Protein AF-0000000086838272 (afdb_homodimer)

Solvent-accessible surface area (backbone atoms only — not comparable to full-atom values): 64797 Å² total; per-residue (Å²): 130,79,65,75,74,64,60,72,74,71,62,72,38,73,58,79,38,81,47,71,83,78,80,56,65,66,60,53,49,50,53,49,54,52,59,73,64,61,37,76,55,81,78,74,74,78,78,80,48,73,74,20,45,44,76,57,60,83,61,47,54,57,46,52,50,38,50,70,73,69,53,54,65,68,60,49,45,50,48,45,56,71,71,46,55,34,30,34,30,26,49,69,51,94,82,40,94,59,60,40,42,38,22,29,36,54,44,73,32,90,51,75,67,18,30,45,32,39,42,32,46,30,51,91,53,32,36,74,72,48,51,86,50,52,55,68,44,24,53,51,55,89,87,54,90,58,75,28,18,28,39,34,25,46,22,55,58,12,28,45,79,13,41,56,69,67,68,74,47,65,61,58,67,50,50,32,48,49,50,51,50,50,41,47,71,58,60,40,68,40,32,35,33,26,30,54,45,45,38,63,45,38,90,42,55,56,21,50,52,28,39,51,47,35,28,65,75,34,52,88,30,29,62,27,30,26,37,34,28,50,90,50,60,80,63,39,62,89,82,34,50,67,58,23,49,41,49,50,52,26,60,74,65,70,44,60,42,86,72,39,47,61,66,49,56,53,23,53,60,56,32,69,70,66,57,66,84,60,68,76,47,52,71,45,4,47,58,22,27,21,73,42,49,68,42,44,34,47,61,55,15,39,22,36,39,46,9,70,66,26,38,47,43,50,52,51,50,50,49,40,26,22,38,46,85,60,85,75,56,65,67,58,55,51,48,52,40,44,47,35,52,73,70,39,36,36,28,47,33,44,42,52,26,49,60,62,49,52,77,69,73,74,81,72,68,86,83,67,54,39,40,26,15,40,32,29,39,52,28,69,81,74,73,68,60,83,58,74,75,70,74,63,41,34,70,54,48,48,67,71,69,58,29,54,65,62,50,43,49,79,65,25,40,66,71,34,77,42,83,39,82,26,65,67,38,47,32,70,77,75,46,45,63,60,56,52,53,35,45,42,46,32,50,54,47,42,51,74,75,40,66,75,45,56,67,49,66,79,55,80,68,75,70,75,73,78,77,72,74,70,73,72,72,72,72,71,70,74,68,69,73,70,76,73,72,78,73,81,73,81,83,72,81,85,78,85,84,82,90,81,91,83,87,88,76,86,76,86,72,86,75,84,81,81,74,77,73,78,81,75,78,77,79,83,80,84,87,77,84,75,86,81,84,72,88,78,82,76,87,72,89,74,74,84,80,77,82,75,76,79,74,78,73,77,80,136,131,78,66,76,74,64,60,73,74,71,61,70,36,74,57,79,37,82,47,71,82,77,81,56,65,66,60,54,49,49,50,49,54,51,59,72,64,61,38,76,54,81,77,74,71,76,78,76,50,72,74,18,45,44,75,57,60,82,60,48,55,58,46,52,50,38,52,72,73,69,53,56,64,69,60,48,44,52,48,44,56,72,71,47,55,34,29,34,30,26,47,69,51,95,82,39,95,60,59,41,42,38,23,30,36,57,42,73,33,90,51,75,67,18,29,46,31,39,42,32,45,31,50,92,53,33,37,72,73,48,52,87,49,51,53,66,44,23,54,59,55,90,89,52,90,59,74,28,18,28,38,34,25,45,21,55,57,13,28,43,79,12,40,55,71,66,70,74,46,65,60,58,67,50,51,33,50,50,50,52,50,49,40,45,71,58,60,39,67,41,33,34,32,28,28,54,45,45,38,63,46,38,90,43,54,56,20,51,51,29,38,52,48,34,25,66,74,34,52,87,29,30,60,28,29,28,37,34,27,50,89,50,58,81,64,39,61,89,80,34,52,68,57,22,49,42,48,50,51,25,60,74,64,69,41,60,43,87,72,40,46,62,67,48,56,54,22,53,61,57,32,69,71,66,58,68,84,61,69,75,45,53,72,46,4,49,59,22,27,20,72,43,47,67,44,46,33,49,62,57,16,39,21,38,39,46,11,71,67,26,40,45,42,50,51,51,48,51,49,41,24,23,38,48,86,61,86,77,57,66,68,58,55,50,48,52,41,46,47,34,53,75,70,37,35,36,29,46,33,45,43,52,27,49,58,61,51,54,76,71,75,72,80,72,67,85,85,68,54,40,38,26,14,41,31,29,40,53,27,70,82,75,72,71,62,82,58,74,76,70,72,63,43,34,69,54,49,49,66,70,68,57,29,52,65,62,50,41,48,80,62,25,39,67,69,35,76,43,84,40,83,27,64,67,37,48,31,70,77,76,46,45,62,60,58,52,53,36,44,43,44,32,50,54,46,41,50,74,75,39,65,74,46,56,69,49,66,80,56,81,69,75,72,74,74,79,77,70,75,71,76,72,76,71,73,73,70,74,68,71,75,71,75,69,75,77,76,80,81,77,78,72,81,84,79,82,76,86,83,83,89,81,84,86,84,86,84,89,80,86,82,91,87,73,92,80,88,77,88,80,90,94,81,90,92,75,94,78,91,85,88,90,88,85,91,83,91,82,90,81,91,77,80,84,87,90,84,75,86,87,75,89,67,94,80,135

pLDDT: mean 73.04, std 29.63, range [14.31, 98.75]

Radius of gyration: 37.73 Å; Cα contacts (8 Å, |Δi|>4): 1779; chains: 2; bounding box: 119×94×127 Å

Nearest PDB structures (foldseek):
  1qo7-assembly1_A  TM=7.867E-01  e=1.245E-21  Aspergillus niger
  5f4z-assembly3_E  TM=7.664E-01  e=3.454E-22  Streptomyces carzinostaticus subsp. neocarzinostaticus
  4qla-assembly1_A  TM=7.615E-01  e=9.573E-21  Bombyx mori
  4qla-assembly1_B  TM=7.797E-01  e=3.071E-20  Bombyx mori
  5hdf-assembly1_B  TM=5.319E-01  e=6.310E-05  Streptomyces albus

Foldseek 3Di:
DPPPPPPPVQQADQAKAWDADDFDVVLVVVVLVQLVVDDDDDDDDDDDPPLQADDCCVPLVVLSVCLNPPDDVVVVSVCCRPQFRKIWGWDDDPQDPGTWIKIKTWDAAPDQQAFEEEEEEAPPFFPSLLRVCRCVQRPVDPPDPFHHYGYMYIGQDLFFPIHFDDLPGQRQVVRLVRVVSVCVSQVQQAHEYEYFDACLQALFGSRQSNNVCNLQPPCRHHQEYEYENDPFDQDDCVVPVVSNVLVVVCQVVCDCPDPRDNLRNLLQVVQVPPPPPPDPPRSCVPPQNDLPAQGDQVVVQVVCLSHLSSLLVVLVQSLQQSPAPDDDDSNSSSVRSCSCRRVGVSSSSSVSRSSRNDPVVPPRPQPDAHEYFYEWESAADPPVVPDDPPSNHPPHYGGHDTDGVSSVVSRHNYQYYHYHYHRCRNPSPPPVVSRSVRVSSSVVRSCVVPVPRSNRGRRPSPNPDDPPPPPPDPPPPPPPPPDPPDDPDDDDDDDDDDDDDDDDDDDDDPDDDPPDPDDPDDPDDDDDDDDDDDDDDDDDDPDDDDPDPDPPPPDD/DPPPPPPPVQQADQAKAWDADDFDVVLVVVVLVQLVVDDDDDDDDDDDDPLQADDCCVPLVVLSVCLNPPDDVVVVSVVCRPQFRKIWGWDDDPQDPGTWIKIKTWDAAPDQQAFEEEEEEAPPFFPSLLRVCRCVQRPVDPPDPFHHYGYMYIGQDLFFPIHFDDLPGQRQVVRLVRVVSVCVSQVQQAHEYEYFDACLQALFGSRQSNNLCNLQPVCRHHQEYEYENDPFDQDDCVVPVVSNVLVVVCQVVCDCPDPRDNLRNLLQVVQVLPPPPPDPPRSCVPPQNDLPQQGDQVVVQVVCLSHLSSLLVVLVQSQQQSPAPDDDDSNSSSVRSCSCRRVGVSSSSSVSRSSRNDPVVPPRPQPDAHEYFYEWESAADPPVPPPDPDSNHPPHYGGHDTNGVSSVVSRHDYQYYHYHYHRCRNPSPPPVVSRSVRVSSSVVRSCVVPVPRRNRGRRPSPNPDDPPPPPPDDPPPVPPPPDDPDDDDDDDDDDDDDDDDDDDYDDDDDDDDDDDDDPDDDDDDDDDDDYDYDDDDDDDDDDYDDDDPDDDDDDD

Structure (mmCIF, N/CA/C/O backbone):
data_AF-0000000086838272-model_v1
#
loop_
_entity.id
_entity.type
_entity.pdbx_description
1 polymer 'Epoxide hydrolase N-terminal domain-containing protein'
#
loop_
_atom_site.group_PDB
_atom_site.id
_atom_site.type_symbol
_atom_site.label_atom_id
_atom_site.label_alt_id
_atom_site.label_comp_id
_atom_site.label_asym_id
_atom_site.label_entity_id
_atom_site.label_seq_id
_atom_site.pdbx_PDB_ins_code
_atom_site.Cartn_x
_atom_site.Cartn_y
_atom_site.Cartn_z
_atom_site.occupancy
_atom_site.B_iso_or_equiv
_atom_site.auth_seq_id
_atom_site.auth_comp_id
_atom_site.auth_asym_id
_atom_site.auth_atom_id
_atom_site.pdbx_PDB_model_num
ATOM 1 N N . MET A 1 1 ? -18.125 0.984 18.875 1 22.39 1 MET A N 1
ATOM 2 C CA . MET A 1 1 ? -18.172 2.057 19.859 1 22.39 1 MET A CA 1
ATOM 3 C C . MET A 1 1 ? -19.125 3.158 19.438 1 22.39 1 MET A C 1
ATOM 5 O O . MET A 1 1 ? -18.906 3.816 18.406 1 22.39 1 MET A O 1
ATOM 9 N N . ALA A 1 2 ? -20.359 3.109 19.844 1 27.95 2 ALA A N 1
ATOM 10 C CA . ALA A 1 2 ? -21.406 4.082 19.562 1 27.95 2 ALA A CA 1
ATOM 11 C C . ALA A 1 2 ? -20.969 5.492 19.953 1 27.95 2 ALA A C 1
ATOM 13 O O . ALA A 1 2 ? -20.609 5.742 21.109 1 27.95 2 ALA A O 1
ATOM 14 N N . HIS A 1 3 ? -20.344 6.105 19.156 1 30.3 3 HIS A N 1
ATOM 15 C CA . HIS A 1 3 ? -20.266 7.527 19.469 1 30.3 3 HIS A CA 1
ATOM 16 C C . HIS A 1 3 ? -21.484 7.992 20.25 1 30.3 3 HIS A C 1
ATOM 18 O O . HIS A 1 3 ? -22.609 7.598 19.938 1 30.3 3 HIS A O 1
ATOM 24 N N . ALA A 1 4 ? -21.422 8.258 21.422 1 32.69 4 ALA A N 1
ATOM 25 C CA . ALA A 1 4 ? -22.562 8.945 22.047 1 32.69 4 ALA A CA 1
ATOM 26 C C . ALA A 1 4 ? -23.188 9.938 21.078 1 32.69 4 ALA A C 1
ATOM 28 O O . ALA A 1 4 ? -22.531 10.859 20.609 1 32.69 4 ALA A O 1
ATOM 29 N N . GLN A 1 5 ? -24.172 9.367 20.328 1 36.91 5 GLN A N 1
ATOM 30 C CA . GLN A 1 5 ? -24.953 10.258 19.469 1 36.91 5 GLN A CA 1
ATOM 31 C C . GLN A 1 5 ? -25.203 11.594 20.172 1 36.91 5 GLN A C 1
ATOM 33 O O . GLN A 1 5 ? -25.922 11.648 21.188 1 36.91 5 GLN A O 1
ATOM 38 N N . GLU A 1 6 ? -24.234 12.391 20.25 1 42.88 6 GLU A N 1
ATOM 39 C CA . GLU A 1 6 ? -24.609 13.734 20.703 1 42.88 6 GLU A CA 1
ATOM 40 C C . GLU A 1 6 ? -26.016 14.094 20.234 1 42.88 6 GLU A C 1
ATOM 42 O O . GLU A 1 6 ? -26.469 13.664 19.172 1 42.88 6 GLU A O 1
ATOM 47 N N . PRO A 1 7 ? -26.922 14.461 21.188 1 39.72 7 PRO A N 1
ATOM 48 C CA . PRO A 1 7 ? -28.266 14.836 20.734 1 39.72 7 PRO A CA 1
ATOM 49 C C . PRO A 1 7 ? -28.266 15.625 19.438 1 39.72 7 PRO A C 1
ATOM 51 O O . PRO A 1 7 ? -27.328 16.391 19.172 1 39.72 7 PRO A O 1
ATOM 54 N N . ALA A 1 8 ? -29.078 15.281 18.547 1 43.72 8 ALA A N 1
ATOM 55 C CA . ALA A 1 8 ? -29.297 15.797 17.203 1 43.72 8 ALA A CA 1
ATOM 56 C C . ALA A 1 8 ? -29.219 17.328 17.172 1 43.72 8 ALA A C 1
ATOM 58 O O . ALA A 1 8 ? -28.703 17.906 16.219 1 43.72 8 ALA A O 1
ATOM 59 N N . ALA A 1 9 ? -29.766 17.844 18.141 1 42 9 ALA A N 1
ATOM 60 C CA . ALA A 1 9 ? -29.953 19.297 18.172 1 42 9 ALA A CA 1
ATOM 61 C C . ALA A 1 9 ? -28.625 20.016 18.328 1 42 9 ALA A C 1
ATOM 63 O O . ALA A 1 9 ? -28.422 21.094 17.781 1 42 9 ALA A O 1
ATOM 64 N N . ASP A 1 10 ? -27.766 19.609 19.078 1 46.12 10 ASP A N 1
ATOM 65 C CA . ASP A 1 10 ? -26.469 20.219 19.391 1 46.12 10 ASP A CA 1
ATOM 66 C C . ASP A 1 10 ? -25.484 20.047 18.234 1 46.12 10 ASP A C 1
ATOM 68 O O . ASP A 1 10 ? -24.453 20.719 18.188 1 46.12 10 ASP A O 1
ATOM 72 N N . MET A 1 11 ? -25.672 19.078 17.359 1 50.91 11 MET A N 1
ATOM 73 C CA . MET A 1 11 ? -24.828 18.641 16.266 1 50.91 11 MET A CA 1
ATOM 74 C C . MET A 1 11 ? -24.781 19.703 15.164 1 50.91 11 MET A C 1
ATOM 76 O O . MET A 1 11 ? -23.812 19.75 14.391 1 50.91 11 MET A O 1
ATOM 80 N N . LEU A 1 12 ? -25.891 20.562 15.156 1 58.97 12 LEU A N 1
ATOM 81 C CA . LEU A 1 12 ? -26 21.422 13.984 1 58.97 12 LEU A CA 1
ATOM 82 C C . LEU A 1 12 ? -25.766 22.875 14.352 1 58.97 12 LEU A C 1
ATOM 84 O O . LEU A 1 12 ? -25.922 23.766 13.516 1 58.97 12 LEU A O 1
ATOM 88 N N . SER A 1 13 ? -25.25 23.062 15.641 1 67.56 13 SER A N 1
ATOM 89 C CA . SER A 1 13 ? -25.156 24.469 16 1 67.56 13 SER A CA 1
ATOM 90 C C . SER A 1 13 ? -23.812 25.062 15.562 1 67.56 13 SER A C 1
ATOM 92 O O . SER A 1 13 ? -22.797 24.375 15.562 1 67.56 13 SER A O 1
ATOM 94 N N . ASP A 1 14 ? -23.766 26.312 15.062 1 82 14 ASP A N 1
ATOM 95 C CA . ASP A 1 14 ? -22.609 27.109 14.648 1 82 14 ASP A CA 1
ATOM 96 C C . ASP A 1 14 ? -21.859 27.641 15.867 1 82 14 ASP A C 1
ATOM 98 O O . ASP A 1 14 ? -20.797 28.266 15.727 1 82 14 ASP A O 1
ATOM 102 N N . GLU A 1 15 ? -22.219 27.188 17.016 1 89.5 15 GLU A N 1
ATOM 103 C CA . GLU A 1 15 ? -21.578 27.703 18.234 1 89.5 15 GLU A CA 1
ATOM 104 C C . GLU A 1 15 ? -20.25 27 18.5 1 89.5 15 GLU A C 1
ATOM 106 O O . GLU A 1 15 ? -20.125 25.797 18.297 1 89.5 15 GLU A O 1
ATOM 111 N N . VAL A 1 16 ? -19.219 27.797 18.906 1 94.75 16 VAL A N 1
ATOM 112 C CA . VAL A 1 16 ? -17.922 27.266 19.328 1 94.75 16 VAL A CA 1
ATOM 113 C C . VAL A 1 16 ? -18.016 26.781 20.781 1 94.75 16 VAL A C 1
ATOM 115 O O . VAL A 1 16 ? -18.266 27.578 21.688 1 94.75 16 VAL A O 1
ATOM 118 N N . LYS A 1 17 ? -17.812 25.5 21.047 1 94.94 17 LYS A N 1
ATOM 119 C CA . LYS A 1 17 ? -17.938 24.922 22.375 1 94.94 17 LYS A CA 1
ATOM 120 C C . LYS A 1 17 ? -16.641 24.297 22.844 1 94.94 17 LYS A C 1
ATOM 122 O O . LYS A 1 17 ? -15.922 23.672 22.047 1 94.94 17 LYS A O 1
ATOM 127 N N . PRO A 1 18 ? -16.328 24.578 24.109 1 96.5 18 PRO A N 1
ATOM 128 C CA . PRO A 1 18 ? -15.18 23.828 24.641 1 96.5 18 PRO A CA 1
ATOM 129 C C . PRO A 1 18 ? -15.352 22.312 24.5 1 96.5 18 PRO A C 1
ATOM 131 O O . PRO A 1 18 ? -16.469 21.797 24.578 1 96.5 18 PRO A O 1
ATOM 134 N N . TYR A 1 19 ? -14.242 21.672 24.234 1 96.81 19 TYR A N 1
ATOM 135 C CA . TYR A 1 19 ? -14.281 20.234 24 1 96.81 19 TYR A CA 1
ATOM 136 C C . TYR A 1 19 ? -13.344 19.5 24.953 1 96.81 19 TYR A C 1
ATOM 138 O O . TYR A 1 19 ? -12.211 19.938 25.172 1 96.81 19 TYR A O 1
ATOM 146 N N . LYS A 1 20 ? -13.859 18.484 25.578 1 97 20 LYS A N 1
ATOM 147 C CA . LYS A 1 20 ? -13.055 17.562 26.375 1 97 20 LYS A CA 1
ATOM 148 C C . LYS A 1 20 ? -13.078 16.156 25.766 1 97 20 LYS A C 1
ATOM 150 O O . LYS A 1 20 ? -14.148 15.641 25.438 1 97 20 LYS A O 1
ATOM 155 N N . ILE A 1 21 ? -11.875 15.625 25.625 1 96.88 21 ILE A N 1
ATOM 156 C CA . ILE A 1 21 ? -11.758 14.273 25.094 1 96.88 21 ILE A CA 1
ATOM 157 C C . ILE A 1 21 ? -12.297 13.266 26.125 1 96.88 21 ILE A C 1
ATOM 159 O O . ILE A 1 21 ? -11.992 13.367 27.312 1 96.88 21 ILE A O 1
ATOM 163 N N . ARG A 1 22 ? -13.125 12.445 25.703 1 95.62 22 ARG A N 1
ATOM 164 C CA . ARG A 1 22 ? -13.625 11.344 26.516 1 95.62 22 ARG A CA 1
ATOM 165 C C . ARG A 1 22 ? -13.68 10.047 25.703 1 95.62 22 ARG A C 1
ATOM 167 O O . ARG A 1 22 ? -14.68 9.781 25.031 1 95.62 22 ARG A O 1
ATOM 174 N N . VAL A 1 23 ? -12.703 9.203 25.891 1 95.19 23 VAL A N 1
ATOM 175 C CA . VAL A 1 23 ? -12.664 7.922 25.188 1 95.19 23 VAL A CA 1
ATOM 176 C C . VAL A 1 23 ? -13.289 6.832 26.062 1 95.19 23 VAL A C 1
ATOM 178 O O . VAL A 1 23 ? -12.977 6.719 27.25 1 95.19 23 VAL A O 1
ATOM 181 N N . SER A 1 24 ? -14.109 6.082 25.469 1 94.69 24 SER A N 1
ATOM 182 C CA . SER A 1 24 ? -14.789 5.008 26.188 1 94.69 24 SER A CA 1
ATOM 183 C C . SER A 1 24 ? -13.805 3.93 26.641 1 94.69 24 SER A C 1
ATOM 185 O O . SER A 1 24 ? -12.82 3.652 25.938 1 94.69 24 SER A O 1
ATOM 187 N N . SER A 1 25 ? -14.094 3.344 27.766 1 95.19 25 SER A N 1
ATOM 188 C CA . SER A 1 25 ? -13.273 2.252 28.281 1 95.19 25 SER A CA 1
ATOM 189 C C . SER A 1 25 ? -13.336 1.038 27.359 1 95.19 25 SER A C 1
ATOM 191 O O . SER A 1 25 ? -12.383 0.257 27.297 1 95.19 25 SER A O 1
ATOM 193 N N . LYS A 1 26 ? -14.391 0.938 26.688 1 94.38 26 LYS A N 1
ATOM 194 C CA . LYS A 1 26 ? -14.547 -0.164 25.75 1 94.38 26 LYS A CA 1
ATOM 195 C C . LYS A 1 26 ? -13.445 -0.149 24.703 1 94.38 26 LYS A C 1
ATOM 197 O O . LYS A 1 26 ? -12.852 -1.188 24.391 1 94.38 26 LYS A O 1
ATOM 202 N N . TYR A 1 27 ? -13.148 1.005 24.203 1 93.31 27 TYR A N 1
ATOM 203 C CA . TYR A 1 27 ? -12.148 1.124 23.141 1 93.31 27 TYR A CA 1
ATOM 204 C C . TYR A 1 27 ? -10.742 0.986 23.719 1 93.31 27 TYR A C 1
ATOM 206 O O . TYR A 1 27 ? -9.836 0.486 23.047 1 93.31 27 TYR A O 1
ATOM 214 N N . LEU A 1 28 ? -10.594 1.423 24.922 1 96.81 28 LEU A N 1
ATOM 215 C CA . LEU A 1 28 ? -9.297 1.24 25.562 1 96.81 28 LEU A CA 1
ATOM 216 C C . LEU A 1 28 ? -9.039 -0.234 25.859 1 96.81 28 LEU A C 1
ATOM 218 O O . LEU A 1 28 ? -7.918 -0.721 25.672 1 96.81 28 LEU A O 1
ATOM 222 N N . GLU A 1 29 ? -10.07 -0.908 26.281 1 97.12 29 GLU A N 1
ATOM 223 C CA .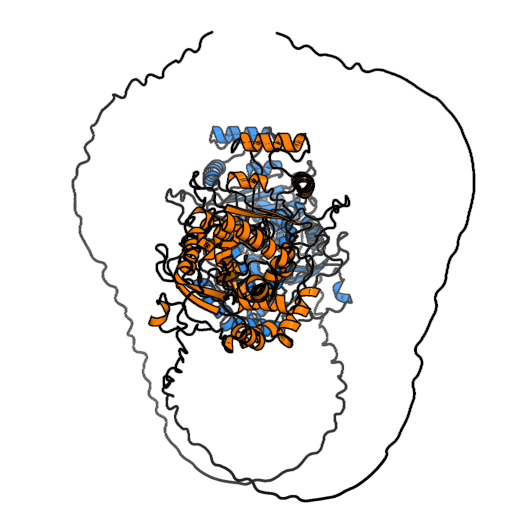 GLU A 1 29 ? -9.953 -2.344 26.516 1 97.12 29 GLU A CA 1
ATOM 224 C C . GLU A 1 29 ? -9.719 -3.104 25.203 1 97.12 29 GLU A C 1
ATOM 226 O O . GLU A 1 29 ? -8.93 -4.047 25.172 1 97.12 29 GLU A O 1
ATOM 231 N N . LEU A 1 30 ? -10.438 -2.738 24.234 1 97 30 LEU A N 1
ATOM 232 C CA . LEU A 1 30 ? -10.219 -3.338 22.922 1 97 30 LEU A CA 1
ATOM 233 C C . LEU A 1 30 ? -8.766 -3.176 22.484 1 97 30 LEU A C 1
ATOM 235 O O . LEU A 1 30 ? -8.164 -4.117 21.969 1 97 30 LEU A O 1
ATOM 239 N N . THR A 1 31 ? -8.234 -1.943 22.641 1 97.38 31 THR A N 1
ATOM 240 C CA . THR A 1 31 ? -6.844 -1.669 22.281 1 97.38 31 THR A CA 1
ATOM 241 C C . THR A 1 31 ? -5.895 -2.59 23.047 1 97.38 31 THR A C 1
ATOM 243 O O . THR A 1 31 ? -4.988 -3.182 22.453 1 97.38 31 THR A O 1
ATOM 246 N N . ARG A 1 32 ? -6.152 -2.715 24.281 1 97.69 32 ARG A N 1
ATOM 247 C CA . ARG A 1 32 ? -5.312 -3.562 25.125 1 97.69 32 ARG A CA 1
ATOM 248 C C . ARG A 1 32 ? -5.379 -5.02 24.672 1 97.69 32 ARG A C 1
ATOM 250 O O . ARG A 1 32 ? -4.344 -5.676 24.531 1 97.69 32 ARG A O 1
ATOM 257 N N . ARG A 1 33 ? -6.535 -5.543 24.469 1 97.81 33 ARG A N 1
ATOM 258 C CA . ARG A 1 33 ? -6.723 -6.93 24.062 1 97.81 33 ARG A CA 1
ATOM 259 C C . ARG A 1 33 ? -6.059 -7.199 22.719 1 97.81 33 ARG A C 1
ATOM 261 O O . ARG A 1 33 ? -5.434 -8.242 22.531 1 97.81 33 ARG A O 1
ATOM 268 N N . LYS A 1 34 ? -6.188 -6.297 21.859 1 97.69 34 LYS A N 1
ATOM 269 C CA . LYS A 1 34 ? -5.574 -6.461 20.547 1 97.69 34 LYS A CA 1
ATOM 270 C C . LYS A 1 34 ? -4.051 -6.449 20.641 1 97.69 34 LYS A C 1
ATOM 272 O O . LYS A 1 34 ? -3.371 -7.223 19.969 1 97.69 34 LYS A O 1
ATOM 277 N N . LEU A 1 35 ? -3.562 -5.586 21.453 1 97.75 35 LEU A N 1
ATOM 278 C CA . LEU A 1 35 ? -2.115 -5.535 21.625 1 97.75 35 LEU A CA 1
ATOM 279 C C . LEU A 1 35 ? -1.605 -6.812 22.297 1 97.75 35 LEU A C 1
ATOM 281 O O . LEU A 1 35 ? -0.521 -7.297 21.953 1 97.75 35 LEU A O 1
ATOM 285 N N . GLU A 1 36 ? -2.361 -7.352 23.156 1 97.44 36 GLU A N 1
ATOM 286 C CA . GLU A 1 36 ? -1.983 -8.594 23.828 1 97.44 36 GLU A CA 1
ATOM 287 C C . GLU A 1 36 ? -1.918 -9.758 22.828 1 97.44 36 GLU A C 1
ATOM 289 O O . GLU A 1 36 ? -1.13 -10.688 23.016 1 97.44 36 GLU A O 1
ATOM 294 N N . LEU A 1 37 ? -2.711 -9.664 21.828 1 97.06 37 LEU A N 1
ATOM 295 C CA . LEU A 1 37 ? -2.809 -10.742 20.859 1 97.06 37 LEU A CA 1
ATOM 296 C C . LEU A 1 37 ? -1.903 -10.477 19.656 1 97.06 37 LEU A C 1
ATOM 298 O O . LEU A 1 37 ? -2.043 -11.117 18.609 1 97.06 37 LEU A O 1
ATOM 302 N N . THR A 1 38 ? -1.016 -9.539 19.828 1 96.38 38 THR A N 1
ATOM 303 C CA . THR A 1 38 ? -0.159 -9.156 18.703 1 96.38 38 THR A CA 1
ATOM 304 C C . THR A 1 38 ? 0.613 -10.359 18.172 1 96.38 38 THR A C 1
ATOM 306 O O . THR A 1 38 ? 1.188 -11.125 18.953 1 96.38 38 THR A O 1
ATOM 309 N N . ARG A 1 39 ? 0.547 -10.539 16.844 1 94.62 39 ARG A N 1
ATOM 310 C CA . ARG A 1 39 ? 1.33 -11.562 16.172 1 94.62 39 ARG A CA 1
ATOM 311 C C . ARG A 1 39 ? 2.361 -10.938 15.234 1 94.62 39 ARG A C 1
ATOM 313 O O . ARG A 1 39 ? 2.002 -10.258 14.273 1 94.62 39 ARG A O 1
ATOM 320 N N . LEU A 1 40 ? 3.615 -11.172 15.523 1 93.56 40 LEU A N 1
ATOM 321 C CA . LEU A 1 40 ? 4.707 -10.633 14.719 1 93.56 40 LEU A CA 1
ATOM 322 C C . LEU A 1 40 ? 5.172 -11.648 13.68 1 93.56 40 LEU A C 1
ATOM 324 O O . LEU A 1 40 ? 5.039 -12.859 13.883 1 93.56 40 LEU A O 1
ATOM 328 N N . PRO A 1 41 ? 5.625 -11.117 12.5 1 91.38 41 PRO A N 1
ATOM 329 C CA . PRO A 1 41 ? 6.203 -12.023 11.516 1 91.38 41 PRO A CA 1
ATOM 330 C C . PRO A 1 41 ? 7.414 -12.789 12.047 1 91.38 41 PRO A C 1
ATOM 332 O O . PRO A 1 41 ? 8.086 -12.32 12.969 1 91.38 41 PRO A O 1
ATOM 335 N N . HIS A 1 42 ? 7.594 -13.969 11.328 1 83.19 42 HIS A N 1
ATOM 336 C CA . HIS A 1 42 ? 8.812 -14.711 11.625 1 83.19 42 HIS A CA 1
ATOM 337 C C . HIS A 1 42 ? 10.047 -13.969 11.117 1 83.19 42 HIS A C 1
ATOM 339 O O . HIS A 1 42 ? 10.008 -13.352 10.055 1 83.19 42 HIS A O 1
ATOM 345 N N . GLN A 1 43 ? 11.008 -13.977 11.953 1 71 43 GLN A N 1
ATOM 346 C CA . GLN A 1 43 ? 12.242 -13.297 11.562 1 71 43 GLN A CA 1
ATOM 347 C C . GLN A 1 43 ? 12.93 -14.023 10.414 1 71 43 GLN A C 1
ATOM 349 O O . GLN A 1 43 ? 12.875 -15.258 10.328 1 71 43 GLN A O 1
ATOM 354 N N . THR A 1 44 ? 13.328 -13.195 9.453 1 61.88 44 THR A N 1
ATOM 355 C CA . THR A 1 44 ? 14.133 -13.797 8.398 1 61.88 44 THR A CA 1
ATOM 356 C C . THR A 1 44 ? 15.523 -14.156 8.922 1 61.88 44 THR A C 1
ATOM 358 O O . THR A 1 44 ? 16.094 -13.422 9.734 1 61.88 44 THR A O 1
ATOM 361 N N . PRO A 1 45 ? 15.93 -15.383 8.609 1 56.25 45 PRO A N 1
ATOM 362 C CA . PRO A 1 45 ? 17.297 -15.688 9.039 1 56.25 45 PRO A CA 1
ATOM 363 C C . PRO A 1 45 ? 18.312 -14.648 8.562 1 56.25 45 PRO A C 1
ATOM 365 O O . PRO A 1 45 ? 18.141 -14.062 7.492 1 56.25 45 PRO A O 1
ATOM 368 N N . GLU A 1 46 ? 19.203 -14.094 9.367 1 54.16 46 GLU A N 1
ATOM 369 C CA . GLU A 1 46 ? 20.375 -13.344 8.93 1 54.16 46 GLU A CA 1
ATOM 370 C C . GLU A 1 46 ? 21.062 -14.031 7.754 1 54.16 46 GLU A C 1
ATOM 372 O O . GLU A 1 46 ? 20.844 -15.219 7.508 1 54.16 46 GLU A O 1
ATOM 377 N N . PRO A 1 47 ? 21.984 -13.281 6.992 1 51.56 47 PRO A N 1
ATOM 378 C CA . PRO A 1 47 ? 22.297 -11.852 7.086 1 51.56 47 PRO A CA 1
ATOM 379 C C . PRO A 1 47 ? 21.156 -10.961 6.605 1 51.56 47 PRO A C 1
ATOM 381 O O . PRO A 1 47 ? 20.234 -11.438 5.93 1 51.56 47 PRO A O 1
ATOM 384 N N . ARG A 1 48 ? 21.391 -9.555 6.926 1 54.75 48 ARG A N 1
ATOM 385 C CA . ARG A 1 48 ? 20.578 -8.391 6.586 1 54.75 48 ARG A CA 1
ATOM 386 C C . ARG A 1 48 ? 20.266 -8.359 5.094 1 54.75 48 ARG A C 1
ATOM 388 O O . ARG A 1 48 ? 21.031 -8.883 4.281 1 54.75 48 ARG A O 1
ATOM 395 N N . SER A 1 49 ? 19.016 -7.922 4.734 1 58.44 49 SER A N 1
ATOM 396 C CA . SER A 1 49 ? 18.422 -7.867 3.4 1 58.44 49 SER A CA 1
ATOM 397 C C . SER A 1 49 ? 19.375 -7.227 2.4 1 58.44 49 SER A C 1
ATOM 399 O O . SER A 1 49 ? 19.906 -6.137 2.645 1 58.44 49 SER A O 1
ATOM 401 N N . ILE A 1 50 ? 19.953 -7.977 1.526 1 61.81 50 ILE A N 1
ATOM 402 C CA . ILE A 1 50 ? 20.688 -7.41 0.403 1 61.81 50 ILE A CA 1
ATOM 403 C C . ILE A 1 50 ? 19.828 -6.371 -0.311 1 61.81 50 ILE A C 1
ATOM 405 O O . ILE A 1 50 ? 20.344 -5.418 -0.896 1 61.81 50 ILE A O 1
ATOM 409 N N . ASN A 1 51 ? 18.547 -6.57 -0.071 1 64.12 51 ASN A N 1
ATOM 410 C CA . ASN A 1 51 ? 17.641 -5.676 -0.773 1 64.12 51 ASN A CA 1
ATOM 411 C C . ASN A 1 51 ? 17.391 -4.391 0.012 1 64.12 51 ASN A C 1
ATOM 413 O O . ASN A 1 51 ? 16.656 -3.514 -0.437 1 64.12 51 ASN A O 1
ATOM 417 N N . GLY A 1 52 ? 18.078 -4.375 1.185 1 73.94 52 GLY A N 1
ATOM 418 C CA . GLY A 1 52 ? 17.969 -3.158 1.975 1 73.94 52 GLY A CA 1
ATOM 419 C C . GLY A 1 52 ? 16.594 -2.959 2.584 1 73.94 52 GLY A C 1
ATOM 420 O O . GLY A 1 52 ? 16.172 -1.825 2.814 1 73.94 52 GLY A O 1
ATOM 421 N N . TRP A 1 53 ? 15.883 -4.094 2.762 1 78.31 53 TRP A N 1
ATOM 422 C CA . TRP A 1 53 ? 14.562 -3.982 3.375 1 78.31 53 TRP A CA 1
ATOM 423 C C . TRP A 1 53 ? 14.68 -3.57 4.84 1 78.31 53 TRP A C 1
ATOM 425 O O . TRP A 1 53 ? 15.617 -3.969 5.531 1 78.31 53 TRP A O 1
ATOM 435 N N . TRP A 1 54 ? 13.703 -2.799 5.297 1 80.62 54 TRP A N 1
ATOM 436 C CA . TRP A 1 54 ? 13.625 -2.391 6.695 1 80.62 54 TRP A CA 1
ATOM 437 C C . TRP A 1 54 ? 13.32 -3.582 7.594 1 80.62 54 TRP A C 1
ATOM 439 O O . TRP A 1 54 ? 12.477 -4.414 7.266 1 80.62 54 TRP A O 1
ATOM 449 N N . GLU A 1 55 ? 14.125 -3.688 8.68 1 80.56 55 GLU A N 1
ATOM 450 C CA . GLU A 1 55 ? 13.852 -4.68 9.711 1 80.56 55 GLU A CA 1
ATOM 451 C C . GLU A 1 55 ? 13.211 -4.039 10.938 1 80.56 55 GLU A C 1
ATOM 453 O O . GLU A 1 55 ? 13.906 -3.529 11.82 1 80.56 55 GLU A O 1
ATOM 458 N N . PRO A 1 56 ? 11.883 -4.258 11.008 1 85.19 56 PRO A N 1
ATOM 459 C CA . PRO A 1 56 ? 11.156 -3.482 12.016 1 85.19 56 PRO A CA 1
ATOM 460 C C . PRO A 1 56 ? 11.219 -4.109 13.406 1 85.19 56 PRO A C 1
ATOM 462 O O . PRO A 1 56 ? 10.953 -3.436 14.406 1 85.19 56 PRO A O 1
ATOM 465 N N . GLN A 1 57 ? 11.602 -5.297 13.57 1 87.69 57 GLN A N 1
ATOM 466 C CA . GLN A 1 57 ? 11.375 -6.051 14.797 1 87.69 57 GLN A CA 1
ATOM 467 C C . GLN A 1 57 ? 12.055 -5.379 15.984 1 87.69 57 GLN A C 1
ATOM 469 O O . GLN A 1 57 ? 11.438 -5.176 17.031 1 87.69 57 GLN A O 1
ATOM 474 N N . PRO A 1 58 ? 13.312 -5.004 15.82 1 87.44 58 PRO A N 1
ATOM 475 C CA . PRO A 1 58 ? 13.984 -4.398 16.984 1 87.44 58 PRO A CA 1
ATOM 476 C C . PRO A 1 58 ? 13.32 -3.105 17.438 1 87.44 58 PRO A C 1
ATOM 478 O O . PRO A 1 58 ? 13.445 -2.717 18.594 1 87.44 58 PRO A O 1
ATOM 481 N N . THR A 1 59 ? 12.641 -2.424 16.562 1 90.38 59 THR A N 1
ATOM 482 C CA . THR A 1 59 ? 11.977 -1.168 16.875 1 90.38 59 THR A CA 1
ATOM 483 C C . THR A 1 59 ? 10.539 -1.418 17.328 1 90.38 59 THR A C 1
ATOM 485 O O . THR A 1 59 ? 10.07 -0.813 18.297 1 90.38 59 THR A O 1
ATOM 488 N N . VAL A 1 60 ? 9.875 -2.338 16.75 1 94.56 60 VAL A N 1
ATOM 489 C CA . VAL A 1 60 ? 8.43 -2.525 16.906 1 94.56 60 VAL A CA 1
ATOM 490 C C . VAL A 1 60 ? 8.141 -3.27 18.203 1 94.56 60 VAL A C 1
ATOM 492 O O . VAL A 1 60 ? 7.215 -2.912 18.938 1 94.56 60 VAL A O 1
ATOM 495 N N . GLU A 1 61 ? 8.93 -4.262 18.531 1 94.62 61 GLU A N 1
ATOM 496 C CA . GLU A 1 61 ? 8.656 -5.094 19.703 1 94.62 61 GLU A CA 1
ATOM 497 C C . GLU A 1 61 ? 8.703 -4.27 20.984 1 94.62 61 GLU A C 1
ATOM 499 O O . GLU A 1 61 ? 7.762 -4.293 21.781 1 94.62 61 GLU A O 1
ATOM 504 N N . PRO A 1 62 ? 9.773 -3.449 21.125 1 96.12 62 PRO A N 1
ATOM 505 C CA . PRO A 1 62 ? 9.789 -2.621 22.344 1 96.12 62 PRO A CA 1
ATOM 506 C C . PRO A 1 62 ? 8.664 -1.59 22.359 1 96.12 62 PRO A C 1
ATOM 508 O O . PRO A 1 62 ? 8.156 -1.246 23.438 1 96.12 62 PRO A O 1
ATOM 511 N N . LEU A 1 63 ? 8.289 -1.096 21.266 1 97.44 63 LEU A N 1
ATOM 512 C CA . LEU A 1 63 ? 7.223 -0.103 21.219 1 97.44 63 LEU A CA 1
ATOM 513 C C . LEU A 1 63 ? 5.887 -0.724 21.594 1 97.44 63 LEU A C 1
ATOM 515 O O . LEU A 1 63 ? 5.078 -0.09 22.281 1 97.44 63 LEU A O 1
ATOM 519 N N . VAL A 1 64 ? 5.641 -1.957 21.156 1 97.5 64 VAL A N 1
ATOM 520 C CA . VAL A 1 64 ? 4.406 -2.656 21.5 1 97.5 64 VAL A CA 1
ATOM 521 C C . VAL A 1 64 ? 4.379 -2.926 23 1 97.5 64 VAL A C 1
ATOM 523 O O . VAL A 1 64 ? 3.352 -2.73 23.656 1 97.5 64 VAL A O 1
ATOM 526 N N . ASP A 1 65 ? 5.516 -3.307 23.562 1 97.69 65 ASP A N 1
ATOM 527 C CA . ASP A 1 65 ? 5.617 -3.527 25 1 97.69 65 ASP A CA 1
ATOM 528 C C . ASP A 1 65 ? 5.363 -2.234 25.781 1 97.69 65 ASP A C 1
ATOM 530 O O . ASP A 1 65 ? 4.629 -2.232 26.766 1 97.69 65 ASP A O 1
ATOM 534 N N . PHE A 1 66 ? 5.992 -1.223 25.328 1 98.31 66 PHE A N 1
ATOM 535 C CA . PHE A 1 66 ? 5.797 0.077 25.953 1 98.31 66 PHE A CA 1
ATOM 536 C C . PHE A 1 66 ? 4.332 0.489 25.906 1 98.31 66 PHE A C 1
ATOM 538 O O . PHE A 1 66 ? 3.781 0.967 26.906 1 98.31 66 PHE A O 1
ATOM 545 N N . TRP A 1 67 ? 3.705 0.323 24.781 1 98.12 67 TRP A N 1
ATOM 546 C CA . TRP A 1 67 ? 2.303 0.674 24.578 1 98.12 67 TRP A CA 1
ATOM 547 C C . TRP A 1 67 ? 1.403 -0.115 25.516 1 98.12 67 TRP A C 1
ATOM 549 O O . TRP A 1 67 ? 0.467 0.438 26.109 1 98.12 67 TRP A O 1
ATOM 559 N N . LEU A 1 68 ? 1.7 -1.347 25.719 1 96.81 68 LEU A N 1
ATOM 560 C CA . LEU A 1 68 ? 0.874 -2.254 26.5 1 96.81 68 LEU A CA 1
ATOM 561 C C . LEU A 1 68 ? 1.108 -2.047 27.984 1 96.81 68 LEU A C 1
ATOM 563 O O . LEU A 1 68 ? 0.161 -2.061 28.781 1 96.81 68 LEU A O 1
ATOM 567 N N . GLU A 1 69 ? 2.354 -1.767 28.328 1 97 69 GLU A N 1
ATOM 568 C CA . GLU A 1 69 ? 2.703 -1.908 29.75 1 97 69 GLU A CA 1
ATOM 569 C C . GLU A 1 69 ? 2.945 -0.548 30.391 1 97 69 GLU A C 1
ATOM 571 O O . GLU A 1 69 ? 2.791 -0.397 31.609 1 97 69 GLU A O 1
ATOM 576 N N . ARG A 1 70 ? 3.361 0.393 29.625 1 97.38 70 ARG A N 1
ATOM 577 C CA . ARG A 1 70 ? 3.852 1.615 30.266 1 97.38 70 ARG A CA 1
ATOM 578 C C . ARG A 1 70 ? 3.014 2.818 29.844 1 97.38 70 ARG A C 1
ATOM 580 O O . ARG A 1 70 ? 2.896 3.789 30.594 1 97.38 70 ARG A O 1
ATOM 587 N N . PHE A 1 71 ? 2.438 2.791 28.719 1 97.75 71 PHE A N 1
ATOM 588 C CA . PHE A 1 71 ? 1.688 3.934 28.219 1 97.75 71 PHE A CA 1
ATOM 589 C C . PHE A 1 71 ? 0.253 3.914 28.719 1 97.75 71 PHE A C 1
ATOM 591 O O . PHE A 1 71 ? -0.425 2.887 28.641 1 97.75 71 PHE A O 1
ATOM 598 N N . SER A 1 72 ? -0.218 5.078 29.219 1 97.12 72 SER A N 1
ATOM 599 C CA . SER A 1 72 ? -1.596 5.234 29.672 1 97.12 72 SER A CA 1
ATOM 600 C C . SER A 1 72 ? -2.316 6.332 28.891 1 97.12 72 SER A C 1
ATOM 602 O O . SER A 1 72 ? -2.053 7.516 29.109 1 97.12 72 SER A O 1
ATOM 604 N N . TRP A 1 73 ? -3.311 5.934 28.156 1 97.5 73 TRP A N 1
ATOM 605 C CA . TRP A 1 73 ? -4.102 6.934 27.453 1 97.5 73 TRP A CA 1
ATOM 606 C C . TRP A 1 73 ? -4.867 7.82 28.422 1 97.5 73 TRP A C 1
ATOM 608 O O . TRP A 1 73 ? -5.016 9.023 28.188 1 97.5 73 TRP A O 1
ATOM 618 N N . ARG A 1 74 ? -5.352 7.23 29.469 1 97.44 74 ARG A N 1
ATOM 619 C CA . ARG A 1 74 ? -6.117 7.996 30.438 1 97.44 74 ARG A CA 1
ATOM 620 C C . ARG A 1 74 ? -5.297 9.156 31 1 97.44 74 ARG A C 1
ATOM 622 O O . ARG A 1 74 ? -5.812 10.258 31.172 1 97.44 74 ARG A O 1
ATOM 629 N N . GLU A 1 75 ? -4.07 8.875 31.25 1 97.5 75 GLU A N 1
ATOM 630 C CA . GLU A 1 75 ? -3.186 9.945 31.703 1 97.5 75 GLU A CA 1
ATOM 631 C C . GLU A 1 75 ? -3.008 11.008 30.625 1 97.5 75 GLU A C 1
ATOM 633 O O . GLU A 1 75 ? -3.025 12.203 30.922 1 97.5 75 GLU A O 1
ATOM 638 N N . GLN A 1 76 ? -2.855 10.57 29.422 1 96.94 76 GLN A N 1
ATOM 639 C CA . GLN A 1 76 ? -2.711 11.5 28.312 1 96.94 76 GLN A CA 1
ATOM 640 C C . GLN A 1 76 ? -3.979 12.336 28.125 1 96.94 76 GLN A C 1
ATOM 642 O O . GLN A 1 76 ? -3.906 13.547 27.891 1 96.94 76 GLN A O 1
ATOM 647 N N . GLU A 1 77 ? -5.043 11.641 28.172 1 97.5 77 GLU A N 1
ATOM 648 C CA . GLU A 1 77 ? -6.348 12.289 28.047 1 97.5 77 GLU A CA 1
ATOM 649 C C . GLU A 1 77 ? -6.52 13.383 29.094 1 97.5 77 GLU A C 1
ATOM 651 O O . GLU A 1 77 ? -6.953 14.492 28.781 1 97.5 77 GLU A O 1
ATOM 656 N N . GLN A 1 78 ? -6.188 13.102 30.281 1 97.56 78 GLN A N 1
ATOM 657 C CA . GLN A 1 78 ? -6.273 14.078 31.375 1 97.56 78 GLN A CA 1
ATOM 658 C C . GLN A 1 78 ? -5.344 15.258 31.125 1 97.56 78 GLN A C 1
ATOM 660 O O . GLN A 1 78 ? -5.719 16.406 31.359 1 97.56 78 GLN A O 1
ATOM 665 N N . GLN A 1 79 ? -4.203 14.969 30.672 1 97.25 79 GLN A N 1
ATOM 666 C CA . GLN A 1 79 ? -3.242 16.031 30.391 1 97.25 79 GLN A CA 1
ATOM 667 C C . GLN A 1 79 ? -3.734 16.938 29.266 1 97.25 79 GLN A C 1
ATOM 669 O O . GLN A 1 79 ? -3.635 18.156 29.359 1 97.25 79 GLN A O 1
ATOM 674 N N . PHE A 1 80 ? -4.258 16.344 28.203 1 97.88 80 PHE A N 1
ATOM 675 C CA . PHE A 1 80 ? -4.797 17.141 27.109 1 97.88 80 PHE A CA 1
ATOM 676 C C . PHE A 1 80 ? -5.945 18.016 27.578 1 97.88 80 PHE A C 1
ATOM 678 O O . PHE A 1 80 ? -5.98 19.219 27.281 1 97.88 80 PHE A O 1
ATOM 685 N N . ASN A 1 81 ? -6.816 17.438 28.344 1 98.12 81 ASN A N 1
ATOM 686 C CA . ASN A 1 81 ? -8 18.156 28.797 1 98.12 81 ASN A CA 1
ATOM 687 C C . ASN A 1 81 ? -7.637 19.266 29.781 1 98.12 81 ASN A C 1
ATOM 689 O O . ASN A 1 81 ? -8.32 20.297 29.844 1 98.12 81 ASN A O 1
ATOM 693 N N . ALA A 1 82 ? -6.566 19.109 30.453 1 97.44 82 ALA A N 1
ATOM 694 C CA . ALA A 1 82 ? -6.156 20.094 31.453 1 97.44 82 ALA A CA 1
ATOM 695 C C . ALA A 1 82 ? -5.328 21.203 30.828 1 97.44 82 ALA A C 1
ATOM 697 O O . ALA A 1 82 ? -5.449 22.375 31.203 1 97.44 82 ALA A O 1
ATOM 698 N N . ARG A 1 83 ? -4.566 20.875 29.828 1 96.38 83 ARG A N 1
ATOM 699 C CA . ARG A 1 83 ? -3.52 21.812 29.422 1 96.38 83 ARG A CA 1
ATOM 700 C C . ARG A 1 83 ? -3.836 22.422 28.062 1 96.38 83 ARG A C 1
ATOM 702 O O . ARG A 1 83 ? -3.281 23.469 27.703 1 96.38 83 ARG A O 1
ATOM 709 N N . VAL A 1 84 ? -4.609 21.812 27.281 1 98.31 84 VAL A N 1
ATOM 710 C CA . VAL A 1 84 ? -4.836 22.266 25.906 1 98.31 84 VAL A CA 1
ATOM 711 C C . VAL A 1 84 ? -6.246 22.828 25.781 1 98.31 84 VAL A C 1
ATOM 713 O O . VAL A 1 84 ? -7.227 22.141 26.078 1 98.31 84 VAL A O 1
ATOM 716 N N . PRO A 1 85 ? -6.383 24.125 25.406 1 98.38 85 PRO A N 1
ATOM 717 C CA . PRO A 1 85 ? -7.711 24.703 25.172 1 98.38 85 PRO A CA 1
ATOM 718 C C . PRO A 1 85 ? -8.359 24.188 23.891 1 98.38 85 PRO A C 1
ATOM 720 O O . PRO A 1 85 ? -8.211 24.812 22.828 1 98.38 85 PRO A O 1
ATOM 723 N N . GLN A 1 86 ? -9.148 23.125 24.031 1 98.38 86 GLN A N 1
ATOM 724 C CA . GLN A 1 86 ? -9.773 22.453 22.906 1 98.38 86 GLN A CA 1
ATOM 725 C C . GLN A 1 86 ? -11.203 22.938 22.688 1 98.38 86 GLN A C 1
ATOM 727 O O . GLN A 1 86 ? -11.938 23.188 23.641 1 98.38 86 GLN A O 1
ATOM 732 N N . PHE A 1 87 ? -11.57 23.031 21.422 1 98.19 87 PHE A N 1
ATOM 733 C CA . PHE A 1 87 ? -12.914 23.453 21.047 1 98.19 87 PHE A CA 1
ATOM 734 C C . PHE A 1 87 ? -13.414 22.672 19.844 1 98.19 87 PHE A C 1
ATOM 736 O O . PHE A 1 87 ? -12.641 21.984 19.172 1 98.19 87 PHE A O 1
ATOM 743 N N . ARG A 1 88 ? -14.688 22.641 19.625 1 96.69 88 ARG A N 1
ATOM 744 C CA . ARG A 1 88 ? -15.32 22.047 18.438 1 96.69 88 ARG A CA 1
ATOM 745 C C . ARG A 1 88 ? -16.469 22.922 17.953 1 96.69 88 ARG A C 1
ATOM 747 O O . ARG A 1 88 ? -17.109 23.609 18.734 1 96.69 88 ARG A O 1
ATOM 754 N N . THR A 1 89 ? -16.656 22.984 16.734 1 96.62 89 THR A N 1
ATOM 755 C CA . THR A 1 89 ? -17.75 23.703 16.109 1 96.62 89 THR A CA 1
ATOM 756 C C . THR A 1 89 ? -18.203 23 14.82 1 96.62 89 THR A C 1
ATOM 758 O O . THR A 1 89 ? -17.422 22.266 14.219 1 96.62 89 THR A O 1
ATOM 761 N N . ALA A 1 90 ? -19.469 23.125 14.492 1 95.38 90 ALA A N 1
ATOM 762 C CA . ALA A 1 90 ? -19.984 22.578 13.242 1 95.38 90 ALA A CA 1
ATOM 763 C C . ALA A 1 90 ? -19.984 23.641 12.141 1 95.38 90 ALA A C 1
ATOM 765 O O . ALA A 1 90 ? -20.5 24.734 12.328 1 95.38 90 ALA A O 1
ATOM 766 N N . ILE A 1 91 ? -19.375 23.312 11.094 1 95.38 91 ILE A N 1
ATOM 767 C CA . ILE A 1 91 ? -19.266 24.281 10.008 1 95.38 91 ILE A CA 1
ATOM 768 C C . ILE A 1 91 ? -20 23.75 8.773 1 95.38 91 ILE A C 1
ATOM 770 O O . ILE A 1 91 ? -19.75 22.625 8.336 1 95.38 91 ILE A O 1
ATOM 774 N N . LYS A 1 92 ? -20.859 24.516 8.258 1 90.75 92 LYS A N 1
ATOM 775 C CA . LYS A 1 92 ? -21.578 24.219 7.008 1 90.75 92 LYS A CA 1
ATOM 776 C C . LYS A 1 92 ? -21.094 25.141 5.883 1 90.75 92 LYS A C 1
ATOM 778 O O . LYS A 1 92 ? -20.875 26.328 6.094 1 90.75 92 LYS A O 1
ATOM 783 N N . THR A 1 93 ? -20.734 24.547 4.809 1 87.62 93 THR A N 1
ATOM 784 C CA . THR A 1 93 ? -20.406 25.297 3.6 1 87.62 93 THR A CA 1
ATOM 785 C C . THR A 1 93 ? -21.359 24.938 2.467 1 87.62 93 THR A C 1
ATOM 787 O O . THR A 1 93 ? -22.203 24.047 2.613 1 87.62 93 THR A O 1
ATOM 790 N N . ALA A 1 94 ? -21.281 25.672 1.365 1 86.94 94 ALA A N 1
ATOM 791 C CA . ALA A 1 94 ? -22.141 25.406 0.211 1 86.94 94 ALA A CA 1
ATOM 792 C C . ALA A 1 94 ? -21.891 24.016 -0.364 1 86.94 94 ALA A C 1
ATOM 794 O O . ALA A 1 94 ? -22.812 23.391 -0.881 1 86.94 94 ALA A O 1
ATOM 795 N N . ALA A 1 95 ? -20.719 23.562 -0.161 1 84.12 95 ALA A N 1
ATOM 796 C CA . ALA A 1 95 ? -20.328 22.297 -0.751 1 84.12 95 ALA A CA 1
ATOM 797 C C . ALA A 1 95 ? -20.781 21.125 0.118 1 84.12 95 ALA A C 1
ATOM 799 O O . ALA A 1 95 ? -20.828 19.984 -0.342 1 84.12 95 ALA A O 1
ATOM 800 N N . LEU A 1 96 ? -21.125 21.406 1.311 1 85.69 96 LEU A N 1
ATOM 801 C CA . LEU A 1 96 ? -21.453 20.359 2.271 1 85.69 96 LEU A CA 1
ATOM 802 C C . LEU A 1 96 ? -22.969 20.281 2.48 1 85.69 96 LEU A C 1
ATOM 804 O O . LEU A 1 96 ? -23.609 21.281 2.811 1 85.69 96 LEU A O 1
ATOM 808 N N . GLU A 1 97 ? -23.516 19.094 2.377 1 82.31 97 GLU A N 1
ATOM 809 C CA . GLU A 1 97 ? -24.922 18.891 2.645 1 82.31 97 GLU A CA 1
ATOM 810 C C . GLU A 1 97 ? -25.219 18.969 4.141 1 82.31 97 GLU A C 1
ATOM 812 O O . GLU A 1 97 ? -26.266 19.484 4.543 1 82.31 97 GLU A O 1
ATOM 817 N N . THR A 1 98 ? -24.375 18.422 4.891 1 84.94 98 THR A N 1
ATOM 818 C CA . THR A 1 98 ? -24.469 18.438 6.348 1 84.94 98 THR A CA 1
ATOM 819 C C . THR A 1 98 ? -23.219 19.078 6.961 1 84.94 98 THR A C 1
ATOM 821 O O . THR A 1 98 ? -22.141 19.016 6.395 1 84.94 98 THR A O 1
ATOM 824 N N . PRO A 1 99 ? -23.438 19.75 8.047 1 91.31 99 PRO A N 1
ATOM 825 C CA . PRO A 1 99 ? -22.281 20.359 8.688 1 91.31 99 PRO A CA 1
ATOM 826 C C . PRO A 1 99 ? -21.234 19.344 9.117 1 91.31 99 PRO A C 1
ATOM 828 O O . PRO A 1 99 ? -21.578 18.203 9.469 1 91.31 99 PRO A O 1
ATOM 831 N N . VAL A 1 100 ? -20.062 19.766 9.07 1 92.44 100 VAL A N 1
ATOM 832 C CA . VAL A 1 100 ? -18.922 18.953 9.508 1 92.44 100 VAL A CA 1
ATOM 833 C C . VAL A 1 100 ? -18.328 19.547 10.789 1 92.44 100 VAL A C 1
ATOM 835 O O . VAL A 1 100 ? -18.031 20.734 10.859 1 92.44 100 VAL A O 1
ATOM 838 N N . ARG A 1 101 ? -18.297 18.734 11.891 1 93.94 101 ARG A N 1
ATOM 839 C CA . ARG A 1 101 ? -17.734 19.203 13.148 1 93.94 101 ARG A CA 1
ATOM 840 C C . ARG A 1 101 ? -16.203 19.266 13.07 1 93.94 101 ARG A C 1
ATOM 842 O O . ARG A 1 101 ? -15.555 18.281 12.703 1 93.94 101 ARG A O 1
ATOM 849 N N . MET A 1 102 ? -15.664 20.359 13.359 1 96.88 102 MET A N 1
ATOM 850 C CA . MET A 1 102 ? -14.219 20.578 13.344 1 96.88 102 MET A CA 1
ATOM 851 C C . MET A 1 102 ? -13.688 20.797 14.758 1 96.88 102 MET A C 1
ATOM 853 O O . MET A 1 102 ? -14.172 21.672 15.477 1 96.88 102 MET A O 1
ATOM 857 N N . HIS A 1 103 ? -12.789 19.938 15.164 1 98.06 103 HIS A N 1
ATOM 858 C CA . HIS A 1 103 ? -12.031 20.094 16.406 1 98.06 103 HIS A CA 1
ATOM 859 C C . HIS A 1 103 ? -10.828 21 16.203 1 98.06 103 HIS A C 1
ATOM 861 O O . HIS A 1 103 ? -10.141 20.906 15.18 1 98.06 103 HIS A O 1
ATOM 867 N N . PHE A 1 104 ? -10.602 21.922 17.141 1 98.62 104 PHE A N 1
ATOM 868 C CA . PHE A 1 104 ? -9.445 22.812 17.016 1 98.62 104 PHE A CA 1
ATOM 869 C C . PHE A 1 104 ? -8.961 23.25 18.406 1 98.62 104 PHE A C 1
ATOM 871 O O . PHE A 1 104 ? -9.688 23.109 19.391 1 98.62 104 PHE A O 1
ATOM 878 N N . VAL A 1 105 ? -7.73 23.609 18.406 1 98.69 105 VAL A N 1
ATOM 879 C CA . VAL A 1 105 ? -7.117 24.25 19.578 1 98.69 105 VAL A CA 1
ATOM 880 C C . VAL A 1 105 ? -7.121 25.766 19.391 1 98.69 105 VAL A C 1
ATOM 882 O O . VAL A 1 105 ? -6.773 26.266 18.328 1 98.69 105 VAL A O 1
ATOM 885 N N . HIS A 1 106 ? -7.574 26.469 20.344 1 98.62 106 HIS A N 1
ATOM 886 C CA . HIS A 1 106 ? -7.523 27.922 20.391 1 98.62 106 HIS A CA 1
ATOM 887 C C . HIS A 1 106 ? -6.844 28.422 21.656 1 98.62 106 HIS A C 1
ATOM 889 O O . HIS A 1 106 ? -7.492 28.578 22.688 1 98.62 106 HIS A O 1
ATOM 895 N N . ALA A 1 107 ? -5.59 28.734 21.5 1 98.12 107 ALA A N 1
ATOM 896 C CA . ALA A 1 107 ? -4.805 29.219 22.625 1 98.12 107 ALA A CA 1
ATOM 897 C C . ALA A 1 107 ? -4.574 30.734 22.516 1 98.12 107 ALA A C 1
ATOM 899 O O . ALA A 1 107 ? -3.785 31.188 21.688 1 98.12 107 ALA A O 1
ATOM 900 N N . SER A 1 108 ? -5.168 31.438 23.391 1 95.56 108 SER A N 1
ATOM 901 C CA . SER A 1 108 ? -5.031 32.875 23.391 1 95.56 108 SER A CA 1
ATOM 902 C C . SER A 1 108 ? -3.799 33.312 24.172 1 95.56 108 SER A C 1
ATOM 904 O O . SER A 1 108 ? -3.441 32.688 25.172 1 95.56 108 SER A O 1
ATOM 906 N N . SER A 1 109 ? -3.195 34.344 23.672 1 94.75 109 SER A N 1
ATOM 907 C CA . SER A 1 109 ? -2.055 34.906 24.375 1 94.75 109 SER A CA 1
ATOM 908 C C . SER A 1 109 ? -2.502 35.969 25.391 1 94.75 109 SER A C 1
ATOM 910 O O . SER A 1 109 ? -3.492 36.656 25.172 1 94.75 109 SER A O 1
ATOM 912 N N . ARG A 1 110 ? -1.774 36.156 26.484 1 90.44 110 ARG A N 1
ATOM 913 C CA . ARG A 1 110 ? -2.057 37.156 27.5 1 90.44 110 ARG A CA 1
ATOM 914 C C . ARG A 1 110 ? -1.555 38.531 27.047 1 90.44 110 ARG A C 1
ATOM 916 O O . ARG A 1 110 ? -1.904 39.562 27.656 1 90.44 110 ARG A O 1
ATOM 923 N N . HIS A 1 111 ? -0.757 38.5 26.016 1 90.19 111 HIS A N 1
ATOM 924 C CA . HIS A 1 111 ? -0.169 39.75 25.547 1 90.19 111 HIS A CA 1
ATOM 925 C C . HIS A 1 111 ? -1.152 40.531 24.672 1 90.19 111 HIS A C 1
ATOM 927 O O . HIS A 1 111 ? -1.795 39.969 23.797 1 90.19 111 HIS A O 1
ATOM 933 N N . ALA A 1 112 ? -1.278 41.812 24.828 1 85.94 112 ALA A N 1
ATOM 934 C CA . ALA A 1 112 ? -2.262 42.656 24.172 1 85.94 112 ALA A CA 1
ATOM 935 C C . ALA A 1 112 ? -1.958 42.812 22.688 1 85.94 112 ALA A C 1
ATOM 937 O O . ALA A 1 112 ? -2.865 43 21.875 1 85.94 112 ALA A O 1
ATOM 938 N N . HIS A 1 113 ? -0.743 42.688 22.328 1 88.62 113 HIS A N 1
ATOM 939 C CA . HIS A 1 113 ? -0.39 42.906 20.922 1 88.62 113 HIS A CA 1
ATOM 940 C C . HIS A 1 113 ? -0.295 41.594 20.172 1 88.62 113 HIS A C 1
ATOM 942 O O . HIS A 1 113 ? 0.33 41.531 19.109 1 88.62 113 HIS A O 1
ATOM 948 N N . ALA A 1 114 ? -0.863 40.562 20.75 1 94.69 114 ALA A N 1
ATOM 949 C CA . ALA A 1 114 ? -0.852 39.25 20.094 1 94.69 114 ALA A CA 1
ATOM 950 C C . ALA A 1 114 ? -1.635 39.281 18.781 1 94.69 114 ALA A C 1
ATOM 952 O O . ALA A 1 114 ? -2.686 39.938 18.703 1 94.69 114 ALA A O 1
ATOM 953 N N . MET A 1 115 ? -1.104 38.625 17.766 1 96 115 MET A N 1
ATOM 954 C CA . MET A 1 115 ? -1.742 38.562 16.453 1 96 115 MET A CA 1
ATOM 955 C C . MET A 1 115 ? -2.395 37.188 16.234 1 96 115 MET A C 1
ATOM 957 O O . MET A 1 115 ? -1.865 36.188 16.672 1 96 115 MET A O 1
ATOM 961 N N . PRO A 1 116 ? -3.561 37.156 15.57 1 97.56 116 PRO A N 1
ATOM 962 C CA . PRO A 1 116 ? -4.172 35.875 15.25 1 97.56 116 PRO A CA 1
ATOM 963 C C . PRO A 1 116 ? -3.359 35.062 14.234 1 97.56 116 PRO A C 1
ATOM 965 O O . PRO A 1 116 ? -2.98 35.594 13.188 1 97.56 116 PRO A O 1
ATOM 968 N N . LEU A 1 117 ? -3.059 33.844 14.578 1 98.38 117 LEU A N 1
ATOM 969 C CA . LEU A 1 117 ? -2.289 32.938 13.719 1 98.38 117 LEU A CA 1
ATOM 970 C C . LEU A 1 117 ? -3.002 31.609 13.547 1 98.38 117 LEU A C 1
ATOM 972 O O . LEU A 1 117 ? -3.396 30.984 14.531 1 98.38 117 LEU A O 1
ATOM 976 N N . LEU A 1 118 ? -3.24 31.25 12.32 1 98.75 118 LEU A N 1
ATOM 977 C CA . LEU A 1 118 ? -3.723 29.922 11.977 1 98.75 118 LEU A CA 1
ATOM 978 C C . LEU A 1 118 ? -2.564 29.016 11.586 1 98.75 118 LEU A C 1
ATOM 980 O O . LEU A 1 118 ? -1.913 29.234 10.562 1 98.75 118 LEU A O 1
ATOM 984 N N . LEU A 1 119 ? -2.258 28.047 12.406 1 98.56 119 LEU A N 1
ATOM 985 C CA . LEU A 1 119 ? -1.23 27.062 12.109 1 98.56 119 LEU A CA 1
ATOM 986 C C . LEU A 1 119 ? -1.858 25.734 11.672 1 98.56 119 LEU A C 1
ATOM 988 O O . LEU A 1 119 ? -2.619 25.125 12.43 1 98.56 119 LEU A O 1
ATOM 992 N N . ILE A 1 120 ? -1.552 25.25 10.492 1 98.12 120 ILE A N 1
ATOM 993 C CA . ILE A 1 120 ? -2.137 24.031 9.953 1 98.12 120 ILE A CA 1
ATOM 994 C C . ILE A 1 120 ? -1.153 22.875 10.109 1 98.12 120 ILE A C 1
ATOM 996 O O . ILE A 1 120 ? -0.058 22.891 9.539 1 98.12 120 ILE A O 1
ATOM 1000 N N . PRO A 1 121 ? -1.531 21.859 10.867 1 96.56 121 PRO A N 1
ATOM 1001 C CA . PRO A 1 121 ? -0.646 20.703 11.055 1 96.56 121 PRO A CA 1
ATOM 1002 C C . PRO A 1 121 ? -0.411 19.922 9.758 1 96.56 121 PRO A C 1
ATOM 1004 O O . PRO A 1 121 ? -1.315 19.812 8.93 1 96.56 121 PRO A O 1
ATOM 1007 N N . PRO A 1 122 ? 0.79 19.375 9.594 1 93.88 122 PRO A N 1
ATOM 1008 C CA . PRO A 1 122 ? 1.032 18.531 8.422 1 93.88 122 PRO A CA 1
ATOM 1009 C C . PRO A 1 122 ? 0.393 17.141 8.555 1 93.88 122 PRO A C 1
ATOM 1011 O O . PRO A 1 122 ? 0.214 16.641 9.664 1 93.88 122 PRO A O 1
ATOM 1014 N N . PHE A 1 123 ? 0.013 16.609 7.434 1 92.06 123 PHE A N 1
ATOM 1015 C CA . PHE A 1 123 ? -0.497 15.242 7.398 1 92.06 123 PHE A CA 1
ATOM 1016 C C . PHE A 1 123 ? 0.601 14.25 7.75 1 92.06 123 PHE A C 1
ATOM 1018 O O . PHE A 1 123 ? 1.721 14.344 7.242 1 92.06 123 PHE A O 1
ATOM 1025 N N . PRO A 1 124 ? 0.375 13.219 8.562 1 92.81 124 PRO A N 1
ATOM 1026 C CA . PRO A 1 124 ? -0.916 12.844 9.148 1 92.81 124 PRO A CA 1
ATOM 1027 C C . PRO A 1 124 ? -1.057 13.281 10.602 1 92.81 124 PRO A C 1
ATOM 1029 O O . PRO A 1 124 ? -1.834 12.695 11.359 1 92.81 124 PRO A O 1
ATOM 1032 N N . PHE A 1 125 ? -0.364 14.281 11 1 94.06 125 PHE A N 1
ATOM 1033 C CA . PHE A 1 125 ? -0.336 14.672 12.398 1 94.06 125 PHE A CA 1
ATOM 1034 C C . PHE A 1 125 ? -1.527 15.562 12.734 1 94.06 125 PHE A C 1
ATOM 1036 O O . PHE A 1 125 ? -2.072 16.234 11.859 1 94.06 125 PHE A O 1
ATOM 1043 N N . THR A 1 126 ? -1.929 15.516 14.008 1 94.56 126 THR A N 1
ATOM 1044 C CA . THR A 1 126 ? -3.064 16.281 14.5 1 94.56 126 THR A CA 1
ATOM 1045 C C . THR A 1 126 ? -2.592 17.484 15.328 1 94.56 126 THR A C 1
ATOM 1047 O O . THR A 1 126 ? -1.413 17.578 15.672 1 94.56 126 THR A O 1
ATOM 1050 N N . ASN A 1 127 ? -3.566 18.328 15.617 1 97.62 127 ASN A N 1
ATOM 1051 C CA . ASN A 1 127 ? -3.279 19.484 16.469 1 97.62 127 ASN A CA 1
ATOM 1052 C C . ASN A 1 127 ? -2.816 19.047 17.859 1 97.62 127 ASN A C 1
ATOM 1054 O O . ASN A 1 127 ? -1.914 19.672 18.438 1 97.62 127 ASN A O 1
ATOM 1058 N N . LEU A 1 128 ? -3.332 17.984 18.359 1 97.56 128 LEU A N 1
ATOM 1059 C CA . LEU A 1 128 ? -2.971 17.531 19.703 1 97.56 128 LEU A CA 1
ATOM 1060 C C . LEU A 1 128 ? -1.562 16.953 19.719 1 97.56 128 LEU A C 1
ATOM 1062 O O . LEU A 1 128 ? -0.846 17.062 20.703 1 97.56 128 LEU A O 1
ATOM 1066 N N . SER A 1 129 ? -1.221 16.328 18.625 1 95.69 129 SER A N 1
ATOM 1067 C CA . SER A 1 129 ? 0.15 15.844 18.531 1 95.69 129 SER A CA 1
ATOM 1068 C C . SER A 1 129 ? 1.152 16.984 18.594 1 95.69 129 SER A C 1
ATOM 1070 O O . SER A 1 129 ? 2.322 16.781 18.922 1 95.69 129 SER A O 1
ATOM 1072 N N . MET A 1 130 ? 0.746 18.203 18.297 1 96.25 130 MET A N 1
ATOM 1073 C CA . MET A 1 130 ? 1.626 19.359 18.25 1 96.25 130 MET A CA 1
ATOM 1074 C C . MET A 1 130 ? 1.345 20.312 19.406 1 96.25 130 MET A C 1
ATOM 1076 O O . MET A 1 130 ? 1.703 21.484 19.359 1 96.25 130 MET A O 1
ATOM 1080 N N . ALA A 1 131 ? 0.729 19.844 20.438 1 97 131 ALA A N 1
ATOM 1081 C CA . ALA A 1 131 ? 0.343 20.672 21.578 1 97 131 ALA A CA 1
ATOM 1082 C C . ALA A 1 131 ? 1.568 21.297 22.25 1 97 131 ALA A C 1
ATOM 1084 O O . ALA A 1 131 ? 1.47 22.344 22.891 1 97 131 ALA A O 1
ATOM 1085 N N . HIS A 1 132 ? 2.707 20.688 22.125 1 95 132 HIS A N 1
ATOM 1086 C CA . HIS A 1 132 ? 3.938 21.172 22.734 1 95 132 HIS A CA 1
ATOM 1087 C C . HIS A 1 132 ? 4.371 22.5 22.109 1 95 132 HIS A C 1
ATOM 1089 O O . HIS A 1 132 ? 5.227 23.203 22.672 1 95 132 HIS A O 1
ATOM 1095 N N . LEU A 1 133 ? 3.773 22.953 21 1 96.19 133 LEU A N 1
ATOM 1096 C CA . LEU A 1 133 ? 4.129 24.188 20.312 1 96.19 133 LEU A CA 1
ATOM 1097 C C . LEU A 1 133 ? 3.381 25.375 20.906 1 96.19 133 LEU A C 1
ATOM 1099 O O . LEU A 1 133 ? 3.73 26.531 20.641 1 96.19 133 LEU A O 1
ATOM 1103 N N . ILE A 1 134 ? 2.371 25.172 21.656 1 97.56 134 ILE A N 1
ATOM 1104 C CA . ILE A 1 134 ? 1.41 26.188 22.047 1 97.56 134 ILE A CA 1
ATOM 1105 C C . ILE A 1 134 ? 2.135 27.328 22.75 1 97.56 134 ILE A C 1
ATOM 1107 O O . ILE A 1 134 ? 2.033 28.484 22.344 1 97.56 134 ILE A O 1
ATOM 1111 N N . ASP A 1 135 ? 2.926 27.031 23.734 1 95.88 135 ASP A N 1
ATOM 1112 C CA . ASP A 1 135 ? 3.574 28.078 24.531 1 95.88 135 ASP A CA 1
ATOM 1113 C C . ASP A 1 135 ? 4.602 28.844 23.703 1 95.88 135 ASP A C 1
ATOM 1115 O O . ASP A 1 135 ? 4.82 30.031 23.922 1 95.88 135 ASP A O 1
ATOM 1119 N N . LEU A 1 136 ? 5.188 28.156 22.797 1 95.19 136 LEU A N 1
ATOM 1120 C CA . LEU A 1 136 ? 6.199 28.781 21.953 1 95.19 136 LEU A CA 1
ATOM 1121 C C . LEU A 1 136 ? 5.609 29.922 21.141 1 95.19 136 LEU A C 1
ATOM 1123 O O . LEU A 1 136 ? 6.273 30.938 20.906 1 95.19 136 LEU A O 1
ATOM 1127 N N . PHE A 1 137 ? 4.371 29.844 20.75 1 96.75 137 PHE A N 1
ATOM 1128 C CA . PHE A 1 137 ? 3.721 30.844 19.906 1 96.75 137 PHE A CA 1
ATOM 1129 C C . PHE A 1 137 ? 2.98 31.875 20.75 1 96.75 137 PHE A C 1
ATOM 1131 O O . PHE A 1 137 ? 2.93 33.062 20.406 1 96.75 137 PHE A O 1
ATOM 1138 N N . THR A 1 138 ? 2.451 31.5 21.906 1 96.06 138 THR A N 1
ATOM 1139 C CA . THR A 1 138 ? 1.523 32.344 22.625 1 96.06 138 THR A CA 1
ATOM 1140 C C . THR A 1 138 ? 2.252 33.125 23.719 1 96.06 138 THR A C 1
ATOM 1142 O O . THR A 1 138 ? 1.823 34.219 24.109 1 96.06 138 THR A O 1
ATOM 1145 N N . GLU A 1 139 ? 3.297 32.531 24.188 1 92.5 139 GLU A N 1
ATOM 1146 C CA . GLU A 1 139 ? 3.982 33.125 25.312 1 92.5 139 GLU A CA 1
ATOM 1147 C C . GLU A 1 139 ? 5.484 33.219 25.062 1 92.5 139 GLU A C 1
ATOM 1149 O O . GLU A 1 139 ? 6.277 32.594 25.75 1 92.5 139 GLU A O 1
ATOM 1154 N N . PRO A 1 140 ? 5.863 34.188 24.094 1 86.25 140 PRO A N 1
ATOM 1155 C CA . PRO A 1 140 ? 7.297 34.344 23.844 1 86.25 140 PRO A CA 1
ATOM 1156 C C . PRO A 1 140 ? 8.031 34.969 25.031 1 86.25 140 PRO A C 1
ATOM 1158 O O . PRO A 1 140 ? 7.492 35.844 25.703 1 86.25 140 PRO A O 1
ATOM 1161 N N . GLY A 1 141 ? 8.273 34.5 26.172 1 73.06 141 GLY A N 1
ATOM 1162 C CA . GLY A 1 141 ? 8.953 35 27.359 1 73.06 141 GLY A CA 1
ATOM 1163 C C . GLY A 1 141 ? 8.781 36.469 27.562 1 73.06 141 GLY A C 1
ATOM 1164 O O . GLY A 1 141 ? 8.617 37.25 26.609 1 73.06 141 GLY A O 1
ATOM 1165 N N . ASP A 1 142 ? 8.68 36.875 28.844 1 64.06 142 ASP A N 1
ATOM 1166 C CA . ASP A 1 142 ? 8.484 38.281 29.266 1 64.06 142 ASP A CA 1
ATOM 1167 C C . ASP A 1 142 ? 9.68 39.125 28.875 1 64.06 142 ASP A C 1
ATOM 1169 O O . ASP A 1 142 ? 10.828 38.688 29 1 64.06 142 ASP A O 1
ATOM 1173 N N . GLY A 1 143 ? 9.5 40.219 28.281 1 57.72 143 GLY A N 1
ATOM 1174 C CA . GLY A 1 143 ? 10.586 41.156 27.984 1 57.72 143 GLY A CA 1
ATOM 1175 C C . GLY A 1 143 ? 11.109 41.031 26.562 1 57.72 143 GLY A C 1
ATOM 1176 O O . GLY A 1 143 ? 11.938 41.812 26.125 1 57.72 143 GLY A O 1
ATOM 1177 N N . THR A 1 144 ? 10.695 39.906 25.969 1 64.25 144 THR A N 1
ATOM 1178 C CA . THR A 1 144 ? 11.219 39.75 24.609 1 64.25 144 THR A CA 1
ATOM 1179 C C . THR A 1 144 ? 10.375 40.562 23.625 1 64.25 144 THR A C 1
ATOM 1181 O O . THR A 1 144 ? 9.234 40.906 23.922 1 64.25 144 THR A O 1
ATOM 1184 N N . LEU A 1 145 ? 11.055 41.062 22.719 1 70.81 145 LEU A N 1
ATOM 1185 C CA . LEU A 1 145 ? 10.43 41.812 21.625 1 70.81 145 LEU A CA 1
ATOM 1186 C C . LEU A 1 145 ? 9.82 40.875 20.609 1 70.81 145 LEU A C 1
ATOM 1188 O O . LEU A 1 145 ? 9.367 41.281 19.547 1 70.81 145 LEU A O 1
ATOM 1192 N N . ASP A 1 146 ? 9.594 39.594 21.094 1 88.81 146 ASP A N 1
ATOM 1193 C CA . ASP A 1 146 ? 9.078 38.656 20.109 1 88.81 146 ASP A CA 1
ATOM 1194 C C . ASP A 1 146 ? 7.559 38.75 19.984 1 88.81 146 ASP A C 1
ATOM 1196 O O . ASP A 1 146 ? 6.859 38.938 20.984 1 88.81 146 ASP A O 1
ATOM 1200 N N . GLN A 1 147 ? 7.02 38.719 18.812 1 92.88 147 GLN A N 1
ATOM 1201 C CA . GLN A 1 147 ? 5.602 38.844 18.5 1 92.88 147 GLN A CA 1
ATOM 1202 C C . GLN A 1 147 ? 4.82 37.625 19.047 1 92.88 147 GLN A C 1
ATOM 1204 O O . GLN A 1 147 ? 5.07 36.5 18.656 1 92.88 147 GLN A O 1
ATOM 1209 N N . PRO A 1 148 ? 3.949 37.844 20.047 1 95.31 148 PRO A N 1
ATOM 1210 C CA . PRO A 1 148 ? 3.043 36.781 20.484 1 95.31 148 PRO A CA 1
ATOM 1211 C C . PRO A 1 148 ? 1.866 36.594 19.531 1 95.31 148 PRO A C 1
ATOM 1213 O O . PRO A 1 148 ? 1.512 37.5 18.781 1 95.31 148 PRO A O 1
ATOM 1216 N N . PHE A 1 149 ? 1.254 35.375 19.641 1 97.12 149 PHE A N 1
ATOM 1217 C CA . PHE A 1 149 ? 0.155 35.062 18.734 1 97.12 149 PHE A CA 1
ATOM 1218 C C . PHE A 1 149 ? -1.019 34.469 19.484 1 97.12 149 PHE A C 1
ATOM 1220 O O . PHE A 1 149 ? -0.825 33.75 20.469 1 97.12 149 PHE A O 1
ATOM 1227 N N . HIS A 1 150 ? -2.262 34.812 19.109 1 97.44 150 HIS A N 1
ATOM 1228 C CA . HIS A 1 150 ? -3.414 33.969 19.359 1 97.44 150 HIS A CA 1
ATOM 1229 C C . HIS A 1 150 ? -3.428 32.781 18.406 1 97.44 150 HIS A C 1
ATOM 1231 O O . HIS A 1 150 ? -3.715 32.906 17.219 1 97.44 150 HIS A O 1
ATOM 1237 N N . LEU A 1 151 ? -3.188 31.578 18.938 1 98.19 151 LEU A N 1
ATOM 1238 C CA . LEU A 1 151 ? -2.895 30.438 18.109 1 98.19 151 LEU A CA 1
ATOM 1239 C C . LEU A 1 151 ? -4.145 29.578 17.891 1 98.19 151 LEU A C 1
ATOM 1241 O O . LEU A 1 151 ? -4.793 29.172 18.859 1 98.19 151 LEU A O 1
ATOM 1245 N N . VAL A 1 152 ? -4.527 29.406 16.656 1 98.75 152 VAL A N 1
ATOM 1246 C CA . VAL A 1 152 ? -5.586 28.484 16.281 1 98.75 152 VAL A CA 1
ATOM 1247 C C . VAL A 1 152 ? -5 27.328 15.469 1 98.75 152 VAL A C 1
ATOM 1249 O O . VAL A 1 152 ? -4.336 27.547 14.453 1 98.75 152 VAL A O 1
ATOM 1252 N N . MET A 1 153 ? -5.156 26.078 15.914 1 98.69 153 MET A N 1
ATOM 1253 C CA . MET A 1 153 ? -4.699 24.875 15.219 1 98.69 153 MET A CA 1
ATOM 1254 C C . MET A 1 153 ? -5.859 23.906 14.992 1 98.69 153 MET A C 1
ATOM 1256 O O . MET A 1 153 ? -6.309 23.234 15.922 1 98.69 153 MET A O 1
ATOM 1260 N N . PRO A 1 154 ? -6.273 23.766 13.812 1 98.44 154 PRO A N 1
ATOM 1261 C CA . PRO A 1 154 ? -7.367 22.844 13.523 1 98.44 154 PRO A CA 1
ATOM 1262 C C . PRO A 1 154 ? -6.891 21.391 13.359 1 98.44 154 PRO A C 1
ATOM 1264 O O . PRO A 1 154 ? -5.738 21.156 12.984 1 98.44 154 PRO A O 1
ATOM 1267 N N . SER A 1 155 ? -7.719 20.484 13.734 1 97.56 155 SER A N 1
ATOM 1268 C CA . SER A 1 155 ? -7.594 19.141 13.195 1 97.56 155 SER A CA 1
ATOM 1269 C C . SER A 1 155 ? -8.273 19.016 11.836 1 97.56 155 SER A C 1
ATOM 1271 O O . SER A 1 155 ? -9.477 19.266 11.719 1 97.56 155 SER A O 1
ATOM 1273 N N . LEU A 1 156 ? -7.48 18.672 10.891 1 96.56 156 LEU A N 1
ATOM 1274 C CA . LEU A 1 156 ? -8.062 18.547 9.562 1 96.56 156 LEU A CA 1
ATOM 1275 C C . LEU A 1 156 ? -9.164 17.5 9.539 1 96.56 156 LEU A C 1
ATOM 1277 O O . LEU A 1 156 ? -9.164 16.578 10.367 1 96.56 156 LEU A O 1
ATOM 1281 N N . PRO A 1 157 ? -10.117 17.656 8.633 1 94.38 157 PRO A N 1
ATOM 1282 C CA . PRO A 1 157 ? -11.195 16.656 8.578 1 94.38 157 PRO A CA 1
ATOM 1283 C C . PRO A 1 157 ? -10.672 15.234 8.414 1 94.38 157 PRO A C 1
ATOM 1285 O O . PRO A 1 157 ? -9.805 14.977 7.582 1 94.38 157 PRO A O 1
ATOM 1288 N N . GLY A 1 158 ? -11.219 14.391 9.227 1 92.88 158 GLY A N 1
ATOM 1289 C CA . GLY A 1 158 ? -10.805 13 9.188 1 92.88 158 GLY A CA 1
ATOM 1290 C C . GLY A 1 158 ? -9.672 12.695 10.148 1 92.88 158 GLY A C 1
ATOM 1291 O O . GLY A 1 158 ? -9.383 11.523 10.422 1 92.88 158 GLY A O 1
ATOM 1292 N N . LEU A 1 159 ? -9.055 13.719 10.695 1 95.62 159 LEU A N 1
ATOM 1293 C CA . LEU A 1 159 ? -7.969 13.531 11.648 1 95.62 159 LEU A CA 1
ATOM 1294 C C . LEU A 1 159 ? -8.422 13.867 13.062 1 95.62 159 LEU A C 1
ATOM 1296 O O . LEU A 1 159 ? -9.234 14.773 13.266 1 95.62 159 LEU A O 1
ATOM 1300 N N . GLY A 1 160 ? -7.871 13.125 13.977 1 95.12 160 GLY A N 1
ATOM 1301 C CA . GLY A 1 160 ? -8.188 13.391 15.367 1 95.12 160 GLY A CA 1
ATOM 1302 C C . GLY A 1 160 ? -9.672 13.352 15.664 1 95.12 160 GLY A C 1
ATOM 1303 O O . GLY A 1 160 ? -10.344 12.359 15.359 1 95.12 160 GLY A O 1
ATOM 1304 N N . PHE A 1 161 ? -10.188 14.5 16.172 1 95.81 161 PHE A N 1
ATOM 1305 C CA . PHE A 1 161 ? -11.562 14.5 16.656 1 95.81 161 PHE A CA 1
ATOM 1306 C C . PHE A 1 161 ? -12.445 15.367 15.766 1 95.81 161 PHE A C 1
ATOM 1308 O O . PHE A 1 161 ? -13.492 15.852 16.203 1 95.81 161 PHE A O 1
ATOM 1315 N N . SER A 1 162 ? -11.984 15.609 14.547 1 96.06 162 SER A N 1
ATOM 1316 C CA . SER A 1 162 ? -12.812 16.219 13.508 1 96.06 162 SER A CA 1
ATOM 1317 C C . SER A 1 162 ? -13.539 15.156 12.688 1 96.06 162 SER A C 1
ATOM 1319 O O . SER A 1 162 ? -13.016 14.062 12.477 1 96.06 162 SER A O 1
ATOM 1321 N N . ASP A 1 163 ? -14.711 15.555 12.227 1 92.31 163 ASP A N 1
ATOM 1322 C CA . ASP A 1 163 ? -15.43 14.656 11.32 1 92.31 163 ASP A CA 1
ATOM 1323 C C . ASP A 1 163 ? -14.727 14.57 9.969 1 92.31 163 ASP A C 1
ATOM 1325 O O . ASP A 1 163 ? -13.984 15.477 9.578 1 92.31 163 ASP A O 1
ATOM 1329 N N . ALA A 1 164 ? -14.969 13.438 9.328 1 89.94 164 ALA A N 1
ATOM 1330 C CA . ALA A 1 164 ? -14.438 13.273 7.973 1 89.94 164 ALA A CA 1
ATOM 1331 C C . ALA A 1 164 ? -15.289 14.031 6.957 1 89.94 164 ALA A C 1
ATOM 1333 O O . ALA A 1 164 ? -16.484 14.242 7.172 1 89.94 164 ALA A O 1
ATOM 1334 N N . LEU A 1 165 ? -14.625 14.398 5.871 1 88.12 165 LEU A N 1
ATOM 1335 C CA . LEU A 1 165 ? -15.336 15.023 4.762 1 88.12 165 LEU A CA 1
ATOM 1336 C C . LEU A 1 165 ? -15.984 13.977 3.867 1 88.12 165 LEU A C 1
ATOM 1338 O O . LEU A 1 165 ? -15.438 12.891 3.686 1 88.12 165 LEU A O 1
ATOM 1342 N N . PRO A 1 166 ? -17.094 14.398 3.311 1 81.38 166 PRO A N 1
ATOM 1343 C CA . PRO A 1 166 ? -17.609 13.508 2.268 1 81.38 166 PRO A CA 1
ATOM 1344 C C . PRO A 1 166 ? -16.688 13.406 1.064 1 81.38 166 PRO A C 1
ATOM 1346 O O . PRO A 1 166 ? -16.016 14.383 0.705 1 81.38 166 PRO A O 1
ATOM 1349 N N . ASP A 1 167 ? -16.672 12.297 0.458 1 76.81 167 ASP A N 1
ATOM 1350 C CA . ASP A 1 167 ? -15.75 12.039 -0.646 1 76.81 167 ASP A CA 1
ATOM 1351 C C . ASP A 1 167 ? -16.188 12.781 -1.908 1 76.81 167 ASP A C 1
ATOM 1353 O O . ASP A 1 167 ? -15.43 12.891 -2.869 1 76.81 167 ASP A O 1
ATOM 1357 N N . SER A 1 168 ? -17.281 13.391 -1.91 1 75.94 168 SER A N 1
ATOM 1358 C CA . SER A 1 168 ? -17.844 14.016 -3.1 1 75.94 168 SER A CA 1
ATOM 1359 C C . SER A 1 168 ? -17.453 15.484 -3.199 1 75.94 168 SER A C 1
ATOM 1361 O O . SER A 1 168 ? -17.734 16.141 -4.199 1 75.94 168 SER A O 1
ATOM 1363 N N . VAL A 1 169 ? -16.719 15.992 -2.254 1 82.81 169 VAL A N 1
ATOM 1364 C CA . VAL A 1 169 ? -16.438 17.422 -2.262 1 82.81 169 VAL A CA 1
ATOM 1365 C C . VAL A 1 169 ? -14.945 17.656 -2.502 1 82.81 169 VAL A C 1
ATOM 1367 O O . VAL A 1 169 ? -14.109 16.844 -2.104 1 82.81 169 VAL A O 1
ATOM 1370 N N . PRO A 1 170 ? -14.688 18.812 -3.131 1 86.19 170 PRO A N 1
ATOM 1371 C CA . PRO A 1 170 ? -13.266 19.156 -3.266 1 86.19 170 PRO A CA 1
ATOM 1372 C C . PRO A 1 170 ? -12.602 19.469 -1.926 1 86.19 170 PRO A C 1
ATOM 1374 O O . PRO A 1 170 ? -13.094 20.312 -1.171 1 86.19 170 PRO A O 1
ATOM 1377 N N . LEU A 1 171 ? -11.547 18.875 -1.661 1 89.69 171 LEU A N 1
ATOM 1378 C CA . LEU A 1 171 ? -10.93 18.891 -0.339 1 89.69 171 LEU A CA 1
ATOM 1379 C C . LEU A 1 171 ? -10.375 20.266 -0.009 1 89.69 171 LEU A C 1
ATOM 1381 O O . LEU A 1 171 ? -10.758 20.875 0.997 1 89.69 171 LEU A O 1
ATOM 1385 N N . ILE A 1 172 ? -9.508 20.812 -0.874 1 93.12 172 ILE A N 1
ATOM 1386 C CA . ILE A 1 172 ? -8.742 22.016 -0.546 1 93.12 172 ILE A CA 1
ATOM 1387 C C . ILE A 1 172 ? -9.672 23.219 -0.464 1 93.12 172 ILE A C 1
ATOM 1389 O O . ILE A 1 172 ? -9.656 23.969 0.519 1 93.12 172 ILE A O 1
ATOM 1393 N N . GLN A 1 173 ? -10.516 23.406 -1.423 1 93 173 GLN A N 1
ATOM 1394 C CA . GLN A 1 173 ? -11.438 24.531 -1.442 1 93 173 GLN A CA 1
ATOM 1395 C C . GLN A 1 173 ? -12.391 24.484 -0.253 1 93 173 GLN A C 1
ATOM 1397 O O . GLN A 1 173 ? -12.633 25.5 0.397 1 93 173 GLN A O 1
ATOM 1402 N N . THR A 1 174 ? -12.852 23.297 -0 1 93.81 174 THR A N 1
ATOM 1403 C CA . THR A 1 174 ? -13.836 23.141 1.063 1 93.81 174 THR A CA 1
ATOM 1404 C C . THR A 1 174 ? -13.203 23.391 2.43 1 93.81 174 THR A C 1
ATOM 1406 O O . THR A 1 174 ? -13.734 24.156 3.238 1 93.81 174 THR A O 1
ATOM 1409 N N . VAL A 1 175 ? -12.109 22.797 2.67 1 96.31 175 VAL A N 1
ATOM 1410 C CA . VAL A 1 175 ? -11.477 22.891 3.98 1 96.31 175 VAL A CA 1
ATOM 1411 C C . VAL A 1 175 ? -10.945 24.312 4.191 1 96.31 175 VAL A C 1
ATOM 1413 O O . VAL A 1 175 ? -11.023 24.859 5.293 1 96.31 175 VAL A O 1
ATOM 1416 N N . ALA A 1 176 ? -10.375 24.922 3.152 1 96.75 176 ALA A N 1
ATOM 1417 C CA . ALA A 1 176 ? -9.922 26.297 3.27 1 96.75 176 ALA A CA 1
ATOM 1418 C C . ALA A 1 176 ? -11.07 27.234 3.648 1 96.75 176 ALA A C 1
ATOM 1420 O O . ALA A 1 176 ? -10.906 28.109 4.496 1 96.75 176 ALA A O 1
ATOM 1421 N N . HIS A 1 177 ? -12.148 27.031 2.998 1 97 177 HIS A N 1
ATOM 1422 C CA . HIS A 1 177 ? -13.32 27.844 3.338 1 97 177 HIS A CA 1
ATOM 1423 C C . HIS A 1 177 ? -13.75 27.609 4.781 1 97 177 HIS A C 1
ATOM 1425 O O . HIS A 1 177 ? -14.109 28.547 5.492 1 97 177 HIS A O 1
ATOM 1431 N N . MET A 1 178 ? -13.742 26.375 5.191 1 97.56 178 MET A N 1
ATOM 1432 C CA . MET A 1 178 ? -14.078 26.047 6.574 1 97.56 178 MET A CA 1
ATOM 1433 C C . MET A 1 178 ? -13.156 26.766 7.547 1 97.56 178 MET A C 1
ATOM 1435 O O . MET A 1 178 ? -13.609 27.297 8.562 1 97.56 178 MET A O 1
ATOM 1439 N N . LEU A 1 179 ? -11.914 26.781 7.211 1 98.44 179 LEU A N 1
ATOM 1440 C CA . LEU A 1 179 ? -10.938 27.438 8.078 1 98.44 179 LEU A CA 1
ATOM 1441 C C . LEU A 1 179 ? -11.164 28.953 8.109 1 98.44 179 LEU A C 1
ATOM 1443 O O . LEU A 1 179 ? -10.992 29.578 9.148 1 98.44 179 LEU A O 1
ATOM 1447 N N . HIS A 1 180 ? -11.484 29.516 6.996 1 98 180 HIS A N 1
ATOM 1448 C CA . HIS A 1 180 ? -11.82 30.922 6.941 1 98 180 HIS A CA 1
ATOM 1449 C C . HIS A 1 180 ? -13.023 31.25 7.828 1 98 180 HIS A C 1
ATOM 1451 O O . HIS A 1 180 ? -13 32.219 8.594 1 98 180 HIS A O 1
ATOM 1457 N N . VAL A 1 181 ? -14.023 30.438 7.711 1 97.06 181 VAL A N 1
ATOM 1458 C CA . VAL A 1 181 ? -15.227 30.594 8.523 1 97.06 181 VAL A CA 1
ATOM 1459 C C . VAL A 1 181 ? -14.875 30.469 10 1 97.06 181 VAL A C 1
ATOM 1461 O O . VAL A 1 181 ? -15.375 31.234 10.828 1 97.06 181 VAL A O 1
ATOM 1464 N N . LEU A 1 182 ? -14.031 29.516 10.305 1 97.69 182 LEU A N 1
ATOM 1465 C CA . LEU A 1 182 ? -13.609 29.312 11.688 1 97.69 182 LEU A CA 1
ATOM 1466 C C . LEU A 1 182 ? -12.953 30.562 12.25 1 97.69 182 LEU A C 1
ATOM 1468 O O . LEU A 1 182 ? -13.305 31.016 13.344 1 97.69 182 LEU A O 1
ATOM 1472 N N . MET A 1 183 ? -12.023 31.156 11.531 1 97.88 183 MET A N 1
ATOM 1473 C CA . MET A 1 183 ? -11.312 32.344 12.008 1 97.88 183 MET A CA 1
ATOM 1474 C C . MET A 1 183 ? -12.266 33.5 12.188 1 97.88 183 MET A C 1
ATOM 1476 O O . MET A 1 183 ? -12.18 34.25 13.172 1 97.88 183 MET A O 1
ATOM 1480 N N . LYS A 1 184 ? -13.195 33.625 11.289 1 95.88 184 LYS A N 1
ATOM 1481 C CA . LYS A 1 184 ? -14.203 34.688 11.414 1 95.88 184 LYS A CA 1
ATOM 1482 C C . LYS A 1 184 ? -15.078 34.469 12.641 1 95.88 184 LYS A C 1
ATOM 1484 O O . LYS A 1 184 ? -15.383 35.438 13.367 1 95.88 184 LYS A O 1
ATOM 1489 N N . ARG A 1 185 ? -15.422 33.281 12.773 1 95.38 185 ARG A N 1
ATOM 1490 C CA . ARG A 1 185 ? -16.281 32.938 13.906 1 95.38 185 ARG A CA 1
ATOM 1491 C C . ARG A 1 185 ? -15.578 33.219 15.234 1 95.38 185 ARG A C 1
ATOM 1493 O O . ARG A 1 185 ? -16.234 33.531 16.219 1 95.38 185 ARG A O 1
ATOM 1500 N N . LEU A 1 186 ? -14.32 33.031 15.281 1 96.56 186 LEU A N 1
ATOM 1501 C CA . LEU A 1 186 ? -13.539 33.281 16.484 1 96.56 186 LEU A CA 1
ATOM 1502 C C . LEU A 1 186 ? -13.305 34.781 16.688 1 96.56 186 LEU A C 1
ATOM 1504 O O . LEU A 1 186 ? -12.664 35.188 17.656 1 96.56 186 LEU A O 1
ATOM 1508 N N . GLY A 1 187 ? -13.758 35.594 15.734 1 94.5 187 GLY A N 1
ATOM 1509 C CA . GLY A 1 187 ? -13.672 37.031 15.852 1 94.5 187 GLY A CA 1
ATOM 1510 C C . GLY A 1 187 ? -12.43 37.625 15.203 1 94.5 187 GLY A C 1
ATOM 1511 O O . GLY A 1 187 ? -12.086 38.781 15.43 1 94.5 187 GLY A O 1
ATOM 1512 N N . TYR A 1 188 ? -11.727 36.844 14.469 1 96.25 188 TYR A N 1
ATOM 1513 C CA . TYR A 1 188 ? -10.523 37.344 13.805 1 96.25 188 TYR A CA 1
ATOM 1514 C C . TYR A 1 188 ? -10.82 37.781 12.375 1 96.25 188 TYR A C 1
ATOM 1516 O O . TYR A 1 188 ? -10.82 36.969 11.453 1 96.25 188 TYR A O 1
ATOM 1524 N N . GLU A 1 189 ? -10.992 39.031 12.211 1 95 189 GLU A N 1
ATOM 1525 C CA . GLU A 1 189 ? -11.227 39.594 10.883 1 95 189 GLU A CA 1
ATOM 1526 C C . GLU A 1 189 ? -10 39.438 9.992 1 95 189 GLU A C 1
ATOM 1528 O O . GLU A 1 189 ? -10.117 39.25 8.781 1 95 189 GLU A O 1
ATOM 1533 N N . TYR A 1 190 ? -8.883 39.625 10.648 1 96.12 190 TYR A N 1
ATOM 1534 C CA . TYR A 1 190 ? -7.602 39.469 9.969 1 96.12 190 TYR A CA 1
ATOM 1535 C C . TYR A 1 190 ? -6.723 38.469 10.695 1 96.12 190 TYR A C 1
ATOM 1537 O O . TYR A 1 190 ? -6.715 38.406 11.922 1 96.12 190 TYR A O 1
ATOM 1545 N N . PHE A 1 191 ? -6.008 37.688 9.906 1 97.88 191 PHE A N 1
ATOM 1546 C CA . PHE A 1 191 ? -5.137 36.688 10.523 1 97.88 191 PHE A CA 1
ATOM 1547 C C . PHE A 1 191 ? -3.986 36.344 9.586 1 97.88 191 PHE A C 1
ATOM 1549 O O . PHE A 1 191 ? -3.996 36.688 8.414 1 97.88 191 PHE A O 1
ATOM 1556 N N . LEU A 1 192 ? -2.951 35.688 10.148 1 98.31 192 LEU A N 1
ATOM 1557 C CA . LEU A 1 192 ? -1.854 35.062 9.414 1 98.31 192 LEU A CA 1
ATOM 1558 C C . LEU A 1 192 ? -2.012 33.562 9.383 1 98.31 192 LEU A C 1
ATOM 1560 O O . LEU A 1 192 ? -2.73 32.969 10.211 1 98.31 192 LEU A O 1
ATOM 1564 N N . VAL A 1 193 ? -1.421 32.938 8.391 1 98.69 193 VAL A N 1
ATOM 1565 C CA . VAL A 1 193 ? -1.491 31.484 8.312 1 98.69 193 VAL A CA 1
ATOM 1566 C C . VAL A 1 193 ? -0.093 30.906 8.086 1 98.69 193 VAL A C 1
ATOM 1568 O O . VAL A 1 193 ? 0.762 31.562 7.48 1 98.69 193 VAL A O 1
ATOM 1571 N N . THR A 1 194 ? 0.187 29.734 8.688 1 98.25 194 THR A N 1
ATOM 1572 C CA . THR A 1 194 ? 1.448 29.047 8.445 1 98.25 194 THR A CA 1
ATOM 1573 C C . THR A 1 194 ? 1.219 27.547 8.289 1 98.25 194 THR A C 1
ATOM 1575 O O . THR A 1 194 ? 0.389 26.969 8.992 1 98.25 194 THR A O 1
ATOM 1578 N N . ASN A 1 195 ? 1.847 26.953 7.25 1 95.44 195 ASN A N 1
ATOM 1579 C CA . ASN A 1 195 ? 1.997 25.516 7.297 1 95.44 195 ASN A CA 1
ATOM 1580 C C . ASN A 1 195 ? 3.141 25.094 8.219 1 95.44 195 ASN A C 1
ATOM 1582 O O . ASN A 1 195 ? 3.902 25.938 8.688 1 95.44 195 ASN A O 1
ATOM 1586 N N . SER A 1 196 ? 3.279 23.781 8.523 1 89.12 196 SER A N 1
ATOM 1587 C CA . SER A 1 196 ? 4.23 23.406 9.562 1 89.12 196 SER A CA 1
ATOM 1588 C C . SER A 1 196 ? 5.094 22.219 9.117 1 89.12 196 SER A C 1
ATOM 1590 O O . SER A 1 196 ? 5.949 21.75 9.867 1 89.12 196 SER A O 1
ATOM 1592 N N . GLY A 1 197 ? 4.867 21.734 8.016 1 86.75 197 GLY A N 1
ATOM 1593 C CA . GLY A 1 197 ? 5.703 20.672 7.488 1 86.75 197 GLY A CA 1
ATOM 1594 C C . GLY A 1 197 ? 6.344 21.016 6.156 1 86.75 197 GLY A C 1
ATOM 1595 O O . GLY A 1 197 ? 5.734 21.688 5.328 1 86.75 197 GLY A O 1
ATOM 1596 N N . PRO A 1 198 ? 7.594 20.547 6 1 84.5 198 PRO A N 1
ATOM 1597 C CA . PRO A 1 198 ? 8.219 20.75 4.695 1 84.5 198 PRO A CA 1
ATOM 1598 C C . PRO A 1 198 ? 7.562 19.922 3.59 1 84.5 198 PRO A C 1
ATOM 1600 O O . PRO A 1 198 ? 7.316 18.734 3.768 1 84.5 198 PRO A O 1
ATOM 1603 N N . TRP A 1 199 ? 7.336 20.516 2.498 1 79.12 199 TRP A N 1
ATOM 1604 C CA . TRP A 1 199 ? 6.605 19.906 1.393 1 79.12 199 TRP A CA 1
ATOM 1605 C C . TRP A 1 199 ? 7.266 18.594 0.959 1 79.12 199 TRP A C 1
ATOM 1607 O O . TRP A 1 199 ? 6.59 17.578 0.787 1 79.12 199 TRP A O 1
ATOM 1617 N N . PRO A 1 200 ? 8.586 18.578 0.822 1 69.31 200 PRO A N 1
ATOM 1618 C CA . PRO A 1 200 ? 9.203 17.344 0.308 1 69.31 200 PRO A CA 1
ATOM 1619 C C . PRO A 1 200 ? 9.172 16.203 1.318 1 69.31 200 PRO A C 1
ATOM 1621 O O . PRO A 1 200 ? 9.375 15.047 0.949 1 69.31 200 PRO A O 1
ATOM 1624 N N . SER A 1 201 ? 8.922 16.453 2.486 1 70.94 201 SER A N 1
ATOM 1625 C CA . SER A 1 201 ? 9.117 15.453 3.531 1 70.94 201 SER A CA 1
ATOM 1626 C C . SER A 1 201 ? 7.781 14.969 4.086 1 70.94 201 SER A C 1
ATOM 1628 O O . SER A 1 201 ? 7.723 14.43 5.195 1 70.94 201 SER A O 1
ATOM 1630 N N . VAL A 1 202 ? 6.738 15.203 3.309 1 73.94 202 VAL A N 1
ATOM 1631 C CA . VAL A 1 202 ? 5.449 14.789 3.844 1 73.94 202 VAL A CA 1
ATOM 1632 C C . VAL A 1 202 ? 4.754 13.859 2.85 1 73.94 202 VAL A C 1
ATOM 1634 O O . VAL A 1 202 ? 5.031 13.906 1.648 1 73.94 202 VAL A O 1
ATOM 1637 N N . LEU A 1 203 ? 3.898 13.031 3.402 1 76.94 203 LEU A N 1
ATOM 1638 C CA . LEU A 1 203 ? 3.123 12.102 2.592 1 76.94 203 LEU A CA 1
ATOM 1639 C C . LEU A 1 203 ? 2.141 12.844 1.694 1 76.94 203 LEU A C 1
ATOM 1641 O O . LEU A 1 203 ? 1.921 12.453 0.546 1 76.94 203 LEU A O 1
ATOM 1645 N N . ALA A 1 204 ? 1.532 13.859 2.279 1 82.31 204 ALA A N 1
ATOM 1646 C CA . ALA A 1 204 ? 0.619 14.75 1.558 1 82.31 204 ALA A CA 1
ATOM 1647 C C . ALA A 1 204 ? 0.809 16.203 1.986 1 82.31 204 ALA A C 1
ATOM 1649 O O . ALA A 1 204 ? 0.811 16.5 3.182 1 82.31 204 ALA A O 1
ATOM 1650 N N . PRO A 1 205 ? 0.983 17.047 1.036 1 87.25 205 PRO A N 1
ATOM 1651 C CA . PRO A 1 205 ? 1.252 18.438 1.387 1 87.25 205 PRO A CA 1
ATOM 1652 C C . PRO A 1 205 ? -0.025 19.25 1.573 1 87.25 205 PRO A C 1
ATOM 1654 O O . PRO A 1 205 ? -0.134 20.359 1.047 1 87.25 205 PRO A O 1
ATOM 1657 N N . VAL A 1 206 ? -0.895 18.766 2.357 1 91.94 206 VAL A N 1
ATOM 1658 C CA . VAL A 1 206 ? -2.219 19.359 2.502 1 91.94 206 VAL A CA 1
ATOM 1659 C C . VAL A 1 206 ? -2.115 20.672 3.289 1 91.94 206 VAL A C 1
ATOM 1661 O O . VAL A 1 206 ? -2.857 21.625 3.029 1 91.94 206 VAL A O 1
ATOM 1664 N N . ASP A 1 207 ? -1.223 20.766 4.23 1 94.81 207 ASP A N 1
ATOM 1665 C CA . ASP A 1 207 ? -1.075 21.984 5.031 1 94.81 207 ASP A CA 1
ATOM 1666 C C . ASP A 1 207 ? -0.594 23.141 4.172 1 94.81 207 ASP A C 1
ATOM 1668 O O . ASP A 1 207 ? -1.102 24.266 4.297 1 94.81 207 ASP A O 1
ATOM 1672 N N . TRP A 1 208 ? 0.281 22.859 3.289 1 93.12 208 TRP A N 1
ATOM 1673 C CA . TRP A 1 208 ? 0.74 23.891 2.371 1 93.12 208 TRP A CA 1
ATOM 1674 C C . TRP A 1 208 ? -0.376 24.312 1.422 1 93.12 208 TRP A C 1
ATOM 1676 O O . TRP A 1 208 ? -0.585 25.5 1.191 1 93.12 208 TRP A O 1
ATOM 1686 N N . GLU A 1 209 ? -1.046 23.391 0.876 1 93 209 GLU A N 1
ATOM 1687 C CA . GLU A 1 209 ? -2.104 23.672 -0.088 1 93 209 GLU A CA 1
ATOM 1688 C C . GLU A 1 209 ? -3.203 24.531 0.537 1 93 209 GLU A C 1
ATOM 1690 O O . GLU A 1 209 ? -3.732 25.438 -0.107 1 93 209 GLU A O 1
ATOM 1695 N N . LEU A 1 210 ? -3.475 24.219 1.703 1 96 210 LEU A N 1
ATOM 1696 C CA . LEU A 1 210 ? -4.516 24.969 2.4 1 96 210 LEU A CA 1
ATOM 1697 C C . LEU A 1 210 ? -4.051 26.391 2.697 1 96 210 LEU A C 1
ATOM 1699 O O . LEU A 1 210 ? -4.797 27.359 2.479 1 96 210 LEU A O 1
ATOM 1703 N N . ALA A 1 211 ? -2.869 26.516 3.205 1 96.94 211 ALA A N 1
ATOM 1704 C CA . ALA A 1 211 ? -2.332 27.844 3.479 1 96.94 211 ALA A CA 1
ATOM 1705 C C . ALA A 1 211 ? -2.264 28.672 2.203 1 96.94 211 ALA A C 1
ATOM 1707 O O . ALA A 1 211 ? -2.613 29.859 2.209 1 96.94 211 ALA A O 1
ATOM 1708 N N . ASP A 1 212 ? -1.816 28.047 1.175 1 94.25 212 ASP A N 1
ATOM 1709 C CA . ASP A 1 212 ? -1.73 28.719 -0.12 1 94.25 212 ASP A CA 1
ATOM 1710 C C . ASP A 1 212 ? -3.109 29.156 -0.602 1 94.25 212 ASP A C 1
ATOM 1712 O O . ASP A 1 212 ? -3.277 30.297 -1.061 1 94.25 212 ASP A O 1
ATOM 1716 N N . HIS A 1 213 ? -4.043 28.312 -0.472 1 94.94 213 HIS A N 1
ATOM 1717 C CA . HIS A 1 213 ? -5.398 28.625 -0.908 1 94.94 213 HIS A CA 1
ATOM 1718 C C . HIS A 1 213 ? -5.984 29.781 -0.108 1 94.94 213 HIS A C 1
ATOM 1720 O O . HIS A 1 213 ? -6.645 30.656 -0.669 1 94.94 213 HIS A O 1
ATOM 1726 N N . LEU A 1 214 ? -5.789 29.781 1.147 1 96.69 214 LEU A N 1
ATOM 1727 C CA . LEU A 1 214 ? -6.289 30.859 2.006 1 96.69 214 LEU A CA 1
ATOM 1728 C C . LEU A 1 214 ? -5.668 32.188 1.628 1 96.69 214 LEU A C 1
ATOM 1730 O O . LEU A 1 214 ? -6.371 33.188 1.513 1 96.69 214 LEU A O 1
ATOM 1734 N N . ALA A 1 215 ? -4.406 32.188 1.448 1 95.12 215 ALA A N 1
ATOM 1735 C CA . ALA A 1 215 ? -3.699 33.406 1.096 1 95.12 215 ALA A CA 1
ATOM 1736 C C . ALA A 1 215 ? -4.168 33.938 -0.253 1 95.12 215 ALA A C 1
ATOM 1738 O O . ALA A 1 215 ? -4.289 35.156 -0.438 1 95.12 215 ALA A O 1
ATOM 1739 N N . LEU A 1 216 ? -4.477 33.062 -1.124 1 93.06 216 LEU A N 1
ATOM 1740 C CA . LEU A 1 216 ? -4.809 33.438 -2.494 1 93.06 216 LEU A CA 1
ATOM 1741 C C . LEU A 1 216 ? -6.266 33.875 -2.6 1 93.06 216 LEU A C 1
ATOM 1743 O O . LEU A 1 216 ? -6.582 34.844 -3.33 1 93.06 216 LEU A O 1
ATOM 1747 N N . HIS A 1 217 ? -7.109 33.281 -1.897 1 93.19 217 HIS A N 1
ATOM 1748 C CA . HIS A 1 217 ? -8.531 33.438 -2.172 1 93.19 217 HIS A CA 1
ATOM 1749 C C . HIS A 1 217 ? -9.203 34.281 -1.09 1 93.19 217 HIS A C 1
ATOM 1751 O O . HIS A 1 217 ? -10.32 34.781 -1.277 1 93.19 217 HIS A O 1
ATOM 1757 N N . TYR A 1 218 ? -8.508 34.5 -0.01 1 94.88 218 TYR A N 1
ATOM 1758 C CA . TYR A 1 218 ? -9.062 35.344 1.054 1 94.88 218 TYR A CA 1
ATOM 1759 C C . TYR A 1 218 ? -8.07 36.406 1.465 1 94.88 218 TYR A C 1
ATOM 1761 O O . TYR A 1 218 ? -7.777 36.594 2.652 1 94.88 218 TYR A O 1
ATOM 1769 N N . PRO A 1 219 ? -7.648 37.188 0.556 1 92.38 219 PRO A N 1
ATOM 1770 C CA . PRO A 1 219 ? -6.594 38.156 0.84 1 92.38 219 PRO A CA 1
ATOM 1771 C C . PRO A 1 219 ? -7.051 39.281 1.789 1 92.38 219 PRO A C 1
ATOM 1773 O O . PRO A 1 219 ? -6.219 39.938 2.418 1 92.38 219 PRO A O 1
ATOM 1776 N N . ASN A 1 220 ? -8.305 39.531 1.9 1 93.06 220 ASN A N 1
ATOM 1777 C CA . ASN A 1 220 ? -8.828 40.594 2.768 1 93.06 220 ASN A CA 1
ATOM 1778 C C . ASN A 1 220 ? -8.898 40.125 4.223 1 93.06 220 ASN A C 1
ATOM 1780 O O . ASN A 1 220 ? -9.062 40.938 5.125 1 93.06 220 ASN A O 1
ATOM 1784 N N . SER A 1 221 ? -8.734 38.906 4.449 1 96.31 221 SER A N 1
ATOM 1785 C CA . SER A 1 221 ? -8.734 38.344 5.805 1 96.31 221 SER A CA 1
ATOM 1786 C C . SER A 1 221 ? -7.379 37.75 6.156 1 96.31 221 SER A C 1
ATOM 1788 O O . SER A 1 221 ? -6.832 38 7.227 1 96.31 221 SER A O 1
ATOM 1790 N N . CYS A 1 222 ? -6.918 36.938 5.254 1 97 222 CYS A N 1
ATOM 1791 C CA . CYS A 1 222 ? -5.582 36.375 5.406 1 97 222 CYS A CA 1
ATOM 1792 C C . CYS A 1 222 ? -4.52 37.312 4.891 1 97 222 CYS A C 1
ATOM 1794 O O . CYS A 1 222 ? -4.238 37.375 3.693 1 97 222 CYS A O 1
ATOM 1796 N N . LEU A 1 223 ? -3.826 37.938 5.781 1 96.81 223 LEU A N 1
ATOM 1797 C CA . LEU A 1 223 ? -2.986 39.062 5.402 1 96.81 223 LEU A CA 1
ATOM 1798 C C . LEU A 1 223 ? -1.59 38.594 5.008 1 96.81 223 LEU A C 1
ATOM 1800 O O . LEU A 1 223 ? -0.804 39.375 4.457 1 96.81 223 LEU A O 1
ATOM 1804 N N . GLY A 1 224 ? -1.297 37.375 5.289 1 97 224 GLY A N 1
ATOM 1805 C CA . GLY A 1 224 ? -0.008 36.812 4.93 1 97 224 GLY A CA 1
ATOM 1806 C C . GLY A 1 224 ? 0.111 35.344 5.266 1 97 224 GLY A C 1
ATOM 1807 O O . GLY A 1 224 ? -0.604 34.844 6.137 1 97 224 GLY A O 1
ATOM 1808 N N . ALA A 1 225 ? 1.041 34.688 4.578 1 98 225 ALA A N 1
ATOM 1809 C CA . ALA A 1 225 ? 1.265 33.281 4.805 1 98 225 ALA A CA 1
ATOM 1810 C C . ALA A 1 225 ? 2.752 32.969 4.969 1 98 225 ALA A C 1
ATOM 1812 O O . ALA A 1 225 ? 3.592 33.562 4.293 1 98 225 ALA A O 1
ATOM 1813 N N . HIS A 1 226 ? 3.047 32.125 5.895 1 98.31 226 HIS A N 1
ATOM 1814 C CA . HIS A 1 226 ? 4.383 31.547 6.039 1 98.31 226 HIS A CA 1
ATOM 1815 C C . HIS A 1 226 ? 4.445 30.125 5.488 1 98.31 226 HIS A C 1
ATOM 1817 O O . HIS A 1 226 ? 3.598 29.297 5.812 1 98.31 226 HIS A O 1
ATOM 1823 N N . PHE A 1 227 ? 5.43 29.891 4.641 1 97.06 227 PHE A N 1
ATOM 1824 C CA . PHE A 1 227 ? 5.586 28.578 4.012 1 97.06 227 PHE A CA 1
ATOM 1825 C C . PHE A 1 227 ? 6.922 27.953 4.391 1 97.06 227 PHE A C 1
ATOM 1827 O O . PHE A 1 227 ? 7.965 28.609 4.312 1 97.06 227 PHE A O 1
ATOM 1834 N N . VAL A 1 228 ? 6.789 26.688 4.746 1 95.69 228 VAL A N 1
ATOM 1835 C CA . VAL A 1 228 ? 7.992 25.922 5.031 1 95.69 228 VAL A CA 1
ATOM 1836 C C . VAL A 1 228 ? 8.336 25.031 3.832 1 95.69 228 VAL A C 1
ATOM 1838 O O . VAL A 1 228 ? 7.617 24.078 3.529 1 95.69 228 VAL A O 1
ATOM 1841 N N . SER A 1 229 ? 9.375 25.297 3.164 1 92.38 229 SER A N 1
ATOM 1842 C CA . SER A 1 229 ? 9.875 24.578 1.996 1 92.38 229 SER A CA 1
ATOM 1843 C C . SER A 1 229 ? 8.766 24.328 0.979 1 92.38 229 SER A C 1
ATOM 1845 O O . SER A 1 229 ? 8.469 23.188 0.628 1 92.38 229 SER A O 1
ATOM 1847 N N . PRO A 1 230 ? 8.211 25.375 0.478 1 91.69 230 PRO A N 1
ATOM 1848 C CA . PRO A 1 230 ? 7.137 25.203 -0.505 1 91.69 230 PRO A CA 1
ATOM 1849 C C . PRO A 1 230 ? 7.625 24.594 -1.813 1 91.69 230 PRO A C 1
ATOM 1851 O O . PRO A 1 230 ? 8.82 24.641 -2.119 1 91.69 230 PRO A O 1
ATOM 1854 N N . PRO A 1 231 ? 6.723 23.984 -2.543 1 87.94 231 PRO A N 1
ATOM 1855 C CA . PRO A 1 231 ? 7.105 23.328 -3.793 1 87.94 231 PRO A CA 1
ATOM 1856 C C . PRO A 1 231 ? 7.285 24.297 -4.949 1 87.94 231 PRO A C 1
ATOM 1858 O O . PRO A 1 231 ? 6.59 24.203 -5.961 1 87.94 231 PRO A O 1
ATOM 1861 N N . PHE A 1 232 ? 8.312 25.047 -4.855 1 87.94 232 PHE A N 1
ATOM 1862 C CA . PHE A 1 232 ? 8.625 25.953 -5.953 1 87.94 232 PHE A CA 1
ATOM 1863 C C . PHE A 1 232 ? 9.422 25.234 -7.035 1 87.94 232 PHE A C 1
ATOM 1865 O O . PHE A 1 232 ? 10.289 24.422 -6.73 1 87.94 232 PHE A O 1
ATOM 1872 N N . SER A 1 233 ? 9.055 25.516 -8.195 1 84.19 233 SER A N 1
ATOM 1873 C CA . SER A 1 233 ? 9.789 24.922 -9.305 1 84.19 233 SER A CA 1
ATOM 1874 C C . SER A 1 233 ? 10.688 25.938 -9.984 1 84.19 233 SER A C 1
ATOM 1876 O O . SER A 1 233 ? 10.367 27.141 -10.008 1 84.19 233 SER A O 1
ATOM 1878 N N . ARG A 1 234 ? 11.688 25.406 -10.555 1 87 234 ARG A N 1
ATOM 1879 C CA . ARG A 1 234 ? 12.586 26.234 -11.367 1 87 234 ARG A CA 1
ATOM 1880 C C . ARG A 1 234 ? 11.82 26.906 -12.508 1 87 234 ARG A C 1
ATOM 1882 O O . ARG A 1 234 ? 10.977 26.281 -13.148 1 87 234 ARG A O 1
ATOM 1889 N N . PRO A 1 235 ? 12.211 28.172 -12.695 1 89.56 235 PRO A N 1
ATOM 1890 C CA . PRO A 1 235 ? 11.531 28.844 -13.805 1 89.56 235 PRO A CA 1
ATOM 1891 C C . PRO A 1 235 ? 11.867 28.234 -15.164 1 89.56 235 PRO A C 1
ATOM 1893 O O . PRO A 1 235 ? 13.023 27.906 -15.43 1 89.56 235 PRO A O 1
ATOM 1896 N N . ARG A 1 236 ? 10.859 28.031 -15.836 1 89 236 ARG A N 1
ATOM 1897 C CA . ARG A 1 236 ? 11.008 27.578 -17.219 1 89 236 ARG A CA 1
ATOM 1898 C C . ARG A 1 236 ? 10.797 28.734 -18.203 1 89 236 ARG A C 1
ATOM 1900 O O . ARG A 1 236 ? 10.016 29.641 -17.922 1 89 236 ARG A O 1
ATOM 1907 N N . ILE A 1 237 ? 11.383 28.625 -19.312 1 89.62 237 ILE A N 1
ATOM 1908 C CA . ILE A 1 237 ? 11.32 29.703 -20.297 1 89.62 237 ILE A CA 1
ATOM 1909 C C . ILE A 1 237 ? 9.883 29.891 -20.766 1 89.62 237 ILE A C 1
ATOM 1911 O O . ILE A 1 237 ? 9.445 31.016 -21.016 1 89.62 237 ILE A O 1
ATOM 1915 N N . ARG A 1 238 ? 9.141 28.812 -20.828 1 88.44 238 ARG A N 1
ATOM 1916 C CA . ARG A 1 238 ? 7.773 28.844 -21.328 1 88.44 238 ARG A CA 1
ATOM 1917 C C . ARG A 1 238 ? 6.84 29.531 -20.344 1 88.44 238 ARG A C 1
ATOM 1919 O O . ARG A 1 238 ? 5.855 30.156 -20.75 1 88.44 238 ARG A O 1
ATOM 1926 N N . ASP A 1 239 ? 7.16 29.516 -19.125 1 84.19 239 ASP A N 1
ATOM 1927 C CA . ASP A 1 239 ? 6.266 30.031 -18.094 1 84.19 239 ASP A CA 1
ATOM 1928 C C . ASP A 1 239 ? 6.574 31.5 -17.781 1 84.19 239 ASP A C 1
ATOM 1930 O O . ASP A 1 239 ? 5.664 32.312 -17.594 1 84.19 239 ASP A O 1
ATOM 1934 N N . SER A 1 240 ? 7.883 31.828 -17.672 1 89.56 240 SER A N 1
ATOM 1935 C CA . SER A 1 240 ? 8.344 33.188 -17.359 1 89.56 240 SER A CA 1
ATOM 1936 C C . SER A 1 240 ? 9.742 33.438 -17.922 1 89.56 240 SER A C 1
ATOM 1938 O O . SER A 1 240 ? 10.734 33.219 -17.219 1 89.56 240 SER A O 1
ATOM 1940 N N . PRO A 1 241 ? 9.766 33.969 -19.031 1 91.94 241 PRO A N 1
ATOM 1941 C CA . PRO A 1 241 ? 11.078 34.219 -19.625 1 91.94 241 PRO A CA 1
ATOM 1942 C C . PRO A 1 241 ? 11.953 35.125 -18.766 1 91.94 241 PRO A C 1
ATOM 1944 O O . PRO A 1 241 ? 13.172 34.938 -18.703 1 91.94 241 PRO A O 1
ATOM 1947 N N . ALA A 1 242 ? 11.336 36.125 -18.172 1 92.31 242 ALA A N 1
ATOM 1948 C CA . ALA A 1 242 ? 12.102 37.031 -17.328 1 92.31 242 ALA A CA 1
ATOM 1949 C C . ALA A 1 242 ? 12.727 36.312 -16.156 1 92.31 242 ALA A C 1
ATOM 1951 O O . ALA A 1 242 ? 13.914 36.5 -15.859 1 92.31 242 ALA A O 1
ATOM 1952 N N . ALA A 1 243 ? 11.93 35.531 -15.492 1 92.06 243 ALA A N 1
ATOM 1953 C CA . ALA A 1 243 ? 12.422 34.781 -14.344 1 92.06 243 ALA A CA 1
ATOM 1954 C C . ALA A 1 243 ? 13.484 33.781 -14.766 1 92.06 243 ALA A C 1
ATOM 1956 O O . ALA A 1 243 ? 14.461 33.562 -14.039 1 92.06 243 ALA A O 1
ATOM 1957 N N . TRP A 1 244 ? 13.227 33.156 -15.836 1 93.31 244 TRP A N 1
ATOM 1958 C CA . TRP A 1 244 ? 14.188 32.188 -16.359 1 93.31 244 TRP A CA 1
ATOM 1959 C C . TRP A 1 244 ? 15.531 32.844 -16.641 1 93.31 244 TRP A C 1
ATOM 1961 O O . TRP A 1 244 ? 16.578 32.312 -16.312 1 93.31 244 TRP A O 1
ATOM 1971 N N . THR A 1 245 ? 15.484 33.969 -17.312 1 94.12 245 THR A N 1
ATOM 1972 C CA . THR A 1 245 ? 16.703 34.688 -17.625 1 94.12 245 THR A CA 1
ATOM 1973 C C . THR A 1 245 ? 17.453 35.094 -16.344 1 94.12 245 THR A C 1
ATOM 1975 O O . THR A 1 245 ? 18.672 34.969 -16.281 1 94.12 245 THR A O 1
ATOM 1978 N N . ARG A 1 246 ? 16.734 35.594 -15.391 1 93.62 246 ARG A N 1
ATOM 1979 C CA . ARG A 1 246 ? 17.359 35.969 -14.117 1 93.62 246 ARG A CA 1
ATOM 1980 C C . ARG A 1 246 ? 18.047 34.781 -13.484 1 93.62 246 ARG A C 1
ATOM 1982 O O . ARG A 1 246 ? 19.172 34.875 -12.977 1 93.62 246 ARG A O 1
ATOM 1989 N N . TRP A 1 247 ? 17.375 33.719 -13.516 1 92.25 247 TRP A N 1
ATOM 1990 C CA . TRP A 1 247 ? 17.922 32.469 -12.969 1 92.25 247 TRP A CA 1
ATOM 1991 C C . TRP A 1 247 ? 19.188 32.062 -13.727 1 92.25 247 TRP A C 1
ATOM 1993 O O . TRP A 1 247 ? 20.203 31.75 -13.117 1 92.25 247 TRP A O 1
ATOM 2003 N N . LYS A 1 248 ? 19.125 32.031 -15.008 1 92.75 248 LYS A N 1
ATOM 2004 C CA . LYS A 1 248 ? 20.25 31.609 -15.844 1 92.75 248 LYS A CA 1
ATOM 2005 C C . LYS A 1 248 ? 21.469 32.5 -15.625 1 92.75 248 LYS A C 1
ATOM 2007 O O . LYS A 1 248 ? 22.594 32 -15.492 1 92.75 248 LYS A O 1
ATOM 2012 N N . VAL A 1 249 ? 21.203 33.75 -15.625 1 94.38 249 VAL A N 1
ATOM 2013 C CA . VAL A 1 249 ? 22.297 34.719 -15.445 1 94.38 249 VAL A CA 1
ATOM 2014 C C . VAL A 1 249 ? 22.922 34.531 -14.07 1 94.38 249 VAL A C 1
ATOM 2016 O O . VAL A 1 249 ? 24.156 34.438 -13.953 1 94.38 249 VAL A O 1
ATOM 2019 N N . ALA A 1 250 ? 22.109 34.438 -13.062 1 93.88 250 ALA A N 1
ATOM 2020 C CA . ALA A 1 250 ? 22.609 34.25 -11.711 1 93.88 250 ALA A CA 1
ATOM 2021 C C . ALA A 1 250 ? 23.375 32.938 -11.578 1 93.88 250 ALA A C 1
ATOM 2023 O O . ALA A 1 250 ? 24.391 32.875 -10.891 1 93.88 250 ALA A O 1
ATOM 2024 N N . SER A 1 251 ? 22.844 31.922 -12.188 1 90.94 251 SER A N 1
ATOM 2025 C CA . SER A 1 251 ? 23.438 30.578 -12.102 1 90.94 251 SER A CA 1
ATOM 2026 C C . SER A 1 251 ? 24.781 30.531 -12.836 1 90.94 251 SER A C 1
ATOM 2028 O O . SER A 1 251 ? 25.734 29.922 -12.344 1 90.94 251 SER A O 1
ATOM 2030 N N . ILE A 1 252 ? 24.859 31.125 -14 1 91.25 252 ILE A N 1
ATOM 2031 C CA . ILE A 1 252 ? 26.078 31.109 -14.828 1 91.25 252 ILE A CA 1
ATOM 2032 C C . ILE A 1 252 ? 27.172 31.938 -14.156 1 91.25 252 ILE A C 1
ATOM 2034 O O . ILE A 1 252 ? 28.312 31.5 -14.078 1 91.25 252 ILE A O 1
ATOM 2038 N N . LEU A 1 253 ? 26.75 33.031 -13.648 1 93.12 253 LEU A N 1
ATOM 2039 C CA . LEU A 1 253 ? 27.734 33.938 -13.055 1 93.12 253 LEU A CA 1
ATOM 2040 C C . LEU A 1 253 ? 28.078 33.5 -11.633 1 93.12 253 LEU A C 1
ATOM 2042 O O . LEU A 1 253 ? 29.047 34 -11.047 1 93.12 253 LEU A O 1
ATOM 2046 N N . ARG A 1 254 ? 27.25 32.625 -11.078 1 90.38 254 ARG A N 1
ATOM 2047 C CA . ARG A 1 254 ? 27.422 32.188 -9.703 1 90.38 254 ARG A CA 1
ATOM 2048 C C . ARG A 1 254 ? 27.562 33.375 -8.75 1 90.38 254 ARG A C 1
ATOM 2050 O O . ARG A 1 254 ? 28.484 33.375 -7.926 1 90.38 254 ARG A O 1
ATOM 2057 N N . ALA A 1 255 ? 26.828 34.406 -8.945 1 92.12 255 ALA A N 1
ATOM 2058 C CA . ALA A 1 255 ? 26.875 35.625 -8.164 1 92.12 255 ALA A CA 1
ATOM 2059 C C . ALA A 1 255 ? 25.516 35.938 -7.547 1 92.12 255 ALA A C 1
ATOM 2061 O O . ALA A 1 255 ? 24.484 35.625 -8.125 1 92.12 255 ALA A O 1
ATOM 2062 N N . PRO A 1 256 ? 25.562 36.406 -6.316 1 93 256 PRO A N 1
ATOM 2063 C CA . PRO A 1 256 ? 24.297 36.75 -5.648 1 93 256 PRO A CA 1
ATOM 2064 C C . PRO A 1 256 ? 23.641 38 -6.258 1 93 256 PRO A C 1
ATOM 2066 O O . PRO A 1 256 ? 23.562 39.031 -5.609 1 93 256 PRO A O 1
ATOM 2069 N N . ILE A 1 257 ? 23.125 37.938 -7.438 1 92.5 257 ILE A N 1
ATOM 2070 C CA . ILE A 1 257 ? 22.5 39.031 -8.172 1 92.5 257 ILE A CA 1
ATOM 2071 C C . ILE A 1 257 ? 21.078 38.625 -8.555 1 92.5 257 ILE A C 1
ATOM 2073 O O . ILE A 1 257 ? 20.719 37.438 -8.5 1 92.5 257 ILE A O 1
ATOM 2077 N N . LEU A 1 258 ? 20.219 39.656 -8.797 1 92 258 LEU A N 1
ATOM 2078 C CA . LEU A 1 258 ? 18.906 39.5 -9.398 1 92 258 LEU A CA 1
ATOM 2079 C C . LEU A 1 258 ? 17.984 38.719 -8.484 1 92 258 LEU A C 1
ATOM 2081 O O . LEU A 1 258 ? 17.188 37.906 -8.953 1 92 258 LEU A O 1
ATOM 2085 N N . GLY A 1 259 ? 18.188 38.781 -7.215 1 89.56 259 GLY A N 1
ATOM 2086 C CA . GLY A 1 259 ? 17.266 38.219 -6.258 1 89.56 259 GLY A CA 1
ATOM 2087 C C . GLY A 1 259 ? 17.766 36.906 -5.664 1 89.56 259 GLY A C 1
ATOM 2088 O O . GLY A 1 259 ? 17.109 36.312 -4.793 1 89.56 259 GLY A O 1
ATOM 2089 N N . TYR A 1 260 ? 18.875 36.469 -6.141 1 93.25 260 TYR A N 1
ATOM 2090 C CA . TYR A 1 260 ? 19.453 35.219 -5.629 1 93.25 260 TYR A CA 1
ATOM 2091 C C . TYR A 1 260 ? 20.578 35.5 -4.641 1 93.25 260 TYR A C 1
ATOM 2093 O O . TYR A 1 260 ? 21.375 36.438 -4.844 1 93.25 260 TYR A O 1
ATOM 2101 N N . SER A 1 261 ? 20.609 34.781 -3.566 1 91.44 261 SER A N 1
ATOM 2102 C CA . SER A 1 261 ? 21.703 34.906 -2.604 1 91.44 261 SER A CA 1
ATOM 2103 C C . SER A 1 261 ? 22.766 33.844 -2.877 1 91.44 261 SER A C 1
ATOM 2105 O O . SER A 1 261 ? 22.562 32.906 -3.664 1 91.44 261 SER A O 1
ATOM 2107 N N . LEU A 1 262 ? 23.938 34.031 -2.275 1 90.25 262 LEU A N 1
ATOM 2108 C CA . LEU A 1 262 ? 24.984 33.031 -2.395 1 90.25 262 LEU A CA 1
ATOM 2109 C C . LEU A 1 262 ? 24.547 31.703 -1.814 1 90.25 262 LEU A C 1
ATOM 2111 O O . LEU A 1 262 ? 24.906 30.656 -2.33 1 90.25 262 LEU A O 1
ATOM 2115 N N . GLU A 1 263 ? 23.781 31.828 -0.78 1 89.12 263 GLU A N 1
ATOM 2116 C CA . GLU A 1 263 ? 23.25 30.625 -0.146 1 89.12 263 GLU A CA 1
ATOM 2117 C C . GLU A 1 263 ? 22.312 29.859 -1.086 1 89.12 263 GLU A C 1
ATOM 2119 O O . GLU A 1 263 ? 22.312 28.641 -1.12 1 89.12 263 GLU A O 1
ATOM 2124 N N . ASP A 1 264 ? 21.562 30.594 -1.797 1 91.5 264 ASP A N 1
ATOM 2125 C CA . ASP A 1 264 ? 20.641 29.984 -2.764 1 91.5 264 ASP A CA 1
ATOM 2126 C C . ASP A 1 264 ? 21.406 29.188 -3.818 1 91.5 264 ASP A C 1
ATOM 2128 O O . ASP A 1 264 ? 21.062 28.047 -4.109 1 91.5 264 ASP A O 1
ATOM 2132 N N . LEU A 1 265 ? 22.375 29.812 -4.324 1 90.25 265 LEU A N 1
ATOM 2133 C CA . LEU A 1 265 ? 23.141 29.219 -5.414 1 90.25 265 LEU A CA 1
ATOM 2134 C C . LEU A 1 265 ? 23.891 27.969 -4.938 1 90.25 265 LEU A C 1
ATOM 2136 O O . LEU A 1 265 ? 23.953 26.969 -5.648 1 90.25 265 LEU A O 1
ATOM 2140 N N . GLU A 1 266 ? 24.391 28.016 -3.789 1 87.56 266 GLU A N 1
ATOM 2141 C CA . GLU A 1 266 ? 25.109 26.875 -3.225 1 87.56 266 GLU A CA 1
ATOM 2142 C C . GLU A 1 266 ? 24.156 25.719 -2.922 1 87.56 266 GLU A C 1
ATOM 2144 O O . GLU A 1 266 ? 24.469 24.562 -3.184 1 87.56 266 GLU A O 1
ATOM 2149 N N . ALA A 1 267 ? 23.062 26.047 -2.395 1 87.62 267 ALA A N 1
ATOM 2150 C CA . ALA A 1 267 ? 22.078 25.016 -2.057 1 87.62 267 ALA A CA 1
ATOM 2151 C C . ALA A 1 267 ? 21.547 24.328 -3.314 1 87.62 267 ALA A C 1
ATOM 2153 O O . ALA A 1 267 ? 21.328 23.125 -3.318 1 87.62 267 ALA A O 1
ATOM 2154 N N . LEU A 1 268 ? 21.297 25.094 -4.289 1 87.06 268 LEU A N 1
ATOM 2155 C CA . LEU A 1 268 ? 20.766 24.547 -5.535 1 87.06 268 LEU A CA 1
ATOM 2156 C C . LEU A 1 268 ? 21.781 23.641 -6.215 1 87.06 268 LEU A C 1
ATOM 2158 O O . LEU A 1 268 ? 21.422 22.672 -6.867 1 87.06 268 LEU A O 1
ATOM 2162 N N . ARG A 1 269 ? 22.938 23.906 -6.102 1 79.69 269 ARG A N 1
ATOM 2163 C CA . ARG A 1 269 ? 24 23.094 -6.676 1 79.69 269 ARG A CA 1
ATOM 2164 C C . ARG A 1 269 ? 24.141 21.766 -5.938 1 79.69 269 ARG A C 1
ATOM 2166 O O . ARG A 1 269 ? 24.375 20.734 -6.555 1 79.69 269 ARG A O 1
ATOM 2173 N N . SER A 1 270 ? 23.953 21.812 -4.699 1 74.69 270 SER A N 1
ATOM 2174 C CA . SER A 1 270 ? 24.109 20.625 -3.869 1 74.69 270 SER A CA 1
ATOM 2175 C C . SER A 1 270 ? 22.906 19.703 -4.02 1 74.69 270 SER A C 1
ATOM 2177 O O . SER A 1 270 ? 23.047 18.469 -3.973 1 74.69 270 SER A O 1
ATOM 2179 N N . ALA A 1 271 ? 21.703 20.172 -4.031 1 66.38 271 ALA A N 1
ATOM 2180 C CA . ALA A 1 271 ? 20.469 19.406 -4.137 1 66.38 271 ALA A CA 1
ATOM 2181 C C . ALA A 1 271 ? 20.422 18.625 -5.441 1 66.38 271 ALA A C 1
ATOM 2183 O O . ALA A 1 271 ? 19.891 17.5 -5.48 1 66.38 271 ALA A O 1
ATOM 2184 N N . ASP A 1 272 ? 20.609 19.078 -6.586 1 55.53 272 ASP A N 1
ATOM 2185 C CA . ASP A 1 272 ? 20.594 18.469 -7.906 1 55.53 272 ASP A CA 1
ATOM 2186 C C . ASP A 1 272 ? 21.422 17.172 -7.918 1 55.53 272 ASP A C 1
ATOM 2188 O O . ASP A 1 272 ? 21.062 16.219 -8.617 1 55.53 272 ASP A O 1
ATOM 2192 N N . THR A 1 273 ? 22.297 17.016 -7.098 1 48.56 273 THR A N 1
ATOM 2193 C CA . THR A 1 273 ? 23.188 15.859 -7.117 1 48.56 273 THR A CA 1
ATOM 2194 C C . THR A 1 273 ? 22.578 14.688 -6.359 1 48.56 273 THR A C 1
ATOM 2196 O O . THR A 1 273 ? 23.016 13.539 -6.52 1 48.56 273 THR A O 1
ATOM 2199 N N . SER A 1 274 ? 21.641 14.922 -5.629 1 48.59 274 SER A N 1
ATOM 2200 C CA . SER A 1 274 ? 21.188 13.836 -4.754 1 48.59 274 SER A CA 1
ATOM 2201 C C . SER A 1 274 ? 20.016 13.078 -5.363 1 48.59 274 SER A C 1
ATOM 2203 O O . SER A 1 274 ? 19.578 12.062 -4.824 1 48.59 274 SER A O 1
ATOM 2205 N N . VAL A 1 275 ? 19.406 13.672 -6.367 1 44.88 275 VAL A N 1
ATOM 2206 C CA . VAL A 1 275 ? 18.234 12.945 -6.852 1 44.88 275 VAL A CA 1
ATOM 2207 C C . VAL A 1 275 ? 18.688 11.758 -7.703 1 44.88 275 VAL A C 1
ATOM 2209 O O . VAL A 1 275 ? 19.328 11.938 -8.742 1 44.88 275 VAL A O 1
ATOM 2212 N N . PRO A 1 276 ? 18.797 10.688 -7.148 1 43.22 276 PRO A N 1
ATOM 2213 C CA . PRO A 1 276 ? 19.125 9.562 -8.031 1 43.22 276 PRO A CA 1
ATOM 2214 C C . PRO A 1 276 ? 18.25 9.523 -9.281 1 43.22 276 PRO A C 1
ATOM 2216 O O . PRO A 1 276 ? 17.078 9.906 -9.234 1 43.22 276 PRO A O 1
ATOM 2219 N N . THR A 1 277 ? 18.859 9.688 -10.469 1 38.75 277 THR A N 1
ATOM 2220 C CA . THR A 1 277 ? 18.234 9.617 -11.789 1 38.75 277 THR A CA 1
ATOM 2221 C C . THR A 1 277 ? 17.125 8.586 -11.812 1 38.75 277 THR A C 1
ATOM 2223 O O . THR A 1 277 ? 16.484 8.375 -12.844 1 38.75 277 THR A O 1
ATOM 2226 N N . GLY A 1 278 ? 17.172 7.59 -11.047 1 38.28 278 GLY A N 1
ATOM 2227 C CA . GLY A 1 278 ? 16.125 6.605 -11.266 1 38.28 278 GLY A CA 1
ATOM 2228 C C . GLY A 1 278 ? 14.742 7.133 -10.953 1 38.28 278 GLY A C 1
ATOM 2229 O O . GLY A 1 278 ? 14.594 8.18 -10.312 1 38.28 278 GLY A O 1
ATOM 2230 N N . ALA A 1 279 ? 13.734 6.789 -11.719 1 38.47 279 ALA A N 1
ATOM 2231 C CA . ALA A 1 279 ? 12.328 7.148 -11.602 1 38.47 279 ALA A CA 1
ATOM 2232 C C . ALA A 1 279 ? 11.922 7.316 -10.133 1 38.47 279 ALA A C 1
ATOM 2234 O O . ALA A 1 279 ? 12.141 6.418 -9.32 1 38.47 279 ALA A O 1
ATOM 2235 N N . ARG A 1 280 ? 11.82 8.578 -9.648 1 41.12 280 ARG A N 1
ATOM 2236 C CA . ARG A 1 280 ? 11.312 9 -8.344 1 41.12 280 ARG A CA 1
ATOM 2237 C C . ARG A 1 280 ? 10.133 8.141 -7.914 1 41.12 280 ARG A C 1
ATOM 2239 O O . ARG A 1 280 ? 9.109 8.086 -8.609 1 41.12 280 ARG A O 1
ATOM 2246 N N . ALA A 1 281 ? 10.344 7.164 -7.156 1 41.97 281 ALA A N 1
ATOM 2247 C CA . ALA A 1 281 ? 9.203 6.445 -6.594 1 41.97 281 ALA A CA 1
ATOM 2248 C C . ALA A 1 281 ? 8.281 7.391 -5.824 1 41.97 281 ALA A C 1
ATOM 2250 O O . ALA A 1 281 ? 8.727 8.102 -4.922 1 41.97 281 ALA A O 1
ATOM 2251 N N . SER A 1 282 ? 7.254 7.891 -6.461 1 46.16 282 SER A N 1
ATOM 2252 C CA . SER A 1 282 ? 6.316 8.734 -5.727 1 46.16 282 SER A CA 1
ATOM 2253 C C . SER A 1 282 ? 5.883 8.07 -4.422 1 46.16 282 SER A C 1
ATOM 2255 O O . SER A 1 282 ? 5.656 6.859 -4.383 1 46.16 282 SER A O 1
ATOM 2257 N N . PRO A 1 283 ? 6.117 8.734 -3.281 1 46 283 PRO A N 1
ATOM 2258 C CA . PRO A 1 283 ? 5.648 8.219 -1.992 1 46 283 PRO A CA 1
ATOM 2259 C C . PRO A 1 283 ? 4.285 7.539 -2.09 1 46 283 PRO A C 1
ATOM 2261 O O . PRO A 1 283 ? 3.98 6.637 -1.305 1 46 283 PRO A O 1
ATOM 2264 N N . HIS A 1 284 ? 3.463 8 -3.027 1 46.91 284 HIS A N 1
ATOM 2265 C CA . HIS A 1 284 ? 2.107 7.477 -3.16 1 46.91 284 HIS A CA 1
ATOM 2266 C C . HIS A 1 284 ? 2.123 6.008 -3.57 1 46.91 284 HIS A C 1
ATOM 2268 O O . HIS A 1 284 ? 1.168 5.273 -3.303 1 46.91 284 HIS A O 1
ATOM 2274 N N . ALA A 1 285 ? 3.311 5.73 -4.012 1 49.09 285 ALA A N 1
ATOM 2275 C CA . ALA A 1 285 ? 3.408 4.344 -4.453 1 49.09 285 ALA A CA 1
ATOM 2276 C C . ALA A 1 285 ? 3.537 3.395 -3.266 1 49.09 285 ALA A C 1
ATOM 2278 O O . ALA A 1 285 ? 3.281 2.195 -3.391 1 49.09 285 ALA A O 1
ATOM 2279 N N . ILE A 1 286 ? 3.754 4.164 -2.102 1 46.34 286 ILE A N 1
ATOM 2280 C CA . ILE A 1 286 ? 4.016 3.367 -0.909 1 46.34 286 ILE A CA 1
ATOM 2281 C C . ILE A 1 286 ? 2.699 3.025 -0.218 1 46.34 286 ILE A C 1
ATOM 2283 O O . ILE A 1 286 ? 1.874 3.906 0.033 1 46.34 286 ILE A O 1
ATOM 2287 N N . LEU A 1 287 ? 2.139 1.85 -0.156 1 50.69 287 LEU A N 1
ATOM 2288 C CA . LEU A 1 287 ? 1.074 1.269 0.655 1 50.69 287 LEU A CA 1
ATOM 2289 C C . LEU A 1 287 ? -0.22 1.16 -0.143 1 50.69 287 LEU A C 1
ATOM 2291 O O . LEU A 1 287 ? -1.312 1.285 0.416 1 50.69 287 LEU A O 1
ATOM 2295 N N . GLY A 1 288 ? -0.144 0.917 -1.577 1 47.53 288 GLY A N 1
ATOM 2296 C CA . GLY A 1 288 ? -1.324 0.69 -2.396 1 47.53 288 GLY A CA 1
ATOM 2297 C C . GLY A 1 288 ? -1.767 1.925 -3.16 1 47.53 288 GLY A C 1
ATOM 2298 O O . GLY A 1 288 ? -2.785 1.9 -3.854 1 47.53 288 GLY A O 1
ATOM 2299 N N . PHE A 1 289 ? -1.212 3.125 -2.766 1 47.44 289 PHE A N 1
ATOM 2300 C CA . PHE A 1 289 ? -1.745 4.312 -3.42 1 47.44 289 PHE A CA 1
ATOM 2301 C C . PHE A 1 289 ? -0.989 4.605 -4.711 1 47.44 289 PHE A C 1
ATOM 2303 O O . PHE A 1 289 ? 0.227 4.812 -4.691 1 47.44 289 PHE A O 1
ATOM 2310 N N . GLY A 1 290 ? -1.323 3.791 -5.629 1 48 290 GLY A N 1
ATOM 2311 C CA . GLY A 1 290 ? -0.683 3.797 -6.934 1 48 290 GLY A CA 1
ATOM 2312 C C . GLY A 1 290 ? -0.523 5.188 -7.516 1 48 290 GLY A C 1
ATOM 2313 O O . GLY A 1 290 ? -1.2 6.125 -7.09 1 48 290 GLY A O 1
ATOM 2314 N N . ASN A 1 291 ? 0.59 5.414 -8.109 1 45.94 291 ASN A N 1
ATOM 2315 C CA . ASN A 1 291 ? 0.909 6.668 -8.789 1 45.94 291 ASN A CA 1
ATOM 2316 C C . ASN A 1 291 ? -0.237 7.129 -9.68 1 45.94 291 ASN A C 1
ATOM 2318 O O . ASN A 1 291 ? -0.311 8.305 -10.047 1 45.94 291 ASN A O 1
ATOM 2322 N N . ASP A 1 292 ? -0.775 6.105 -10.406 1 43.47 292 ASP A N 1
ATOM 2323 C CA . ASP A 1 292 ? -1.646 6.605 -11.469 1 43.47 292 ASP A CA 1
ATOM 2324 C C . ASP A 1 292 ? -3.031 6.949 -10.922 1 43.47 292 ASP A C 1
ATOM 2326 O O . ASP A 1 292 ? -3.973 6.172 -11.078 1 43.47 292 ASP A O 1
ATOM 2330 N N . GLY A 1 293 ? -3.166 7.93 -10.094 1 45.78 293 GLY A N 1
ATOM 2331 C CA . GLY A 1 293 ? -4.289 8.805 -9.812 1 45.78 293 GLY A CA 1
ATOM 2332 C C . GLY A 1 293 ? -5.281 8.211 -8.836 1 45.78 293 GLY A C 1
ATOM 2333 O O . GLY A 1 293 ? -5.887 8.93 -8.039 1 45.78 293 GLY A O 1
ATOM 2334 N N . ALA A 1 294 ? -5.871 6.918 -9.227 1 49.75 294 ALA A N 1
ATOM 2335 C CA . ALA A 1 294 ? -7.055 6.617 -8.422 1 49.75 294 ALA A CA 1
ATOM 2336 C C . ALA A 1 294 ? -6.672 5.871 -7.148 1 49.75 294 ALA A C 1
ATOM 2338 O O . ALA A 1 294 ? -5.977 4.852 -7.199 1 49.75 294 ALA A O 1
ATOM 2339 N N . HIS A 1 295 ? -6.656 6.543 -6.027 1 63.56 295 HIS A N 1
ATOM 2340 C CA . HIS A 1 295 ? -6.34 6.047 -4.691 1 63.56 295 HIS A CA 1
ATOM 2341 C C . HIS A 1 295 ? -7.566 5.43 -4.027 1 63.56 295 HIS A C 1
ATOM 2343 O O . HIS A 1 295 ? -8.68 5.941 -4.172 1 63.56 295 HIS A O 1
ATOM 2349 N N . GLU A 1 296 ? -7.461 4.133 -3.758 1 75.38 296 GLU A N 1
ATOM 2350 C CA . GLU A 1 296 ? -8.508 3.438 -3.014 1 75.38 296 GLU A CA 1
ATOM 2351 C C . GLU A 1 296 ? -8.117 3.268 -1.547 1 75.38 296 GLU A C 1
ATOM 2353 O O . GLU A 1 296 ? -7.266 2.445 -1.217 1 75.38 296 GLU A O 1
ATOM 2358 N N . PRO A 1 297 ? -8.844 4.023 -0.697 1 80.81 297 PRO A N 1
ATOM 2359 C CA . PRO A 1 297 ? -8.359 4.066 0.686 1 80.81 297 PRO A CA 1
ATOM 2360 C C . PRO A 1 297 ? -8.914 2.924 1.537 1 80.81 297 PRO A C 1
ATOM 2362 O O . PRO A 1 297 ? -8.367 2.623 2.602 1 80.81 297 PRO A O 1
ATOM 2365 N N . ASN A 1 298 ? -10 2.301 1.164 1 83.88 298 ASN A N 1
ATOM 2366 C CA . ASN A 1 298 ? -10.766 1.477 2.09 1 83.88 298 ASN A CA 1
ATOM 2367 C C . ASN A 1 298 ? -10.055 0.162 2.395 1 83.88 298 ASN A C 1
ATOM 2369 O O . ASN A 1 298 ? -10.172 -0.37 3.5 1 83.88 298 ASN A O 1
ATOM 2373 N N . THR A 1 299 ? -9.336 -0.339 1.464 1 83.81 299 THR A N 1
ATOM 2374 C CA . THR A 1 299 ? -8.586 -1.554 1.765 1 83.81 299 THR A CA 1
ATOM 2375 C C . THR A 1 299 ? -7.641 -1.329 2.945 1 83.81 299 THR A C 1
ATOM 2377 O O . THR A 1 299 ? -7.672 -2.08 3.922 1 83.81 299 THR A O 1
ATOM 2380 N N . LEU A 1 300 ? -6.934 -0.309 2.912 1 84.19 300 LEU A N 1
ATOM 2381 C CA . LEU A 1 300 ? -6 0.014 3.988 1 84.19 300 LEU A CA 1
ATOM 2382 C C . LEU A 1 300 ? -6.75 0.425 5.25 1 84.19 300 LEU A C 1
ATOM 2384 O O . LEU A 1 300 ? -6.336 0.088 6.363 1 84.19 300 LEU A O 1
ATOM 2388 N N . ALA A 1 301 ? -7.805 1.184 5.02 1 89 301 ALA A N 1
ATOM 2389 C CA . ALA A 1 301 ? -8.586 1.64 6.168 1 89 301 ALA A CA 1
ATOM 2390 C C . ALA A 1 301 ? -9.094 0.459 6.988 1 89 301 ALA A C 1
ATOM 2392 O O . ALA A 1 301 ? -8.992 0.461 8.219 1 89 301 ALA A O 1
ATOM 2393 N N . TYR A 1 302 ? -9.609 -0.536 6.352 1 90.25 302 TYR A N 1
ATOM 2394 C CA . TYR A 1 302 ? -10.117 -1.71 7.047 1 90.25 302 TYR A CA 1
ATOM 2395 C C . TYR A 1 302 ? -9 -2.449 7.77 1 90.25 302 TYR A C 1
ATOM 2397 O O . TYR A 1 302 ? -9.164 -2.885 8.906 1 90.25 302 TYR A O 1
ATOM 2405 N N . ALA A 1 303 ? -7.902 -2.543 7.141 1 90.06 303 ALA A N 1
ATOM 2406 C CA . ALA A 1 303 ? -6.77 -3.238 7.746 1 90.06 303 ALA A CA 1
ATOM 2407 C C . ALA A 1 303 ? -6.246 -2.482 8.961 1 90.06 303 ALA A C 1
ATOM 2409 O O . ALA A 1 303 ? -5.996 -3.08 10.016 1 90.06 303 ALA A O 1
ATOM 2410 N N . LEU A 1 304 ? -6.156 -1.196 8.836 1 92.81 304 LEU A N 1
ATOM 2411 C CA . LEU A 1 304 ? -5.535 -0.397 9.883 1 92.81 304 LEU A CA 1
ATOM 2412 C C . LEU A 1 304 ? -6.516 -0.14 11.023 1 92.81 304 LEU A C 1
ATOM 2414 O O . LEU A 1 304 ? -6.105 0.17 12.141 1 92.81 304 LEU A O 1
ATOM 2418 N N . CYS A 1 305 ? -7.781 -0.236 10.734 1 94.44 305 CYS A N 1
ATOM 2419 C CA . CYS A 1 305 ? -8.766 -0.146 11.805 1 94.44 305 CYS A CA 1
ATOM 2420 C C . CYS A 1 305 ? -8.734 -1.39 12.68 1 94.44 305 CYS A C 1
ATOM 2422 O O . CYS A 1 305 ? -9.117 -1.338 13.852 1 94.44 305 CYS A O 1
ATOM 2424 N N . ASP A 1 306 ? -8.25 -2.445 12.094 1 95.56 306 ASP A N 1
ATOM 2425 C CA . ASP A 1 306 ? -8.32 -3.727 12.789 1 95.56 306 ASP A CA 1
ATOM 2426 C C . ASP A 1 306 ? -6.996 -4.051 13.477 1 95.56 306 ASP A C 1
ATOM 2428 O O . ASP A 1 306 ? -6.934 -4.949 14.32 1 95.56 306 ASP A O 1
ATOM 2432 N N . SER A 1 307 ? -5.961 -3.344 13.18 1 96.38 307 SER A N 1
ATOM 2433 C CA . SER A 1 307 ? -4.641 -3.715 13.688 1 96.38 307 SER A CA 1
ATOM 2434 C C . SER A 1 307 ? -3.898 -2.5 14.234 1 96.38 307 SER A C 1
ATOM 2436 O O . SER A 1 307 ? -3.264 -1.762 13.477 1 96.38 307 SER A O 1
ATOM 2438 N N . PRO A 1 308 ? -3.871 -2.387 15.586 1 96.94 308 PRO A N 1
ATOM 2439 C CA . PRO A 1 308 ? -3.053 -1.31 16.141 1 96.94 308 PRO A CA 1
ATOM 2440 C C . PRO A 1 308 ? -1.58 -1.422 15.75 1 96.94 308 PRO A C 1
ATOM 2442 O O . PRO A 1 308 ? -0.913 -0.404 15.547 1 96.94 308 PRO A O 1
ATOM 2445 N N . LEU A 1 309 ? -1.098 -2.672 15.656 1 96.62 309 LEU A N 1
ATOM 2446 C CA . LEU A 1 309 ? 0.271 -2.871 15.195 1 96.62 309 LEU A CA 1
ATOM 2447 C C . LEU A 1 309 ? 0.457 -2.309 13.789 1 96.62 309 LEU A C 1
ATOM 2449 O O . LEU A 1 309 ? 1.455 -1.639 13.516 1 96.62 309 LEU A O 1
ATOM 2453 N N . GLY A 1 310 ? -0.498 -2.637 12.906 1 94.62 310 GLY A N 1
ATOM 2454 C CA . GLY A 1 310 ? -0.434 -2.098 11.555 1 94.62 310 GLY A CA 1
ATOM 2455 C C . GLY A 1 310 ? -0.384 -0.583 11.523 1 94.62 310 GLY A C 1
ATOM 2456 O O . GLY A 1 310 ? 0.38 0.001 10.75 1 94.62 310 GLY A O 1
ATOM 2457 N N . LEU A 1 311 ? -1.17 0.032 12.32 1 95.88 311 LEU A N 1
ATOM 2458 C CA . LEU A 1 311 ? -1.182 1.49 12.367 1 95.88 311 LEU A CA 1
ATOM 2459 C C . LEU A 1 311 ? 0.137 2.027 12.914 1 95.88 311 LEU A C 1
ATOM 2461 O O . LEU A 1 311 ? 0.642 3.047 12.445 1 95.88 311 LEU A O 1
ATOM 2465 N N . LEU A 1 312 ? 0.65 1.358 13.922 1 96.81 312 LEU A N 1
ATOM 2466 C CA . LEU A 1 312 ? 1.96 1.734 14.445 1 96.81 312 LEU A CA 1
ATOM 2467 C C . LEU A 1 312 ? 3.016 1.696 13.344 1 96.81 312 LEU A C 1
ATOM 2469 O O . LEU A 1 312 ? 3.836 2.609 13.234 1 96.81 312 LEU A O 1
ATOM 2473 N N . LEU A 1 313 ? 3.004 0.68 12.523 1 92.75 313 LEU A N 1
ATOM 2474 C CA . LEU A 1 313 ? 3.963 0.559 11.43 1 92.75 313 LEU A CA 1
ATOM 2475 C C . LEU A 1 313 ? 3.75 1.66 10.391 1 92.75 313 LEU A C 1
ATOM 2477 O O . LEU A 1 313 ? 4.711 2.154 9.797 1 92.75 313 LEU A O 1
ATOM 2481 N N . PHE A 1 314 ? 2.547 2.014 10.164 1 91.25 314 PHE A N 1
ATOM 2482 C CA . PHE A 1 314 ? 2.262 3.135 9.273 1 91.25 314 PHE A CA 1
ATOM 2483 C C . PHE A 1 314 ? 2.957 4.402 9.758 1 91.25 314 PHE A C 1
ATOM 2485 O O . PHE A 1 314 ? 3.611 5.094 8.984 1 91.25 314 PHE A O 1
ATOM 2492 N N . PHE A 1 315 ? 2.814 4.684 11.008 1 92.94 315 PHE A N 1
ATOM 2493 C CA . PHE A 1 315 ? 3.434 5.887 11.555 1 92.94 315 PHE A CA 1
ATOM 2494 C C . PHE A 1 315 ? 4.953 5.77 11.547 1 92.94 315 PHE A C 1
ATOM 2496 O O . PHE A 1 315 ? 5.652 6.754 11.297 1 92.94 315 PHE A O 1
ATOM 2503 N N . LEU A 1 316 ? 5.445 4.605 11.844 1 91.56 316 LEU A N 1
ATOM 2504 C CA . LEU A 1 316 ? 6.891 4.418 11.773 1 91.56 316 LEU A CA 1
ATOM 2505 C C . LEU A 1 316 ? 7.398 4.621 10.344 1 91.56 316 LEU A C 1
ATOM 2507 O O . LEU A 1 316 ? 8.492 5.156 10.141 1 91.56 316 LEU A O 1
ATOM 2511 N N . MET A 1 317 ? 6.605 4.152 9.414 1 86.25 317 MET A N 1
ATOM 2512 C CA . MET A 1 317 ? 6.945 4.395 8.008 1 86.25 317 MET A CA 1
ATOM 2513 C C . MET A 1 317 ? 6.984 5.891 7.711 1 86.25 317 MET A C 1
ATOM 2515 O O . MET A 1 317 ? 7.926 6.375 7.086 1 86.25 317 MET A O 1
ATOM 2519 N N . VAL A 1 318 ? 5.988 6.602 8.172 1 87.06 318 VAL A N 1
ATOM 2520 C CA . VAL A 1 318 ? 5.898 8.047 7.957 1 87.06 318 VAL A CA 1
ATOM 2521 C C . VAL A 1 318 ? 7.102 8.734 8.586 1 87.06 318 VAL A C 1
ATOM 2523 O O . VAL A 1 318 ? 7.719 9.609 7.969 1 87.06 318 VAL A O 1
ATOM 2526 N N . LEU A 1 319 ? 7.434 8.359 9.781 1 89.69 319 LEU A N 1
ATOM 2527 C CA . LEU A 1 319 ? 8.555 8.961 10.5 1 89.69 319 LEU A CA 1
ATOM 2528 C C . LEU A 1 319 ? 9.867 8.672 9.789 1 89.69 319 LEU A C 1
ATOM 2530 O O . LEU A 1 319 ? 10.719 9.555 9.664 1 89.69 319 LEU A O 1
ATOM 2534 N N . ARG A 1 320 ? 9.992 7.5 9.281 1 85.38 320 ARG A N 1
ATOM 2535 C CA . ARG A 1 320 ? 11.219 7.152 8.57 1 85.38 320 ARG A CA 1
ATOM 2536 C C . ARG A 1 320 ? 11.344 7.938 7.27 1 85.38 320 ARG A C 1
ATOM 2538 O O . ARG A 1 320 ? 12.43 8.414 6.93 1 85.38 320 ARG A O 1
ATOM 2545 N N . MET A 1 321 ? 10.305 8.055 6.637 1 80.81 321 MET A N 1
ATOM 2546 C CA . MET A 1 321 ? 10.305 8.773 5.367 1 80.81 321 MET A CA 1
ATOM 2547 C C . MET A 1 321 ? 10.578 10.258 5.582 1 80.81 321 MET A C 1
ATOM 2549 O O . MET A 1 321 ? 11.172 10.914 4.73 1 80.81 321 MET A O 1
ATOM 2553 N N . SER A 1 322 ? 10.094 10.742 6.707 1 82.31 322 SER A N 1
ATOM 2554 C CA . SER A 1 322 ? 10.32 12.148 7.023 1 82.31 322 SER A CA 1
ATOM 2555 C C . SER A 1 322 ? 11.781 12.391 7.398 1 82.31 322 SER A C 1
ATOM 2557 O O . SER A 1 322 ? 12.25 13.531 7.367 1 82.31 322 SER A O 1
ATOM 2559 N N . GLY A 1 323 ? 12.508 11.391 7.758 1 77.62 323 GLY A N 1
ATOM 2560 C CA . GLY A 1 323 ? 13.938 11.461 8.023 1 77.62 323 GLY A CA 1
ATOM 2561 C C . GLY A 1 323 ? 14.281 12.281 9.25 1 77.62 323 GLY A C 1
ATOM 2562 O O . GLY A 1 323 ? 15.078 13.219 9.172 1 77.62 323 GLY A O 1
ATOM 2563 N N . PRO A 1 324 ? 13.773 11.891 10.328 1 76.94 324 PRO A N 1
ATOM 2564 C CA . PRO A 1 324 ? 14.125 12.633 11.539 1 76.94 324 PRO A CA 1
ATOM 2565 C C . PRO A 1 324 ? 15.617 12.578 11.859 1 76.94 324 PRO A C 1
ATOM 2567 O O . PRO A 1 324 ? 16.281 11.586 11.539 1 76.94 324 PRO A O 1
ATOM 2570 N N . ASN A 1 325 ? 16.094 13.688 12.281 1 74.75 325 ASN A N 1
ATOM 2571 C CA . ASN A 1 325 ? 17.484 13.758 12.695 1 74.75 325 ASN A CA 1
ATOM 2572 C C . ASN A 1 325 ? 17.75 12.953 13.969 1 74.75 325 ASN A C 1
ATOM 2574 O O . ASN A 1 325 ? 18.812 12.367 14.133 1 74.75 325 ASN A O 1
ATOM 2578 N N . ARG A 1 326 ? 16.766 13.047 14.742 1 81.25 326 ARG A N 1
ATOM 2579 C CA . ARG A 1 326 ? 16.812 12.281 15.984 1 81.25 326 ARG A CA 1
ATOM 2580 C C . ARG A 1 326 ? 15.562 11.438 16.156 1 81.25 326 ARG A C 1
ATOM 2582 O O . ARG A 1 326 ? 14.492 11.789 15.648 1 81.25 326 ARG A O 1
ATOM 2589 N N . GLY A 1 327 ? 15.664 10.367 16.688 1 83.62 327 GLY A N 1
ATOM 2590 C CA . GLY A 1 327 ? 14.5 9.531 16.953 1 83.62 327 GLY A CA 1
ATOM 2591 C C . GLY A 1 327 ? 13.539 10.156 17.953 1 83.62 327 GLY A C 1
ATOM 2592 O O . GLY A 1 327 ? 13.93 11.031 18.734 1 83.62 327 GLY A O 1
ATOM 2593 N N . LEU A 1 328 ? 12.289 9.867 17.922 1 91.81 328 LEU A N 1
ATOM 2594 C CA . LEU A 1 328 ? 11.273 10.305 18.875 1 91.81 328 LEU A CA 1
ATOM 2595 C C . LEU A 1 328 ? 11.164 9.336 20.047 1 91.81 328 LEU A C 1
ATOM 2597 O O . LEU A 1 328 ? 11.344 8.125 19.875 1 91.81 328 LEU A O 1
ATOM 2601 N N . PRO A 1 329 ? 10.906 9.938 21.188 1 94.31 329 PRO A N 1
ATOM 2602 C CA . PRO A 1 329 ? 10.633 9.031 22.312 1 94.31 329 PRO A CA 1
ATOM 2603 C C . PRO A 1 329 ? 9.43 8.125 22.062 1 94.31 329 PRO A C 1
ATOM 2605 O O . PRO A 1 329 ? 8.484 8.523 21.375 1 94.31 329 PRO A O 1
ATOM 2608 N N . PRO A 1 330 ? 9.453 6.898 22.656 1 96.62 330 PRO A N 1
ATOM 2609 C CA . PRO A 1 330 ? 8.352 5.945 22.453 1 96.62 330 PRO A CA 1
ATOM 2610 C C . PRO A 1 330 ? 6.992 6.535 22.812 1 96.62 330 PRO A C 1
ATOM 2612 O O . PRO A 1 330 ? 6 6.258 22.125 1 96.62 330 PRO A O 1
ATOM 2615 N N . ALA A 1 331 ? 6.941 7.371 23.797 1 97 331 ALA A N 1
ATOM 2616 C CA . ALA A 1 331 ? 5.668 7.945 24.234 1 97 331 ALA A CA 1
ATOM 2617 C C . ALA A 1 331 ? 5.059 8.82 23.156 1 97 331 ALA A C 1
ATOM 2619 O O . ALA A 1 331 ? 3.84 8.836 22.969 1 97 331 ALA A O 1
ATOM 2620 N N . GLU A 1 332 ? 5.922 9.523 22.484 1 95.81 332 GLU A N 1
ATOM 2621 C CA . GLU A 1 332 ? 5.445 10.398 21.422 1 95.81 332 GLU A CA 1
ATOM 2622 C C . GLU A 1 332 ? 4.906 9.594 20.234 1 95.81 332 GLU A C 1
ATOM 2624 O O . GLU A 1 332 ? 3.883 9.945 19.656 1 95.81 332 GLU A O 1
ATOM 2629 N N . ILE A 1 333 ? 5.609 8.523 19.922 1 96.81 333 ILE A N 1
ATOM 2630 C CA . ILE A 1 333 ? 5.203 7.676 18.797 1 96.81 333 ILE A CA 1
ATOM 2631 C C . ILE A 1 333 ? 3.859 7.02 19.109 1 96.81 333 ILE A C 1
ATOM 2633 O O . ILE A 1 333 ? 2.947 7.035 18.281 1 96.81 333 ILE A O 1
ATOM 2637 N N . VAL A 1 334 ? 3.727 6.504 20.297 1 98.06 334 VAL A N 1
ATOM 2638 C CA . VAL A 1 334 ? 2.496 5.828 20.703 1 98.06 334 VAL A CA 1
ATOM 2639 C C . VAL A 1 334 ? 1.361 6.844 20.797 1 98.06 334 VAL A C 1
ATOM 2641 O O . VAL A 1 334 ? 0.226 6.559 20.422 1 98.06 334 VAL A O 1
ATOM 2644 N N . ARG A 1 335 ? 1.655 8.031 21.266 1 97.31 335 ARG A N 1
ATOM 2645 C CA . ARG A 1 335 ? 0.648 9.086 21.375 1 97.31 335 ARG A CA 1
ATOM 2646 C C . ARG A 1 335 ? 0.082 9.453 20.016 1 97.31 335 ARG A C 1
ATOM 2648 O O . ARG A 1 335 ? -1.135 9.547 19.844 1 97.31 335 ARG A O 1
ATOM 2655 N N . MET A 1 336 ? 0.95 9.672 19.078 1 96.25 336 MET A N 1
ATOM 2656 C CA . MET A 1 336 ? 0.486 10.008 17.734 1 96.25 336 MET A CA 1
ATOM 2657 C C . MET A 1 336 ? -0.344 8.875 17.141 1 96.25 336 MET A C 1
ATOM 2659 O O . MET A 1 336 ? -1.33 9.125 16.453 1 96.25 336 MET A O 1
ATOM 2663 N N . THR A 1 337 ? 0.104 7.637 17.406 1 97.56 337 THR A N 1
ATOM 2664 C CA . THR A 1 337 ? -0.624 6.477 16.906 1 97.56 337 THR A CA 1
ATOM 2665 C C . THR A 1 337 ? -2.008 6.391 17.547 1 97.56 337 THR A C 1
ATOM 2667 O O . THR A 1 337 ? -3.002 6.156 16.859 1 97.56 337 THR A O 1
ATOM 2670 N N . GLU A 1 338 ? -2.137 6.676 18.812 1 97.69 338 GLU A N 1
ATOM 2671 C CA . GLU A 1 338 ? -3.4 6.605 19.547 1 97.69 338 GLU A CA 1
ATOM 2672 C C . GLU A 1 338 ? -4.359 7.699 19.094 1 97.69 338 GLU A C 1
ATOM 2674 O O . GLU A 1 338 ? -5.574 7.484 19.031 1 97.69 338 GLU A O 1
ATOM 2679 N N . LEU A 1 339 ? -3.797 8.781 18.797 1 97.38 339 LEU A N 1
ATOM 2680 C CA . LEU A 1 339 ? -4.617 9.898 18.359 1 97.38 339 LEU A CA 1
ATOM 2681 C C . LEU A 1 339 ? -5.289 9.602 17.016 1 97.38 339 LEU A C 1
ATOM 2683 O O . LEU A 1 339 ? -6.27 10.25 16.656 1 97.38 339 LEU A O 1
ATOM 2687 N N . THR A 1 340 ? -4.77 8.672 16.328 1 96.62 340 THR A N 1
ATOM 2688 C CA . THR A 1 340 ? -5.363 8.234 15.078 1 96.62 340 THR A CA 1
ATOM 2689 C C . THR A 1 340 ? -6.18 6.961 15.281 1 96.62 340 THR A C 1
ATOM 2691 O O . THR A 1 340 ? -7.223 6.777 14.648 1 96.62 340 THR A O 1
ATOM 2694 N N . TRP A 1 341 ? -5.75 6.133 16.172 1 97.06 341 TRP A N 1
ATOM 2695 C CA . TRP A 1 341 ? -6.359 4.832 16.438 1 97.06 341 TRP A CA 1
ATOM 2696 C C . TRP A 1 341 ? -7.738 4.992 17.062 1 97.06 341 TRP A C 1
ATOM 2698 O O . TRP A 1 341 ? -8.711 4.379 16.609 1 97.06 341 TRP A O 1
ATOM 2708 N N . LEU A 1 342 ? -7.82 5.82 18.062 1 96.06 342 LEU A N 1
ATOM 2709 C CA . LEU A 1 342 ? -9.008 5.863 18.906 1 96.06 342 LEU A CA 1
ATOM 2710 C C . LEU A 1 342 ? -10.195 6.453 18.141 1 96.06 342 LEU A C 1
ATOM 2712 O O . LEU A 1 342 ? -11.281 5.879 18.141 1 96.06 342 LEU A O 1
ATOM 2716 N N . PRO A 1 343 ? -10.016 7.578 17.391 1 93.19 343 PRO A N 1
ATOM 2717 C CA . PRO A 1 343 ? -11.148 8.086 16.609 1 93.19 343 PRO A CA 1
ATOM 2718 C C . PRO A 1 343 ? -11.477 7.207 15.406 1 93.19 343 PRO A C 1
ATOM 2720 O O . PRO A 1 343 ? -12.578 7.281 14.867 1 93.19 343 PRO A O 1
ATOM 2723 N N . GLY A 1 344 ? -10.492 6.398 14.906 1 92 344 GLY A N 1
ATOM 2724 C CA . GLY A 1 344 ? -10.656 5.574 13.719 1 92 344 GLY A CA 1
ATOM 2725 C C . GLY A 1 344 ? -9.742 5.988 12.578 1 92 344 GLY A C 1
ATOM 2726 O O . GLY A 1 344 ? -9.906 7.074 12.016 1 92 344 GLY A O 1
ATOM 2727 N N . PRO A 1 345 ? -8.859 5.07 12.133 1 93.25 345 PRO A N 1
ATOM 2728 C CA . PRO A 1 345 ? -7.855 5.418 11.125 1 93.25 345 PRO A CA 1
ATOM 2729 C C . PRO A 1 345 ? -8.469 5.629 9.734 1 93.25 345 PRO A C 1
ATOM 2731 O O . PRO A 1 345 ? -7.793 6.129 8.828 1 93.25 345 PRO A O 1
ATOM 2734 N N . GLU A 1 346 ? -9.734 5.309 9.523 1 91.62 346 GLU A N 1
ATOM 2735 C CA . GLU A 1 346 ? -10.352 5.414 8.203 1 91.62 346 GLU A CA 1
ATOM 2736 C C . GLU A 1 346 ? -10.375 6.863 7.719 1 91.62 346 GLU A C 1
ATOM 2738 O O . GLU A 1 346 ? -10.211 7.129 6.527 1 91.62 346 GLU A O 1
ATOM 2743 N N . GLY A 1 347 ? -10.648 7.805 8.641 1 90.75 347 GLY A N 1
ATOM 2744 C CA . GLY A 1 347 ? -10.625 9.211 8.258 1 90.75 347 GLY A CA 1
ATOM 2745 C C . GLY A 1 347 ? -9.289 9.656 7.703 1 90.75 347 GLY A C 1
ATOM 2746 O O . GLY A 1 347 ? -9.227 10.383 6.711 1 90.75 347 GLY A O 1
ATOM 2747 N N . THR A 1 348 ? -8.242 9.211 8.344 1 91.62 348 THR A N 1
ATOM 2748 C CA . THR A 1 348 ? -6.891 9.539 7.918 1 91.62 348 THR A CA 1
ATOM 2749 C C . THR A 1 348 ? -6.609 8.977 6.527 1 91.62 348 THR A C 1
ATOM 2751 O O . THR A 1 348 ? -6.047 9.672 5.672 1 91.62 348 THR A O 1
ATOM 2754 N N . MET A 1 349 ? -7.027 7.73 6.281 1 88.56 349 MET A N 1
ATOM 2755 C CA . MET A 1 349 ? -6.785 7.086 4.992 1 88.56 349 MET A CA 1
ATOM 2756 C C . MET A 1 349 ? -7.59 7.77 3.887 1 88.56 349 MET A C 1
ATOM 2758 O O . MET A 1 349 ? -7.086 7.965 2.779 1 88.56 349 MET A O 1
ATOM 2762 N N . ARG A 1 350 ? -8.742 8.117 4.172 1 85.56 350 ARG A N 1
ATOM 2763 C CA . ARG A 1 350 ? -9.586 8.773 3.176 1 85.56 350 ARG A CA 1
ATOM 2764 C C . ARG A 1 350 ? -9.062 10.172 2.857 1 85.56 350 ARG A C 1
ATOM 2766 O O . ARG A 1 350 ? -9.102 10.602 1.702 1 85.56 350 ARG A O 1
ATOM 2773 N N . LEU A 1 351 ? -8.656 10.859 3.904 1 88.94 351 LEU A N 1
ATOM 2774 C CA . LEU A 1 351 ? -8.039 12.164 3.67 1 88.94 351 LEU A CA 1
ATOM 2775 C C . LEU A 1 351 ? -6.816 12.031 2.773 1 88.94 351 LEU A C 1
ATOM 2777 O O . LEU A 1 351 ? -6.633 12.82 1.843 1 88.94 351 LEU A O 1
ATOM 2781 N N . TRP A 1 352 ? -6.027 11.07 3.047 1 85.56 352 TRP A N 1
ATOM 2782 C CA . TRP A 1 352 ? -4.832 10.82 2.248 1 85.56 352 TRP A CA 1
ATOM 2783 C C . TRP A 1 352 ? -5.195 10.578 0.787 1 85.56 352 TRP A C 1
ATOM 2785 O O . TRP A 1 352 ? -4.566 11.133 -0.117 1 85.56 352 TRP A O 1
ATOM 2795 N N . ALA A 1 353 ? -6.195 9.758 0.578 1 81.62 353 ALA A N 1
ATOM 2796 C CA . ALA A 1 353 ? -6.648 9.438 -0.772 1 81.62 353 ALA A CA 1
ATOM 2797 C C . ALA A 1 353 ? -7.176 10.672 -1.488 1 81.62 353 ALA A C 1
ATOM 2799 O O . ALA A 1 353 ? -6.938 10.859 -2.684 1 81.62 353 ALA A O 1
ATOM 2800 N N . GLN A 1 354 ? -7.84 11.516 -0.791 1 83.44 354 GLN A N 1
ATOM 2801 C CA . GLN A 1 354 ? -8.367 12.742 -1.376 1 83.44 354 GLN A CA 1
ATOM 2802 C C . GLN A 1 354 ? -7.238 13.695 -1.772 1 83.44 354 GLN A C 1
ATOM 2804 O O . GLN A 1 354 ? -7.316 14.359 -2.807 1 83.44 354 GLN A O 1
ATOM 2809 N N . CYS A 1 355 ? -6.25 13.734 -0.919 1 81.12 355 CYS A N 1
ATOM 2810 C CA . CYS A 1 355 ? -5.098 14.562 -1.229 1 81.12 355 CYS A CA 1
ATOM 2811 C C . CYS A 1 355 ? -4.41 14.094 -2.506 1 81.12 355 CYS A C 1
ATOM 2813 O O . CYS A 1 355 ? -3.938 14.914 -3.299 1 81.12 355 CYS A O 1
ATOM 2815 N N . ALA A 1 356 ? -4.414 12.836 -2.699 1 72.44 356 ALA A N 1
ATOM 2816 C CA . ALA A 1 356 ? -3.729 12.258 -3.85 1 72.44 356 ALA A CA 1
ATOM 2817 C C . ALA A 1 356 ? -4.547 12.438 -5.125 1 72.44 356 ALA A C 1
ATOM 2819 O O . ALA A 1 356 ? -3.988 12.547 -6.219 1 72.44 356 ALA A O 1
ATOM 2820 N N . ALA A 1 357 ? -5.871 12.305 -5.055 1 65.88 357 ALA A N 1
ATOM 2821 C CA . ALA A 1 357 ? -6.762 12.383 -6.207 1 65.88 357 ALA A CA 1
ATOM 2822 C C . ALA A 1 357 ? -6.805 13.797 -6.773 1 65.88 357 ALA A C 1
ATOM 2824 O O . ALA A 1 357 ? -7.027 13.992 -7.969 1 65.88 357 ALA A O 1
ATOM 2825 N N . GLY A 1 358 ? -6.84 14.852 -5.922 1 57.62 358 GLY A N 1
ATOM 2826 C CA . GLY A 1 358 ? -7.289 16.188 -6.281 1 57.62 358 GLY A CA 1
ATOM 2827 C C . GLY A 1 358 ? -6.176 17.062 -6.82 1 57.62 358 GLY A C 1
ATOM 2828 O O . GLY A 1 358 ? -5.266 17.453 -6.078 1 57.62 358 GLY A O 1
ATOM 2829 N N . GLU A 1 359 ? -5.633 16.828 -8.102 1 56.38 359 GLU A N 1
ATOM 2830 C CA . GLU A 1 359 ? -4.934 18.031 -8.531 1 56.38 359 GLU A CA 1
ATOM 2831 C C . GLU A 1 359 ? -5.902 19.203 -8.703 1 56.38 359 GLU A C 1
ATOM 2833 O O . GLU A 1 359 ? -6.57 19.328 -9.734 1 56.38 359 GLU A O 1
ATOM 2838 N N . GLU A 1 360 ? -6.57 19.625 -7.605 1 54.28 360 GLU A N 1
ATOM 2839 C CA . GLU A 1 360 ? -7.352 20.844 -7.781 1 54.28 360 GLU A CA 1
ATOM 2840 C C . GLU A 1 360 ? -6.516 21.953 -8.406 1 54.28 360 GLU A C 1
ATOM 2842 O O . GLU A 1 360 ? -5.527 22.406 -7.82 1 54.28 360 GLU A O 1
ATOM 2847 N N . LYS A 1 361 ? -6.426 21.891 -9.734 1 54.59 361 LYS A N 1
ATOM 2848 C CA . LYS A 1 361 ? -5.758 23 -10.406 1 54.59 361 LYS A CA 1
ATOM 2849 C C . LYS A 1 361 ? -6.305 24.344 -9.922 1 54.59 361 LYS A C 1
ATOM 2851 O O . LYS A 1 361 ? -7.488 24.625 -10.094 1 54.59 361 LYS A O 1
ATOM 2856 N N . GLN A 1 362 ? -5.727 24.938 -8.906 1 54.59 362 GLN A N 1
ATOM 2857 C CA . GLN A 1 362 ? -6.125 26.266 -8.445 1 54.59 362 GLN A CA 1
ATOM 2858 C C . GLN A 1 362 ? -5.93 27.312 -9.539 1 54.59 362 GLN A C 1
ATOM 2860 O O . GLN A 1 362 ? -4.836 27.453 -10.094 1 54.59 362 GLN A O 1
ATOM 2865 N N . LYS A 1 363 ? -7.004 27.625 -10.297 1 52.88 363 LYS A N 1
ATOM 2866 C CA . LYS A 1 363 ? -6.891 28.766 -11.203 1 52.88 363 LYS A CA 1
ATOM 2867 C C . LYS A 1 363 ? -6.438 30.016 -10.461 1 52.88 363 LYS A C 1
ATOM 2869 O O . LYS A 1 363 ? -7.129 30.5 -9.555 1 52.88 363 LYS A O 1
ATOM 2874 N N . ARG A 1 364 ? -5.133 30.312 -10.5 1 56.94 364 ARG A N 1
ATOM 2875 C CA . ARG A 1 364 ? -4.59 31.5 -9.828 1 56.94 364 ARG A CA 1
ATOM 2876 C C . ARG A 1 364 ? -5.066 32.781 -10.508 1 56.94 364 ARG A C 1
ATOM 2878 O O . ARG A 1 364 ? -5.062 32.875 -11.734 1 56.94 364 ARG A O 1
ATOM 2885 N N . ARG A 1 365 ? -5.969 33.469 -9.938 1 50.94 365 ARG A N 1
ATOM 2886 C CA . ARG A 1 365 ? -6.25 34.812 -10.438 1 50.94 365 ARG A CA 1
ATOM 2887 C C . ARG A 1 365 ? -4.992 35.656 -10.438 1 50.94 365 ARG A C 1
ATOM 2889 O O . ARG A 1 365 ? -4.312 35.781 -9.422 1 50.94 365 ARG A O 1
ATOM 2896 N N . ARG A 1 366 ? -4.309 35.844 -11.609 1 53.16 366 ARG A N 1
ATOM 2897 C CA . ARG A 1 366 ? -3.055 36.531 -11.93 1 53.16 366 ARG A CA 1
ATOM 2898 C C . ARG A 1 366 ? -2.871 37.781 -11.07 1 53.16 366 ARG A C 1
ATOM 2900 O O . ARG A 1 366 ? -1.742 38.156 -10.742 1 53.16 366 ARG A O 1
ATOM 2907 N N . ALA A 1 367 ? -3.91 38.5 -10.594 1 57.56 367 ALA A N 1
ATOM 2908 C CA . ALA A 1 367 ? -3.674 39.938 -10.297 1 57.56 367 ALA A CA 1
ATOM 2909 C C . ALA A 1 367 ? -3.186 40.094 -8.859 1 57.56 367 ALA A C 1
ATOM 2911 O O . ALA A 1 367 ? -2.498 41.094 -8.555 1 57.56 367 ALA A O 1
ATOM 2912 N N . GLN A 1 368 ? -3.408 39.25 -7.824 1 75.12 368 GLN A N 1
ATOM 2913 C CA . GLN A 1 368 ? -3.016 39.594 -6.465 1 75.12 368 GLN A CA 1
ATOM 2914 C C . GLN A 1 368 ? -2.008 38.594 -5.902 1 75.12 368 GLN A C 1
ATOM 2916 O O . GLN A 1 368 ? -2.219 37.375 -5.98 1 75.12 368 GLN A O 1
ATOM 2921 N N . ARG A 1 369 ? -0.738 39.156 -5.59 1 89.62 369 ARG A N 1
ATOM 2922 C CA . ARG A 1 369 ? 0.312 38.375 -4.945 1 89.62 369 ARG A CA 1
ATOM 2923 C C . ARG A 1 369 ? 0.259 38.531 -3.43 1 89.62 369 ARG A C 1
ATOM 2925 O O . ARG A 1 369 ? 0.603 39.562 -2.895 1 89.62 369 ARG A O 1
ATOM 2932 N N . PRO A 1 370 ? -0.166 37.469 -2.787 1 93.5 370 PRO A N 1
ATOM 2933 C CA . PRO A 1 370 ? -0.225 37.531 -1.327 1 93.5 370 PRO A CA 1
ATOM 2934 C C . PRO A 1 370 ? 1.156 37.656 -0.688 1 93.5 370 PRO A C 1
ATOM 2936 O O . PRO A 1 370 ? 2.148 37.219 -1.262 1 93.5 370 PRO A O 1
ATOM 2939 N N . LYS A 1 371 ? 1.247 38.375 0.448 1 96.06 371 LYS A N 1
ATOM 2940 C CA . LYS A 1 371 ? 2.488 38.438 1.212 1 96.06 371 LYS A CA 1
ATOM 2941 C C . LYS A 1 371 ? 2.877 37.094 1.768 1 96.06 371 LYS A C 1
ATOM 2943 O O . LYS A 1 371 ? 2.031 36.344 2.291 1 96.06 371 LYS A O 1
ATOM 2948 N N . ALA A 1 372 ? 4.121 36.75 1.568 1 97.12 372 ALA A N 1
ATOM 2949 C CA . ALA A 1 372 ? 4.562 35.438 2.025 1 97.12 372 ALA A CA 1
ATOM 2950 C C . ALA A 1 372 ? 5.961 35.5 2.633 1 97.12 372 ALA A C 1
ATOM 2952 O O . ALA A 1 372 ? 6.824 36.219 2.141 1 97.12 372 ALA A O 1
ATOM 2953 N N . ALA A 1 373 ? 6.156 34.844 3.727 1 97.81 373 ALA A N 1
ATOM 2954 C CA . ALA A 1 373 ? 7.48 34.531 4.258 1 97.81 373 ALA A CA 1
ATOM 2955 C C . ALA A 1 373 ? 7.852 33.094 3.961 1 97.81 373 ALA A C 1
ATOM 2957 O O . ALA A 1 373 ? 7.004 32.188 4.031 1 97.81 373 ALA A O 1
ATOM 2958 N N . ILE A 1 374 ? 9.109 32.875 3.625 1 96.81 374 ILE A N 1
ATOM 2959 C CA . ILE A 1 374 ? 9.523 31.531 3.191 1 96.81 374 ILE A CA 1
ATOM 2960 C C . ILE A 1 374 ? 10.695 31.062 4.039 1 96.81 374 ILE A C 1
ATOM 2962 O O . ILE A 1 374 ? 11.672 31.797 4.234 1 96.81 374 ILE A O 1
ATOM 2966 N N . THR A 1 375 ? 10.562 29.906 4.578 1 96.56 375 THR A N 1
ATOM 2967 C CA . THR A 1 375 ? 11.656 29.203 5.25 1 96.56 375 THR A CA 1
ATOM 2968 C C . THR A 1 375 ? 12.148 28.031 4.414 1 96.56 375 THR A C 1
ATOM 2970 O O . THR A 1 375 ? 11.352 27.188 3.99 1 96.56 375 THR A O 1
ATOM 2973 N N . VAL A 1 376 ? 13.461 27.984 4.16 1 94.5 376 VAL A N 1
ATOM 2974 C CA . VAL A 1 376 ? 14.016 26.938 3.303 1 94.5 376 VAL A CA 1
ATOM 2975 C C . VAL A 1 376 ? 15.211 26.281 3.992 1 94.5 376 VAL A C 1
ATOM 2977 O O . VAL A 1 376 ? 15.781 26.844 4.93 1 94.5 376 VAL A O 1
ATOM 2980 N N . PHE A 1 377 ? 15.508 25.078 3.496 1 91.62 377 PHE A N 1
ATOM 2981 C CA . PHE A 1 377 ? 16.562 24.266 4.09 1 91.62 377 PHE A CA 1
ATOM 2982 C C . PHE A 1 377 ? 17.625 23.922 3.051 1 91.62 377 PHE A C 1
ATOM 2984 O O . PHE A 1 377 ? 17.312 23.359 2.006 1 91.62 377 PHE A O 1
ATOM 2991 N N . SER A 1 378 ? 18.891 24.188 3.332 1 88.38 378 SER A N 1
ATOM 2992 C CA . SER A 1 378 ? 19.984 24.047 2.365 1 88.38 378 SER A CA 1
ATOM 2993 C C . SER A 1 378 ? 20.453 22.594 2.285 1 88.38 378 SER A C 1
ATOM 2995 O O . SER A 1 378 ? 21.188 22.234 1.356 1 88.38 378 SER A O 1
ATOM 2997 N N . GLY A 1 379 ? 19.906 21.734 3.182 1 83.5 379 GLY A N 1
ATOM 2998 C CA . GLY A 1 379 ? 20.375 20.359 3.188 1 83.5 379 GLY A CA 1
ATOM 2999 C C . GLY A 1 379 ? 21.703 20.188 3.895 1 83.5 379 GLY A C 1
ATOM 3000 O O . GLY A 1 379 ? 22.219 21.141 4.488 1 83.5 379 GLY A O 1
ATOM 3001 N N . ASP A 1 380 ? 22.156 18.844 4.086 1 71.19 380 ASP A N 1
ATOM 3002 C CA . ASP A 1 380 ? 23.422 18.531 4.762 1 71.19 380 ASP A CA 1
ATOM 3003 C C . ASP A 1 380 ? 24.609 18.891 3.881 1 71.19 380 ASP A C 1
ATOM 3005 O O . ASP A 1 380 ? 24.609 18.609 2.682 1 71.19 380 ASP A O 1
ATOM 3009 N N . GLN A 1 381 ? 25.219 19.938 4.402 1 53.97 381 GLN A N 1
ATOM 3010 C CA . GLN A 1 381 ? 26.484 20.328 3.766 1 53.97 381 GLN A CA 1
ATOM 3011 C C . GLN A 1 381 ? 27.484 19.188 3.795 1 53.97 381 GLN A C 1
ATOM 3013 O O . GLN A 1 381 ? 27.547 18.422 4.762 1 53.97 381 GLN A O 1
ATOM 3018 N N . GLY A 1 382 ? 28.125 18.516 2.656 1 47.75 382 GLY A N 1
ATOM 3019 C CA . GLY A 1 382 ? 29.266 17.625 2.623 1 47.75 382 GLY A CA 1
ATOM 3020 C C . GLY A 1 382 ? 28.891 16.172 2.383 1 47.75 382 GLY A C 1
ATOM 3021 O O . GLY A 1 382 ? 29.75 15.305 2.312 1 47.75 382 GLY A O 1
ATOM 3022 N N . ARG A 1 383 ? 27.797 15.812 2.912 1 40.34 383 ARG A N 1
ATOM 3023 C CA . ARG A 1 383 ? 27.75 14.367 2.748 1 40.34 383 ARG A CA 1
ATOM 3024 C C . ARG A 1 383 ? 27.594 13.984 1.28 1 40.34 383 ARG A C 1
ATOM 3026 O O . ARG A 1 383 ? 26.484 13.648 0.839 1 40.34 383 ARG A O 1
ATOM 3033 N N . VAL A 1 384 ? 27.938 14.766 0.42 1 39.03 384 VAL A N 1
ATOM 3034 C CA . VAL A 1 384 ? 28.188 14.18 -0.889 1 39.03 384 VAL A CA 1
ATOM 3035 C C . VAL A 1 384 ? 29 12.898 -0.729 1 39.03 384 VAL A C 1
ATOM 3037 O O . VAL A 1 384 ? 30.234 12.922 -0.795 1 39.03 384 VAL A O 1
ATOM 3040 N N . GLY A 1 385 ? 29.188 12.43 0.449 1 36.59 385 GLY A N 1
ATOM 3041 C CA . GLY A 1 385 ? 30.188 11.375 0.445 1 36.59 385 GLY A CA 1
ATOM 3042 C C . GLY A 1 385 ? 30.016 10.398 -0.703 1 36.59 385 GLY A C 1
ATOM 3043 O O . GLY A 1 385 ? 28.891 10.102 -1.108 1 36.59 385 GLY A O 1
ATOM 3044 N N . VAL A 1 386 ? 30.953 10.398 -1.601 1 37.62 386 VAL A N 1
ATOM 3045 C CA . VAL A 1 386 ? 31.391 9.594 -2.74 1 37.62 386 VAL A CA 1
ATOM 3046 C C . VAL A 1 386 ? 31.047 8.125 -2.504 1 37.62 386 VAL A C 1
ATOM 3048 O O . VAL A 1 386 ? 31.359 7.27 -3.336 1 37.62 386 VAL A O 1
ATOM 3051 N N . GLY A 1 387 ? 31.047 7.672 -1.256 1 38.59 387 GLY A N 1
ATOM 3052 C CA . GLY A 1 387 ? 30.969 6.223 -1.232 1 38.59 387 GLY A CA 1
ATOM 3053 C C . GLY A 1 387 ? 29.609 5.688 -1.651 1 38.59 387 GLY A C 1
ATOM 3054 O O . GLY A 1 387 ? 28.656 6.457 -1.822 1 38.59 387 GLY A O 1
ATOM 3055 N N . PRO A 1 388 ? 29.578 4.566 -2.146 1 41.28 388 PRO A N 1
ATOM 3056 C CA . PRO A 1 388 ? 28.312 3.963 -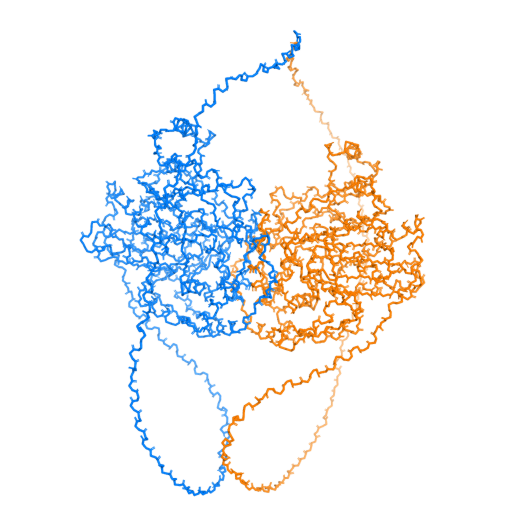2.57 1 41.28 388 PRO A CA 1
ATOM 3057 C C . PRO A 1 388 ? 27.203 4.156 -1.546 1 41.28 388 PRO A C 1
ATOM 3059 O O . PRO A 1 388 ? 27.453 4.09 -0.339 1 41.28 388 PRO A O 1
ATOM 3062 N N . PRO A 1 389 ? 26.344 5.086 -1.828 1 45.44 389 PRO A N 1
ATOM 3063 C CA . PRO A 1 389 ? 25.234 5.238 -0.885 1 45.44 389 PRO A CA 1
ATOM 3064 C C . PRO A 1 389 ? 24.906 3.947 -0.14 1 45.44 389 PRO A C 1
ATOM 3066 O O . PRO A 1 389 ? 24.828 2.881 -0.754 1 45.44 389 PRO A O 1
ATOM 3069 N N . LEU A 1 390 ? 25.453 3.77 1.129 1 50 390 LEU A N 1
ATOM 3070 C CA . LEU A 1 390 ? 24.969 2.641 1.916 1 50 390 LEU A CA 1
ATOM 3071 C C . LEU A 1 390 ? 23.469 2.426 1.691 1 50 390 LEU A C 1
ATOM 3073 O O . LEU A 1 390 ? 22.719 3.389 1.534 1 50 390 LEU A O 1
ATOM 3077 N N . PRO A 1 391 ? 23.156 1.227 1.284 1 56.84 391 PRO A N 1
ATOM 3078 C CA . PRO A 1 391 ? 21.734 0.967 1.059 1 56.84 391 PRO A CA 1
ATOM 3079 C C . PRO A 1 391 ? 20.859 1.371 2.248 1 56.84 391 PRO A C 1
ATOM 3081 O O . PRO A 1 391 ? 21.047 0.861 3.355 1 56.84 391 PRO A O 1
ATOM 3084 N N . VAL A 1 392 ? 20.391 2.541 2.307 1 64.12 392 VAL A N 1
ATOM 3085 C CA . VAL A 1 392 ? 19.406 2.957 3.301 1 64.12 392 VAL A CA 1
ATOM 3086 C C . VAL A 1 392 ? 18.172 2.057 3.217 1 64.12 392 VAL A C 1
ATOM 3088 O O . VAL A 1 392 ? 17.672 1.786 2.125 1 64.12 392 VAL A O 1
ATOM 3091 N N . PRO A 1 393 ? 17.953 1.5 4.422 1 72.5 393 PRO A N 1
ATOM 3092 C CA . PRO A 1 393 ? 16.797 0.603 4.41 1 72.5 393 PRO A CA 1
ATOM 3093 C C . PRO A 1 393 ? 15.523 1.288 3.916 1 72.5 393 PRO A C 1
ATOM 3095 O O . PRO A 1 393 ? 15.305 2.469 4.199 1 72.5 393 PRO A O 1
ATOM 3098 N N . LEU A 1 394 ? 14.82 0.529 3.248 1 71.69 394 LEU A N 1
ATOM 3099 C CA . LEU A 1 394 ? 13.531 0.99 2.748 1 71.69 394 LEU A CA 1
ATOM 3100 C C . LEU A 1 394 ? 12.484 0.987 3.857 1 71.69 394 LEU A C 1
ATOM 3102 O O . LEU A 1 394 ? 12.5 0.112 4.727 1 71.69 394 LEU A O 1
ATOM 3106 N N . PRO A 1 395 ? 11.57 1.914 3.818 1 71.75 395 PRO A N 1
ATOM 3107 C CA . PRO A 1 395 ? 11.508 3.088 2.943 1 71.75 395 PRO A CA 1
ATOM 3108 C C . PRO A 1 395 ? 12.57 4.133 3.287 1 71.75 395 PRO A C 1
ATOM 3110 O O . PRO A 1 395 ? 12.883 4.34 4.461 1 71.75 395 PRO A O 1
ATOM 3113 N N . ARG A 1 396 ? 12.977 4.828 2.299 1 75.12 396 ARG A N 1
ATOM 3114 C CA . ARG A 1 396 ? 14.031 5.828 2.439 1 75.12 396 ARG A CA 1
ATOM 3115 C C . ARG A 1 396 ? 13.453 7.211 2.699 1 75.12 396 ARG A C 1
ATOM 3117 O O . ARG A 1 396 ? 12.312 7.496 2.311 1 75.12 396 ARG A O 1
ATOM 3124 N N . PRO A 1 397 ? 14.242 7.977 3.389 1 74.88 397 PRO A N 1
ATOM 3125 C CA . PRO A 1 397 ? 13.797 9.359 3.561 1 74.88 397 PRO A CA 1
ATOM 3126 C C . PRO A 1 397 ? 13.602 10.086 2.232 1 74.88 397 PRO A C 1
ATOM 3128 O O . PRO A 1 397 ? 14.305 9.797 1.26 1 74.88 397 PRO A O 1
ATOM 3131 N N . PHE A 1 398 ? 12.711 10.992 2.266 1 73.06 398 PHE A N 1
ATOM 3132 C CA . PHE A 1 398 ? 12.492 11.844 1.098 1 73.06 398 PHE A CA 1
ATOM 3133 C C . PHE A 1 398 ? 13.75 12.641 0.765 1 73.06 398 PHE A C 1
ATOM 3135 O O . PHE A 1 398 ? 14.453 13.102 1.665 1 73.06 398 PHE A O 1
ATOM 3142 N N . PRO A 1 399 ? 14.016 12.781 -0.523 1 70.06 399 PRO A N 1
ATOM 3143 C CA . PRO A 1 399 ? 15.18 13.586 -0.889 1 70.06 399 PRO A CA 1
ATOM 3144 C C . PRO A 1 399 ? 15.023 15.055 -0.517 1 70.06 399 PRO A C 1
ATOM 3146 O O . PRO A 1 399 ? 13.906 15.57 -0.466 1 70.06 399 PRO A O 1
ATOM 3149 N N . ASN A 1 400 ? 16.125 15.633 -0.261 1 70.88 400 ASN A N 1
ATOM 3150 C CA . ASN A 1 400 ? 16.094 17.062 0.017 1 70.88 400 ASN A CA 1
ATOM 3151 C C . ASN A 1 400 ? 15.906 17.875 -1.26 1 70.88 400 ASN A C 1
ATOM 3153 O O . ASN A 1 400 ? 16.547 17.594 -2.279 1 70.88 400 ASN A O 1
ATOM 3157 N N . SER A 1 401 ? 14.945 18.703 -1.31 1 77.94 401 SER A N 1
ATOM 3158 C CA . SER A 1 401 ? 14.727 19.656 -2.391 1 77.94 401 SER A CA 1
ATOM 3159 C C . SER A 1 401 ? 14.734 21.094 -1.872 1 77.94 401 SER A C 1
ATOM 3161 O O . SER A 1 401 ? 14.016 21.422 -0.928 1 77.94 401 SER A O 1
ATOM 3163 N N . TYR A 1 402 ? 15.656 21.812 -2.469 1 87.62 402 TYR A N 1
ATOM 3164 C CA . TYR A 1 402 ? 15.75 23.203 -2.035 1 87.62 402 TYR A CA 1
ATOM 3165 C C . TYR A 1 402 ? 14.742 24.078 -2.779 1 87.62 402 TYR A C 1
ATOM 3167 O O . TYR A 1 402 ? 14.789 24.172 -4.008 1 87.62 402 TYR A O 1
ATOM 3175 N N . ALA A 1 403 ? 13.891 24.719 -2.039 1 88.31 403 ALA A N 1
ATOM 3176 C CA . ALA A 1 403 ? 12.891 25.641 -2.576 1 88.31 403 ALA A CA 1
ATOM 3177 C C . ALA A 1 403 ? 13.422 27.062 -2.611 1 88.31 403 ALA A C 1
ATOM 3179 O O . ALA A 1 403 ? 13.172 27.859 -1.695 1 88.31 403 ALA A O 1
ATOM 3180 N N . CYS A 1 404 ? 14.016 27.422 -3.695 1 91.5 404 CYS A N 1
ATOM 3181 C CA . CYS A 1 404 ? 14.617 28.75 -3.793 1 91.5 404 CYS A CA 1
ATOM 3182 C C . CYS A 1 404 ? 13.562 29.844 -3.654 1 91.5 404 CYS A C 1
ATOM 3184 O O . CYS A 1 404 ? 12.609 29.891 -4.43 1 91.5 404 CYS A O 1
ATOM 3186 N N . PRO A 1 405 ? 13.766 30.734 -2.732 1 93.5 405 PRO A N 1
ATOM 3187 C CA . PRO A 1 405 ? 12.766 31.781 -2.506 1 93.5 405 PRO A CA 1
ATOM 3188 C C . PRO A 1 405 ? 12.555 32.688 -3.732 1 93.5 405 PRO A C 1
ATOM 3190 O O . PRO A 1 405 ? 11.453 33.188 -3.941 1 93.5 405 PRO A O 1
ATOM 3193 N N . ALA A 1 406 ? 13.57 32.875 -4.539 1 92.56 406 ALA A N 1
ATOM 3194 C CA . ALA A 1 406 ? 13.461 33.688 -5.738 1 92.56 406 ALA A CA 1
ATOM 3195 C C . ALA A 1 406 ? 12.391 33.156 -6.684 1 92.56 406 ALA A C 1
ATOM 3197 O O . ALA A 1 406 ? 11.727 33.938 -7.387 1 92.56 406 ALA A O 1
ATOM 3198 N N . TRP A 1 407 ? 12.25 31.953 -6.633 1 92.88 407 TRP A N 1
ATOM 3199 C CA . TRP A 1 407 ? 11.266 31.328 -7.504 1 92.88 407 TRP A CA 1
ATOM 3200 C C . TRP A 1 407 ? 9.852 31.594 -7.008 1 92.88 407 TRP A C 1
ATOM 3202 O O . TRP A 1 407 ? 8.898 31.578 -7.789 1 92.88 407 TRP A O 1
ATOM 3212 N N . GLY A 1 408 ? 9.703 31.766 -5.723 1 92.31 408 GLY A N 1
ATOM 3213 C CA . GLY A 1 408 ? 8.406 32.062 -5.133 1 92.31 408 GLY A CA 1
ATOM 3214 C C . GLY A 1 408 ? 7.91 33.469 -5.449 1 92.31 408 GLY A C 1
ATOM 3215 O O . GLY A 1 408 ? 6.711 33.719 -5.348 1 92.31 408 GLY A O 1
ATOM 3216 N N . ARG A 1 409 ? 8.742 34.312 -5.875 1 91.25 409 ARG A N 1
ATOM 3217 C CA . ARG A 1 409 ? 8.398 35.719 -6.145 1 91.25 409 ARG A CA 1
ATOM 3218 C C . ARG A 1 409 ? 7.473 35.812 -7.352 1 91.25 409 ARG A C 1
ATOM 3220 O O . ARG A 1 409 ? 6.828 36.844 -7.551 1 91.25 409 ARG A O 1
ATOM 3227 N N . ARG A 1 410 ? 7.449 34.75 -8.102 1 86.94 410 ARG A N 1
ATOM 3228 C CA . ARG A 1 410 ? 6.535 34.719 -9.242 1 86.94 410 ARG A CA 1
ATOM 3229 C C . ARG A 1 410 ? 5.086 34.625 -8.773 1 86.94 410 ARG A C 1
ATOM 3231 O O . ARG A 1 410 ? 4.184 35.125 -9.445 1 86.94 410 ARG A O 1
ATOM 3238 N N . GLN A 1 411 ? 4.918 34.156 -7.629 1 88.94 411 GLN A N 1
ATOM 3239 C CA . GLN A 1 411 ? 3.562 33.875 -7.176 1 88.94 411 GLN A CA 1
ATOM 3240 C C . GLN A 1 411 ? 3.215 34.688 -5.93 1 88.94 411 GLN A C 1
ATOM 3242 O O . GLN A 1 411 ? 2.041 34.906 -5.648 1 88.94 411 GLN A O 1
ATOM 3247 N N . TYR A 1 412 ? 4.254 35.156 -5.27 1 93.81 412 TYR A N 1
ATOM 3248 C CA . TYR A 1 412 ? 4.031 35.781 -3.986 1 93.81 412 TYR A CA 1
ATOM 3249 C C . TYR A 1 412 ? 4.848 37.062 -3.875 1 93.81 412 TYR A C 1
ATOM 3251 O O . TYR A 1 412 ? 5.82 37.281 -4.613 1 93.81 412 TYR A O 1
ATOM 3259 N N . HIS A 1 413 ? 4.32 37.969 -3.047 1 94.81 413 HIS A N 1
ATOM 3260 C CA . HIS A 1 413 ? 5.16 39.031 -2.535 1 94.81 413 HIS A CA 1
ATOM 3261 C C . HIS A 1 413 ? 5.984 38.562 -1.337 1 94.81 413 HIS A C 1
ATOM 3263 O O . HIS A 1 413 ? 5.527 38.656 -0.195 1 94.81 413 HIS A O 1
ATOM 3269 N N . VAL A 1 414 ? 7.184 38.125 -1.629 1 95.62 414 VAL A N 1
ATOM 3270 C CA . VAL A 1 414 ? 8.016 37.562 -0.582 1 95.62 414 VAL A CA 1
ATOM 3271 C C . VAL A 1 414 ? 8.562 38.656 0.319 1 95.62 414 VAL A C 1
ATOM 3273 O O . VAL A 1 414 ? 9.422 39.438 -0.1 1 95.62 414 VAL A O 1
ATOM 3276 N N . VAL A 1 415 ? 8.156 38.688 1.524 1 96.31 415 VAL A N 1
ATOM 3277 C CA . VAL A 1 415 ? 8.461 39.812 2.416 1 96.31 415 VAL A CA 1
ATOM 3278 C C . VAL A 1 415 ? 9.57 39.406 3.383 1 96.31 415 VAL A C 1
ATOM 3280 O O . VAL A 1 415 ? 10.195 40.25 4.02 1 96.31 415 VAL A O 1
ATOM 3283 N N . ALA A 1 416 ? 9.812 38.156 3.551 1 95.88 416 ALA A N 1
ATOM 3284 C CA . ALA A 1 416 ? 10.875 37.656 4.414 1 95.88 416 ALA A CA 1
ATOM 3285 C C . ALA A 1 416 ? 11.344 36.281 3.959 1 95.88 416 ALA A C 1
ATOM 3287 O O . ALA A 1 416 ? 10.562 35.5 3.42 1 95.88 416 ALA A O 1
ATOM 3288 N N . CYS A 1 417 ? 12.602 35.969 4.133 1 95.5 417 CYS A N 1
ATOM 3289 C CA . CYS A 1 417 ? 13.188 34.656 3.801 1 95.5 417 CYS A CA 1
ATOM 3290 C C . CYS A 1 417 ? 14.109 34.188 4.914 1 95.5 417 CYS A C 1
ATOM 3292 O O . CYS A 1 417 ? 14.992 34.906 5.359 1 95.5 417 CYS A O 1
ATOM 3294 N N . ASN A 1 418 ? 13.836 33.031 5.414 1 95 418 ASN A N 1
ATOM 3295 C CA . ASN A 1 418 ? 14.68 32.375 6.406 1 95 418 ASN A CA 1
ATOM 3296 C C . ASN A 1 418 ? 15.383 31.156 5.82 1 95 418 ASN A C 1
ATOM 3298 O O . ASN A 1 418 ? 14.734 30.188 5.418 1 95 418 ASN A O 1
ATOM 3302 N N . ARG A 1 419 ? 16.672 31.219 5.727 1 94.56 419 ARG A N 1
ATOM 3303 C CA . ARG A 1 419 ? 17.484 30.109 5.207 1 94.56 419 ARG A CA 1
ATOM 3304 C C . ARG A 1 419 ? 18.156 29.344 6.344 1 94.56 419 ARG A C 1
ATOM 3306 O O . ARG A 1 419 ? 18.969 29.922 7.086 1 94.56 419 ARG A O 1
ATOM 3313 N N . VAL A 1 420 ? 17.781 28.078 6.453 1 93.31 420 VAL A N 1
ATOM 3314 C CA . VAL A 1 420 ? 18.25 27.25 7.559 1 93.31 420 VAL A CA 1
ATOM 3315 C C . VAL A 1 420 ? 19.172 26.141 7.027 1 93.31 420 VAL A C 1
ATOM 3317 O O . VAL A 1 420 ? 18.891 25.562 5.98 1 93.31 420 VAL A O 1
ATOM 3320 N N . THR A 1 421 ? 20.234 25.781 7.762 1 89.44 421 THR A N 1
ATOM 3321 C CA . THR A 1 421 ? 21.156 24.719 7.367 1 89.44 421 THR A CA 1
ATOM 3322 C C . THR A 1 421 ? 20.625 23.359 7.777 1 89.44 421 THR A C 1
ATOM 3324 O O . THR A 1 421 ? 19.922 23.234 8.781 1 89.44 421 THR A O 1
ATOM 3327 N N . GLY A 1 422 ? 20.938 22.375 6.898 1 86.25 422 GLY A N 1
ATOM 3328 C CA . GLY A 1 422 ? 20.531 21.016 7.207 1 86.25 422 GLY A CA 1
ATOM 3329 C C . GLY A 1 422 ? 19.203 20.625 6.598 1 86.25 422 GLY A C 1
ATOM 3330 O O . GLY A 1 422 ? 18.562 21.438 5.93 1 86.25 422 GLY A O 1
ATOM 3331 N N . ARG A 1 423 ? 18.812 19.328 6.848 1 86.62 423 ARG A N 1
ATOM 3332 C CA . ARG A 1 423 ? 17.531 18.828 6.387 1 86.62 423 ARG A CA 1
ATOM 3333 C C . ARG A 1 423 ? 16.422 19.219 7.355 1 86.62 423 ARG A C 1
ATOM 3335 O O . ARG A 1 423 ? 16.656 19.406 8.547 1 86.62 423 ARG A O 1
ATOM 3342 N N . PRO A 1 424 ? 15.297 19.359 6.84 1 87.94 424 PRO A N 1
ATOM 3343 C CA . PRO A 1 424 ? 14.203 19.766 7.723 1 87.94 424 PRO A CA 1
ATOM 3344 C C . PRO A 1 424 ? 13.891 18.719 8.789 1 87.94 424 PRO A C 1
ATOM 3346 O O . PRO A 1 424 ? 13.602 19.078 9.938 1 87.94 424 PRO A O 1
ATOM 3349 N N . GLY A 1 425 ? 13.945 17.344 8.336 1 85.56 425 GLY A N 1
ATOM 3350 C CA . GLY A 1 425 ? 13.516 16.328 9.273 1 85.56 425 GLY A CA 1
ATOM 3351 C C . GLY A 1 425 ? 12.078 16.484 9.727 1 85.56 425 GLY A C 1
ATOM 3352 O O . GLY A 1 425 ? 11.227 16.938 8.953 1 85.56 425 GLY A O 1
ATOM 3353 N N . LEU A 1 426 ? 11.82 16.062 11 1 90.06 426 LEU A N 1
ATOM 3354 C CA . LEU A 1 426 ? 10.523 16.281 11.617 1 90.06 426 LEU A CA 1
ATOM 3355 C C . LEU A 1 426 ? 10.484 17.641 12.328 1 90.06 426 LEU A C 1
ATOM 3357 O O . LEU A 1 426 ? 10.539 17.703 13.555 1 90.06 426 LEU A O 1
ATOM 3361 N N . LEU A 1 427 ? 10.242 18.625 11.641 1 91.44 427 LEU A N 1
ATOM 3362 C CA . LEU A 1 427 ? 10.523 20.016 12.008 1 91.44 427 LEU A CA 1
ATOM 3363 C C . LEU A 1 427 ? 9.766 20.406 13.266 1 91.44 427 LEU A C 1
ATOM 3365 O O . LEU A 1 427 ? 10.359 20.922 14.211 1 91.44 427 LEU A O 1
ATOM 3369 N N . ALA A 1 428 ? 8.477 20.141 13.359 1 93 428 ALA A N 1
ATOM 3370 C CA . ALA A 1 428 ? 7.633 20.594 14.469 1 93 428 ALA A CA 1
ATOM 3371 C C . ALA A 1 428 ? 8.078 19.953 15.781 1 93 428 ALA A C 1
ATOM 3373 O O . ALA A 1 428 ? 7.801 20.484 16.859 1 93 428 ALA A O 1
ATOM 3374 N N . TRP A 1 429 ? 8.805 18.828 15.688 1 93.5 429 TRP A N 1
ATOM 3375 C CA . TRP A 1 429 ? 9.211 18.109 16.891 1 93.5 429 TRP A CA 1
ATOM 3376 C C . TRP A 1 429 ? 10.688 18.359 17.203 1 93.5 429 TRP A C 1
ATOM 3378 O O . TRP A 1 429 ? 11.07 18.438 18.375 1 93.5 429 TRP A O 1
ATOM 3388 N N . GLU A 1 430 ? 11.469 18.5 16.172 1 92.75 430 GLU A N 1
ATOM 3389 C CA . GLU A 1 430 ? 12.914 18.562 16.375 1 92.75 430 GLU A CA 1
ATOM 3390 C C . GLU A 1 430 ? 13.398 20.016 16.484 1 92.75 430 GLU A C 1
ATOM 3392 O O . GLU A 1 430 ? 14.266 20.328 17.312 1 92.75 430 GLU A O 1
ATOM 3397 N N . ARG A 1 431 ? 12.891 20.891 15.648 1 93.38 431 ARG A N 1
ATOM 3398 C CA . ARG A 1 431 ? 13.32 22.281 15.594 1 93.38 431 ARG A CA 1
ATOM 3399 C C . ARG A 1 431 ? 12.125 23.219 15.422 1 93.38 431 ARG A C 1
ATOM 3401 O O . ARG A 1 431 ? 12.102 24.031 14.492 1 93.38 431 ARG A O 1
ATOM 3408 N N . PRO A 1 432 ? 11.219 23.219 16.406 1 94.19 432 PRO A N 1
ATOM 3409 C CA . PRO A 1 432 ? 10.031 24.078 16.281 1 94.19 432 PRO A CA 1
ATOM 3410 C C . PRO A 1 432 ? 10.375 25.562 16.219 1 94.19 432 PRO A C 1
ATOM 3412 O O . PRO A 1 432 ? 9.602 26.359 15.688 1 94.19 432 PRO A O 1
ATOM 3415 N N . GLN A 1 433 ? 11.5 25.938 16.703 1 94.5 433 GLN A N 1
ATOM 3416 C CA . GLN A 1 433 ? 11.906 27.344 16.719 1 94.5 433 GLN A CA 1
ATOM 3417 C C . GLN A 1 433 ? 12.062 27.875 15.289 1 94.5 433 GLN A C 1
ATOM 3419 O O . GLN A 1 433 ? 11.867 29.078 15.047 1 94.5 433 GLN A O 1
ATOM 3424 N N . VAL A 1 434 ? 12.375 27.016 14.422 1 95.75 434 VAL A N 1
ATOM 3425 C CA . VAL A 1 434 ? 12.547 27.422 13.031 1 95.75 434 VAL A CA 1
ATOM 3426 C C . VAL A 1 434 ? 11.211 27.906 12.461 1 95.75 434 VAL A C 1
ATOM 3428 O O . VAL A 1 434 ? 11.164 28.875 11.711 1 95.75 434 VAL A O 1
ATOM 3431 N N . ILE A 1 435 ? 10.148 27.266 12.844 1 96.69 435 ILE A N 1
ATOM 3432 C CA . ILE A 1 435 ? 8.82 27.656 12.375 1 96.69 435 ILE A CA 1
ATOM 3433 C C . ILE A 1 435 ? 8.438 29 12.969 1 96.69 435 ILE A C 1
ATOM 3435 O O . ILE A 1 435 ? 7.949 29.891 12.258 1 96.69 435 ILE A O 1
ATOM 3439 N N . VAL A 1 436 ? 8.703 29.188 14.219 1 95.62 436 VAL A N 1
ATOM 3440 C CA . VAL A 1 436 ? 8.305 30.391 14.93 1 95.62 436 VAL A CA 1
ATOM 3441 C C . VAL A 1 436 ? 9.07 31.594 14.367 1 95.62 436 VAL A C 1
ATOM 3443 O O . VAL A 1 436 ? 8.5 32.688 14.203 1 95.62 436 VAL A O 1
ATOM 3446 N N . VAL A 1 437 ? 10.344 31.391 14.102 1 95.5 437 VAL A N 1
ATOM 3447 C CA . VAL A 1 437 ? 11.156 32.469 13.539 1 95.5 437 VAL A CA 1
ATOM 3448 C C . VAL A 1 437 ? 10.586 32.906 12.195 1 95.5 437 VAL A C 1
ATOM 3450 O O . VAL A 1 437 ? 10.508 34.094 11.898 1 95.5 437 VAL A O 1
ATOM 3453 N N . GLY A 1 438 ? 10.172 31.953 11.43 1 96.94 438 GLY A N 1
ATOM 3454 C CA . GLY A 1 438 ? 9.57 32.281 10.141 1 96.94 438 GLY A CA 1
ATOM 3455 C C . GLY A 1 438 ? 8.273 33.031 10.266 1 96.94 438 GLY A C 1
ATOM 3456 O O . GLY A 1 438 ? 8.07 34.031 9.57 1 96.94 438 GLY A O 1
ATOM 3457 N N . VAL A 1 439 ? 7.469 32.656 11.164 1 97.62 439 VAL A N 1
ATOM 3458 C CA . VAL A 1 439 ? 6.172 33.312 11.359 1 97.62 439 VAL A CA 1
ATOM 3459 C C . VAL A 1 439 ? 6.375 34.719 11.914 1 97.62 439 VAL A C 1
ATOM 3461 O O . VAL A 1 439 ? 5.676 35.656 11.516 1 97.62 439 VAL A O 1
ATOM 3464 N N . ARG A 1 440 ? 7.258 34.875 12.805 1 96.62 440 ARG A N 1
ATOM 3465 C CA . ARG A 1 440 ? 7.52 36.188 13.398 1 96.62 440 ARG A CA 1
ATOM 3466 C C . ARG A 1 440 ? 8.102 37.156 12.359 1 96.62 440 ARG A C 1
ATOM 3468 O O . ARG A 1 440 ? 7.812 38.344 12.391 1 96.62 440 ARG A O 1
ATOM 3475 N N . SER A 1 441 ? 8.914 36.594 11.461 1 96.88 441 SER A N 1
ATOM 3476 C CA . SER A 1 441 ? 9.414 37.438 10.375 1 96.88 441 SER A CA 1
ATOM 3477 C C . SER A 1 441 ? 8.273 37.906 9.484 1 96.88 441 SER A C 1
ATOM 3479 O O . SER A 1 441 ? 8.266 39.062 9.031 1 96.88 441 SER A O 1
ATOM 3481 N N . LEU A 1 442 ? 7.352 37.031 9.242 1 97.62 442 LEU A N 1
ATOM 3482 C CA . LEU A 1 442 ? 6.16 37.438 8.492 1 97.62 442 LEU A CA 1
ATOM 3483 C C . LEU A 1 442 ? 5.371 38.5 9.227 1 97.62 442 LEU A C 1
ATOM 3485 O O . LEU A 1 442 ? 4.977 39.5 8.625 1 97.62 442 LEU A O 1
ATOM 3489 N N . ALA A 1 443 ? 5.121 38.25 10.484 1 96.69 443 ALA A N 1
ATOM 3490 C CA . ALA A 1 443 ? 4.332 39.188 11.305 1 96.69 443 ALA A CA 1
ATOM 3491 C C . ALA A 1 443 ? 4.945 40.562 11.305 1 96.69 443 ALA A C 1
ATOM 3493 O O . ALA A 1 443 ? 4.23 41.562 11.164 1 96.69 443 ALA A O 1
ATOM 3494 N N . LYS A 1 444 ? 6.199 40.625 11.477 1 94.81 444 LYS A N 1
ATOM 3495 C CA . LYS A 1 444 ? 6.902 41.906 11.484 1 94.81 444 LYS A CA 1
ATOM 3496 C C . LYS A 1 444 ? 6.711 42.625 10.156 1 94.81 444 LYS A C 1
ATOM 3498 O O . LYS A 1 444 ? 6.426 43.844 10.141 1 94.81 444 LYS A O 1
ATOM 3503 N N . ALA A 1 445 ? 6.859 41.906 9.094 1 95.88 445 ALA A N 1
ATOM 3504 C CA . ALA A 1 445 ? 6.738 42.5 7.77 1 95.88 445 ALA A CA 1
ATOM 3505 C C . ALA A 1 445 ? 5.305 42.938 7.508 1 95.88 445 ALA A C 1
ATOM 3507 O O . ALA A 1 445 ? 5.086 44.031 6.934 1 95.88 445 ALA A O 1
ATOM 3508 N N . VAL A 1 446 ? 4.367 42.156 7.871 1 95.38 446 VAL A N 1
ATOM 3509 C CA . VAL A 1 446 ? 2.965 42.469 7.609 1 95.38 446 VAL A CA 1
ATOM 3510 C C . VAL A 1 446 ? 2.523 43.625 8.484 1 95.38 446 VAL A C 1
ATOM 3512 O O . VAL A 1 446 ? 1.77 44.5 8.039 1 95.38 4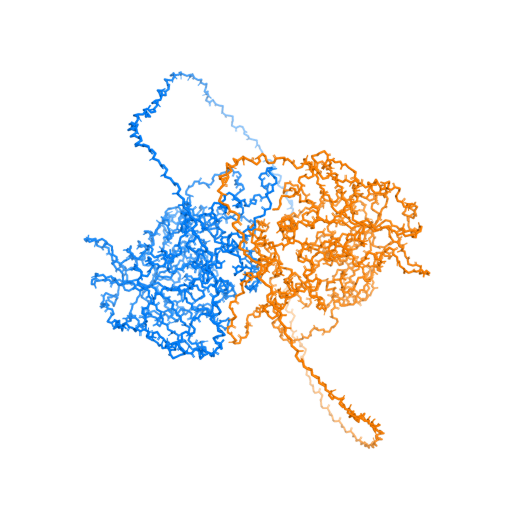46 VAL A O 1
ATOM 3515 N N . LEU A 1 447 ? 2.965 43.688 9.734 1 92.56 447 LEU A N 1
ATOM 3516 C CA . LEU A 1 447 ? 2.627 44.781 10.641 1 92.56 447 LEU A CA 1
ATOM 3517 C C . LEU A 1 447 ? 3.146 46.094 10.109 1 92.56 447 LEU A C 1
ATOM 3519 O O . LEU A 1 447 ? 2.484 47.125 10.25 1 92.56 447 LEU A O 1
ATOM 3523 N N . ALA A 1 448 ? 4.246 46.094 9.5 1 92.12 448 ALA A N 1
ATOM 3524 C CA . ALA A 1 448 ? 4.84 47.281 8.93 1 92.12 448 ALA A CA 1
ATOM 3525 C C . ALA A 1 448 ? 4.047 47.781 7.719 1 92.12 448 ALA A C 1
ATOM 3527 O O . ALA A 1 448 ? 3.947 48.969 7.477 1 92.12 448 ALA A O 1
ATOM 3528 N N . ALA A 1 449 ? 3.467 46.875 7.051 1 89.75 449 ALA A N 1
ATOM 3529 C CA . ALA A 1 449 ? 2.793 47.219 5.797 1 89.75 449 ALA A CA 1
ATOM 3530 C C . ALA A 1 449 ? 1.304 47.469 6.02 1 89.75 449 ALA A C 1
ATOM 3532 O O . ALA A 1 449 ? 0.667 48.188 5.262 1 89.75 449 ALA A O 1
ATOM 3533 N N . ASP A 1 450 ? 0.767 46.75 6.965 1 86.62 450 ASP A N 1
ATOM 3534 C CA . ASP A 1 450 ? -0.678 46.75 7.176 1 86.62 450 ASP A CA 1
ATOM 3535 C C . ASP A 1 450 ? -1.013 46.75 8.664 1 86.62 450 ASP A C 1
ATOM 3537 O O . ASP A 1 450 ? -0.939 45.719 9.328 1 86.62 450 ASP A O 1
ATOM 3541 N N . GLY A 1 451 ? -1.505 47.812 9.172 1 81.12 451 GLY A N 1
ATOM 3542 C CA . GLY A 1 451 ? -1.773 47.969 10.594 1 81.12 451 GLY A CA 1
ATOM 3543 C C . GLY A 1 451 ? -3.055 47.281 11.031 1 81.12 451 GLY A C 1
ATOM 3544 O O . GLY A 1 451 ? -3.361 47.219 12.227 1 81.12 451 GLY A O 1
ATOM 3545 N N . ARG A 1 452 ? -3.781 46.625 10.125 1 80.94 452 ARG A N 1
ATOM 3546 C CA . ARG A 1 452 ? -5.07 46.031 10.43 1 80.94 452 ARG A CA 1
ATOM 3547 C C . ARG A 1 452 ? -4.906 44.844 11.375 1 80.94 452 ARG A C 1
ATOM 3549 O O . ARG A 1 452 ? -5.82 44.5 12.133 1 80.94 452 ARG A O 1
ATOM 3556 N N . ILE A 1 453 ? -3.785 44.25 11.367 1 82.81 453 ILE A N 1
ATOM 3557 C CA . ILE A 1 453 ? -3.602 43 12.094 1 82.81 453 ILE A CA 1
ATOM 3558 C C . ILE A 1 453 ? -3.301 43.312 13.562 1 82.81 453 ILE A C 1
ATOM 3560 O O . ILE A 1 453 ? -3.543 42.469 14.438 1 82.81 453 ILE A O 1
ATOM 3564 N N . GLY A 1 454 ? -2.754 44.375 13.969 1 69.06 454 GLY A N 1
ATOM 3565 C CA . GLY A 1 454 ? -2.381 44.719 15.328 1 69.06 454 GLY A CA 1
ATOM 3566 C C . GLY A 1 454 ? -3.574 44.969 16.219 1 69.06 454 GLY A C 1
ATOM 3567 O O . GLY A 1 454 ? -3.467 44.906 17.453 1 69.06 454 GLY A O 1
ATOM 3568 N N . ALA A 1 455 ? -4.703 45.344 15.758 1 55.78 455 ALA A N 1
ATOM 3569 C CA . ALA A 1 455 ? -5.832 45.844 16.531 1 55.78 455 ALA A CA 1
ATOM 3570 C C . ALA A 1 455 ? -6.695 44.719 17.062 1 55.78 455 ALA A C 1
ATOM 3572 O O . ALA A 1 455 ? -7.766 44.938 17.625 1 55.78 455 ALA A O 1
ATOM 3573 N N . SER A 1 456 ? -6.332 43.438 16.891 1 55.38 456 SER A N 1
ATOM 3574 C CA . SER A 1 456 ? -7.383 42.469 17.141 1 55.38 456 SER A CA 1
ATOM 3575 C C . SER A 1 456 ? -7.457 42.125 18.625 1 55.38 456 SER A C 1
ATOM 3577 O O . SER A 1 456 ? -6.469 41.656 19.219 1 55.38 456 SER A O 1
ATOM 3579 N N . GLY A 1 457 ? -8.219 42.875 19.5 1 50.25 457 GLY A N 1
ATOM 3580 C CA . GLY A 1 457 ? -8.555 42.531 20.875 1 50.25 457 GLY A CA 1
ATOM 3581 C C . GLY A 1 457 ? -9 41.094 21.031 1 50.25 457 GLY A C 1
ATOM 3582 O O . GLY A 1 457 ? -9.375 40.438 20.062 1 50.25 457 GLY A O 1
ATOM 3583 N N . ALA A 1 458 ? -8.594 40.375 22.062 1 50.88 458 ALA A N 1
ATOM 3584 C CA . ALA A 1 458 ? -9.016 39 22.422 1 50.88 458 ALA A CA 1
ATOM 3585 C C . ALA A 1 458 ? -10.492 38.781 22.109 1 50.88 458 ALA A C 1
ATOM 3587 O O . ALA A 1 458 ? -11.336 39.625 22.453 1 50.88 458 ALA A O 1
ATOM 3588 N N . PRO A 1 459 ? -10.812 37.906 21.219 1 50 459 PRO A N 1
ATOM 3589 C CA . PRO A 1 459 ? -12.227 37.656 20.953 1 50 459 PRO A CA 1
ATOM 3590 C C . PRO A 1 459 ? -13.031 37.406 22.234 1 50 459 PRO A C 1
ATOM 3592 O O . PRO A 1 459 ? -12.492 36.875 23.203 1 50 459 PRO A O 1
ATOM 3595 N N . LYS A 1 460 ? -14.031 38.219 22.484 1 42.69 460 LYS A N 1
ATOM 3596 C CA . LYS A 1 460 ? -15.055 38 23.516 1 42.69 460 LYS A CA 1
ATOM 3597 C C . LYS A 1 460 ? -15.781 36.688 23.312 1 42.69 460 LYS A C 1
ATOM 3599 O O . LYS A 1 460 ? -16.828 36.625 22.688 1 42.69 460 LYS A O 1
ATOM 3604 N N . THR A 1 461 ? -15.18 35.625 22.969 1 41.34 461 THR A N 1
ATOM 3605 C CA . THR A 1 461 ? -15.992 34.406 22.922 1 41.34 461 THR A CA 1
ATOM 3606 C C . THR A 1 461 ? -16.641 34.125 24.281 1 41.34 461 THR A C 1
ATOM 3608 O O . THR A 1 461 ? -15.953 34.031 25.297 1 41.34 461 THR A O 1
ATOM 3611 N N . THR A 1 462 ? -17.906 34.562 24.469 1 33.78 462 THR A N 1
ATOM 3612 C CA . THR A 1 462 ? -18.688 34.125 25.609 1 33.78 462 THR A CA 1
ATOM 3613 C C . THR A 1 462 ? -18.531 32.594 25.797 1 33.78 462 THR A C 1
ATOM 3615 O O . THR A 1 462 ? -18.953 31.812 24.938 1 33.78 462 THR A O 1
ATOM 3618 N N . ILE A 1 463 ? -17.578 32.281 26.438 1 35.28 463 ILE A N 1
ATOM 3619 C CA . ILE A 1 463 ? -17.453 30.891 26.859 1 35.28 463 ILE A CA 1
ATOM 3620 C C . ILE A 1 463 ? -18.75 30.422 27.516 1 35.28 463 ILE A C 1
ATOM 3622 O O . ILE A 1 463 ? -19.141 30.938 28.562 1 35.28 463 ILE A O 1
ATOM 3626 N N . LEU A 1 464 ? -19.75 30.156 26.797 1 30.42 464 LEU A N 1
ATOM 3627 C CA . LEU A 1 464 ? -20.906 29.578 27.469 1 30.42 464 LEU A CA 1
ATOM 3628 C C . LEU A 1 464 ? -20.469 28.5 28.453 1 30.42 464 LEU A C 1
ATOM 3630 O O . LEU A 1 464 ? -19.641 27.656 28.125 1 30.42 464 LEU A O 1
ATOM 3634 N N . LYS A 1 465 ? -20.703 28.891 29.75 1 29.91 465 LYS A N 1
ATOM 3635 C CA . LYS A 1 465 ? -20.516 28.031 30.922 1 29.91 465 LYS A CA 1
ATOM 3636 C C . LYS A 1 465 ? -20.891 26.594 30.594 1 29.91 465 LYS A C 1
ATOM 3638 O O . LYS A 1 465 ? -21.594 26.328 29.625 1 29.91 465 LYS A O 1
ATOM 3643 N N . ARG A 1 466 ? -20.953 25.797 31.656 1 29.05 466 ARG A N 1
ATOM 3644 C CA . ARG A 1 466 ? -20.969 24.391 32 1 29.05 466 ARG A CA 1
ATOM 3645 C C . ARG A 1 466 ? -22.234 23.703 31.5 1 29.05 466 ARG A C 1
ATOM 3647 O O . ARG A 1 466 ? -23.328 24.016 31.953 1 29.05 466 ARG A O 1
ATOM 3654 N N . VAL A 1 467 ? -22.312 23.516 30.25 1 27.88 467 VAL A N 1
ATOM 3655 C CA . VAL A 1 467 ? -23.484 22.656 30.078 1 27.88 467 VAL A CA 1
ATOM 3656 C C . VAL A 1 467 ? -23.297 21.375 30.875 1 27.88 467 VAL A C 1
ATOM 3658 O O . VAL A 1 467 ? -22.391 20.578 30.578 1 27.88 467 VAL A O 1
ATOM 3661 N N . VAL A 1 468 ? -23.672 21.484 32.125 1 25.33 468 VAL A N 1
ATOM 3662 C CA . VAL A 1 468 ? -23.859 20.266 32.906 1 25.33 468 VAL A CA 1
ATOM 3663 C C . VAL A 1 468 ? -24.797 19.312 32.188 1 25.33 468 VAL A C 1
ATOM 3665 O O . VAL A 1 468 ? -25.969 19.625 31.953 1 25.33 468 VAL A O 1
ATOM 3668 N N . VAL A 1 469 ? -24.219 18.703 31.297 1 25.52 469 VAL A N 1
ATOM 3669 C CA . VAL A 1 469 ? -25.047 17.656 30.719 1 25.52 469 VAL A CA 1
ATOM 3670 C C . VAL A 1 469 ? -25.594 16.75 31.828 1 25.52 469 VAL A C 1
ATOM 3672 O O . VAL A 1 469 ? -24.828 16.125 32.562 1 25.52 469 VAL A O 1
ATOM 3675 N N . ASP A 1 470 ? -26.812 17.109 32.281 1 23.08 470 ASP A N 1
ATOM 3676 C CA . ASP A 1 470 ? -27.609 16.281 33.188 1 23.08 470 ASP A CA 1
ATOM 3677 C C . ASP A 1 470 ? -27.688 14.852 32.688 1 23.08 470 ASP A C 1
ATOM 3679 O O . ASP A 1 470 ? -27.812 14.609 31.484 1 23.08 470 ASP A O 1
ATOM 3683 N N . GLY A 1 471 ? -27.047 14.039 33.438 1 23.17 471 GLY A N 1
ATOM 3684 C CA . GLY A 1 471 ? -27.047 12.586 33.344 1 23.17 471 GLY A CA 1
ATOM 3685 C C . GLY A 1 471 ? -28.406 12.008 33.031 1 23.17 471 GLY A C 1
ATOM 3686 O O . GLY A 1 471 ? -29.406 12.367 33.625 1 23.17 471 GLY A O 1
ATOM 3687 N N . GLY A 1 472 ? -28.672 12.031 31.656 1 21.2 472 GLY A N 1
ATOM 3688 C CA . GLY A 1 472 ? -29.922 11.422 31.234 1 21.2 472 GLY A CA 1
ATOM 3689 C C . GLY A 1 472 ? -30.406 10.328 32.188 1 21.2 472 GLY A C 1
ATOM 3690 O O . GLY A 1 472 ? -29.594 9.688 32.844 1 21.2 472 GLY A O 1
ATOM 3691 N N . GLN A 1 473 ? -31.531 10.609 32.625 1 19.45 473 GLN A N 1
ATOM 3692 C CA . GLN A 1 473 ? -32.344 9.703 33.438 1 19.45 473 GLN A CA 1
ATOM 3693 C C . GLN A 1 473 ? -32.312 8.281 32.875 1 19.45 473 GLN A C 1
ATOM 3695 O O . GLN A 1 473 ? -32.438 8.086 31.656 1 19.45 473 GLN A O 1
ATOM 3700 N N . LYS A 1 474 ? -31.641 7.516 33.562 1 22.03 474 LYS A N 1
ATOM 3701 C CA . LYS A 1 474 ? -31.656 6.059 33.469 1 22.03 474 LYS A CA 1
ATOM 3702 C C . LYS A 1 474 ? -33.031 5.555 33.031 1 22.03 474 LYS A C 1
ATOM 3704 O O . LYS A 1 474 ? -34.031 5.824 33.719 1 22.03 474 LYS A O 1
ATOM 3709 N N . ALA A 1 475 ? -33.375 5.688 31.766 1 19.61 475 ALA A N 1
ATOM 3710 C CA . ALA A 1 475 ? -34.594 4.926 31.562 1 19.61 475 ALA A CA 1
ATOM 3711 C C . ALA A 1 475 ? -34.625 3.703 32.469 1 19.61 475 ALA A C 1
ATOM 3713 O O . ALA A 1 475 ? -33.688 2.939 32.562 1 19.61 475 ALA A O 1
ATOM 3714 N N . ALA A 1 476 ? -35.438 3.746 33.406 1 18.95 476 ALA A N 1
ATOM 3715 C CA . ALA A 1 476 ? -35.812 2.684 34.344 1 18.95 476 ALA A CA 1
ATOM 3716 C C . ALA A 1 476 ? -36.094 1.378 33.594 1 18.95 476 ALA A C 1
ATOM 3718 O O . ALA A 1 476 ? -37 1.307 32.75 1 18.95 476 ALA A O 1
ATOM 3719 N N . ALA A 1 477 ? -35.062 0.758 32.875 1 19.56 477 ALA A N 1
ATOM 3720 C CA . ALA A 1 477 ? -35.375 -0.637 32.594 1 19.56 477 ALA A CA 1
ATOM 3721 C C . ALA A 1 477 ? -36.312 -1.238 33.656 1 19.56 477 ALA A C 1
ATOM 3723 O O . ALA A 1 477 ? -36 -1.148 34.844 1 19.56 477 ALA A O 1
ATOM 3724 N N . THR A 1 478 ? -37.5 -1.093 33.406 1 18.75 478 THR A N 1
ATOM 3725 C CA . THR A 1 478 ? -38.5 -1.8 34.188 1 18.75 478 THR A CA 1
ATOM 3726 C C . THR A 1 478 ? -38.031 -3.203 34.531 1 18.75 478 THR A C 1
ATOM 3728 O O . THR A 1 478 ? -37.656 -3.986 33.656 1 18.75 478 THR A O 1
ATOM 3731 N N . THR A 1 479 ? -37.312 -3.256 35.625 1 20.48 479 THR A N 1
ATOM 3732 C CA . THR A 1 479 ? -36.875 -4.426 36.375 1 20.48 479 THR A CA 1
ATOM 3733 C C . THR A 1 479 ? -37.969 -5.496 36.375 1 20.48 479 THR A C 1
ATOM 3735 O O . THR A 1 479 ? -39.031 -5.293 36.938 1 20.48 479 THR A O 1
ATOM 3738 N N . SER A 1 480 ? -38.281 -5.91 35.062 1 18.8 480 SER A N 1
ATOM 3739 C CA . SER A 1 480 ? -39.281 -6.965 35.281 1 18.8 480 SER A CA 1
ATOM 3740 C C . SER A 1 480 ? -38.906 -7.809 36.5 1 18.8 480 SER A C 1
ATOM 3742 O O . SER A 1 480 ? -37.75 -8.07 36.75 1 18.8 480 SER A O 1
ATOM 3744 N N . GLU A 1 481 ? -39.875 -7.766 37.375 1 18.53 481 GLU A N 1
ATOM 3745 C CA . GLU A 1 481 ? -39.969 -8.336 38.719 1 18.53 481 GLU A CA 1
ATOM 3746 C C . GLU A 1 481 ? -39.562 -9.805 38.75 1 18.53 481 GLU A C 1
ATOM 3748 O O . GLU A 1 481 ? -40.281 -10.664 38.25 1 18.53 481 GLU A O 1
ATOM 3753 N N . THR A 1 482 ? -38.469 -10.094 37.906 1 18.69 482 THR A N 1
ATOM 3754 C CA . THR A 1 482 ? -38.406 -11.547 38.031 1 18.69 482 THR A CA 1
ATOM 3755 C C . THR A 1 482 ? -38.531 -11.953 39.5 1 18.69 482 THR A C 1
ATOM 3757 O O . THR A 1 482 ? -37.938 -11.336 40.375 1 18.69 482 THR A O 1
ATOM 3760 N N . ILE A 1 483 ? -39.5 -12.781 39.656 1 17.95 483 ILE A N 1
ATOM 3761 C CA . ILE A 1 483 ? -40.062 -13.453 40.844 1 17.95 483 ILE A CA 1
ATOM 3762 C C . ILE A 1 483 ? -38.938 -14.047 41.688 1 17.95 483 ILE A C 1
ATOM 3764 O O . ILE A 1 483 ? -38.031 -14.688 41.156 1 17.95 483 ILE A O 1
ATOM 3768 N N . GLN A 1 484 ? -38.781 -13.469 42.844 1 17.34 484 GLN A N 1
ATOM 3769 C CA . GLN A 1 484 ? -37.938 -13.625 44.062 1 17.34 484 GLN A CA 1
ATOM 3770 C C . GLN A 1 484 ? -37.875 -15.086 44.469 1 17.34 484 GLN A C 1
ATOM 3772 O O . GLN A 1 484 ? -38.781 -15.609 45.094 1 17.34 484 GLN A O 1
ATOM 3777 N N . ALA A 1 485 ? -37.656 -15.969 43.469 1 17.55 485 ALA A N 1
ATOM 3778 C CA . ALA A 1 485 ? -37.969 -17.203 44.188 1 17.55 485 ALA A CA 1
ATOM 3779 C C . ALA A 1 485 ? -37.25 -17.25 45.531 1 17.55 485 ALA A C 1
ATOM 3781 O O . ALA A 1 485 ? -36.188 -16.672 45.688 1 17.55 485 ALA A O 1
ATOM 3782 N N . PRO A 1 486 ? -37.906 -17.859 46.406 1 15.99 486 PRO A N 1
ATOM 3783 C CA . PRO A 1 486 ? -37.844 -17.922 47.875 1 15.99 486 PRO A CA 1
ATOM 3784 C C . PRO A 1 486 ? -36.469 -18.344 48.375 1 15.99 486 PRO A C 1
ATOM 3786 O O . PRO A 1 486 ? -35.656 -18.891 47.625 1 15.99 486 PRO A O 1
ATOM 3789 N N . GLU A 1 487 ? -36.25 -18.109 49.656 1 16.64 487 GLU A N 1
ATOM 3790 C CA . GLU A 1 487 ? -35.344 -17.953 50.781 1 16.64 487 GLU A CA 1
ATOM 3791 C C . GLU A 1 487 ? -34.656 -19.266 51.094 1 16.64 487 GLU A C 1
ATOM 3793 O O . GLU A 1 487 ? -33.781 -19.312 52 1 16.64 487 GLU A O 1
ATOM 3798 N N . ALA A 1 488 ? -34.5 -20.219 50.188 1 16.44 488 ALA A N 1
ATOM 3799 C CA . ALA A 1 488 ? -34.406 -21.391 51.031 1 16.44 488 ALA A CA 1
ATOM 3800 C C . ALA A 1 488 ? -33.219 -21.266 52 1 16.44 488 ALA A C 1
ATOM 3802 O O . ALA A 1 488 ? -32.188 -20.734 51.656 1 16.44 488 ALA A O 1
ATOM 3803 N N . THR A 1 489 ? -33.406 -21.656 53.219 1 15.75 489 THR A N 1
ATOM 3804 C CA . THR A 1 489 ? -32.969 -21.578 54.594 1 15.75 489 THR A CA 1
ATOM 3805 C C . THR A 1 489 ? -31.641 -22.281 54.781 1 15.75 489 THR A C 1
ATOM 3807 O O . THR A 1 489 ? -30.891 -21.984 55.719 1 15.75 489 THR A O 1
ATOM 3810 N N . PRO A 1 490 ? -31 -22.984 53.844 1 16.12 490 PRO A N 1
ATOM 3811 C CA . PRO A 1 490 ? -30.609 -24.109 54.688 1 16.12 490 PRO A CA 1
ATOM 3812 C C . PRO A 1 490 ? -29.562 -23.719 55.75 1 16.12 490 PRO A C 1
ATOM 3814 O O . PRO A 1 490 ? -28.953 -22.656 55.656 1 16.12 490 PRO A O 1
ATOM 3817 N N . GLY A 1 491 ? -28.906 -24.812 56.219 1 15.45 491 GLY A N 1
ATOM 3818 C CA . GLY A 1 491 ? -28.516 -25.422 57.469 1 15.45 491 GLY A CA 1
ATOM 3819 C C . GLY A 1 491 ? -27.156 -24.953 57.969 1 15.45 491 GLY A C 1
ATOM 3820 O O . GLY A 1 491 ? -26.375 -24.406 57.188 1 15.45 491 GLY A O 1
ATOM 3821 N N . ASN A 1 492 ? -26.922 -25.219 59.156 1 15.3 492 ASN A N 1
ATOM 3822 C CA . ASN A 1 492 ? -26.234 -24.891 60.406 1 15.3 492 ASN A CA 1
ATOM 3823 C C . ASN A 1 492 ? -24.781 -25.328 60.375 1 15.3 492 ASN A C 1
ATOM 3825 O O . ASN A 1 492 ? -24.078 -25.25 61.406 1 15.3 492 ASN A O 1
ATOM 3829 N N . ARG A 1 493 ? -24.156 -25.734 59.375 1 15.9 493 ARG A N 1
ATOM 3830 C CA . ARG A 1 493 ? -23.234 -26.656 60.031 1 15.9 493 ARG A CA 1
ATOM 3831 C C . ARG A 1 493 ? -22.25 -25.891 60.938 1 15.9 493 ARG A C 1
ATOM 3833 O O . ARG A 1 493 ? -21.797 -24.797 60.562 1 15.9 493 ARG A O 1
ATOM 3840 N N . PRO A 1 494 ? -21.703 -26.594 61.938 1 14.97 494 PRO A N 1
ATOM 3841 C CA . PRO A 1 494 ? -21.141 -26.266 63.25 1 14.97 494 PRO A CA 1
ATOM 3842 C C . PRO A 1 494 ? -19.766 -25.609 63.156 1 14.97 494 PRO A C 1
ATOM 3844 O O . PRO A 1 494 ? -19.156 -25.594 62.094 1 14.97 494 PRO A O 1
ATOM 3847 N N . GLN A 1 495 ? -18.938 -25.891 64.125 1 14.53 495 GLN A N 1
ATOM 3848 C CA . GLN A 1 495 ? -18.266 -25.219 65.25 1 14.53 495 GLN A CA 1
ATOM 3849 C C . GLN A 1 495 ? -16.781 -25.016 64.938 1 14.53 495 GLN A C 1
ATOM 3851 O O . GLN A 1 495 ? -16.219 -23.969 65.25 1 14.53 495 GLN A O 1
ATOM 3856 N N . GLU A 1 496 ? -15.945 -25.969 64.5 1 15.25 496 GLU A N 1
ATOM 3857 C CA . GLU A 1 496 ? -14.945 -26.188 65.5 1 15.25 496 GLU A CA 1
ATOM 3858 C C . GLU A 1 496 ? -13.883 -25.094 65.5 1 15.25 496 GLU A C 1
ATOM 3860 O O . GLU A 1 496 ? -13.695 -24.422 64.5 1 15.25 496 GLU A O 1
ATOM 3865 N N . THR A 1 497 ? -12.742 -25.422 66.312 1 14.84 497 THR A N 1
ATOM 3866 C CA . THR A 1 497 ? -11.984 -24.859 67.375 1 14.84 497 THR A CA 1
ATOM 3867 C C . THR A 1 497 ? -10.781 -24.078 66.875 1 14.84 497 THR A C 1
ATOM 3869 O O . THR A 1 497 ? -10.578 -22.906 67.25 1 14.84 497 THR A O 1
ATOM 3872 N N . VAL A 1 498 ? -9.484 -24.594 67.062 1 14.52 498 VAL A N 1
ATOM 3873 C CA . VAL A 1 498 ? -8.633 -24.094 68.125 1 14.52 498 VAL A CA 1
ATOM 3874 C C . VAL A 1 498 ? -7.594 -23.141 67.562 1 14.52 498 VAL A C 1
ATOM 3876 O O . VAL A 1 498 ? -7.434 -22.016 68.062 1 14.52 498 VAL A O 1
ATOM 3879 N N . ALA A 1 499 ? -6.395 -23.609 66.938 1 15.25 499 ALA A N 1
ATOM 3880 C CA . ALA A 1 499 ? -5.176 -23.484 67.75 1 15.25 499 ALA A CA 1
ATOM 3881 C C . ALA A 1 499 ? -4.438 -22.188 67.375 1 15.25 499 ALA A C 1
ATOM 3883 O O . ALA A 1 499 ? -4.586 -21.656 66.312 1 15.25 499 ALA A O 1
ATOM 3884 N N . SER A 1 500 ? -3.268 -21.859 68.188 1 14.7 500 SER A N 1
ATOM 3885 C CA . SER A 1 500 ? -2.629 -20.766 68.875 1 14.7 500 SER A CA 1
ATOM 3886 C C . SER A 1 500 ? -1.55 -20.094 68.062 1 14.7 500 SER A C 1
ATOM 3888 O O . SER A 1 500 ? -1.504 -18.859 68 1 14.7 500 SER A O 1
ATOM 3890 N N . GLY A 1 501 ? -0.342 -20.656 67.688 1 15.45 501 GLY A N 1
ATOM 3891 C CA . GLY A 1 501 ? 0.82 -20.141 68.375 1 15.45 501 GLY A CA 1
ATOM 3892 C C . GLY A 1 501 ? 1.414 -18.906 67.688 1 15.45 501 GLY A C 1
ATOM 3893 O O . GLY A 1 501 ? 1.058 -18.547 66.562 1 15.45 501 GLY A O 1
ATOM 3894 N N . SER A 1 502 ? 2.807 -18.516 68.125 1 15.02 502 SER A N 1
ATOM 3895 C CA . SER A 1 502 ? 3.514 -17.391 68.688 1 15.02 502 SER A CA 1
ATOM 3896 C C . SER A 1 502 ? 4.309 -16.625 67.688 1 15.02 502 SER A C 1
ATOM 3898 O O . SER A 1 502 ? 4.18 -15.398 67.562 1 15.02 502 SER A O 1
ATOM 3900 N N . GLU A 1 503 ? 5.578 -17.031 67.188 1 15.62 503 GLU A N 1
ATOM 3901 C CA . GLU A 1 503 ? 6.734 -16.328 67.688 1 15.62 503 GLU A CA 1
ATOM 3902 C C . GLU A 1 503 ? 7.07 -15.094 66.875 1 15.62 503 GLU A C 1
ATOM 3904 O O . GLU A 1 503 ? 6.645 -14.984 65.75 1 15.62 503 GLU A O 1
ATOM 3909 N N . PRO A 1 504 ? 8.539 -14.68 66.812 1 16.56 504 PRO A N 1
ATOM 3910 C CA . PRO A 1 504 ? 9.297 -13.492 67.25 1 16.56 504 PRO A CA 1
ATOM 3911 C C . PRO A 1 504 ? 9.633 -12.57 66.062 1 16.56 504 PRO A C 1
ATOM 3913 O O . PRO A 1 504 ? 9.531 -12.984 64.875 1 16.56 504 PRO A O 1
ATOM 3916 N N . ASP A 1 505 ? 10.352 -11.406 66.375 1 15.75 505 ASP A N 1
ATOM 3917 C CA . ASP A 1 505 ? 10.555 -10 66 1 15.75 505 ASP A CA 1
ATOM 3918 C C . ASP A 1 505 ? 11.727 -9.836 65.062 1 15.75 505 ASP A C 1
ATOM 3920 O O . ASP A 1 505 ? 12.039 -8.719 64.625 1 15.75 505 ASP A O 1
ATOM 3924 N N . ARG A 1 506 ? 12.391 -10.781 64.438 1 16.2 506 ARG A N 1
ATOM 3925 C CA . ARG A 1 506 ? 13.797 -10.414 64.375 1 16.2 506 ARG A CA 1
ATOM 3926 C C . ARG A 1 506 ? 14.008 -9.219 63.438 1 16.2 506 ARG A C 1
ATOM 3928 O O . ARG A 1 506 ? 13.391 -9.141 62.375 1 16.2 506 ARG A O 1
ATOM 3935 N N . GLN A 1 507 ? 14.906 -8.141 63.844 1 15.98 507 GLN A N 1
ATOM 3936 C CA . GLN A 1 507 ? 15.227 -6.73 63.625 1 15.98 507 GLN A CA 1
ATOM 3937 C C . GLN A 1 507 ? 16.125 -6.543 62.406 1 15.98 507 GLN A C 1
ATOM 3939 O O . GLN A 1 507 ? 16.219 -5.441 61.875 1 15.98 507 GLN A O 1
ATOM 3944 N N . GLN A 1 508 ? 16.828 -7.484 61.812 1 16.62 508 GLN A N 1
ATOM 3945 C CA . GLN A 1 508 ? 18.203 -7.062 61.562 1 16.62 508 GLN A CA 1
ATOM 3946 C C . GLN A 1 508 ? 18.281 -6.02 60.469 1 16.62 508 GLN A C 1
ATOM 3948 O O . GLN A 1 508 ? 17.578 -6.109 59.469 1 16.62 508 GLN A O 1
ATOM 3953 N N . VAL A 1 509 ? 19.109 -4.867 60.688 1 16.95 509 VAL A N 1
ATOM 3954 C CA . VAL A 1 509 ? 19.422 -3.498 60.281 1 16.95 509 VAL A CA 1
ATOM 3955 C C . VAL A 1 509 ? 20.328 -3.512 59.062 1 16.95 509 VAL A C 1
ATOM 3957 O O . VAL A 1 509 ? 20.75 -2.457 58.594 1 16.95 509 VAL A O 1
ATOM 3960 N N . ALA A 1 510 ? 20.359 -4.434 58.188 1 17.09 510 ALA A N 1
ATOM 3961 C CA . ALA A 1 510 ? 21.641 -4.492 57.469 1 17.09 510 ALA A CA 1
ATOM 3962 C C . ALA A 1 510 ? 21.828 -3.275 56.562 1 17.09 510 ALA A C 1
ATOM 3964 O O . ALA A 1 510 ? 20.922 -2.906 55.812 1 17.09 510 ALA A O 1
ATOM 3965 N N . GLY A 1 511 ? 22.797 -2.334 56.969 1 17.03 511 GLY A N 1
ATOM 3966 C CA . GLY A 1 511 ? 23.312 -1.054 56.531 1 17.03 511 GLY A CA 1
ATOM 3967 C C . GLY A 1 511 ? 23.891 -1.108 55.125 1 17.03 511 GLY A C 1
ATOM 3968 O O . GLY A 1 511 ? 24.172 -2.191 54.594 1 17.03 511 GLY A O 1
ATOM 3969 N N . PRO A 1 512 ? 23.719 -0.062 54.312 1 18.47 512 PRO A N 1
ATOM 3970 C CA . PRO A 1 512 ? 23.844 0.204 52.875 1 18.47 512 PRO A CA 1
ATOM 3971 C C . PRO A 1 512 ? 25.297 0.304 52.406 1 18.47 512 PRO A C 1
ATOM 3973 O O . PRO A 1 512 ? 26.031 1.188 52.875 1 18.47 512 PRO A O 1
ATOM 3976 N N . SER A 1 513 ? 26.094 -0.797 52.469 1 16.69 513 SER A N 1
ATOM 3977 C CA . SER A 1 513 ? 27.5 -0.614 52.156 1 16.69 513 SER A CA 1
ATOM 3978 C C . SER A 1 513 ? 27.688 0.129 50.844 1 16.69 513 SER A C 1
ATOM 3980 O O . SER A 1 513 ? 26.859 0.008 49.938 1 16.69 513 SER A O 1
ATOM 3982 N N . GLU A 1 514 ? 28.766 1.109 50.719 1 17.58 514 GLU A N 1
ATOM 3983 C CA . GLU A 1 514 ? 29.422 2.242 50.062 1 17.58 514 GLU A CA 1
ATOM 3984 C C . GLU A 1 514 ? 30.078 1.822 48.75 1 17.58 514 GLU A C 1
ATOM 3986 O O . GLU A 1 514 ? 30.656 2.65 48.031 1 17.58 514 GLU A O 1
ATOM 3991 N N . ARG A 1 515 ? 29.875 0.609 48.062 1 16.33 515 ARG A N 1
ATOM 3992 C CA . ARG A 1 515 ? 31.078 0.108 47.406 1 16.33 515 ARG A CA 1
ATOM 3993 C C . ARG A 1 515 ? 31.453 0.99 46.25 1 16.33 515 ARG A C 1
ATOM 3995 O O . ARG A 1 515 ? 32.625 0.99 45.812 1 16.33 515 ARG A O 1
ATOM 4002 N N . GLU A 1 516 ? 30.609 1.617 45.438 1 16.48 516 GLU A N 1
ATOM 4003 C CA . GLU A 1 516 ? 30.906 1.365 44.031 1 16.48 516 GLU A CA 1
ATOM 4004 C C . GLU A 1 516 ? 32.062 2.262 43.531 1 16.48 516 GLU A C 1
ATOM 4006 O O . GLU A 1 516 ? 31.828 3.42 43.188 1 16.48 516 GLU A O 1
ATOM 4011 N N . ALA A 1 517 ? 33.062 2.605 44.25 1 17.98 517 ALA A N 1
ATOM 4012 C CA . ALA A 1 517 ? 33.938 3.633 43.688 1 17.98 517 ALA A CA 1
ATOM 4013 C C . ALA A 1 517 ? 34.531 3.182 42.344 1 17.98 517 ALA A C 1
ATOM 4015 O O . ALA A 1 517 ? 35.344 2.256 42.312 1 17.98 517 ALA A O 1
ATOM 4016 N N . TRP A 1 518 ? 33.719 2.93 41.312 1 16.48 518 TRP A N 1
ATOM 4017 C CA . TRP A 1 518 ? 34.25 2.371 40.062 1 16.48 518 TRP A CA 1
ATOM 4018 C C . TRP A 1 518 ? 35.469 3.146 39.594 1 16.48 518 TRP A C 1
ATOM 4020 O O . TRP A 1 518 ? 35.562 4.359 39.781 1 16.48 518 TRP A O 1
ATOM 4030 N N . LYS A 1 519 ? 36.469 2.449 39.031 1 16.59 519 LYS A N 1
ATOM 4031 C CA . LYS A 1 519 ? 37.844 2.395 38.625 1 16.59 519 LYS A CA 1
ATOM 4032 C C . LYS A 1 519 ? 38.125 3.352 37.469 1 16.59 519 LYS A C 1
ATOM 4034 O O . LYS A 1 519 ? 37.438 3.301 36.438 1 16.59 519 LYS A O 1
ATOM 4039 N N . GLN A 1 520 ? 38.781 4.535 37.656 1 17.39 520 GLN A N 1
ATOM 4040 C CA . GLN A 1 520 ? 39.281 5.637 36.844 1 17.39 520 GLN A CA 1
ATOM 4041 C C . GLN A 1 520 ? 40.312 5.152 35.812 1 17.39 520 GLN A C 1
ATOM 4043 O O . GLN A 1 520 ? 40.875 5.953 35.062 1 17.39 520 GLN A O 1
ATOM 4048 N N . PRO A 1 521 ? 40.25 3.904 35.219 1 16.81 521 PRO A N 1
ATOM 4049 C CA . PRO A 1 521 ? 41.625 3.617 34.781 1 16.81 521 PRO A CA 1
ATOM 4050 C C . PRO A 1 521 ? 42.188 4.699 33.875 1 16.81 521 PRO A C 1
ATOM 4052 O O . PRO A 1 521 ? 41.438 5.422 33.219 1 16.81 521 PRO A O 1
ATOM 4055 N N . MET A 1 522 ? 43.469 4.965 34 1 17.41 522 MET A N 1
ATOM 4056 C CA . MET A 1 522 ? 44.625 5.785 33.625 1 17.41 522 MET A CA 1
ATOM 4057 C C . MET A 1 522 ? 45 5.559 32.156 1 17.41 522 MET A C 1
ATOM 4059 O O . MET A 1 522 ? 45.344 4.441 31.781 1 17.41 522 MET A O 1
ATOM 4063 N N . GLY A 1 523 ? 44.125 6.02 31.25 1 17.44 523 GLY A N 1
ATOM 4064 C CA . GLY A 1 523 ? 44.438 5.824 29.844 1 17.44 523 GLY A CA 1
ATOM 4065 C C . GLY A 1 523 ? 45.875 6.121 29.516 1 17.44 523 GLY A C 1
ATOM 4066 O O . GLY A 1 523 ? 46.469 7.055 30.078 1 17.44 523 GLY A O 1
ATOM 4067 N N . PRO A 1 524 ? 46.562 5.227 28.969 1 17.05 524 PRO A N 1
ATOM 4068 C CA . PRO A 1 524 ? 48.031 5.109 28.766 1 17.05 524 PRO A CA 1
ATOM 4069 C C . PRO A 1 524 ? 48.594 6.23 27.891 1 17.05 524 PRO A C 1
ATOM 4071 O O . PRO A 1 524 ? 47.844 6.855 27.125 1 17.05 524 PRO A O 1
ATOM 4074 N N . LEU A 1 525 ? 49.906 6.441 27.875 1 16.78 525 LEU A N 1
ATOM 4075 C CA . LEU A 1 525 ? 51.062 7.332 27.672 1 16.78 525 LEU A CA 1
ATOM 4076 C C . LEU A 1 525 ? 51.438 7.391 26.203 1 16.78 525 LEU A C 1
ATOM 4078 O O . LEU A 1 525 ? 52 8.383 25.75 1 16.78 525 LEU A O 1
ATOM 4082 N N . THR A 1 526 ? 51.25 6.367 25.328 1 16.75 526 THR A N 1
ATOM 4083 C CA . THR A 1 526 ? 52.5 6.078 24.656 1 16.75 526 THR A CA 1
ATOM 4084 C C . THR A 1 526 ? 52.875 7.184 23.672 1 16.75 526 THR A C 1
ATOM 4086 O O . THR A 1 526 ? 52 7.887 23.172 1 16.75 526 THR A O 1
ATOM 4089 N N . PRO A 1 527 ? 54.094 7.027 22.828 1 17.95 527 PRO A N 1
ATOM 4090 C CA . PRO A 1 527 ? 55.312 7.766 22.484 1 17.95 527 PRO A CA 1
ATOM 4091 C C . PRO A 1 527 ? 55.188 8.531 21.172 1 17.95 527 PRO A C 1
ATOM 4093 O O . PRO A 1 527 ? 54.312 8.219 20.359 1 17.95 527 PRO A O 1
ATOM 4096 N N . GLN A 1 528 ? 56.062 9.422 20.891 1 17.77 528 GLN A N 1
ATOM 4097 C CA . GLN A 1 528 ? 56.469 10.594 20.109 1 17.77 528 GLN A CA 1
ATOM 4098 C C . GLN A 1 528 ? 56.969 10.188 18.719 1 17.77 528 GLN A C 1
ATOM 4100 O O . GLN A 1 528 ? 57.406 11.039 17.938 1 17.77 528 GLN A O 1
ATOM 4105 N N . HIS A 1 529 ? 56.844 8.969 18.172 1 16.95 529 HIS A N 1
ATOM 4106 C CA . HIS A 1 529 ? 57.969 8.781 17.25 1 16.95 529 HIS A CA 1
ATOM 4107 C C . HIS A 1 529 ? 57.844 9.727 16.047 1 16.95 529 HIS A C 1
ATOM 4109 O O . HIS A 1 529 ? 56.75 10.07 15.633 1 16.95 529 HIS A O 1
ATOM 4115 N N . GLN A 1 530 ? 59 10.195 15.484 1 17.61 530 GLN A N 1
ATOM 4116 C CA . GLN A 1 530 ? 59.719 11.188 14.68 1 17.61 530 GLN A CA 1
ATOM 4117 C C . GLN A 1 530 ? 59.625 10.852 13.195 1 17.61 530 GLN A C 1
ATOM 4119 O O . GLN A 1 530 ? 60.094 11.602 12.352 1 17.61 530 GLN A O 1
ATOM 4124 N N . GLY A 1 531 ? 58.875 9.875 12.719 1 16.16 531 GLY A N 1
ATOM 4125 C CA . GLY A 1 531 ? 59.562 9.383 11.539 1 16.16 531 GLY A CA 1
ATOM 4126 C C . GLY A 1 531 ? 59.625 10.406 10.422 1 16.16 531 GLY A C 1
ATOM 4127 O O . GLY A 1 531 ? 58.812 11.344 10.375 1 16.16 531 GLY A O 1
ATOM 4128 N N . ILE A 1 532 ? 60.531 10.211 9.336 1 17.39 532 ILE A N 1
ATOM 4129 C CA . ILE A 1 532 ? 61.5 10.828 8.438 1 17.39 532 ILE A CA 1
ATOM 4130 C C . ILE A 1 532 ? 60.844 11.172 7.109 1 17.39 532 ILE A C 1
ATOM 4132 O O . ILE A 1 532 ? 61.062 12.25 6.555 1 17.39 532 ILE A O 1
ATOM 4136 N N . GLU A 1 533 ? 59.969 10.25 6.43 1 16.06 533 GLU A N 1
ATOM 4137 C CA . GLU A 1 533 ? 60.531 9.922 5.133 1 16.06 533 GLU A CA 1
ATOM 4138 C C . GLU A 1 533 ? 60.312 11.039 4.121 1 16.06 533 GLU A C 1
ATOM 4140 O O . GLU A 1 533 ? 59.5 11.93 4.352 1 16.06 533 GLU A O 1
ATOM 4145 N N . SER A 1 534 ? 59.969 10.617 2.74 1 16.17 534 SER A N 1
ATOM 4146 C CA . SER A 1 534 ? 60.719 10.648 1.495 1 16.17 534 SER A CA 1
ATOM 4147 C C . SER A 1 534 ? 60.156 11.688 0.528 1 16.17 534 SER A C 1
ATOM 4149 O O . SER A 1 534 ? 60.844 12.094 -0.415 1 16.17 534 SER A O 1
ATOM 4151 N N . PRO A 1 535 ? 58.969 12.273 0.617 1 17.3 535 PRO A N 1
ATOM 4152 C CA . PRO A 1 535 ? 58.5 12.25 -0.763 1 17.3 535 PRO A CA 1
ATOM 4153 C C . PRO A 1 535 ? 59.188 13.273 -1.654 1 17.3 535 PRO A C 1
ATOM 4155 O O . PRO A 1 535 ? 59.156 14.477 -1.369 1 17.3 535 PRO A O 1
ATOM 4158 N N . GLY A 1 536 ? 60.281 13.016 -2.266 1 16.52 536 GLY A N 1
ATOM 4159 C CA . GLY A 1 536 ? 60.875 13.977 -3.182 1 16.52 536 GLY A CA 1
ATOM 4160 C C . GLY A 1 536 ? 59.969 14.336 -4.336 1 16.52 536 GLY A C 1
ATOM 4161 O O . GLY A 1 536 ? 59 13.625 -4.617 1 16.52 536 GLY A O 1
ATOM 4162 N N . ASP A 1 537 ? 60.219 15.422 -5.141 1 16.91 537 ASP A N 1
ATOM 4163 C CA . ASP A 1 537 ? 59.75 16.578 -5.898 1 16.91 537 ASP A CA 1
ATOM 4164 C C . ASP A 1 537 ? 59.5 16.203 -7.359 1 16.91 537 ASP A C 1
ATOM 4166 O O . ASP A 1 537 ? 58.594 16.75 -7.996 1 16.91 537 ASP A O 1
ATOM 4170 N N . GLY A 1 538 ? 60.375 15.422 -8.133 1 16.3 538 GLY A N 1
ATOM 4171 C CA . GLY A 1 538 ? 60.875 16.156 -9.281 1 16.3 538 GLY A CA 1
ATOM 4172 C C . GLY A 1 538 ? 59.938 16.094 -10.484 1 16.3 538 GLY A C 1
ATOM 4173 O O . GLY A 1 538 ? 60 16.953 -11.359 1 16.3 538 GLY A O 1
ATOM 4174 N N . ASP A 1 539 ? 59.125 14.969 -10.781 1 16.52 539 ASP A N 1
ATOM 4175 C CA . ASP A 1 539 ? 59.312 14.578 -12.172 1 16.52 539 ASP A CA 1
ATOM 4176 C C . ASP A 1 539 ? 58.562 15.516 -13.109 1 16.52 539 ASP A C 1
ATOM 4178 O O . ASP A 1 539 ? 57.406 15.852 -12.852 1 16.52 539 ASP A O 1
ATOM 4182 N N . GLY A 1 540 ? 59.156 16.188 -14.141 1 17.45 540 GLY A N 1
ATOM 4183 C CA . GLY A 1 540 ? 59.062 17.156 -15.211 1 17.45 540 GLY A CA 1
ATOM 4184 C C . GLY A 1 540 ? 58.25 16.672 -16.391 1 17.45 540 GLY A C 1
ATOM 4185 O O . GLY A 1 540 ? 58.094 17.406 -17.375 1 17.45 540 GLY A O 1
ATOM 4186 N N . SER A 1 541 ? 57.719 15.406 -16.484 1 16.61 541 SER A N 1
ATOM 4187 C CA . SER A 1 541 ? 57.781 14.977 -17.891 1 16.61 541 SER A CA 1
ATOM 4188 C C . SER A 1 541 ? 56.688 15.664 -18.703 1 16.61 541 SER A C 1
ATOM 4190 O O . SER A 1 541 ? 55.5 15.633 -18.328 1 16.61 541 SER A O 1
ATOM 4192 N N . ARG A 1 542 ? 56.938 16.578 -19.641 1 17.23 542 ARG A N 1
ATOM 4193 C CA . ARG A 1 542 ? 56.281 17.469 -20.578 1 17.23 542 ARG A CA 1
ATOM 4194 C C . ARG A 1 542 ? 55.594 16.688 -21.688 1 17.23 542 ARG A C 1
ATOM 4196 O O . ARG A 1 542 ? 54.75 17.234 -22.422 1 17.23 542 ARG A O 1
ATOM 4203 N N . GLY A 1 543 ? 55.844 15.391 -22 1 16.94 543 GLY A N 1
ATOM 4204 C CA . GLY A 1 543 ? 55.969 15.211 -23.422 1 16.94 543 GLY A CA 1
ATOM 4205 C C . GLY A 1 543 ? 54.656 15.102 -24.156 1 16.94 543 GLY A C 1
ATOM 4206 O O . GLY A 1 543 ? 54.625 15 -25.391 1 16.94 543 GLY A O 1
ATOM 4207 N N . GLY A 1 544 ? 53.438 14.977 -23.516 1 16.45 544 GLY A N 1
ATOM 4208 C CA . GLY A 1 544 ? 52.625 14.062 -24.328 1 16.45 544 GLY A CA 1
ATOM 4209 C C . GLY A 1 544 ? 52.344 14.602 -25.703 1 16.45 544 GLY A C 1
ATOM 4210 O O . GLY A 1 544 ? 52.438 15.812 -25.938 1 16.45 544 GLY A O 1
ATOM 4211 N N . SER A 1 545 ? 51.906 13.664 -26.594 1 17.14 545 SER A N 1
ATOM 4212 C CA . SER A 1 545 ? 51.906 13.172 -27.969 1 17.14 545 SER A CA 1
ATOM 4213 C C . SER A 1 545 ? 50.812 13.828 -28.797 1 17.14 545 SER A C 1
ATOM 4215 O O . SER A 1 545 ? 49.781 14.289 -28.266 1 17.14 545 SER A O 1
ATOM 4217 N N . PRO A 1 546 ? 50.938 13.852 -30.016 1 20.12 546 PRO A N 1
ATOM 4218 C CA . PRO A 1 546 ? 50.5 14.453 -31.281 1 20.12 546 PRO A CA 1
ATOM 4219 C C . PRO A 1 546 ? 49.156 13.922 -31.75 1 20.12 546 PRO A C 1
ATOM 4221 O O . PRO A 1 546 ? 48.719 14.219 -32.875 1 20.12 546 PRO A O 1
ATOM 4224 N N . ASP A 1 547 ? 48.094 13.633 -30.875 1 17.34 547 ASP A N 1
ATOM 4225 C CA . ASP A 1 547 ? 47.094 12.828 -31.547 1 17.34 547 ASP A CA 1
ATOM 4226 C C . ASP A 1 547 ? 46.562 13.508 -32.812 1 17.34 547 ASP A C 1
ATOM 4228 O O . ASP A 1 547 ? 46.312 14.719 -32.812 1 17.34 547 ASP A O 1
ATOM 4232 N N . THR A 1 548 ? 46.656 12.734 -33.812 1 19.28 548 THR A N 1
ATOM 4233 C CA . THR A 1 548 ? 46.438 12.719 -35.25 1 19.28 548 THR A CA 1
ATOM 4234 C C . THR A 1 548 ? 44.938 12.797 -35.562 1 19.28 548 THR A C 1
ATOM 4236 O O . THR A 1 548 ? 44.188 11.859 -35.312 1 19.28 548 THR A O 1
ATOM 4239 N N . VAL A 1 549 ? 44.219 13.602 -34.969 1 20.45 549 VAL A N 1
ATOM 4240 C CA . VAL A 1 549 ? 42.844 13.555 -35.406 1 20.45 549 VAL A CA 1
ATOM 4241 C C . VAL A 1 549 ? 42.719 13.727 -36.906 1 20.45 549 VAL A C 1
ATOM 4243 O O . VAL A 1 549 ? 43.281 14.664 -37.469 1 20.45 549 VAL A O 1
ATOM 4246 N N . ILE A 1 550 ? 42.438 12.539 -37.531 1 19.72 550 ILE A N 1
ATOM 4247 C CA . ILE A 1 550 ? 42.25 12.273 -38.938 1 19.72 550 ILE A CA 1
ATOM 4248 C C . ILE A 1 550 ? 41.062 13.109 -39.438 1 19.72 550 ILE A C 1
ATOM 4250 O O . ILE A 1 550 ? 39.969 13.07 -38.875 1 19.72 550 ILE A O 1
ATOM 4254 N N . ALA A 1 551 ? 41.312 14.109 -40.219 1 21.36 551 ALA A N 1
ATOM 4255 C CA . ALA A 1 551 ? 40.594 15.117 -40.969 1 21.36 551 ALA A CA 1
ATOM 4256 C C . ALA A 1 551 ? 39.719 14.469 -42.062 1 21.36 551 ALA A C 1
ATOM 4258 O O . ALA A 1 551 ? 40.281 13.914 -43.031 1 21.36 551 ALA A O 1
ATOM 4259 N N . VAL A 1 552 ? 39 13.375 -41.719 1 21.64 552 VAL A N 1
ATOM 4260 C CA . VAL A 1 552 ? 38.5 12.891 -43 1 21.64 552 VAL A CA 1
ATOM 4261 C C . VAL A 1 552 ? 37.719 13.992 -43.719 1 21.64 552 VAL A C 1
ATOM 4263 O O . VAL A 1 552 ? 36.844 14.617 -43.125 1 21.64 552 VAL A O 1
ATOM 4266 N N . GLN A 1 553 ? 38.219 14.547 -44.781 1 19.86 553 GLN A N 1
ATOM 4267 C CA . GLN A 1 553 ? 37.844 15.531 -45.781 1 19.86 553 GLN A CA 1
ATOM 4268 C C . GLN A 1 553 ? 36.594 15.117 -46.531 1 19.86 553 GLN A C 1
ATOM 4270 O O . GLN A 1 553 ? 36.625 14.25 -47.406 1 19.86 553 GLN A O 1
ATOM 4275 N N . ILE A 1 554 ? 35.531 14.547 -46 1 24.3 554 ILE A N 1
ATOM 4276 C CA . ILE A 1 554 ? 34.688 14.227 -47.156 1 24.3 554 ILE A CA 1
ATOM 4277 C C . ILE A 1 554 ? 34.438 15.484 -47.969 1 24.3 554 ILE A C 1
ATOM 4279 O O . ILE A 1 554 ? 34.25 16.562 -47.406 1 24.3 554 ILE A O 1
ATOM 4283 N N . GLY A 1 555 ? 34.625 15.367 -49.312 1 20.19 555 GLY A N 1
ATOM 4284 C CA . GLY A 1 555 ? 34.594 16.219 -50.5 1 20.19 555 GLY A CA 1
ATOM 4285 C C . GLY A 1 555 ? 33.406 17.141 -50.531 1 20.19 555 GLY A C 1
ATOM 4286 O O . GLY A 1 555 ? 32.406 16.922 -49.812 1 20.19 555 GLY A O 1
ATOM 4287 N N . ALA A 1 556 ? 33.562 18.156 -51.469 1 21.03 556 ALA A N 1
ATOM 4288 C CA . ALA A 1 556 ? 32.812 19.328 -51.938 1 21.03 556 ALA A CA 1
ATOM 4289 C C . ALA A 1 556 ? 31.359 18.969 -52.25 1 21.03 556 ALA A C 1
ATOM 4291 O O . ALA A 1 556 ? 31.078 17.906 -52.812 1 21.03 556 ALA A O 1
ATOM 4292 N N . MET B 1 1 ? 3.852 -19.062 17.672 1 22.38 1 MET B N 1
ATOM 4293 C CA . MET B 1 1 ? 3.629 -20.469 17.359 1 22.38 1 MET B CA 1
ATOM 4294 C C . MET B 1 1 ? 4.93 -21.141 16.938 1 22.38 1 MET B C 1
ATOM 4296 O O . MET B 1 1 ? 5.492 -20.812 15.883 1 22.38 1 MET B O 1
ATOM 4300 N N . ALA B 1 2 ? 5.656 -21.688 17.844 1 28.38 2 ALA B N 1
ATOM 4301 C CA . ALA B 1 2 ? 6.922 -22.406 17.656 1 28.38 2 ALA B CA 1
ATOM 4302 C C . ALA B 1 2 ? 6.785 -23.516 16.641 1 28.38 2 ALA B C 1
ATOM 4304 O O . ALA B 1 2 ? 5.938 -24.406 16.781 1 28.38 2 ALA B O 1
ATOM 4305 N N . HIS B 1 3 ? 6.961 -23.25 15.492 1 30.11 3 HIS B N 1
ATOM 4306 C CA . HIS B 1 3 ? 7.145 -24.391 14.602 1 30.11 3 HIS B CA 1
ATOM 4307 C C . HIS B 1 3 ? 7.762 -25.578 15.344 1 30.11 3 HIS B C 1
ATOM 4309 O O . HIS B 1 3 ? 8.695 -25.391 16.125 1 30.11 3 HIS B O 1
ATOM 4315 N N . ALA B 1 4 ? 7.105 -26.516 15.648 1 33.25 4 ALA B N 1
ATOM 4316 C CA . ALA B 1 4 ? 7.809 -27.719 16.109 1 33.25 4 ALA B CA 1
ATOM 4317 C C . ALA B 1 4 ? 9.133 -27.891 15.383 1 33.25 4 ALA B C 1
ATOM 4319 O O . ALA B 1 4 ? 9.164 -28.016 14.156 1 33.25 4 ALA B O 1
ATOM 4320 N N . GLN B 1 5 ? 10.18 -27.266 15.992 1 37.28 5 GLN B N 1
ATOM 4321 C CA . GLN B 1 5 ? 11.516 -27.484 15.453 1 37.28 5 GLN B CA 1
ATOM 4322 C C . GLN B 1 5 ? 11.695 -28.922 14.992 1 37.28 5 GLN B C 1
ATOM 4324 O O . GLN B 1 5 ? 11.688 -29.844 15.812 1 37.28 5 GLN B O 1
ATOM 4329 N N . GLU B 1 6 ? 11.133 -29.297 13.922 1 42.56 6 GLU B N 1
ATOM 4330 C CA . GLU B 1 6 ? 11.539 -30.594 13.406 1 42.56 6 GLU B CA 1
ATOM 4331 C C . GLU B 1 6 ? 12.984 -30.922 13.773 1 42.56 6 GLU B C 1
ATOM 4333 O O . GLU B 1 6 ? 13.82 -30.016 13.859 1 42.56 6 GLU B O 1
ATOM 4338 N N . PRO B 1 7 ? 13.25 -32.062 14.438 1 39.62 7 PRO B N 1
ATOM 4339 C CA . PRO B 1 7 ? 14.648 -32.375 14.75 1 39.62 7 PRO B CA 1
ATOM 4340 C C . PRO B 1 7 ? 15.602 -31.984 13.625 1 39.62 7 PRO B C 1
ATOM 4342 O O . PRO B 1 7 ? 15.234 -32.062 12.445 1 39.62 7 PRO B O 1
ATOM 4345 N N . ALA B 1 8 ? 16.641 -31.391 13.938 1 44.12 8 ALA B N 1
ATOM 4346 C CA . ALA B 1 8 ? 17.703 -30.844 13.109 1 44.12 8 ALA B CA 1
ATOM 4347 C C . ALA B 1 8 ? 18.094 -31.812 12 1 44.12 8 ALA B C 1
ATOM 4349 O O . ALA B 1 8 ? 18.375 -31.406 10.867 1 44.12 8 ALA B O 1
ATOM 4350 N N . ALA B 1 9 ? 18.125 -33 12.391 1 42.16 9 ALA B N 1
ATOM 4351 C CA . ALA B 1 9 ? 18.656 -34.031 11.5 1 42.16 9 ALA B CA 1
ATOM 4352 C C . ALA B 1 9 ? 17.719 -34.25 10.312 1 42.16 9 ALA B C 1
ATOM 4354 O O . ALA B 1 9 ? 18.188 -34.531 9.195 1 42.16 9 ALA B O 1
ATOM 4355 N N . ASP B 1 10 ? 16.531 -34.25 10.445 1 46.28 10 ASP B N 1
ATOM 4356 C CA . ASP B 1 10 ? 15.516 -34.531 9.43 1 46.28 10 ASP B CA 1
ATOM 4357 C C . ASP B 1 10 ? 15.352 -33.344 8.484 1 46.28 10 ASP B C 1
ATOM 4359 O O . ASP B 1 10 ? 14.781 -33.5 7.398 1 46.28 10 ASP B O 1
ATOM 4363 N N . MET B 1 11 ? 15.711 -32.156 8.898 1 50.75 11 MET B N 1
ATOM 4364 C CA . MET B 1 11 ? 15.562 -30.859 8.219 1 50.75 11 MET B CA 1
ATOM 4365 C C . MET B 1 11 ? 16.438 -30.797 6.977 1 50.75 11 MET B C 1
ATOM 4367 O O . MET B 1 11 ? 16.172 -30.031 6.055 1 50.75 11 MET B O 1
ATOM 4371 N N . LEU B 1 12 ? 17.516 -31.672 7.016 1 58.62 12 LEU B N 1
ATOM 4372 C CA . LEU B 1 12 ? 18.516 -31.453 5.969 1 58.62 12 LEU B CA 1
ATOM 4373 C C . LEU B 1 12 ? 18.516 -32.625 4.98 1 58.62 12 LEU B C 1
ATOM 4375 O O . LEU B 1 12 ? 19.344 -32.656 4.07 1 58.62 12 LEU B O 1
ATOM 4379 N N . SER B 1 13 ? 17.438 -33.469 5.113 1 67.44 13 SER B N 1
ATOM 4380 C CA . SER B 1 13 ? 17.547 -34.656 4.238 1 67.44 13 SER B CA 1
ATOM 4381 C C . SER B 1 13 ? 16.922 -34.375 2.875 1 67.44 13 SER B C 1
ATOM 4383 O O . SER B 1 13 ? 15.945 -33.625 2.773 1 67.44 13 SER B O 1
ATOM 4385 N N . ASP B 1 14 ? 17.5 -34.844 1.749 1 82.12 14 ASP B N 1
ATOM 4386 C CA . ASP B 1 14 ? 17.047 -34.75 0.362 1 82.12 14 ASP B CA 1
ATOM 4387 C C . ASP B 1 14 ? 15.922 -35.75 0.096 1 82.12 14 ASP B C 1
ATOM 4389 O O . ASP B 1 14 ? 15.352 -35.781 -0.999 1 82.12 14 ASP B O 1
ATOM 4393 N N . GLU B 1 15 ? 15.422 -36.344 1.127 1 89.44 15 GLU B N 1
ATOM 4394 C CA . GLU B 1 15 ? 14.375 -37.344 0.95 1 89.44 15 GLU B CA 1
ATOM 4395 C C . GLU B 1 15 ? 13.008 -36.719 0.796 1 89.44 15 GLU B C 1
ATOM 4397 O O . GLU B 1 15 ? 12.688 -35.719 1.481 1 89.44 15 GLU B O 1
ATOM 4402 N N . VAL B 1 16 ? 12.18 -37.25 -0.176 1 94.69 16 VAL B N 1
ATOM 4403 C CA . VAL B 1 16 ? 10.797 -36.812 -0.353 1 94.69 16 VAL B CA 1
ATOM 4404 C C . VAL B 1 16 ? 9.906 -37.531 0.671 1 94.69 16 VAL B C 1
ATOM 4406 O O . VAL B 1 16 ? 9.812 -38.781 0.667 1 94.69 16 VAL B O 1
ATOM 4409 N N . LYS B 1 17 ? 9.234 -36.812 1.563 1 94.94 17 LYS B N 1
ATOM 4410 C CA . LYS B 1 17 ? 8.422 -37.406 2.625 1 94.94 17 LYS B CA 1
ATOM 4411 C C . LYS B 1 17 ? 6.973 -36.938 2.523 1 94.94 17 LYS B C 1
ATOM 4413 O O . LYS B 1 17 ? 6.703 -35.781 2.201 1 94.94 17 LYS B O 1
ATOM 4418 N N . PRO B 1 18 ? 6.086 -37.938 2.717 1 96.44 18 PRO B N 1
ATOM 4419 C CA . PRO B 1 18 ? 4.695 -37.469 2.826 1 96.44 18 PRO B CA 1
ATOM 4420 C C . PRO B 1 18 ? 4.5 -36.406 3.906 1 96.44 18 PRO B C 1
ATOM 4422 O O . PRO B 1 18 ? 5.18 -36.438 4.938 1 96.44 18 PRO B O 1
ATOM 4425 N N . TYR B 1 19 ? 3.609 -35.5 3.607 1 96.75 19 TYR B N 1
ATOM 442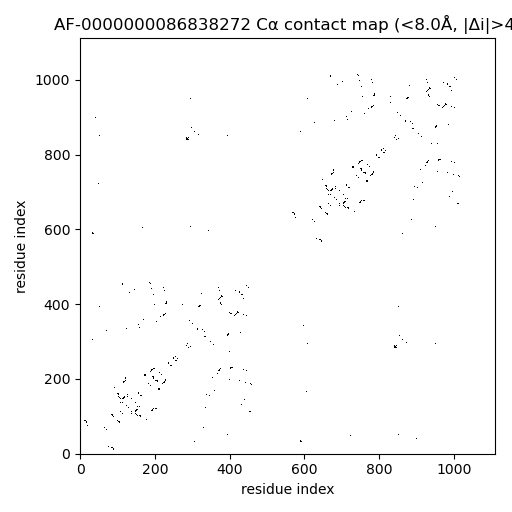6 C CA . TYR B 1 19 ? 3.383 -34.406 4.523 1 96.75 19 TYR B CA 1
ATOM 4427 C C . TYR B 1 19 ? 1.915 -34.312 4.926 1 96.75 19 TYR B C 1
ATOM 4429 O O . TYR B 1 19 ? 1.025 -34.438 4.078 1 96.75 19 TYR B O 1
ATOM 4437 N N . LYS B 1 20 ? 1.684 -34.219 6.199 1 97 20 LYS B N 1
ATOM 4438 C CA . LYS B 1 20 ? 0.356 -33.938 6.738 1 97 20 LYS B CA 1
ATOM 4439 C C . LYS B 1 20 ? 0.329 -32.625 7.469 1 97 20 LYS B C 1
ATOM 4441 O O . LYS B 1 20 ? 1.208 -32.312 8.289 1 97 20 LYS B O 1
ATOM 4446 N N . ILE B 1 21 ? -0.671 -31.812 7.098 1 96.88 21 ILE B N 1
ATOM 4447 C CA . ILE B 1 21 ? -0.828 -30.516 7.742 1 96.88 21 ILE B CA 1
ATOM 4448 C C . ILE B 1 21 ? -1.267 -30.719 9.195 1 96.88 21 ILE B C 1
ATOM 4450 O O . ILE B 1 21 ? -2.154 -31.516 9.477 1 96.88 21 ILE B O 1
ATOM 4454 N N . ARG B 1 22 ? -0.614 -30.109 10.062 1 95.75 22 ARG B N 1
ATOM 4455 C CA . ARG B 1 22 ? -0.988 -30.078 11.469 1 95.75 22 ARG B CA 1
ATOM 4456 C C . ARG B 1 22 ? -0.833 -28.672 12.047 1 95.75 22 ARG B C 1
ATOM 4458 O O . ARG B 1 22 ? 0.251 -28.281 12.492 1 95.75 22 ARG B O 1
ATOM 4465 N N . VAL B 1 23 ? -1.937 -27.969 12.164 1 95.25 23 VAL B N 1
ATOM 4466 C CA . VAL B 1 23 ? -1.912 -26.625 12.719 1 95.25 23 VAL B CA 1
ATOM 4467 C C . VAL B 1 23 ? -2.211 -26.672 14.219 1 95.25 23 VAL B C 1
ATOM 4469 O O . VAL B 1 23 ? -3.162 -27.328 14.648 1 95.25 23 VAL B O 1
ATOM 4472 N N . SER B 1 24 ? -1.445 -25.984 14.945 1 94.81 24 SER B N 1
ATOM 4473 C CA . SER B 1 24 ? -1.615 -25.953 16.391 1 94.81 24 SER B CA 1
ATOM 4474 C C . SER B 1 24 ? -2.926 -25.281 16.781 1 94.81 24 SER B C 1
ATOM 4476 O O . SER B 1 24 ? -3.365 -24.344 16.109 1 94.81 24 SER B O 1
ATOM 4478 N N . SER B 1 25 ? -3.508 -25.766 17.859 1 95.31 25 SER B N 1
ATOM 4479 C CA . SER B 1 25 ? -4.734 -25.172 18.375 1 95.31 25 SER B CA 1
ATOM 4480 C C . SER B 1 25 ? -4.5 -23.734 18.844 1 95.31 25 SER B C 1
ATOM 4482 O O . SER B 1 25 ? -5.41 -22.906 18.812 1 95.31 25 SER B O 1
ATOM 4484 N N . LYS B 1 26 ? -3.336 -23.5 19.219 1 94.44 26 LYS B N 1
ATOM 4485 C CA . LYS B 1 26 ? -2.982 -22.141 19.672 1 94.44 26 LYS B CA 1
ATOM 4486 C C . LYS B 1 26 ? -3.238 -21.125 18.562 1 94.44 26 LYS B C 1
ATOM 4488 O O . LYS B 1 26 ? -3.814 -20.062 18.812 1 94.44 26 LYS B O 1
ATOM 4493 N N . TYR B 1 27 ? -2.863 -21.453 17.375 1 93.44 27 TYR B N 1
ATOM 4494 C CA . TYR B 1 27 ? -3.014 -20.531 16.25 1 93.44 27 TYR B CA 1
ATOM 4495 C C . TYR B 1 27 ? -4.469 -20.453 15.805 1 93.44 27 TYR B C 1
ATOM 4497 O O . TYR B 1 27 ? -4.922 -19.406 15.344 1 93.44 27 TYR B O 1
ATOM 4505 N N . LEU B 1 28 ? -5.148 -21.531 15.953 1 96.88 28 LEU B N 1
ATOM 4506 C CA . LEU B 1 28 ? -6.57 -21.5 15.625 1 96.88 28 LEU B CA 1
ATOM 4507 C C . LEU B 1 28 ? -7.34 -20.656 16.641 1 96.88 28 LEU B C 1
ATOM 4509 O O . LEU B 1 28 ? -8.242 -19.906 16.266 1 96.88 28 LEU B O 1
ATOM 4513 N N . GLU B 1 29 ? -6.953 -20.797 17.875 1 97.25 29 GLU B N 1
ATOM 4514 C CA . GLU B 1 29 ? -7.574 -19.984 18.906 1 97.25 29 GLU B CA 1
ATOM 4515 C C . GLU B 1 29 ? -7.223 -18.5 18.734 1 97.25 29 GLU B C 1
ATOM 4517 O O . GLU B 1 29 ? -8.078 -17.625 18.922 1 97.25 29 GLU B O 1
ATOM 4522 N N . LEU B 1 30 ? -6.02 -18.266 18.453 1 97.06 30 LEU B N 1
ATOM 4523 C CA . LEU B 1 30 ? -5.605 -16.891 18.172 1 97.06 30 LEU B CA 1
ATOM 4524 C C . LEU B 1 30 ? -6.438 -16.297 17.047 1 97.06 30 LEU B C 1
ATOM 4526 O O . LEU B 1 30 ? -6.871 -15.141 17.141 1 97.06 30 LEU B O 1
ATOM 4530 N N . THR B 1 31 ? -6.605 -17.062 15.961 1 97.44 31 THR B N 1
ATOM 4531 C CA . THR B 1 31 ? -7.406 -16.625 14.828 1 97.44 31 THR B CA 1
ATOM 4532 C C . THR B 1 31 ? -8.828 -16.281 15.266 1 97.44 31 THR B C 1
ATOM 4534 O O . THR B 1 31 ? -9.359 -15.234 14.906 1 97.44 31 THR B O 1
ATOM 4537 N N . ARG B 1 32 ? -9.375 -17.125 16.031 1 97.75 32 ARG B N 1
ATOM 4538 C CA . ARG B 1 32 ? -10.734 -16.922 16.516 1 97.75 32 ARG B CA 1
ATOM 4539 C C . ARG B 1 32 ? -10.828 -15.664 17.375 1 97.75 32 ARG B C 1
ATOM 4541 O O . ARG B 1 32 ? -11.727 -14.844 17.172 1 97.75 32 ARG B O 1
ATOM 4548 N N . ARG B 1 33 ? -9.953 -15.492 18.297 1 97.88 33 ARG B N 1
ATOM 4549 C CA . ARG B 1 33 ? -9.961 -14.336 19.203 1 97.88 33 ARG B CA 1
ATOM 4550 C C . ARG B 1 33 ? -9.789 -13.039 18.422 1 97.88 33 ARG B C 1
ATOM 4552 O O . ARG B 1 33 ? -10.453 -12.039 18.703 1 97.88 33 ARG B O 1
ATOM 4559 N N . LYS B 1 34 ? -8.945 -13.086 17.484 1 97.62 34 LYS B N 1
ATOM 4560 C CA . LYS B 1 34 ? -8.727 -11.891 16.672 1 97.62 34 LYS B CA 1
ATOM 4561 C C . LYS B 1 34 ? -9.961 -11.555 15.836 1 97.62 34 LYS B C 1
ATOM 4563 O O . LYS B 1 34 ? -10.32 -10.383 15.695 1 97.62 34 LYS B O 1
ATOM 4568 N N . LEU B 1 35 ? -10.555 -12.547 15.312 1 97.81 35 LEU B N 1
ATOM 4569 C CA . LEU B 1 35 ? -11.773 -12.312 14.539 1 97.81 35 LEU B CA 1
ATOM 4570 C C . LEU B 1 35 ? -12.891 -11.781 15.43 1 97.81 35 LEU B C 1
ATOM 4572 O O . LEU B 1 35 ? -13.68 -10.93 15.008 1 97.81 35 LEU B O 1
ATOM 4576 N N . GLU B 1 36 ? -12.938 -12.242 16.625 1 97.44 36 GLU B N 1
ATOM 4577 C CA . GLU B 1 36 ? -13.953 -11.781 17.578 1 97.44 36 GLU B CA 1
ATOM 4578 C C . GLU B 1 36 ? -13.766 -10.305 17.906 1 97.44 36 GLU B C 1
ATOM 4580 O O . GLU B 1 36 ? -14.734 -9.594 18.188 1 97.44 36 GLU B O 1
ATOM 4585 N N . LEU B 1 37 ? -12.562 -9.883 17.844 1 97.06 37 LEU B N 1
ATOM 4586 C CA . LEU B 1 37 ? -12.227 -8.516 18.234 1 97.06 37 LEU B CA 1
ATOM 4587 C C . LEU B 1 37 ? -12.18 -7.605 17 1 97.06 37 LEU B C 1
ATOM 4589 O O . LEU B 1 37 ? -11.664 -6.488 17.062 1 97.06 37 LEU B O 1
ATOM 4593 N N . THR B 1 38 ? -12.703 -8.102 15.914 1 96.44 38 THR B N 1
ATOM 4594 C CA . THR B 1 38 ? -12.633 -7.348 14.672 1 96.44 38 THR B CA 1
ATOM 4595 C C . THR B 1 38 ? -13.266 -5.969 14.836 1 96.44 38 THR B C 1
ATOM 4597 O O . THR B 1 38 ? -14.359 -5.844 15.383 1 96.44 38 THR B O 1
ATOM 4600 N N . ARG B 1 39 ? -12.508 -4.938 14.414 1 94.62 39 ARG B N 1
ATOM 4601 C CA . ARG B 1 39 ? -13.008 -3.57 14.383 1 94.62 39 ARG B CA 1
ATOM 4602 C C . ARG B 1 39 ? -13.109 -3.051 12.953 1 94.62 39 ARG B C 1
ATOM 4604 O O . ARG B 1 39 ? -12.094 -2.928 12.266 1 94.62 39 ARG B O 1
ATOM 4611 N N . LEU B 1 40 ? -14.305 -2.762 12.516 1 93.56 40 LEU B N 1
ATOM 4612 C CA . LEU B 1 40 ? -14.547 -2.262 11.172 1 93.56 40 LEU B CA 1
ATOM 4613 C C . LEU B 1 40 ? -14.594 -0.737 11.156 1 93.56 40 LEU B C 1
ATOM 4615 O O . LEU B 1 40 ? -14.953 -0.114 12.156 1 93.56 40 LEU B O 1
ATOM 4619 N N . PRO B 1 41 ? -14.133 -0.144 10.016 1 91.31 41 PRO B N 1
ATOM 4620 C CA . PRO B 1 41 ? -14.266 1.309 9.883 1 91.31 41 PRO B CA 1
ATOM 4621 C C . PRO B 1 41 ? -15.719 1.775 9.961 1 91.31 41 PRO B C 1
ATOM 4623 O O . PRO B 1 41 ? -16.641 1.005 9.664 1 91.31 41 PRO B O 1
ATOM 4626 N N . HIS B 1 42 ? -15.758 3.109 10.375 1 83.12 42 HIS B N 1
ATOM 4627 C CA . HIS B 1 42 ? -17.078 3.727 10.336 1 83.12 42 HIS B CA 1
ATOM 4628 C C . HIS B 1 42 ? -17.547 3.92 8.898 1 83.12 42 HIS B C 1
ATOM 4630 O O . HIS B 1 42 ? -16.75 4.223 8.008 1 83.12 42 HIS B O 1
ATOM 4636 N N . GLN B 1 43 ? -18.781 3.629 8.719 1 71.19 43 GLN B N 1
ATOM 4637 C CA . GLN B 1 43 ? -19.328 3.791 7.379 1 71.19 43 GLN B CA 1
ATOM 4638 C C . GLN B 1 43 ? -19.375 5.262 6.977 1 71.19 43 GLN B C 1
ATOM 4640 O O . GLN B 1 43 ? -19.594 6.133 7.816 1 71.19 43 GLN B O 1
ATOM 4645 N N . THR B 1 44 ? -18.938 5.488 5.746 1 62.44 44 THR B N 1
ATOM 4646 C CA . THR B 1 44 ? -19.078 6.848 5.238 1 62.44 44 THR B CA 1
ATOM 4647 C C . THR B 1 44 ? -20.547 7.184 4.98 1 62.44 44 THR B C 1
ATOM 4649 O O . THR B 1 44 ? -21.312 6.332 4.523 1 62.44 44 THR B O 1
ATOM 4652 N N . PRO B 1 45 ? -20.859 8.352 5.473 1 57.44 45 PRO B N 1
ATOM 4653 C CA . PRO B 1 45 ? -22.234 8.727 5.156 1 57.44 45 PRO B CA 1
ATOM 4654 C C . PRO B 1 45 ? -22.547 8.68 3.662 1 57.44 45 PRO B C 1
ATOM 4656 O O . PRO B 1 45 ? -21.656 8.914 2.842 1 57.44 45 PRO B O 1
ATOM 4659 N N . GLU B 1 46 ? -23.609 8.195 3.176 1 55.25 46 GLU B N 1
ATOM 4660 C CA . GLU B 1 46 ? -24.109 8.328 1.809 1 55.25 46 GLU B CA 1
ATOM 4661 C C . GLU B 1 46 ? -24.125 9.789 1.366 1 55.25 46 GLU B C 1
ATOM 4663 O O . GLU B 1 46 ? -24.156 10.695 2.201 1 55.25 46 GLU B O 1
ATOM 4668 N N . PRO B 1 47 ? -24.234 10.062 0.085 1 52.03 47 PRO B N 1
ATOM 4669 C CA . PRO B 1 47 ? -24.109 9.086 -1.001 1 52.03 47 PRO B CA 1
ATOM 4670 C C . PRO B 1 47 ? -22.703 8.516 -1.117 1 52.03 47 PRO B C 1
ATOM 4672 O O . PRO B 1 47 ? -21.734 9.133 -0.658 1 52.03 47 PRO B O 1
ATOM 4675 N N . ARG B 1 48 ? -22.688 7.309 -1.752 1 56.41 48 ARG B N 1
ATOM 4676 C CA . ARG B 1 48 ? -21.5 6.5 -2.018 1 56.41 48 ARG B CA 1
ATOM 4677 C C . ARG B 1 48 ? -20.484 7.289 -2.824 1 56.41 48 ARG B C 1
ATOM 4679 O O . ARG B 1 48 ? -20.812 8.305 -3.438 1 56.41 48 ARG B O 1
ATOM 4686 N N . SER B 1 49 ? -19.188 6.867 -2.844 1 59.12 49 SER B N 1
ATOM 4687 C CA . SER B 1 49 ? -17.969 7.527 -3.266 1 59.12 49 SER B CA 1
ATOM 4688 C C . SER B 1 49 ? -18.062 8.016 -4.707 1 59.12 49 SER B C 1
ATOM 4690 O O . SER B 1 49 ? -18.391 7.242 -5.605 1 59.12 49 SER B O 1
ATOM 4692 N N . ILE B 1 50 ? -18.203 9.281 -4.953 1 61.66 50 ILE B N 1
ATOM 4693 C CA . ILE B 1 50 ? -18.047 9.852 -6.289 1 61.66 50 ILE B CA 1
ATOM 4694 C C . ILE B 1 50 ? -16.703 9.445 -6.867 1 61.66 50 ILE B C 1
ATOM 4696 O O . ILE B 1 50 ? -16.547 9.336 -8.086 1 61.66 50 ILE B O 1
ATOM 4700 N N . ASN B 1 51 ? -15.828 9.109 -5.938 1 64.25 51 ASN B N 1
ATOM 4701 C CA . ASN B 1 51 ? -14.484 8.773 -6.383 1 64.25 51 ASN B CA 1
ATOM 4702 C C . ASN B 1 51 ? -14.375 7.312 -6.805 1 64.25 51 ASN B C 1
ATOM 4704 O O . ASN B 1 51 ? -13.305 6.859 -7.219 1 64.25 51 ASN B O 1
ATOM 4708 N N . GLY B 1 52 ? -15.555 6.66 -6.672 1 73.56 52 GLY B N 1
ATOM 4709 C CA . GLY B 1 52 ? -15.57 5.273 -7.113 1 73.56 52 GLY B CA 1
ATOM 4710 C C . GLY B 1 52 ? -14.781 4.352 -6.207 1 73.56 52 GLY B C 1
ATOM 4711 O O . GLY B 1 52 ? -14.266 3.324 -6.656 1 73.56 52 GLY B O 1
ATOM 4712 N N . TRP B 1 53 ? -14.641 4.805 -4.934 1 78.19 53 TRP B N 1
ATOM 4713 C CA . TRP B 1 53 ? -13.93 3.941 -3.996 1 78.19 53 TRP B CA 1
ATOM 4714 C C . TRP B 1 53 ? -14.727 2.676 -3.703 1 78.19 53 TRP B C 1
ATOM 4716 O O . TRP B 1 53 ? -15.961 2.711 -3.658 1 78.19 53 TRP B O 1
ATOM 4726 N N . TRP B 1 54 ? -14.008 1.586 -3.492 1 80.44 54 TRP B N 1
ATOM 4727 C CA . TRP B 1 54 ? -14.625 0.316 -3.125 1 80.44 54 TRP B CA 1
ATOM 4728 C C . TRP B 1 54 ? -15.234 0.39 -1.727 1 80.44 54 TRP B C 1
ATOM 4730 O O . TRP B 1 54 ? -14.625 0.939 -0.807 1 80.44 54 TRP B O 1
ATOM 4740 N N . GLU B 1 55 ? -16.5 -0.078 -1.643 1 80.38 55 GLU B N 1
ATOM 4741 C CA . GLU B 1 55 ? -17.156 -0.215 -0.345 1 80.38 55 GLU B CA 1
ATOM 4742 C C . GLU B 1 55 ? -17.172 -1.672 0.11 1 80.38 55 GLU B C 1
ATOM 4744 O O . GLU B 1 55 ? -18.078 -2.426 -0.257 1 80.38 55 GLU B O 1
ATOM 4749 N N . PRO B 1 56 ? -16.25 -1.936 1.042 1 85 56 PRO B N 1
ATOM 4750 C CA . PRO B 1 56 ? -16.047 -3.354 1.354 1 85 56 PRO B CA 1
ATOM 4751 C C . PRO B 1 56 ? -17.047 -3.881 2.371 1 85 56 PRO B C 1
ATOM 4753 O O . PRO B 1 56 ? -17.234 -5.098 2.494 1 85 56 PRO B O 1
ATOM 4756 N N . GLN B 1 57 ? -17.75 -3.094 3.051 1 87.5 57 GLN B N 1
ATOM 4757 C CA . GLN B 1 57 ? -18.484 -3.512 4.242 1 87.5 57 GLN B CA 1
ATOM 4758 C C . GLN B 1 57 ? -19.516 -4.594 3.912 1 87.5 57 GLN B C 1
ATOM 4760 O O . GLN B 1 57 ? -19.578 -5.625 4.586 1 87.5 57 GLN B O 1
ATOM 4765 N N . PRO B 1 58 ? -20.297 -4.379 2.875 1 87.25 58 PRO B N 1
ATOM 4766 C CA . PRO B 1 58 ? -21.312 -5.398 2.588 1 87.25 58 PRO B CA 1
ATOM 4767 C C . PRO B 1 58 ? -20.703 -6.762 2.268 1 87.25 58 PRO B C 1
ATOM 4769 O O . PRO B 1 58 ? -21.359 -7.789 2.43 1 87.25 58 PRO B O 1
ATOM 4772 N N . THR B 1 59 ? -19.5 -6.793 1.789 1 90.38 59 THR B N 1
ATOM 4773 C CA . THR B 1 59 ? -18.828 -8.039 1.436 1 90.38 59 THR B CA 1
ATOM 4774 C C . THR B 1 59 ? -18.031 -8.578 2.621 1 90.38 59 THR B C 1
ATOM 4776 O O . THR B 1 59 ? -18.062 -9.781 2.895 1 90.38 59 THR B O 1
ATOM 4779 N N . VAL B 1 60 ? -17.422 -7.746 3.389 1 94.56 60 VAL B N 1
ATOM 4780 C CA . VAL B 1 60 ? -16.438 -8.125 4.398 1 94.56 60 VAL B CA 1
ATOM 4781 C C . VAL B 1 60 ? -17.156 -8.617 5.656 1 94.56 60 VAL B C 1
ATOM 4783 O O . VAL B 1 60 ? -16.766 -9.609 6.258 1 94.56 60 VAL B O 1
ATOM 4786 N N . GLU B 1 61 ? -18.234 -7.961 6.043 1 94.62 61 GLU B N 1
ATOM 4787 C CA . GLU B 1 61 ? -18.906 -8.297 7.293 1 94.62 61 GLU B CA 1
ATOM 4788 C C . GLU B 1 61 ? -19.453 -9.719 7.262 1 94.62 61 GLU B C 1
ATOM 4790 O O . GLU B 1 61 ? -19.172 -10.516 8.164 1 94.62 61 GLU B O 1
ATOM 4795 N N . PRO B 1 62 ? -20.141 -10.07 6.148 1 96.12 62 PRO B N 1
ATOM 4796 C CA . PRO B 1 62 ? -20.609 -11.453 6.098 1 96.12 62 PRO B CA 1
ATOM 4797 C C . PRO B 1 62 ? -19.469 -12.469 6.023 1 96.12 62 PRO B C 1
ATOM 4799 O O . PRO B 1 62 ? -19.594 -13.578 6.543 1 96.12 62 PRO B O 1
ATOM 4802 N N . LEU B 1 63 ? -18.438 -12.141 5.406 1 97.5 63 LEU B N 1
ATOM 4803 C CA . LEU B 1 63 ? -17.297 -13.055 5.293 1 97.5 63 LEU B CA 1
ATOM 4804 C C . LEU B 1 63 ? -16.656 -13.281 6.652 1 97.5 63 LEU B C 1
ATOM 4806 O O . LEU B 1 63 ? -16.234 -14.398 6.973 1 97.5 63 LEU B O 1
ATOM 4810 N N . VAL B 1 64 ? -16.547 -12.219 7.461 1 97.5 64 VAL B N 1
ATOM 4811 C CA . VAL B 1 64 ? -15.977 -12.344 8.805 1 97.5 64 VAL B CA 1
ATOM 4812 C C . VAL B 1 64 ? -16.875 -13.219 9.664 1 97.5 64 VAL B C 1
ATOM 4814 O O . VAL B 1 64 ? -16.391 -14.086 10.398 1 97.5 64 VAL B O 1
ATOM 4817 N N . ASP B 1 65 ? -18.188 -13.031 9.531 1 97.69 65 ASP B N 1
ATOM 4818 C CA . ASP B 1 65 ? -19.141 -13.859 10.258 1 97.69 65 ASP B CA 1
ATOM 4819 C C . ASP B 1 65 ? -19.016 -15.328 9.844 1 97.69 65 ASP B C 1
ATOM 4821 O O . ASP B 1 65 ? -19.016 -16.219 10.695 1 97.69 65 ASP B O 1
ATOM 4825 N N . PHE B 1 66 ? -18.984 -15.523 8.586 1 98.38 66 PHE B N 1
ATOM 4826 C CA . PHE B 1 66 ? -18.828 -16.875 8.07 1 98.38 66 PHE B CA 1
ATOM 4827 C C . PHE B 1 66 ? -17.562 -17.516 8.586 1 98.38 66 PHE B C 1
ATOM 4829 O O . PHE B 1 66 ? -17.562 -18.672 9.008 1 98.38 66 PHE B O 1
ATOM 4836 N N . TRP B 1 67 ? -16.469 -16.781 8.555 1 98.12 67 TRP B N 1
ATOM 4837 C CA . TRP B 1 67 ? -15.172 -17.266 9.016 1 98.12 67 TRP B CA 1
ATOM 4838 C C . TRP B 1 67 ? -15.227 -17.656 10.492 1 98.12 67 TRP B C 1
ATOM 4840 O O . TRP B 1 67 ? -14.68 -18.688 10.891 1 98.12 67 TRP B O 1
ATOM 4850 N N . LEU B 1 68 ? -15.906 -16.891 11.266 1 96.81 68 LEU B N 1
ATOM 4851 C CA . LEU B 1 68 ? -15.953 -17.062 12.719 1 96.81 68 LEU B CA 1
ATOM 4852 C C . LEU B 1 68 ? -16.922 -18.172 13.102 1 96.81 68 LEU B C 1
ATOM 4854 O O . LEU B 1 68 ? -16.641 -18.969 13.992 1 96.81 68 LEU B O 1
ATOM 4858 N N . GLU B 1 69 ? -18.016 -18.25 12.352 1 97 69 GLU B N 1
ATOM 4859 C CA . GLU B 1 69 ? -19.125 -19.031 12.867 1 97 69 GLU B CA 1
ATOM 4860 C C . GLU B 1 69 ? -19.312 -20.328 12.07 1 97 69 GLU B C 1
ATOM 4862 O O . GLU B 1 69 ? -19.844 -21.312 12.586 1 97 69 GLU B O 1
ATOM 4867 N N . ARG B 1 70 ? -18.938 -20.312 10.844 1 97.38 70 ARG B N 1
ATOM 4868 C CA . ARG B 1 70 ? -19.344 -21.422 9.992 1 97.38 70 ARG B CA 1
ATOM 4869 C C . ARG B 1 70 ? -18.125 -22.172 9.445 1 97.38 70 ARG B C 1
ATOM 4871 O O . ARG B 1 70 ? -18.203 -23.359 9.164 1 97.38 70 ARG B O 1
ATOM 4878 N N . PHE B 1 71 ? -17.062 -21.516 9.305 1 97.75 71 PHE B N 1
ATOM 4879 C CA . PHE B 1 71 ? -15.875 -22.125 8.711 1 97.75 71 PHE B CA 1
ATOM 4880 C C . PHE B 1 71 ? -15.055 -22.859 9.758 1 97.75 71 PHE B C 1
ATOM 4882 O O . PHE B 1 71 ? -14.758 -22.312 10.82 1 97.75 71 PHE B O 1
ATOM 4889 N N . SER B 1 72 ? -14.648 -24.109 9.438 1 97.19 72 SER B N 1
ATOM 4890 C CA . SER B 1 72 ? -13.789 -24.891 10.312 1 97.19 72 SER B CA 1
ATOM 4891 C C . SER B 1 72 ? -12.492 -25.281 9.609 1 97.19 72 SER B C 1
ATOM 4893 O O . SER B 1 72 ? -12.492 -26.141 8.727 1 97.19 72 SER B O 1
ATOM 4895 N N . TRP B 1 73 ? -11.406 -24.781 10.117 1 97.5 73 TRP B N 1
ATOM 4896 C CA . TRP B 1 73 ? -10.117 -25.172 9.555 1 97.5 73 TRP B CA 1
ATOM 4897 C C . TRP B 1 73 ? -9.844 -26.656 9.805 1 97.5 73 TRP B C 1
ATOM 4899 O O . TRP B 1 73 ? -9.273 -27.328 8.945 1 97.5 73 TRP B O 1
ATOM 4909 N N . ARG B 1 74 ? -10.203 -27.109 10.945 1 97.44 74 ARG B N 1
ATOM 4910 C CA . ARG B 1 74 ? -9.953 -28.516 11.273 1 97.44 74 ARG B CA 1
ATOM 4911 C C . ARG B 1 74 ? -10.594 -29.438 10.25 1 97.44 74 ARG B C 1
ATOM 4913 O O . ARG B 1 74 ? -9.992 -30.438 9.852 1 97.44 74 ARG B O 1
ATOM 4920 N N . GLU B 1 75 ? -11.766 -29.094 9.852 1 97.5 75 GLU B N 1
ATOM 4921 C CA . GLU B 1 75 ? -12.414 -29.891 8.805 1 97.5 75 GLU B CA 1
ATOM 4922 C C . GLU B 1 75 ? -11.648 -29.797 7.488 1 97.5 75 GLU B C 1
ATOM 4924 O O . GLU B 1 75 ? -11.477 -30.797 6.793 1 97.5 75 GLU B O 1
ATOM 4929 N N . GLN B 1 76 ? -11.195 -28.609 7.176 1 96.94 76 GLN B N 1
ATOM 4930 C CA . GLN B 1 76 ? -10.422 -28.422 5.953 1 96.94 76 GLN B CA 1
ATOM 4931 C C . GLN B 1 76 ? -9.109 -29.203 6.012 1 96.94 76 GLN B C 1
ATOM 4933 O O . GLN B 1 76 ? -8.703 -29.828 5.031 1 96.94 76 GLN B O 1
ATOM 4938 N N . GLU B 1 77 ? -8.5 -29.062 7.125 1 97.5 77 GLU B N 1
ATOM 4939 C CA . GLU B 1 77 ? -7.242 -29.766 7.359 1 97.5 77 GLU B CA 1
ATOM 4940 C C . GLU B 1 77 ? -7.406 -31.266 7.16 1 97.5 77 GLU B C 1
ATOM 4942 O O . GLU B 1 77 ? -6.586 -31.906 6.496 1 97.5 77 GLU B O 1
ATOM 4947 N N . GLN B 1 78 ? -8.414 -31.812 7.68 1 97.56 78 GLN B N 1
ATOM 4948 C CA . GLN B 1 78 ? -8.695 -33.25 7.527 1 97.56 78 GLN B CA 1
ATOM 4949 C C . GLN B 1 78 ? -8.953 -33.594 6.066 1 97.56 78 GLN B C 1
ATOM 4951 O O . GLN B 1 78 ? -8.484 -34.625 5.578 1 97.56 78 GLN B O 1
ATOM 4956 N N . GLN B 1 79 ? -9.664 -32.781 5.422 1 97.25 79 GLN B N 1
ATOM 4957 C CA . GLN B 1 79 ? -9.961 -33.031 4.016 1 97.25 79 GLN B CA 1
ATOM 4958 C C . GLN B 1 79 ? -8.688 -32.969 3.168 1 97.25 79 GLN B C 1
ATOM 4960 O O . GLN B 1 79 ? -8.484 -33.812 2.301 1 97.25 79 GLN B O 1
ATOM 4965 N N . PHE B 1 80 ? -7.848 -32 3.414 1 97.88 80 PHE B N 1
ATOM 4966 C CA . PHE B 1 80 ? -6.586 -31.891 2.688 1 97.88 80 PHE B CA 1
ATOM 4967 C C . PHE B 1 80 ? -5.727 -33.125 2.93 1 97.88 80 PHE B C 1
ATOM 4969 O O . PHE B 1 80 ? -5.203 -33.719 1.985 1 97.88 80 PHE B O 1
ATOM 4976 N N . ASN B 1 81 ? -5.641 -33.5 4.164 1 98.12 81 ASN B N 1
ATOM 4977 C CA . ASN B 1 81 ? -4.785 -34.625 4.531 1 98.12 81 ASN B CA 1
ATOM 4978 C C . ASN B 1 81 ? -5.32 -35.969 3.975 1 98.12 81 ASN B C 1
ATOM 4980 O O . ASN B 1 81 ? -4.547 -36.875 3.68 1 98.12 81 ASN B O 1
ATOM 4984 N N . ALA B 1 82 ? -6.578 -36 3.779 1 97.44 82 ALA B N 1
ATOM 4985 C CA . ALA B 1 82 ? -7.199 -37.25 3.301 1 97.44 82 ALA B CA 1
ATOM 4986 C C . ALA B 1 82 ? -7.172 -37.312 1.775 1 97.44 82 ALA B C 1
ATOM 4988 O O . ALA B 1 82 ? -6.973 -38.406 1.201 1 97.44 82 ALA B O 1
ATOM 4989 N N . ARG B 1 83 ? -7.285 -36.188 1.131 1 96.31 83 ARG B N 1
ATOM 4990 C CA . ARG B 1 83 ? -7.609 -36.25 -0.292 1 96.31 83 ARG B CA 1
ATOM 4991 C C . ARG B 1 83 ? -6.422 -35.781 -1.137 1 96.31 83 ARG B C 1
ATOM 4993 O O . ARG B 1 83 ? -6.363 -36.094 -2.334 1 96.31 83 ARG B O 1
ATOM 5000 N N . VAL B 1 84 ? -5.551 -35.062 -0.612 1 98.25 84 VAL B N 1
ATOM 5001 C CA . VAL B 1 84 ? -4.473 -34.469 -1.402 1 98.25 84 VAL B CA 1
ATOM 5002 C C . VAL B 1 84 ? -3.148 -35.156 -1.053 1 98.25 84 VAL B C 1
ATOM 5004 O O . VAL B 1 84 ? -2.744 -35.156 0.112 1 98.25 84 VAL B O 1
ATOM 5007 N N . PRO B 1 85 ? -2.475 -35.781 -2.039 1 98.38 85 PRO B N 1
ATOM 5008 C CA . PRO B 1 85 ? -1.157 -36.375 -1.787 1 98.38 85 PRO B CA 1
ATOM 5009 C C . PRO B 1 85 ? -0.06 -35.312 -1.635 1 98.38 85 PRO B C 1
ATOM 5011 O O . PRO B 1 85 ? 0.593 -34.969 -2.617 1 98.38 85 PRO B O 1
ATOM 5014 N N . GLN B 1 86 ? 0.173 -34.938 -0.389 1 98.38 86 GLN B N 1
ATOM 5015 C CA . GLN B 1 86 ? 1.111 -33.875 -0.053 1 98.38 86 GLN B CA 1
ATOM 5016 C C . GLN B 1 86 ? 2.48 -34.438 0.311 1 98.38 86 GLN B C 1
ATOM 5018 O O . GLN B 1 86 ? 2.574 -35.469 0.977 1 98.38 86 GLN B O 1
ATOM 5023 N N . PHE B 1 87 ? 3.506 -33.719 -0.093 1 98.19 87 PHE B N 1
ATOM 5024 C CA . PHE B 1 87 ? 4.875 -34.094 0.212 1 98.19 87 PHE B CA 1
ATOM 5025 C C . PHE B 1 87 ? 5.734 -32.875 0.521 1 98.19 87 PHE B C 1
ATOM 5027 O O . PHE B 1 87 ? 5.324 -31.75 0.265 1 98.19 87 PHE B O 1
ATOM 5034 N N . ARG B 1 88 ? 6.84 -33.062 1.166 1 96.69 88 ARG B N 1
ATOM 5035 C CA . ARG B 1 88 ? 7.836 -32.031 1.421 1 96.69 88 ARG B CA 1
ATOM 5036 C C . ARG B 1 88 ? 9.25 -32.594 1.249 1 96.69 88 ARG B C 1
ATOM 5038 O O . ARG B 1 88 ? 9.492 -33.781 1.473 1 96.69 88 ARG B O 1
ATOM 5045 N N . THR B 1 89 ? 10.102 -31.828 0.786 1 96.56 89 THR B N 1
ATOM 5046 C CA . THR B 1 89 ? 11.508 -32.188 0.623 1 96.56 89 THR B CA 1
ATOM 5047 C C . THR B 1 89 ? 12.391 -30.938 0.8 1 96.56 89 THR B C 1
ATOM 5049 O O . THR B 1 89 ? 11.938 -29.812 0.611 1 96.56 89 THR B O 1
ATOM 5052 N N . ALA B 1 90 ? 13.586 -31.141 1.297 1 95.38 90 ALA B N 1
ATOM 5053 C CA . ALA B 1 90 ? 14.555 -30.047 1.421 1 95.38 90 ALA B CA 1
ATOM 5054 C C . ALA B 1 90 ? 15.469 -29.984 0.197 1 95.38 90 ALA B C 1
ATOM 5056 O O . ALA B 1 90 ? 16.062 -30.984 -0.2 1 95.38 90 ALA B O 1
ATOM 5057 N N . ILE B 1 91 ? 15.492 -28.875 -0.377 1 95.38 91 ILE B N 1
ATOM 5058 C CA . ILE B 1 91 ? 16.297 -28.719 -1.586 1 95.38 91 ILE B CA 1
ATOM 5059 C C . ILE B 1 91 ? 17.422 -27.719 -1.341 1 95.38 91 ILE B C 1
ATOM 5061 O O . ILE B 1 91 ? 17.172 -26.594 -0.892 1 95.38 91 ILE B O 1
ATOM 5065 N N . LYS B 1 92 ? 18.609 -28.109 -1.611 1 90.75 92 LYS B N 1
ATOM 5066 C CA . LYS B 1 92 ? 19.781 -27.25 -1.553 1 90.75 92 LYS B CA 1
ATOM 5067 C C . LYS B 1 92 ? 20.312 -26.938 -2.951 1 90.75 92 LYS B C 1
ATOM 5069 O O . LYS B 1 92 ? 20.344 -27.812 -3.816 1 90.75 92 LYS B O 1
ATOM 5074 N N . THR B 1 93 ? 20.484 -25.703 -3.219 1 87.56 93 THR B N 1
ATOM 5075 C CA . THR B 1 93 ? 21.125 -25.266 -4.453 1 87.56 93 THR B CA 1
ATOM 5076 C C . THR B 1 93 ? 22.406 -24.516 -4.152 1 87.56 93 THR B C 1
ATOM 5078 O O . THR B 1 93 ? 22.719 -24.25 -2.99 1 87.56 93 THR B O 1
ATOM 5081 N N . ALA B 1 94 ? 23.172 -24.203 -5.188 1 86.94 94 ALA B N 1
ATOM 5082 C CA . ALA B 1 94 ? 24.422 -23.469 -5.027 1 86.94 94 ALA B CA 1
ATOM 5083 C C . ALA B 1 94 ? 24.172 -22.078 -4.453 1 86.94 94 ALA B C 1
ATOM 5085 O O . ALA B 1 94 ? 25 -21.547 -3.711 1 86.94 94 ALA B O 1
ATOM 5086 N N . ALA B 1 95 ? 23.031 -21.594 -4.73 1 84.19 95 ALA B N 1
ATOM 5087 C CA . ALA B 1 95 ? 22.703 -20.219 -4.328 1 84.19 95 ALA B CA 1
ATOM 5088 C C . ALA B 1 95 ? 22.234 -20.172 -2.877 1 84.19 95 ALA B C 1
ATOM 5090 O O . ALA B 1 95 ? 22.219 -19.094 -2.262 1 84.19 95 ALA B O 1
ATOM 5091 N N . LEU B 1 96 ? 21.906 -21.281 -2.354 1 85.81 96 LEU B N 1
ATOM 5092 C CA . LEU B 1 96 ? 21.328 -21.359 -1.015 1 85.81 96 LEU B CA 1
ATOM 5093 C C . LEU B 1 96 ? 22.359 -21.859 -0.005 1 85.81 96 LEU B C 1
ATOM 5095 O O . LEU B 1 96 ? 22.938 -22.922 -0.19 1 85.81 96 LEU B O 1
ATOM 5099 N N . GLU B 1 97 ? 22.516 -21.156 1.09 1 82.38 97 GLU B N 1
ATOM 5100 C CA . GLU B 1 97 ? 23.406 -21.594 2.16 1 82.38 97 GLU B CA 1
ATOM 5101 C C . GLU B 1 97 ? 22.812 -22.766 2.928 1 82.38 97 GLU B C 1
ATOM 5103 O O . GLU B 1 97 ? 23.531 -23.688 3.33 1 82.38 97 GLU B O 1
ATOM 5108 N N . THR B 1 98 ? 21.562 -22.688 3.15 1 85.31 98 THR B N 1
ATOM 5109 C CA . THR B 1 98 ? 20.812 -23.734 3.83 1 85.31 98 THR B CA 1
ATOM 5110 C C . THR B 1 98 ? 19.688 -24.25 2.945 1 85.31 98 THR B C 1
ATOM 5112 O O . THR B 1 98 ? 19.141 -23.516 2.123 1 85.31 98 THR B O 1
ATOM 5115 N N . PRO B 1 99 ? 19.422 -25.516 3.094 1 91.44 99 PRO B N 1
ATOM 5116 C CA . PRO B 1 99 ? 18.328 -26.047 2.285 1 91.44 99 PRO B CA 1
ATOM 5117 C C . PRO B 1 99 ? 16.984 -25.375 2.59 1 91.44 99 PRO B C 1
ATOM 5119 O O . PRO B 1 99 ? 16.734 -24.969 3.729 1 91.44 99 PRO B O 1
ATOM 5122 N N . VAL B 1 100 ? 16.219 -25.297 1.594 1 92.56 100 VAL B N 1
ATOM 5123 C CA . VAL B 1 100 ? 14.875 -24.766 1.697 1 92.56 100 VAL B CA 1
ATOM 5124 C C . VAL B 1 100 ? 13.844 -25.875 1.522 1 92.56 100 VAL B C 1
ATOM 5126 O O . VAL B 1 100 ? 13.898 -26.625 0.549 1 92.56 100 VAL B O 1
ATOM 5129 N N . ARG B 1 101 ? 12.969 -26.094 2.557 1 94 101 ARG B N 1
ATOM 5130 C CA . ARG B 1 101 ? 11.938 -27.125 2.457 1 94 101 ARG B CA 1
ATOM 5131 C C . ARG B 1 101 ? 10.82 -26.688 1.516 1 94 101 ARG B C 1
ATOM 5133 O O . ARG B 1 101 ? 10.258 -25.609 1.67 1 94 101 ARG B O 1
ATOM 5140 N N . MET B 1 102 ? 10.547 -27.469 0.557 1 96.94 102 MET B N 1
ATOM 5141 C CA . MET B 1 102 ? 9.492 -27.203 -0.419 1 96.94 102 MET B CA 1
ATOM 5142 C C . MET B 1 102 ? 8.336 -28.188 -0.252 1 96.94 102 MET B C 1
ATOM 5144 O O . MET B 1 102 ? 8.539 -29.391 -0.269 1 96.94 102 MET B O 1
ATOM 5148 N N . HIS B 1 103 ? 7.16 -27.656 0.016 1 98.06 103 HIS B N 1
ATOM 5149 C CA . HIS B 1 103 ? 5.918 -28.406 0.02 1 98.06 103 HIS B CA 1
ATOM 5150 C C . HIS B 1 103 ? 5.344 -28.531 -1.387 1 98.06 103 HIS B C 1
ATOM 5152 O O . HIS B 1 103 ? 5.367 -27.578 -2.16 1 98.06 103 HIS B O 1
ATOM 5158 N N . PHE B 1 104 ? 4.891 -29.734 -1.75 1 98.62 104 PHE B N 1
ATOM 5159 C CA . PHE B 1 104 ? 4.297 -29.938 -3.068 1 98.62 104 PHE B CA 1
ATOM 5160 C C . PHE B 1 104 ? 3.258 -31.047 -3.039 1 98.62 104 PHE B C 1
ATOM 5162 O O . PHE B 1 104 ? 3.23 -31.844 -2.105 1 98.62 104 PHE B O 1
ATOM 5169 N N . VAL B 1 105 ? 2.395 -30.953 -3.986 1 98.69 105 VAL B N 1
ATOM 5170 C CA . VAL B 1 105 ? 1.434 -32.031 -4.27 1 98.69 105 VAL B CA 1
ATOM 5171 C C . VAL B 1 105 ? 1.955 -32.906 -5.402 1 98.69 105 VAL B C 1
ATOM 5173 O O . VAL B 1 105 ? 2.434 -32.406 -6.418 1 98.69 105 VAL B O 1
ATOM 5176 N N . HIS B 1 106 ? 1.957 -34.156 -5.211 1 98.62 106 HIS B N 1
ATOM 5177 C CA . HIS B 1 106 ? 2.301 -35.125 -6.238 1 98.62 106 HIS B CA 1
ATOM 5178 C C . HIS B 1 106 ? 1.189 -36.156 -6.41 1 98.62 106 HIS B C 1
ATOM 5180 O O . HIS B 1 106 ? 1.146 -37.156 -5.691 1 98.62 106 HIS B O 1
ATOM 5186 N N . ALA B 1 107 ? 0.384 -35.906 -7.406 1 98.12 107 ALA B N 1
ATOM 5187 C CA . ALA B 1 107 ? -0.728 -36.812 -7.703 1 98.12 107 ALA B CA 1
ATOM 5188 C C . ALA B 1 107 ? -0.429 -37.656 -8.93 1 98.12 107 ALA B C 1
ATOM 5190 O O . ALA B 1 107 ? -0.439 -37.156 -10.055 1 98.12 107 ALA B O 1
ATOM 5191 N N . SER B 1 108 ? -0.273 -38.906 -8.711 1 95.5 108 SER B N 1
ATOM 5192 C CA . SER B 1 108 ? 0.011 -39.844 -9.797 1 95.5 108 SER B CA 1
ATOM 5193 C C . SER B 1 108 ? -1.273 -40.312 -10.453 1 95.5 108 SER B C 1
ATOM 5195 O O . SER B 1 108 ? -2.293 -40.5 -9.781 1 95.5 108 SER B O 1
ATOM 5197 N N . SER B 1 109 ? -1.177 -40.469 -11.727 1 94.69 109 SER B N 1
ATOM 5198 C CA . SER B 1 109 ? -2.309 -41.031 -12.461 1 94.69 109 SER B CA 1
ATOM 5199 C C . SER B 1 109 ? -2.256 -42.562 -12.492 1 94.69 109 SER B C 1
ATOM 5201 O O . SER B 1 109 ? -1.172 -43.156 -12.523 1 94.69 109 SER B O 1
ATOM 5203 N N . ARG B 1 110 ? -3.379 -43.219 -12.555 1 90.38 110 ARG B N 1
ATOM 5204 C CA . ARG B 1 110 ? -3.461 -44.688 -12.648 1 90.38 110 ARG B CA 1
ATOM 5205 C C . ARG B 1 110 ? -3.223 -45.156 -14.086 1 90.38 110 ARG B C 1
ATOM 5207 O O . ARG B 1 110 ? -3.021 -46.344 -14.328 1 90.38 110 ARG B O 1
ATOM 5214 N N . HIS B 1 111 ? -3.256 -44.188 -14.977 1 90 111 HIS B N 1
ATOM 5215 C CA . HIS B 1 111 ? -3.102 -44.531 -16.391 1 90 111 HIS B CA 1
ATOM 5216 C C . HIS B 1 111 ? -1.632 -44.719 -16.75 1 90 111 HIS B C 1
ATOM 5218 O O . HIS B 1 111 ? -0.788 -43.906 -16.375 1 90 111 HIS B O 1
ATOM 5224 N N . ALA B 1 112 ? -1.282 -45.719 -17.5 1 85.75 112 ALA B N 1
ATOM 5225 C CA . ALA B 1 112 ? 0.089 -46.094 -17.812 1 85.75 112 ALA B CA 1
ATOM 5226 C C . ALA B 1 112 ? 0.739 -45.062 -18.75 1 85.75 112 ALA B C 1
ATOM 5228 O O . ALA B 1 112 ? 1.961 -44.906 -18.734 1 85.75 112 ALA B O 1
ATOM 5229 N N . HIS B 1 113 ? -0.022 -44.406 -19.516 1 88.56 113 HIS B N 1
ATOM 5230 C CA . HIS B 1 113 ? 0.559 -43.469 -20.484 1 88.56 113 HIS B CA 1
ATOM 5231 C C . HIS B 1 113 ? 0.556 -42.062 -19.953 1 88.56 113 HIS B C 1
ATOM 5233 O O . HIS B 1 113 ? 0.655 -41.094 -20.734 1 88.56 113 HIS B O 1
ATOM 5239 N N . ALA B 1 114 ? 0.383 -41.906 -18.641 1 94.69 114 ALA B N 1
ATOM 5240 C CA . ALA B 1 114 ? 0.393 -40.594 -18.047 1 94.69 114 ALA B CA 1
ATOM 5241 C C . ALA B 1 114 ? 1.758 -39.938 -18.203 1 94.69 114 ALA B C 1
ATOM 5243 O O . ALA B 1 114 ? 2.793 -40.594 -18.078 1 94.69 114 ALA B O 1
ATOM 5244 N N . MET B 1 115 ? 1.745 -38.625 -18.484 1 96 115 MET B N 1
ATOM 5245 C CA . MET B 1 115 ? 2.967 -37.844 -18.656 1 96 115 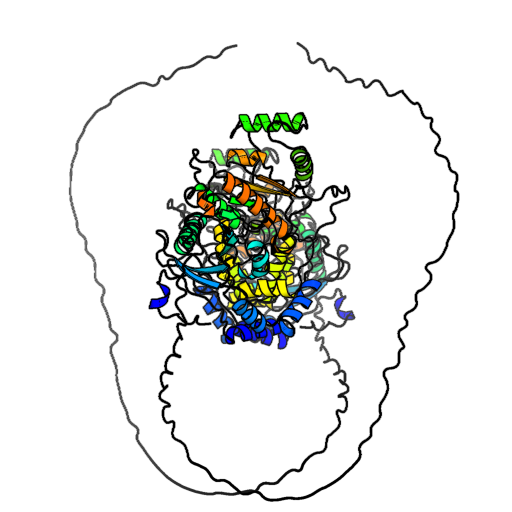MET B CA 1
ATOM 5246 C C . MET B 1 115 ? 3.227 -36.969 -17.422 1 96 115 MET B C 1
ATOM 5248 O O . MET B 1 115 ? 2.287 -36.469 -16.828 1 96 115 MET B O 1
ATOM 5252 N N . PRO B 1 116 ? 4.5 -36.812 -17.031 1 97.62 116 PRO B N 1
ATOM 5253 C CA . PRO B 1 116 ? 4.801 -35.906 -15.922 1 97.62 116 PRO B CA 1
ATOM 5254 C C . PRO B 1 116 ? 4.527 -34.438 -16.266 1 97.62 116 PRO B C 1
ATOM 5256 O O . PRO B 1 116 ? 4.973 -33.938 -17.312 1 97.62 116 PRO B O 1
ATOM 5259 N N . LEU B 1 117 ? 3.76 -33.781 -15.438 1 98.38 117 LEU B N 1
ATOM 5260 C CA . LEU B 1 117 ? 3.406 -32.375 -15.633 1 98.38 117 LEU B CA 1
ATOM 5261 C C . LEU B 1 117 ? 3.689 -31.578 -14.367 1 98.38 117 LEU B C 1
ATOM 5263 O O . LEU B 1 117 ? 3.262 -31.953 -13.273 1 98.38 117 LEU B O 1
ATOM 5267 N N . LEU B 1 118 ? 4.477 -30.547 -14.531 1 98.75 118 LEU B N 1
ATOM 5268 C CA . LEU B 1 118 ? 4.676 -29.562 -13.477 1 98.75 118 LEU B CA 1
ATOM 5269 C C . LEU B 1 118 ? 3.75 -28.359 -13.672 1 98.75 118 LEU B C 1
ATOM 5271 O O . LEU B 1 118 ? 3.885 -27.625 -14.648 1 98.75 118 LEU B O 1
ATOM 5275 N N . LEU B 1 119 ? 2.777 -28.203 -12.828 1 98.56 119 LEU B N 1
ATOM 5276 C CA . LEU B 1 119 ? 1.874 -27.062 -12.844 1 98.56 119 LEU B CA 1
ATOM 5277 C C . LEU B 1 119 ? 2.246 -26.062 -11.766 1 98.56 119 LEU B C 1
ATOM 5279 O O . LEU B 1 119 ? 2.238 -26.391 -10.578 1 98.56 119 LEU B O 1
ATOM 5283 N N . ILE B 1 120 ? 2.551 -24.828 -12.117 1 98.19 120 ILE B N 1
ATOM 5284 C CA . ILE B 1 120 ? 2.979 -23.797 -11.172 1 98.19 120 ILE B CA 1
ATOM 5285 C C . ILE B 1 120 ? 1.809 -22.875 -10.859 1 98.19 120 ILE B C 1
ATOM 5287 O O . ILE B 1 120 ? 1.286 -22.203 -11.75 1 98.19 120 ILE B O 1
ATOM 5291 N N . PRO B 1 121 ? 1.385 -22.828 -9.602 1 96.69 121 PRO B N 1
ATOM 5292 C CA . PRO B 1 121 ? 0.279 -21.938 -9.219 1 96.69 121 PRO B CA 1
ATOM 5293 C C . PRO B 1 121 ? 0.622 -20.469 -9.383 1 96.69 121 PRO B C 1
ATOM 5295 O O . PRO B 1 121 ? 1.769 -20.062 -9.164 1 96.69 121 PRO B O 1
ATOM 5298 N N . PRO B 1 122 ? -0.364 -19.656 -9.75 1 94 122 PRO B N 1
ATOM 5299 C CA . PRO B 1 122 ? -0.115 -18.219 -9.812 1 94 122 PRO B CA 1
ATOM 5300 C C . PRO B 1 122 ? -0.07 -17.562 -8.43 1 94 122 PRO B C 1
ATOM 5302 O O . PRO B 1 122 ? -0.705 -18.047 -7.492 1 94 122 PRO B O 1
ATOM 5305 N N . PHE B 1 123 ? 0.711 -16.531 -8.328 1 92.19 123 PHE B N 1
ATOM 5306 C CA . PHE B 1 123 ? 0.753 -15.742 -7.109 1 92.19 123 PHE B CA 1
ATOM 5307 C C . PHE B 1 123 ? -0.571 -15.023 -6.883 1 92.19 123 PHE B C 1
ATOM 5309 O O . PHE B 1 123 ? -1.126 -14.43 -7.809 1 92.19 123 PHE B O 1
ATOM 5316 N N . PRO B 1 124 ? -1.132 -14.984 -5.68 1 92.88 124 PRO B N 1
ATOM 5317 C CA . PRO B 1 124 ? -0.562 -15.5 -4.43 1 92.88 124 PRO B CA 1
ATOM 5318 C C . PRO B 1 124 ? -1.159 -16.844 -4.016 1 92.88 124 PRO B C 1
ATOM 5320 O O . PRO B 1 124 ? -1.143 -17.188 -2.834 1 92.88 124 PRO B O 1
ATOM 5323 N N . PHE B 1 125 ? -1.657 -17.578 -4.926 1 94.19 125 PHE B N 1
ATOM 5324 C CA . PHE B 1 125 ? -2.369 -18.812 -4.602 1 94.19 125 PHE B CA 1
ATOM 5325 C C . PHE B 1 125 ? -1.394 -19.969 -4.398 1 94.19 125 PHE B C 1
ATOM 5327 O O . PHE B 1 125 ? -0.287 -19.953 -4.941 1 94.19 125 PHE B O 1
ATOM 5334 N N . THR B 1 126 ? -1.821 -20.938 -3.59 1 94.62 126 THR B N 1
ATOM 5335 C CA . THR B 1 126 ? -1.004 -22.094 -3.266 1 94.62 126 THR B CA 1
ATOM 5336 C C . THR B 1 126 ? -1.513 -23.328 -3.998 1 94.62 126 THR B C 1
ATOM 5338 O O . THR B 1 126 ? -2.596 -23.312 -4.586 1 94.62 126 THR B O 1
ATOM 5341 N N . ASN B 1 127 ? -0.69 -24.375 -3.904 1 97.69 127 ASN B N 1
ATOM 5342 C CA . ASN B 1 127 ? -1.081 -25.656 -4.488 1 97.69 127 ASN B CA 1
ATOM 5343 C C . ASN B 1 127 ? -2.348 -26.203 -3.838 1 97.69 127 ASN B C 1
ATOM 5345 O O . ASN B 1 127 ? -3.211 -26.75 -4.52 1 97.69 127 ASN B O 1
ATOM 5349 N N . LEU B 1 128 ? -2.527 -25.969 -2.588 1 97.62 128 LEU B N 1
ATOM 5350 C CA . LEU B 1 128 ? -3.693 -26.5 -1.885 1 97.62 128 LEU B CA 1
ATOM 5351 C C . LEU B 1 128 ? -4.953 -25.734 -2.271 1 97.62 128 LEU B C 1
ATOM 5353 O O . LEU B 1 128 ? -6.043 -26.297 -2.32 1 97.62 128 LEU B O 1
ATOM 5357 N N . SER B 1 129 ? -4.766 -24.469 -2.508 1 95.75 129 SER B N 1
ATOM 5358 C CA . SER B 1 129 ? -5.91 -23.703 -2.986 1 95.75 129 SER B CA 1
ATOM 5359 C C . SER B 1 129 ? -6.41 -24.234 -4.328 1 95.75 129 SER B C 1
ATOM 5361 O O . SER B 1 129 ? -7.562 -24.016 -4.699 1 95.75 129 SER B O 1
ATOM 5363 N N . MET B 1 130 ? -5.59 -24.938 -5.066 1 96.31 130 MET B N 1
ATOM 5364 C CA . MET B 1 130 ? -5.926 -25.422 -6.398 1 96.31 130 MET B CA 1
ATOM 5365 C C . MET B 1 130 ? -6.105 -26.938 -6.391 1 96.31 130 MET B C 1
ATOM 5367 O O . MET B 1 130 ? -6.031 -27.594 -7.438 1 96.31 130 MET B O 1
ATOM 5371 N N . ALA B 1 131 ? -6.352 -27.531 -5.27 1 97 131 ALA B N 1
ATOM 5372 C CA . ALA B 1 131 ? -6.465 -28.984 -5.133 1 97 131 ALA B CA 1
ATOM 5373 C C . ALA B 1 131 ? -7.625 -29.516 -5.965 1 97 131 ALA B C 1
ATOM 5375 O O . ALA B 1 131 ? -7.629 -30.688 -6.352 1 97 131 ALA B O 1
ATOM 5376 N N . HIS B 1 132 ? -8.609 -28.719 -6.246 1 95 132 HIS B N 1
ATOM 5377 C CA . HIS B 1 132 ? -9.773 -29.125 -7.02 1 95 132 HIS B CA 1
ATOM 5378 C C . HIS B 1 132 ? -9.391 -29.453 -8.461 1 95 132 HIS B C 1
ATOM 5380 O O . HIS B 1 132 ? -10.18 -30.062 -9.188 1 95 132 HIS B O 1
ATOM 5386 N N . LEU B 1 133 ? -8.172 -29.125 -8.914 1 96.25 133 LEU B N 1
ATOM 5387 C CA . LEU B 1 133 ? -7.715 -29.375 -10.281 1 96.25 133 LEU B CA 1
ATOM 5388 C C . LEU B 1 133 ? -7.148 -30.781 -10.422 1 96.25 133 LEU B C 1
ATOM 5390 O O . LEU B 1 133 ? -6.961 -31.266 -11.539 1 96.25 133 LEU B O 1
ATOM 5394 N N . ILE B 1 134 ? -6.852 -31.453 -9.367 1 97.56 134 ILE B N 1
ATOM 5395 C CA . ILE B 1 134 ? -6.047 -32.656 -9.367 1 97.56 134 ILE B CA 1
ATOM 5396 C C . ILE B 1 134 ? -6.703 -33.719 -10.258 1 97.56 134 ILE B C 1
ATOM 5398 O O . ILE B 1 134 ? -6.078 -34.219 -11.188 1 97.56 134 ILE B O 1
ATOM 5402 N N . ASP B 1 135 ? -7.957 -33.969 -10.07 1 95.81 135 ASP B N 1
ATOM 5403 C CA . ASP B 1 135 ? -8.625 -35.031 -10.812 1 95.81 135 ASP B CA 1
ATOM 5404 C C . ASP B 1 135 ? -8.742 -34.688 -12.297 1 95.81 135 ASP B C 1
ATOM 5406 O O . ASP B 1 135 ? -8.711 -35.562 -13.156 1 95.81 135 ASP B O 1
ATOM 5410 N N . LEU B 1 136 ? -8.875 -33.438 -12.555 1 95.19 136 LEU B N 1
ATOM 5411 C CA . LEU B 1 136 ? -9.008 -33 -13.93 1 95.19 136 LEU B CA 1
ATOM 5412 C C . LEU B 1 136 ? -7.77 -33.344 -14.75 1 95.19 136 LEU B C 1
ATOM 5414 O O . LEU B 1 136 ? -7.879 -33.688 -15.93 1 95.19 136 LEU B O 1
ATOM 5418 N N . PHE B 1 137 ? -6.609 -33.344 -14.164 1 96.75 137 PHE B N 1
ATOM 5419 C CA . PHE B 1 137 ? -5.352 -33.625 -14.859 1 96.75 137 PHE B CA 1
ATOM 5420 C C . PHE B 1 137 ? -4.984 -35.094 -14.781 1 96.75 137 PHE B C 1
ATOM 5422 O O . PHE B 1 137 ? -4.426 -35.656 -15.734 1 96.75 137 PHE B O 1
ATOM 5429 N N . THR B 1 138 ? -5.332 -35.781 -13.727 1 96.06 138 THR B N 1
ATOM 5430 C CA . THR B 1 138 ? -4.797 -37.125 -13.477 1 96.06 138 THR B CA 1
ATOM 5431 C C . THR B 1 138 ? -5.77 -38.188 -13.953 1 96.06 138 THR B C 1
ATOM 5433 O O . THR B 1 138 ? -5.359 -39.312 -14.297 1 96.06 138 THR B O 1
ATOM 5436 N N . GLU B 1 139 ? -7.02 -37.812 -13.922 1 92.44 139 GLU B N 1
ATOM 5437 C CA . GLU B 1 139 ? -8.039 -38.812 -14.227 1 92.44 139 GLU B CA 1
ATOM 5438 C C . GLU B 1 139 ? -9.031 -38.281 -15.258 1 92.44 139 GLU B C 1
ATOM 5440 O O . GLU B 1 139 ? -10.219 -38.094 -14.945 1 92.44 139 GLU B O 1
ATOM 5445 N N . PRO B 1 140 ? -8.586 -38.062 -16.594 1 85.88 140 PRO B N 1
ATOM 5446 C CA . PRO B 1 140 ? -9.508 -37.562 -17.625 1 85.88 140 PRO B CA 1
ATOM 5447 C C . PRO B 1 140 ? -10.609 -38.562 -17.953 1 85.88 140 PRO B C 1
ATOM 5449 O O . PRO B 1 140 ? -11.617 -38.188 -18.562 1 85.88 140 PRO B O 1
ATOM 5452 N N . GLY B 1 141 ? -11.391 -39.188 -17.219 1 72.75 141 GLY B N 1
ATOM 5453 C CA . GLY B 1 141 ? -12.461 -40.125 -17.406 1 72.75 141 GLY B CA 1
ATOM 5454 C C . GLY B 1 141 ? -12.047 -41.312 -18.266 1 72.75 141 GLY B C 1
ATOM 5455 O O . GLY B 1 141 ? -11.164 -41.188 -19.125 1 72.75 141 GLY B O 1
ATOM 5456 N N . ASP B 1 142 ? -12.633 -42.5 -17.953 1 63.97 142 ASP B N 1
ATOM 5457 C CA . ASP B 1 142 ? -12.336 -43.75 -18.625 1 63.97 142 ASP B CA 1
ATOM 5458 C C . ASP B 1 142 ? -12.82 -43.719 -20.078 1 63.97 142 ASP B C 1
ATOM 5460 O O . ASP B 1 142 ? -13.891 -43.188 -20.359 1 63.97 142 ASP B O 1
ATOM 5464 N N . GLY B 1 143 ? -12.055 -44.062 -21.016 1 57.69 143 GLY B N 1
ATOM 5465 C CA . GLY B 1 143 ? -12.477 -44.188 -22.406 1 57.69 143 GLY B CA 1
ATOM 5466 C C . GLY B 1 143 ? -12.109 -42.969 -23.219 1 57.69 143 GLY B C 1
ATOM 5467 O O . GLY B 1 143 ? -12.289 -42.938 -24.438 1 57.69 143 GLY B O 1
ATOM 5468 N N . THR B 1 144 ? -11.75 -41.906 -22.453 1 63.84 144 THR B N 1
ATOM 5469 C CA . THR B 1 144 ? -11.414 -40.719 -23.25 1 63.84 144 THR B CA 1
ATOM 5470 C C . THR B 1 144 ? -9.984 -40.812 -23.766 1 63.84 144 THR B C 1
ATOM 5472 O O . THR B 1 144 ? -9.172 -41.594 -23.234 1 63.84 144 THR B O 1
ATOM 5475 N N . LEU B 1 145 ? -9.844 -40.344 -24.922 1 70.69 145 LEU B N 1
ATOM 5476 C CA . LEU B 1 145 ? -8.531 -40.25 -25.547 1 70.69 145 LEU B CA 1
ATOM 5477 C C . LEU B 1 145 ? -7.738 -39.062 -25 1 70.69 145 LEU B C 1
ATOM 5479 O O . LEU B 1 145 ? -6.664 -38.75 -25.516 1 70.69 145 LEU B O 1
ATOM 5483 N N . ASP B 1 146 ? -8.18 -38.625 -23.766 1 88.69 146 ASP B N 1
ATOM 5484 C CA . ASP B 1 146 ? -7.48 -37.469 -23.25 1 88.69 146 ASP B CA 1
ATOM 5485 C C . ASP B 1 146 ? -6.203 -37.875 -22.531 1 88.69 146 ASP B C 1
ATOM 5487 O O . ASP B 1 146 ? -6.18 -38.875 -21.812 1 88.69 146 ASP B O 1
ATOM 5491 N N . GLN B 1 147 ? -5.125 -37.188 -22.703 1 92.81 147 GLN B N 1
ATOM 5492 C CA . GLN B 1 147 ? -3.814 -37.438 -22.109 1 92.81 147 GLN B CA 1
ATOM 5493 C C . GLN B 1 147 ? -3.846 -37.219 -20.594 1 92.81 147 GLN B C 1
ATOM 5495 O O . GLN B 1 147 ? -4.129 -36.125 -20.109 1 92.81 147 GLN B O 1
ATOM 5500 N N . PRO B 1 148 ? -3.682 -38.312 -19.812 1 95.31 148 PRO B N 1
ATOM 5501 C CA . PRO B 1 148 ? -3.521 -38.156 -18.359 1 95.31 148 PRO B CA 1
ATOM 5502 C C . PRO B 1 148 ? -2.123 -37.688 -17.969 1 95.31 148 PRO B C 1
ATOM 5504 O O . PRO B 1 148 ? -1.17 -37.875 -18.734 1 95.31 148 PRO B O 1
ATOM 5507 N N . PHE B 1 149 ? -2.039 -37.125 -16.75 1 97.19 149 PHE B N 1
ATOM 5508 C CA . PHE B 1 149 ? -0.754 -36.594 -16.312 1 97.19 149 PHE B CA 1
ATOM 5509 C C . PHE B 1 149 ? -0.441 -37.062 -14.891 1 97.19 149 PHE B C 1
ATOM 5511 O O . PHE B 1 149 ? -1.348 -37.188 -14.07 1 97.19 149 PHE B O 1
ATOM 5518 N N . HIS B 1 150 ? 0.84 -37.375 -14.586 1 97.44 150 HIS B N 1
ATOM 5519 C CA . HIS B 1 150 ? 1.357 -37.281 -13.227 1 97.44 150 HIS B CA 1
ATOM 5520 C C . HIS B 1 150 ? 1.584 -35.844 -12.805 1 97.44 150 HIS B C 1
ATOM 5522 O O . HIS B 1 150 ? 2.523 -35.188 -13.273 1 97.44 150 HIS B O 1
ATOM 5528 N N . LEU B 1 151 ? 0.759 -35.375 -11.883 1 98.25 151 LEU B N 1
ATOM 5529 C CA . LEU B 1 151 ? 0.691 -33.938 -11.617 1 98.25 151 LEU B CA 1
ATOM 5530 C C . LEU B 1 151 ? 1.548 -33.562 -10.406 1 98.25 151 LEU B C 1
ATOM 5532 O O . LEU B 1 151 ? 1.388 -34.156 -9.328 1 98.25 151 LEU B O 1
ATOM 5536 N N . VAL B 1 152 ? 2.496 -32.688 -10.609 1 98.75 152 VAL B N 1
ATOM 5537 C CA . VAL B 1 152 ? 3.285 -32.125 -9.531 1 98.75 152 VAL B CA 1
ATOM 5538 C C . VAL B 1 152 ? 2.971 -30.625 -9.414 1 98.75 152 VAL B C 1
ATOM 5540 O O . VAL B 1 152 ? 3.09 -29.875 -10.398 1 98.75 152 VAL B O 1
ATOM 5543 N N . MET B 1 153 ? 2.496 -30.141 -8.273 1 98.69 153 MET B N 1
ATOM 5544 C CA . MET B 1 153 ? 2.207 -28.734 -7.996 1 98.69 153 MET B CA 1
ATOM 5545 C C . MET B 1 153 ? 2.973 -28.25 -6.77 1 98.69 153 MET B C 1
ATOM 5547 O O . MET B 1 153 ? 2.615 -28.578 -5.637 1 98.69 153 MET B O 1
ATOM 5551 N N . PRO B 1 154 ? 3.93 -27.453 -6.949 1 98.44 154 PRO B N 1
ATOM 5552 C CA . PRO B 1 154 ? 4.688 -26.938 -5.809 1 98.44 154 PRO B CA 1
ATOM 5553 C C . PRO B 1 154 ? 4.012 -25.734 -5.145 1 98.44 154 PRO B C 1
ATOM 5555 O O . PRO B 1 154 ? 3.264 -25 -5.797 1 98.44 154 PRO B O 1
ATOM 5558 N N . SER B 1 155 ? 4.184 -25.625 -3.881 1 97.62 155 SER B N 1
ATOM 5559 C CA . SER B 1 155 ? 4.023 -24.312 -3.248 1 97.62 155 SER B CA 1
ATOM 5560 C C . SER B 1 155 ? 5.293 -23.484 -3.373 1 97.62 155 SER B C 1
ATOM 5562 O O . SER B 1 155 ? 6.363 -23.891 -2.918 1 97.62 155 SER B O 1
ATOM 5564 N N . LEU B 1 156 ? 5.121 -22.375 -3.988 1 96.62 156 LEU B N 1
ATOM 5565 C CA . LEU B 1 156 ? 6.301 -21.531 -4.16 1 96.62 156 LEU B CA 1
ATOM 5566 C C . LEU B 1 156 ? 6.875 -21.125 -2.809 1 96.62 156 LEU B C 1
ATOM 5568 O O . LEU B 1 156 ? 6.156 -21.094 -1.808 1 96.62 156 LEU B O 1
ATOM 5572 N N . PRO B 1 157 ? 8.172 -20.859 -2.777 1 94.5 157 PRO B N 1
ATOM 5573 C CA . PRO B 1 157 ? 8.773 -20.453 -1.501 1 94.5 157 PRO B CA 1
ATOM 5574 C C . PRO B 1 157 ? 8.07 -19.25 -0.869 1 94.5 157 PRO B C 1
ATOM 5576 O O . PRO B 1 157 ? 7.805 -18.266 -1.551 1 94.5 157 PRO B O 1
ATOM 5579 N N . GLY B 1 158 ? 7.805 -19.406 0.382 1 93.06 158 GLY B N 1
ATOM 5580 C CA . GLY B 1 158 ? 7.121 -18.344 1.097 1 93.06 158 GLY B CA 1
ATOM 5581 C C . GLY B 1 158 ? 5.613 -18.5 1.095 1 93.06 158 GLY B C 1
ATOM 5582 O O . GLY B 1 158 ? 4.914 -17.828 1.858 1 93.06 158 GLY B O 1
ATOM 5583 N N . LEU B 1 159 ? 5.102 -19.391 0.273 1 95.75 159 LEU B N 1
ATOM 5584 C CA . LEU B 1 159 ? 3.666 -19.625 0.203 1 95.75 159 LEU B CA 1
ATOM 5585 C C . LEU B 1 159 ? 3.305 -20.969 0.845 1 95.75 159 LEU B C 1
ATOM 5587 O O . LEU B 1 159 ? 4.074 -21.922 0.767 1 95.75 159 LEU B O 1
ATOM 5591 N N . GLY B 1 160 ? 2.154 -20.953 1.445 1 95.19 160 GLY B N 1
ATOM 5592 C CA . GLY B 1 160 ? 1.679 -22.188 2.051 1 95.19 160 GLY B CA 1
ATOM 5593 C C . GLY B 1 160 ? 2.65 -22.781 3.059 1 95.19 160 GLY B C 1
ATOM 5594 O O . GLY B 1 160 ? 3.07 -22.094 3.994 1 95.19 160 GLY B O 1
ATOM 5595 N N . PHE B 1 161 ? 3.072 -24.031 2.768 1 95.88 161 PHE B N 1
ATOM 5596 C CA . PHE B 1 161 ? 3.865 -24.75 3.76 1 95.88 161 PHE B CA 1
ATOM 5597 C C . PHE B 1 161 ? 5.293 -24.953 3.266 1 95.88 161 PHE B C 1
ATOM 5599 O O . PHE B 1 161 ? 5.984 -25.859 3.715 1 95.88 161 PHE B O 1
ATOM 5606 N N . SER B 1 162 ? 5.695 -24.125 2.299 1 96.19 162 SER B N 1
ATOM 5607 C CA . SER B 1 162 ? 7.094 -24.047 1.894 1 96.19 162 SER B CA 1
ATOM 5608 C C . SER B 1 162 ? 7.832 -22.969 2.688 1 96.19 162 SER B C 1
ATOM 5610 O O . SER B 1 162 ? 7.246 -21.953 3.059 1 96.19 162 SER B O 1
ATOM 5612 N N . ASP B 1 163 ? 9.117 -23.219 2.877 1 92.5 163 ASP B N 1
ATOM 5613 C CA . ASP B 1 163 ? 9.945 -22.203 3.512 1 92.5 163 ASP B CA 1
ATOM 5614 C C . ASP B 1 163 ? 10.141 -21.016 2.584 1 92.5 163 ASP B C 1
ATOM 5616 O O . ASP B 1 163 ? 10.031 -21.141 1.362 1 92.5 163 ASP B O 1
ATOM 5620 N N . ALA B 1 164 ? 10.383 -19.891 3.217 1 90.19 164 ALA B N 1
ATOM 5621 C CA . ALA B 1 164 ? 10.695 -18.703 2.436 1 90.19 164 ALA B CA 1
ATOM 5622 C C . ALA B 1 164 ? 12.141 -18.719 1.947 1 90.19 164 ALA B C 1
ATOM 5624 O O . ALA B 1 164 ? 13.008 -19.344 2.576 1 90.19 164 ALA B O 1
ATOM 5625 N N . LEU B 1 165 ? 12.367 -18.031 0.843 1 88.31 165 LEU B N 1
ATOM 5626 C CA . LEU B 1 165 ? 13.719 -17.875 0.327 1 88.31 165 LEU B CA 1
ATOM 5627 C C . LEU B 1 165 ? 14.438 -16.734 1.034 1 88.31 165 LEU B C 1
ATOM 5629 O O . LEU B 1 165 ? 13.82 -15.727 1.4 1 88.31 165 LEU B O 1
ATOM 5633 N N . PRO B 1 166 ? 15.734 -16.922 1.129 1 81.5 166 PRO B N 1
ATOM 5634 C CA . PRO B 1 166 ? 16.484 -15.758 1.582 1 81.5 166 PRO B CA 1
ATOM 5635 C C . PRO B 1 166 ? 16.422 -14.594 0.595 1 81.5 166 PRO B C 1
ATOM 5637 O O . PRO B 1 166 ? 16.375 -14.812 -0.618 1 81.5 166 PRO B O 1
ATOM 5640 N N . ASP B 1 167 ? 16.453 -13.438 1.099 1 76.75 167 ASP B N 1
ATOM 5641 C CA . ASP B 1 167 ? 16.297 -12.25 0.264 1 76.75 167 ASP B CA 1
ATOM 5642 C C . ASP B 1 167 ? 17.562 -11.984 -0.558 1 76.75 167 ASP B C 1
ATOM 5644 O O . ASP B 1 167 ? 17.531 -11.195 -1.504 1 76.75 167 ASP B O 1
ATOM 5648 N N . SER B 1 168 ? 18.562 -12.672 -0.362 1 75.94 168 SER B N 1
ATOM 5649 C CA . SER B 1 168 ? 19.859 -12.414 -0.996 1 75.94 168 SER B CA 1
ATOM 5650 C C . SER B 1 168 ? 20 -13.211 -2.289 1 75.94 168 SER B C 1
ATOM 5652 O O . SER B 1 168 ? 20.969 -13.031 -3.027 1 75.94 168 SER B O 1
ATOM 5654 N N . VAL B 1 169 ? 19.031 -14.016 -2.643 1 82.94 169 VAL B N 1
ATOM 5655 C CA . VAL B 1 169 ? 19.219 -14.883 -3.803 1 82.94 169 VAL B CA 1
ATOM 5656 C C . VAL B 1 169 ? 18.266 -14.461 -4.918 1 82.94 169 VAL B C 1
ATOM 5658 O O . VAL B 1 169 ? 17.156 -13.961 -4.648 1 82.94 169 VAL B O 1
ATOM 5661 N N . PRO B 1 170 ? 18.719 -14.719 -6.156 1 86.25 170 PRO B N 1
ATOM 5662 C CA . PRO B 1 170 ? 17.797 -14.453 -7.258 1 86.25 170 PRO B CA 1
ATOM 5663 C C . PRO B 1 170 ? 16.609 -15.406 -7.266 1 86.25 170 PRO B C 1
ATOM 5665 O O . PRO B 1 170 ? 16.781 -16.625 -7.254 1 86.25 170 PRO B O 1
ATOM 5668 N N . LEU B 1 171 ? 15.477 -14.914 -7.328 1 89.81 171 LEU B N 1
ATOM 5669 C CA . LEU B 1 171 ? 14.25 -15.664 -7.105 1 89.81 171 LEU B CA 1
ATOM 5670 C C . LEU B 1 171 ? 14.008 -16.656 -8.242 1 89.81 171 LEU B C 1
ATOM 5672 O O . LEU B 1 171 ? 13.891 -17.859 -8 1 89.81 171 LEU B O 1
ATOM 5676 N N . ILE B 1 172 ? 13.984 -16.188 -9.5 1 93.19 172 ILE B N 1
ATOM 5677 C CA . ILE B 1 172 ? 13.523 -16.984 -10.625 1 93.19 172 ILE B CA 1
ATOM 5678 C C . ILE B 1 172 ? 14.531 -18.109 -10.898 1 93.19 172 ILE B C 1
ATOM 5680 O O . ILE B 1 172 ? 14.156 -19.281 -11 1 93.19 172 ILE B O 1
ATOM 5684 N N . GLN B 1 173 ? 15.773 -17.781 -10.977 1 93 173 GLN B N 1
ATOM 5685 C CA . GLN B 1 173 ? 16.812 -18.781 -11.25 1 93 173 GLN B CA 1
ATOM 5686 C C . GLN B 1 173 ? 16.859 -19.828 -10.156 1 93 173 GLN B C 1
ATOM 5688 O O . GLN B 1 173 ? 16.953 -21.031 -10.445 1 93 173 GLN B O 1
ATOM 5693 N N . THR B 1 174 ? 16.75 -19.359 -8.953 1 93.81 174 THR B N 1
ATOM 5694 C CA . THR B 1 174 ? 16.875 -20.266 -7.82 1 93.81 174 THR B CA 1
ATOM 5695 C C . THR B 1 174 ? 15.672 -21.203 -7.754 1 93.81 174 THR B C 1
ATOM 5697 O O . THR B 1 174 ? 15.836 -22.422 -7.633 1 93.81 174 THR B O 1
ATOM 5700 N N . VAL B 1 175 ? 14.523 -20.672 -7.84 1 96.38 175 VAL B N 1
ATOM 5701 C CA . VAL B 1 175 ? 13.312 -21.469 -7.695 1 96.38 175 VAL B CA 1
ATOM 5702 C C . VAL B 1 175 ? 13.164 -22.406 -8.891 1 96.38 175 VAL B C 1
ATOM 5704 O O . VAL B 1 175 ? 12.75 -23.562 -8.742 1 96.38 175 VAL B O 1
ATOM 5707 N N . ALA B 1 176 ? 13.484 -21.938 -10.094 1 96.75 176 ALA B N 1
ATOM 5708 C CA . ALA B 1 176 ? 13.438 -22.812 -11.266 1 96.75 176 ALA B CA 1
ATOM 5709 C C . ALA B 1 176 ? 14.367 -24 -11.102 1 96.75 176 ALA B C 1
ATOM 5711 O O . ALA B 1 176 ? 13.992 -25.141 -11.422 1 96.75 176 ALA B O 1
ATOM 5712 N N . HIS B 1 177 ? 15.523 -23.719 -10.641 1 96.94 177 HIS B N 1
ATOM 5713 C CA . HIS B 1 177 ? 16.453 -24.812 -10.383 1 96.94 177 HIS B CA 1
ATOM 5714 C C . HIS B 1 177 ? 15.906 -25.781 -9.344 1 96.94 177 HIS B C 1
ATOM 5716 O O . HIS B 1 177 ? 16.031 -27 -9.484 1 96.94 177 HIS B O 1
ATOM 5722 N N . MET B 1 178 ? 15.336 -25.25 -8.312 1 97.56 178 MET B N 1
ATOM 5723 C CA . MET B 1 178 ? 14.719 -26.094 -7.285 1 97.56 178 MET B CA 1
ATOM 5724 C C . MET B 1 178 ? 13.648 -26.984 -7.887 1 97.56 178 MET B C 1
ATOM 5726 O O . MET B 1 178 ? 13.562 -28.172 -7.551 1 97.56 178 MET B O 1
ATOM 5730 N N . LEU B 1 179 ? 12.875 -26.422 -8.742 1 98.44 179 LEU B N 1
ATOM 5731 C CA . LEU B 1 179 ? 11.805 -27.188 -9.367 1 98.44 179 LEU B CA 1
ATOM 5732 C C . LEU B 1 179 ? 12.375 -28.266 -10.281 1 98.44 179 LEU B C 1
ATOM 5734 O O . LEU B 1 179 ? 11.828 -29.375 -10.352 1 98.44 179 LEU B O 1
ATOM 5738 N N . HIS B 1 180 ? 13.414 -27.953 -10.992 1 98 180 HIS B N 1
ATOM 5739 C CA . HIS B 1 180 ? 14.094 -28.953 -11.812 1 98 180 HIS B CA 1
ATOM 5740 C C . HIS B 1 180 ? 14.609 -30.109 -10.961 1 98 180 HIS B C 1
ATOM 5742 O O . HIS B 1 180 ? 14.406 -31.281 -11.305 1 98 180 HIS B O 1
ATOM 5748 N N . VAL B 1 181 ? 15.234 -29.766 -9.875 1 97.06 181 VAL B N 1
ATOM 5749 C CA . VAL B 1 181 ? 15.75 -30.766 -8.945 1 97.06 181 VAL B CA 1
ATOM 5750 C C . VAL B 1 181 ? 14.602 -31.625 -8.406 1 97.06 181 VAL B C 1
ATOM 5752 O O . VAL B 1 181 ? 14.719 -32.844 -8.289 1 97.06 181 VAL B O 1
ATOM 5755 N N . LEU B 1 182 ? 13.516 -30.969 -8.086 1 97.62 182 LEU B N 1
ATOM 5756 C CA . LEU B 1 182 ? 12.344 -31.672 -7.574 1 97.62 182 LEU B CA 1
ATOM 5757 C C . LEU B 1 182 ? 11.859 -32.719 -8.57 1 97.62 182 LEU B C 1
ATOM 5759 O O . LEU B 1 182 ? 11.633 -33.875 -8.203 1 97.62 182 LEU B O 1
ATOM 5763 N N . MET B 1 183 ? 11.695 -32.344 -9.828 1 97.88 183 MET B N 1
ATOM 5764 C CA . MET B 1 183 ? 11.195 -33.281 -10.844 1 97.88 183 MET B CA 1
ATOM 5765 C C . MET B 1 183 ? 12.156 -34.438 -11.039 1 97.88 183 MET B C 1
ATOM 5767 O O . MET B 1 183 ? 11.727 -35.594 -11.164 1 97.88 183 MET B O 1
ATOM 5771 N N . LYS B 1 184 ? 13.422 -34.156 -11 1 95.81 184 LYS B N 1
ATOM 5772 C CA . LYS B 1 184 ? 14.422 -35.219 -11.117 1 95.81 184 LYS B CA 1
ATOM 5773 C C . LYS B 1 184 ? 14.352 -36.188 -9.922 1 95.81 184 LYS B C 1
ATOM 5775 O O . LYS B 1 184 ? 14.422 -37.406 -10.094 1 95.81 184 LYS B O 1
ATOM 5780 N N . ARG B 1 185 ? 14.211 -35.562 -8.836 1 95.31 185 ARG B N 1
ATOM 5781 C CA . ARG B 1 185 ? 14.141 -36.375 -7.609 1 95.31 185 ARG B CA 1
ATOM 5782 C C . ARG B 1 185 ? 12.922 -37.281 -7.621 1 95.31 185 ARG B C 1
ATOM 5784 O O . ARG B 1 185 ? 12.953 -38.375 -7.035 1 95.31 185 ARG B O 1
ATOM 5791 N N . LEU B 1 186 ? 11.859 -36.844 -8.18 1 96.56 186 LEU B N 1
ATOM 5792 C CA . LEU B 1 186 ? 10.633 -37.625 -8.273 1 96.56 186 LEU B CA 1
ATOM 5793 C C . LEU B 1 186 ? 10.75 -38.688 -9.359 1 96.56 186 LEU B C 1
ATOM 5795 O O . LEU B 1 186 ? 9.82 -39.469 -9.578 1 96.56 186 LEU B O 1
ATOM 5799 N N . GLY B 1 187 ? 11.867 -38.688 -10.094 1 94.44 187 GLY B N 1
ATOM 5800 C CA . GLY B 1 187 ? 12.125 -39.719 -11.094 1 94.44 187 GLY B CA 1
ATOM 5801 C C . GLY B 1 187 ? 11.695 -39.312 -12.492 1 94.44 187 GLY B C 1
ATOM 5802 O O . GLY B 1 187 ? 11.625 -40.125 -13.398 1 94.44 187 GLY B O 1
ATOM 5803 N N . TYR B 1 188 ? 11.367 -38.094 -12.656 1 96.19 188 TYR B N 1
ATOM 5804 C CA . TYR B 1 188 ? 10.945 -37.625 -13.969 1 96.19 188 TYR B CA 1
ATOM 5805 C C . TYR B 1 188 ? 12.109 -37 -14.734 1 96.19 188 TYR B C 1
ATOM 5807 O O . TYR B 1 188 ? 12.414 -35.812 -14.562 1 96.19 188 TYR B O 1
ATOM 5815 N N . GLU B 1 189 ? 12.672 -37.75 -15.594 1 95 189 GLU B N 1
ATOM 5816 C CA . GLU B 1 189 ? 13.766 -37.25 -16.422 1 95 189 GLU B CA 1
ATOM 5817 C C . GLU B 1 189 ? 13.273 -36.188 -17.406 1 95 189 GLU B C 1
ATOM 5819 O O . GLU B 1 189 ? 14.008 -35.281 -17.75 1 95 189 GLU B O 1
ATOM 5824 N N . TYR B 1 190 ? 12.094 -36.5 -17.891 1 96.19 190 TYR B N 1
ATOM 5825 C CA . TYR B 1 190 ? 11.445 -35.562 -18.812 1 96.19 190 TYR B CA 1
ATOM 5826 C C . TYR B 1 190 ? 10.07 -35.156 -18.281 1 96.19 190 TYR B C 1
ATOM 5828 O O . TYR B 1 190 ? 9.352 -35.969 -17.703 1 96.19 190 TYR B O 1
ATOM 5836 N N . PHE B 1 191 ? 9.75 -33.906 -18.5 1 97.88 191 PHE B N 1
ATOM 5837 C CA . PHE B 1 191 ? 8.453 -33.438 -18.031 1 97.88 191 PHE B CA 1
ATOM 5838 C C . PHE B 1 191 ? 7.992 -32.219 -18.844 1 97.88 191 PHE B C 1
ATOM 5840 O O . PHE B 1 191 ? 8.773 -31.641 -19.594 1 97.88 191 PHE B O 1
ATOM 5847 N N . LEU B 1 192 ? 6.699 -31.891 -18.75 1 98.31 192 LEU B N 1
ATOM 5848 C CA . LEU B 1 192 ? 6.094 -30.672 -19.25 1 98.31 192 LEU B CA 1
ATOM 5849 C C . LEU B 1 192 ? 5.816 -29.688 -18.125 1 98.31 192 LEU B C 1
ATOM 5851 O O . LEU B 1 192 ? 5.75 -30.078 -16.953 1 98.31 192 LEU B O 1
ATOM 5855 N N . VAL B 1 193 ? 5.758 -28.422 -18.469 1 98.69 193 VAL B N 1
ATOM 5856 C CA . VAL B 1 193 ? 5.461 -27.422 -17.453 1 98.69 193 VAL B CA 1
ATOM 5857 C C . VAL B 1 193 ? 4.348 -26.5 -17.938 1 98.69 193 VAL B C 1
ATOM 5859 O O . VAL B 1 193 ? 4.211 -26.281 -19.141 1 98.69 193 VAL B O 1
ATOM 5862 N N . THR B 1 194 ? 3.469 -26.062 -17.016 1 98.25 194 THR B N 1
ATOM 5863 C CA . THR B 1 194 ? 2.436 -25.094 -17.359 1 98.25 194 THR B CA 1
ATOM 5864 C C . THR B 1 194 ? 2.289 -24.062 -16.25 1 98.25 194 THR B C 1
ATOM 5866 O O . THR B 1 194 ? 2.365 -24.391 -15.062 1 98.25 194 THR B O 1
ATOM 5869 N N . ASN B 1 195 ? 2.246 -22.766 -16.656 1 95.56 195 ASN B N 1
ATOM 5870 C CA . ASN B 1 195 ? 1.703 -21.797 -15.711 1 95.56 195 ASN B CA 1
ATOM 5871 C C . ASN B 1 195 ? 0.179 -21.844 -15.664 1 95.56 195 ASN B C 1
ATOM 5873 O O . ASN B 1 195 ? -0.447 -22.531 -16.469 1 95.56 195 ASN B O 1
ATOM 5877 N N . SER B 1 196 ? -0.476 -21.141 -14.695 1 89.44 196 SER B N 1
ATOM 5878 C CA . SER B 1 196 ? -1.909 -21.344 -14.516 1 89.44 196 SER B CA 1
ATOM 5879 C C . SER B 1 196 ? -2.645 -20.016 -14.391 1 89.44 196 SER B C 1
ATOM 5881 O O . SER B 1 196 ? -3.867 -20 -14.227 1 89.44 196 SER B O 1
ATOM 5883 N N . GLY B 1 197 ? -1.976 -19 -14.398 1 87.12 197 GLY B N 1
ATOM 5884 C CA . GLY B 1 197 ? -2.615 -17.688 -14.359 1 87.12 197 GLY B CA 1
ATOM 5885 C C . GLY B 1 197 ? -2.26 -16.828 -15.547 1 87.12 197 GLY B C 1
ATOM 5886 O O . GLY B 1 197 ? -1.131 -16.859 -16.047 1 87.12 197 GLY B O 1
ATOM 5887 N N . PRO B 1 198 ? -3.27 -16.062 -15.992 1 84.62 198 PRO B N 1
ATOM 5888 C CA . PRO B 1 198 ? -2.961 -15.117 -17.062 1 84.62 198 PRO B CA 1
ATOM 5889 C C . PRO B 1 198 ? -2.047 -13.984 -16.609 1 84.62 198 PRO B C 1
ATOM 5891 O O . PRO B 1 198 ? -2.285 -13.383 -15.555 1 84.62 198 PRO B O 1
ATOM 5894 N N . TRP B 1 199 ? -1.093 -13.672 -17.375 1 79.44 199 TRP B N 1
ATOM 5895 C CA . TRP B 1 199 ? -0.065 -12.703 -17.016 1 79.44 199 TRP B CA 1
ATOM 5896 C C . TRP B 1 199 ? -0.688 -11.352 -16.672 1 79.44 199 TRP B C 1
ATOM 5898 O O . TRP B 1 199 ? -0.343 -10.75 -15.656 1 79.44 199 TRP B O 1
ATOM 5908 N N . PRO B 1 200 ? -1.643 -10.867 -17.469 1 69.5 200 PRO B N 1
ATOM 5909 C CA . PRO B 1 200 ? -2.168 -9.531 -17.188 1 69.5 200 PRO B CA 1
ATOM 5910 C C . PRO B 1 200 ? -3.031 -9.484 -15.93 1 69.5 200 PRO B C 1
ATOM 5912 O O . PRO B 1 200 ? -3.293 -8.406 -15.398 1 69.5 200 PRO B O 1
ATOM 5915 N N . SER B 1 201 ? -3.428 -10.539 -15.438 1 70.88 201 SER B N 1
ATOM 5916 C CA . SER B 1 201 ? -4.445 -10.555 -14.398 1 70.88 201 SER B CA 1
ATOM 5917 C C . SER B 1 201 ? -3.859 -10.984 -13.055 1 70.88 201 SER B C 1
ATOM 5919 O O . SER B 1 201 ? -4.59 -11.422 -12.164 1 70.88 201 SER B O 1
ATOM 5921 N N . VAL B 1 202 ? -2.537 -10.891 -12.977 1 74.31 202 VAL B N 1
ATOM 5922 C CA . VAL B 1 202 ? -1.951 -11.336 -11.711 1 74.31 202 VAL B CA 1
ATOM 5923 C C . VAL B 1 202 ? -1.103 -10.219 -11.109 1 74.31 202 VAL B C 1
ATOM 5925 O O . VAL B 1 202 ? -0.625 -9.344 -11.828 1 74.31 202 VAL B O 1
ATOM 5928 N N . LEU B 1 203 ? -0.988 -10.297 -9.812 1 77 203 LEU B N 1
ATOM 5929 C CA . LEU B 1 203 ? -0.182 -9.328 -9.078 1 77 203 LEU B CA 1
ATOM 5930 C C . LEU B 1 203 ? 1.294 -9.469 -9.43 1 77 203 LEU B C 1
ATOM 5932 O O . LEU B 1 203 ? 2.01 -8.469 -9.539 1 77 203 LEU B O 1
ATOM 5936 N N . ALA B 1 204 ? 1.714 -10.719 -9.539 1 82.38 204 ALA B N 1
ATOM 5937 C CA . ALA B 1 204 ? 3.074 -11.055 -9.953 1 82.38 204 ALA B CA 1
ATOM 5938 C C . ALA B 1 204 ? 3.084 -12.258 -10.883 1 82.38 204 ALA B C 1
ATOM 5940 O O . ALA B 1 204 ? 2.486 -13.289 -10.578 1 82.38 204 ALA B O 1
ATOM 5941 N N . PRO B 1 205 ? 3.723 -12.094 -11.984 1 87.31 205 PRO B N 1
ATOM 5942 C CA . PRO B 1 205 ? 3.699 -13.195 -12.953 1 87.31 205 PRO B CA 1
ATOM 5943 C C . PRO B 1 205 ? 4.809 -14.219 -12.719 1 87.31 205 PRO B C 1
ATOM 5945 O O . PRO B 1 205 ? 5.496 -14.617 -13.664 1 87.31 205 PRO B O 1
ATOM 5948 N N . VAL B 1 206 ? 4.902 -14.68 -11.547 1 91.94 206 VAL B N 1
ATOM 5949 C CA . VAL B 1 206 ? 6.012 -15.539 -11.141 1 91.94 206 VAL B CA 1
ATOM 5950 C C . VAL B 1 206 ? 5.84 -16.922 -11.766 1 91.94 206 VAL B C 1
ATOM 5952 O O . VAL B 1 206 ? 6.824 -17.578 -12.117 1 91.94 206 VAL B O 1
ATOM 5955 N N . ASP B 1 207 ? 4.633 -17.406 -11.922 1 94.94 207 ASP B N 1
ATOM 5956 C CA . ASP B 1 207 ? 4.398 -18.734 -12.5 1 94.94 207 ASP B CA 1
ATOM 5957 C C . ASP B 1 207 ? 4.832 -18.781 -13.961 1 94.94 207 ASP B C 1
ATOM 5959 O O . ASP B 1 207 ? 5.465 -19.734 -14.398 1 94.94 207 ASP B O 1
ATOM 5963 N N . TRP B 1 208 ? 4.578 -17.719 -14.648 1 93.19 208 TRP B N 1
ATOM 5964 C CA . TRP B 1 208 ? 5.027 -17.656 -16.031 1 93.19 208 TRP B CA 1
ATOM 5965 C C . TRP B 1 208 ? 6.547 -17.578 -16.109 1 93.19 208 TRP B C 1
ATOM 5967 O O . TRP B 1 208 ? 7.168 -18.266 -16.922 1 93.19 208 TRP B O 1
ATOM 5977 N N . GLU B 1 209 ? 7.125 -16.766 -15.328 1 93.06 209 GLU B N 1
ATOM 5978 C CA . GLU B 1 209 ? 8.57 -16.578 -15.352 1 93.06 209 GLU B CA 1
ATOM 5979 C C . GLU B 1 209 ? 9.305 -17.875 -15.047 1 93.06 209 GLU B C 1
ATOM 5981 O O . GLU B 1 209 ? 10.328 -18.188 -15.664 1 93.06 209 GLU B O 1
ATOM 5986 N N . LEU B 1 210 ? 8.773 -18.562 -14.164 1 96 210 LEU B N 1
ATOM 5987 C CA . LEU B 1 210 ? 9.383 -19.844 -13.797 1 96 210 LEU B CA 1
ATOM 5988 C C . LEU B 1 210 ? 9.25 -20.859 -14.914 1 96 210 LEU B C 1
ATOM 5990 O O . LEU B 1 210 ? 10.211 -21.547 -15.258 1 96 210 LEU B O 1
ATOM 5994 N N . ALA B 1 211 ? 8.07 -20.969 -15.445 1 96.94 211 ALA B N 1
ATOM 5995 C CA . ALA B 1 211 ? 7.859 -21.891 -16.547 1 96.94 211 ALA B CA 1
ATOM 5996 C C . ALA B 1 211 ? 8.758 -21.531 -17.734 1 96.94 211 ALA B C 1
ATOM 5998 O O . ALA B 1 211 ? 9.352 -22.422 -18.359 1 96.94 211 ALA B O 1
ATOM 5999 N N . ASP B 1 212 ? 8.828 -20.281 -18 1 94.31 212 ASP B N 1
ATOM 6000 C CA . ASP B 1 212 ? 9.68 -19.797 -19.094 1 94.31 212 ASP B CA 1
ATOM 6001 C C . ASP B 1 212 ? 11.148 -20.141 -18.828 1 94.31 212 ASP B C 1
ATOM 6003 O O . ASP B 1 212 ? 11.844 -20.625 -19.719 1 94.31 212 ASP B O 1
ATOM 6007 N N . HIS B 1 213 ? 11.57 -19.922 -17.641 1 94.94 213 HIS B N 1
ATOM 6008 C CA . HIS B 1 213 ? 12.953 -20.203 -17.281 1 94.94 213 HIS B CA 1
ATOM 6009 C C . HIS B 1 213 ? 13.273 -21.688 -17.406 1 94.94 213 HIS B C 1
ATOM 6011 O O . HIS B 1 213 ? 14.336 -22.062 -17.891 1 94.94 213 HIS B O 1
ATOM 6017 N N . LEU B 1 214 ? 12.398 -22.5 -16.969 1 96.69 214 LEU B N 1
ATOM 6018 C CA . LEU B 1 214 ? 12.594 -23.938 -17.047 1 96.69 214 LEU B CA 1
ATOM 6019 C C . LEU B 1 214 ? 12.695 -24.406 -18.5 1 96.69 214 LEU B C 1
ATOM 6021 O O . LEU B 1 214 ? 13.586 -25.188 -18.844 1 96.69 214 LEU B O 1
ATOM 6025 N N . ALA B 1 215 ? 11.812 -23.922 -19.281 1 95.19 215 ALA B N 1
ATOM 6026 C CA . ALA B 1 215 ? 11.805 -24.297 -20.688 1 95.19 215 ALA B CA 1
ATOM 6027 C C . ALA B 1 215 ? 13.078 -23.844 -21.391 1 95.19 215 ALA B C 1
ATOM 6029 O O . ALA B 1 215 ? 13.617 -24.547 -22.25 1 95.19 215 ALA B O 1
ATOM 6030 N N . LEU B 1 216 ? 13.578 -22.734 -21 1 93.06 216 LEU B N 1
ATOM 6031 C CA . LEU B 1 216 ? 14.719 -22.125 -21.672 1 93.06 216 LEU B CA 1
ATOM 6032 C C . LEU B 1 216 ? 16.031 -22.75 -21.203 1 93.06 216 LEU B C 1
ATOM 6034 O O . LEU B 1 216 ? 16.938 -22.953 -22 1 93.06 216 LEU B O 1
ATOM 6038 N N . HIS B 1 217 ? 16.109 -23.062 -19.984 1 93.19 217 HIS B N 1
ATOM 6039 C CA . HIS B 1 217 ? 17.422 -23.375 -19.406 1 93.19 217 HIS B CA 1
ATOM 6040 C C . HIS B 1 217 ? 17.562 -24.875 -19.141 1 93.19 217 HIS B C 1
ATOM 6042 O O . HIS B 1 217 ? 18.656 -25.375 -18.922 1 93.19 217 HIS B O 1
ATOM 6048 N N . TYR B 1 218 ? 16.469 -25.578 -19.203 1 94.94 218 TYR B N 1
ATOM 6049 C CA . TYR B 1 218 ? 16.516 -27.016 -19 1 94.94 218 TYR B CA 1
ATOM 6050 C C . TYR B 1 218 ? 15.805 -27.75 -20.141 1 94.94 218 TYR B C 1
ATOM 6052 O O . TYR B 1 218 ? 14.945 -28.609 -19.906 1 94.94 218 TYR B O 1
ATOM 6060 N N . PRO B 1 219 ? 16.203 -27.516 -21.328 1 92.38 219 PRO B N 1
ATOM 6061 C CA . PRO B 1 219 ? 15.492 -28.062 -22.484 1 92.38 219 PRO B CA 1
ATOM 6062 C C . PRO B 1 219 ? 15.609 -29.594 -22.578 1 92.38 219 PRO B C 1
ATOM 6064 O O . PRO B 1 219 ? 14.789 -30.234 -23.234 1 92.38 219 PRO B O 1
ATOM 6067 N N . ASN B 1 220 ? 16.594 -30.172 -21.984 1 93.06 220 ASN B N 1
ATOM 6068 C CA . ASN B 1 220 ? 16.781 -31.609 -22.047 1 93.06 220 ASN B CA 1
ATOM 6069 C C . ASN B 1 220 ? 15.891 -32.344 -21.047 1 93.06 220 ASN B C 1
ATOM 6071 O O . ASN B 1 220 ? 15.734 -33.562 -21.141 1 93.06 220 ASN B O 1
ATOM 6075 N N . SER B 1 221 ? 15.305 -31.641 -20.188 1 96.31 221 SER B N 1
ATOM 6076 C CA . SER B 1 221 ? 14.383 -32.219 -19.219 1 96.31 221 SER B CA 1
ATOM 6077 C C . SER B 1 221 ? 12.969 -31.703 -19.406 1 96.31 221 SER B C 1
ATOM 6079 O O . SER B 1 221 ? 12.008 -32.469 -19.422 1 96.31 221 SER B O 1
ATOM 6081 N N . CYS B 1 222 ? 12.906 -30.406 -19.5 1 97 222 CYS B N 1
ATOM 6082 C CA . CYS B 1 222 ? 11.625 -29.766 -19.797 1 97 222 CYS B CA 1
ATOM 6083 C C . CYS B 1 222 ? 11.359 -29.766 -21.297 1 97 222 CYS B C 1
ATOM 6085 O O . CYS B 1 222 ? 11.852 -28.891 -22.016 1 97 222 CYS B O 1
ATOM 6087 N N . LEU B 1 223 ? 10.477 -30.594 -21.719 1 96.88 223 LEU B N 1
ATOM 6088 C CA . LEU B 1 223 ? 10.352 -30.844 -23.156 1 96.88 223 LEU B CA 1
ATOM 6089 C C . LEU B 1 223 ? 9.359 -29.875 -23.797 1 96.88 223 LEU B C 1
ATOM 6091 O O . LEU B 1 223 ? 9.273 -29.797 -25.016 1 96.88 223 LEU B O 1
ATOM 6095 N N . GLY B 1 224 ? 8.648 -29.188 -22.984 1 97.06 224 GLY B N 1
ATOM 6096 C CA . GLY B 1 224 ? 7.695 -28.203 -23.484 1 97.06 224 GLY B CA 1
ATOM 6097 C C . GLY B 1 224 ? 7.012 -27.422 -22.375 1 97.06 224 GLY B C 1
ATOM 6098 O O . GLY B 1 224 ? 6.938 -27.891 -21.234 1 97.06 224 GLY B O 1
ATOM 6099 N N . ALA B 1 225 ? 6.504 -26.25 -22.766 1 98.06 225 ALA B N 1
ATOM 6100 C CA . ALA B 1 225 ? 5.812 -25.406 -21.797 1 98.06 225 ALA B CA 1
ATOM 6101 C C . ALA B 1 225 ? 4.48 -24.906 -22.359 1 98.06 225 ALA B C 1
ATOM 6103 O O . ALA B 1 225 ? 4.379 -24.609 -23.547 1 98.06 225 ALA B O 1
ATOM 6104 N N . HIS B 1 226 ? 3.486 -24.906 -21.516 1 98.31 226 HIS B N 1
ATOM 6105 C CA . HIS B 1 226 ? 2.211 -24.266 -21.812 1 98.31 226 HIS B CA 1
ATOM 6106 C C . HIS B 1 226 ? 2.092 -22.922 -21.109 1 98.31 226 HIS B C 1
ATOM 6108 O O . HIS B 1 226 ? 2.336 -22.828 -19.906 1 98.31 226 HIS B O 1
ATOM 6114 N N . PHE B 1 227 ? 1.741 -21.906 -21.875 1 97.12 227 PHE B N 1
ATOM 6115 C CA . PHE B 1 227 ? 1.618 -20.562 -21.328 1 97.12 227 PHE B CA 1
ATOM 6116 C C . PHE B 1 227 ? 0.195 -20.031 -21.484 1 97.12 227 PHE B C 1
ATOM 6118 O O . PHE B 1 227 ? -0.389 -20.125 -22.562 1 97.12 227 PHE B O 1
ATOM 6125 N N . VAL B 1 228 ? -0.255 -19.5 -20.375 1 95.75 228 VAL B N 1
ATOM 6126 C CA . VAL B 1 228 ? -1.562 -18.844 -20.391 1 95.75 228 VAL B CA 1
ATOM 6127 C C . VAL B 1 228 ? -1.384 -17.328 -20.5 1 95.75 228 VAL B C 1
ATOM 6129 O O . VAL B 1 228 ? -0.921 -16.688 -19.562 1 95.75 228 VAL B O 1
ATOM 6132 N N . SER B 1 229 ? -1.734 -16.75 -21.562 1 92.44 229 SER B N 1
ATOM 6133 C CA . SER B 1 229 ? -1.653 -15.32 -21.859 1 92.44 229 SER B CA 1
ATOM 6134 C C . SER B 1 229 ? -0.278 -14.758 -21.5 1 92.44 229 SER B C 1
ATOM 6136 O O . SER B 1 229 ? -0.166 -13.836 -20.703 1 92.44 229 SER B O 1
ATOM 6138 N N . PRO B 1 230 ? 0.719 -15.258 -22.141 1 91.81 230 PRO B N 1
ATOM 6139 C CA . PRO B 1 230 ? 2.066 -14.758 -21.844 1 91.81 230 PRO B CA 1
ATOM 6140 C C . PRO B 1 230 ? 2.262 -13.305 -22.266 1 91.81 230 PRO B C 1
ATOM 6142 O O . PRO B 1 230 ? 1.528 -12.805 -23.125 1 91.81 230 PRO B O 1
ATOM 6145 N N . PRO B 1 231 ? 3.195 -12.633 -21.641 1 88 231 PRO B N 1
ATOM 6146 C CA . PRO B 1 231 ? 3.428 -11.227 -21.953 1 88 231 PRO B CA 1
ATOM 6147 C C . PRO B 1 231 ? 4.215 -11.023 -23.25 1 88 231 PRO B C 1
ATOM 6149 O O . PRO B 1 231 ? 5.309 -10.445 -23.219 1 88 231 PRO B O 1
ATOM 6152 N N . PHE B 1 232 ? 3.576 -11.312 -24.312 1 87.94 232 PHE B N 1
ATOM 6153 C CA . PHE B 1 232 ? 4.207 -11.062 -25.594 1 87.94 232 PHE B CA 1
ATOM 6154 C C . PHE B 1 232 ? 4.004 -9.609 -26.031 1 87.94 232 PHE B C 1
ATOM 6156 O O . PHE B 1 232 ? 2.936 -9.039 -25.812 1 87.94 232 PHE B O 1
ATOM 6163 N N . SER B 1 233 ? 5.023 -9.086 -26.516 1 83.94 233 SER B N 1
ATOM 6164 C CA . SER B 1 233 ? 4.918 -7.715 -27.016 1 83.94 233 SER B CA 1
ATOM 6165 C C . SER B 1 233 ? 4.898 -7.672 -28.531 1 83.94 233 SER B C 1
ATOM 6167 O O . SER B 1 233 ? 5.484 -8.531 -29.188 1 83.94 233 SER B O 1
ATOM 6169 N N . ARG B 1 234 ? 4.301 -6.656 -28.984 1 87 234 ARG B N 1
ATOM 6170 C CA . ARG B 1 234 ? 4.297 -6.395 -30.422 1 87 234 ARG B CA 1
ATOM 6171 C C . ARG B 1 234 ? 5.719 -6.25 -30.953 1 87 234 ARG B C 1
ATOM 6173 O O . ARG B 1 234 ? 6.566 -5.625 -30.312 1 87 234 ARG B O 1
ATOM 6180 N N . PRO B 1 235 ? 5.867 -6.852 -32.125 1 89.5 235 PRO B N 1
ATOM 6181 C CA . PRO B 1 235 ? 7.207 -6.719 -32.719 1 89.5 235 PRO B CA 1
ATOM 6182 C C . PRO B 1 235 ? 7.555 -5.273 -33.062 1 89.5 235 PRO B C 1
ATOM 6184 O O . PRO B 1 235 ? 6.715 -4.555 -33.594 1 89.5 235 PRO B O 1
ATOM 6187 N N . ARG B 1 236 ? 8.664 -4.938 -32.625 1 88.38 236 ARG B N 1
ATOM 6188 C CA . ARG B 1 236 ? 9.211 -3.639 -33.031 1 88.38 236 ARG B CA 1
ATOM 6189 C C . ARG B 1 236 ? 10.242 -3.785 -34.125 1 88.38 236 ARG B C 1
ATOM 6191 O O . ARG B 1 236 ? 10.938 -4.797 -34.219 1 88.38 236 ARG B O 1
ATOM 6198 N N . ILE B 1 237 ? 10.391 -2.781 -34.875 1 89.25 237 ILE B N 1
ATOM 6199 C CA . ILE B 1 237 ? 11.289 -2.842 -36.031 1 89.25 237 ILE B CA 1
ATOM 6200 C C . ILE B 1 237 ? 12.727 -3.031 -35.562 1 89.25 237 ILE B C 1
ATOM 6202 O O . ILE B 1 237 ? 13.516 -3.73 -36.188 1 89.25 237 ILE B O 1
ATOM 6206 N N . ARG B 1 238 ? 13.055 -2.471 -34.406 1 88.44 238 ARG B N 1
ATOM 6207 C CA . ARG B 1 238 ? 14.414 -2.521 -33.875 1 88.44 238 ARG B CA 1
ATOM 6208 C C . ARG B 1 238 ? 14.758 -3.926 -33.406 1 88.44 238 ARG B C 1
ATOM 6210 O O . ARG B 1 238 ? 15.922 -4.336 -33.469 1 88.44 238 ARG B O 1
ATOM 6217 N N . ASP B 1 239 ? 13.812 -4.672 -33.031 1 84.19 239 ASP B N 1
ATOM 6218 C CA . ASP B 1 239 ? 14.062 -5.98 -32.438 1 84.19 239 ASP B CA 1
ATOM 6219 C C . ASP B 1 239 ? 14.039 -7.082 -33.5 1 84.19 239 ASP B C 1
ATOM 6221 O O . ASP B 1 239 ? 14.867 -7.996 -33.469 1 84.19 239 ASP B O 1
ATOM 6225 N N . SER B 1 240 ? 13.047 -7.012 -34.406 1 89.56 240 SER B N 1
ATOM 6226 C CA . SER B 1 240 ? 12.891 -7.996 -35.469 1 89.56 240 SER B CA 1
ATOM 6227 C C . SER B 1 240 ? 12.188 -7.395 -36.688 1 89.56 240 SER B C 1
ATOM 6229 O O . SER B 1 240 ? 10.953 -7.453 -36.781 1 89.56 240 SER B O 1
ATOM 6231 N N . PRO B 1 241 ? 12.945 -6.965 -37.594 1 91.94 241 PRO B N 1
ATOM 6232 C CA . PRO B 1 241 ? 12.344 -6.363 -38.781 1 91.94 241 PRO B CA 1
ATOM 6233 C C . PRO B 1 241 ? 11.422 -7.324 -39.5 1 91.94 241 PRO B C 1
ATOM 6235 O O . PRO B 1 241 ? 10.391 -6.906 -40.031 1 91.94 241 PRO B O 1
ATOM 6238 N N . ALA B 1 242 ? 11.836 -8.555 -39.594 1 92.31 242 ALA B N 1
ATOM 6239 C CA . ALA B 1 242 ? 11.016 -9.539 -40.281 1 92.31 242 ALA B CA 1
ATOM 6240 C C . ALA B 1 242 ? 9.648 -9.703 -39.625 1 92.31 242 ALA B C 1
ATOM 6242 O O . ALA B 1 242 ? 8.617 -9.695 -40.281 1 92.31 242 ALA B O 1
ATOM 6243 N N . ALA B 1 243 ? 9.695 -9.867 -38.344 1 92 243 ALA B N 1
ATOM 6244 C CA . ALA B 1 243 ? 8.445 -10.039 -37.594 1 92 243 ALA B CA 1
ATOM 6245 C C . ALA B 1 243 ? 7.586 -8.773 -37.656 1 92 243 ALA B C 1
ATOM 6247 O O . ALA B 1 243 ? 6.359 -8.859 -37.75 1 92 243 ALA B O 1
ATOM 6248 N N . TRP B 1 244 ? 8.227 -7.688 -37.562 1 93.25 244 TRP B N 1
ATOM 6249 C CA . TRP B 1 244 ? 7.52 -6.414 -37.656 1 93.25 244 TRP B CA 1
ATOM 6250 C C . TRP B 1 244 ? 6.816 -6.289 -39 1 93.25 244 TRP B C 1
ATOM 6252 O O . TRP B 1 244 ? 5.664 -5.859 -39.094 1 93.25 244 TRP B O 1
ATOM 6262 N N . THR B 1 245 ? 7.523 -6.578 -40.062 1 94.12 245 THR B N 1
ATOM 6263 C CA . THR B 1 245 ? 6.957 -6.508 -41.406 1 94.12 245 THR B CA 1
ATOM 6264 C C . THR B 1 245 ? 5.762 -7.441 -41.531 1 94.12 245 THR B C 1
ATOM 6266 O O . THR B 1 245 ? 4.738 -7.074 -42.125 1 94.12 245 THR B O 1
ATOM 6269 N N . ARG B 1 246 ? 5.91 -8.648 -41.062 1 93.62 246 ARG B N 1
ATOM 6270 C CA . ARG B 1 246 ? 4.805 -9.602 -41.125 1 93.62 246 ARG B CA 1
ATOM 6271 C C . ARG B 1 246 ? 3.58 -9.055 -40.375 1 93.62 246 ARG B C 1
ATOM 6273 O O . ARG B 1 246 ? 2.455 -9.18 -40.875 1 93.62 246 ARG B O 1
ATOM 6280 N N . TRP B 1 247 ? 3.842 -8.508 -39.281 1 92.12 247 TRP B N 1
ATOM 6281 C CA . TRP B 1 247 ? 2.762 -7.922 -38.5 1 92.12 247 TRP B CA 1
ATOM 6282 C C . TRP B 1 247 ? 2.104 -6.773 -39.25 1 92.12 247 TRP B C 1
ATOM 6284 O O . TRP B 1 247 ? 0.876 -6.703 -39.344 1 92.12 247 TRP B O 1
ATOM 6294 N N . LYS B 1 248 ? 2.863 -5.871 -39.781 1 92.81 248 LYS B N 1
ATOM 6295 C CA . LYS B 1 248 ? 2.35 -4.707 -40.5 1 92.81 248 LYS B CA 1
ATOM 6296 C C . LYS B 1 248 ? 1.528 -5.121 -41.719 1 92.81 248 LYS B C 1
ATOM 6298 O O . LYS B 1 248 ? 0.445 -4.582 -41.938 1 92.81 248 LYS B O 1
ATOM 6303 N N . VAL B 1 249 ? 2.07 -6.031 -42.438 1 94.38 249 VAL B N 1
ATOM 6304 C CA . VAL B 1 249 ? 1.393 -6.5 -43.625 1 94.38 249 VAL B CA 1
ATOM 6305 C C . VAL B 1 249 ? 0.065 -7.156 -43.25 1 94.38 249 VAL B C 1
ATOM 6307 O O . VAL B 1 249 ? -0.973 -6.855 -43.844 1 94.38 249 VAL B O 1
ATOM 6310 N N . ALA B 1 250 ? 0.105 -8.023 -42.312 1 93.88 250 ALA B N 1
ATOM 6311 C CA . ALA B 1 250 ? -1.109 -8.703 -41.875 1 93.88 250 ALA B CA 1
ATOM 6312 C C . ALA B 1 250 ? -2.133 -7.715 -41.312 1 93.88 250 ALA B C 1
ATOM 6314 O O . ALA B 1 250 ? -3.334 -7.863 -41.531 1 93.88 250 ALA B O 1
ATOM 6315 N N . SER B 1 251 ? -1.657 -6.75 -40.594 1 90.94 251 SER B N 1
ATOM 6316 C CA . SER B 1 251 ? -2.527 -5.762 -39.969 1 90.94 251 SER B CA 1
ATOM 6317 C C . SER B 1 251 ? -3.166 -4.848 -41 1 90.94 251 SER B C 1
ATOM 6319 O O . SER B 1 251 ? -4.348 -4.52 -40.906 1 90.94 251 SER B O 1
ATOM 6321 N N . ILE B 1 252 ? -2.406 -4.406 -41.969 1 91.31 252 ILE B N 1
ATOM 6322 C CA . ILE B 1 252 ? -2.881 -3.494 -43 1 91.31 252 ILE B CA 1
ATOM 6323 C C . ILE B 1 252 ? -3.891 -4.211 -43.906 1 91.31 252 ILE B C 1
ATOM 6325 O O . ILE B 1 252 ? -4.945 -3.658 -44.219 1 91.31 252 ILE B O 1
ATOM 6329 N N . LEU B 1 253 ? -3.555 -5.414 -44.219 1 93.19 253 LEU B N 1
ATOM 6330 C CA . LEU B 1 253 ? -4.402 -6.156 -45.125 1 93.19 253 LEU B CA 1
ATOM 6331 C C . LEU B 1 253 ? -5.59 -6.773 -44.406 1 93.19 253 LEU B C 1
ATOM 6333 O O . LEU B 1 253 ? -6.539 -7.242 -45.031 1 93.19 253 LEU B O 1
ATOM 6337 N N . ARG B 1 254 ? -5.5 -6.797 -43.062 1 90.38 254 ARG B N 1
ATOM 6338 C CA . ARG B 1 254 ? -6.543 -7.406 -42.25 1 90.38 254 ARG B CA 1
ATOM 6339 C C . ARG B 1 254 ? -6.871 -8.812 -42.75 1 90.38 254 ARG B C 1
ATOM 6341 O O . ARG B 1 254 ? -8.047 -9.156 -42.906 1 90.38 254 ARG B O 1
ATOM 6348 N N . ALA B 1 255 ? -5.898 -9.57 -43.125 1 92.12 255 ALA B N 1
ATOM 6349 C CA . ALA B 1 255 ? -6.043 -10.914 -43.688 1 92.12 255 ALA B CA 1
ATOM 6350 C C . ALA B 1 255 ? -5.25 -11.93 -42.844 1 92.12 255 ALA B C 1
ATOM 6352 O O . ALA B 1 255 ? -4.203 -11.594 -42.281 1 92.12 255 ALA B O 1
ATOM 6353 N N . PRO B 1 256 ? -5.848 -13.078 -42.656 1 93 256 PRO B N 1
ATOM 6354 C CA . PRO B 1 256 ? -5.152 -14.125 -41.875 1 93 256 PRO B CA 1
ATOM 6355 C C . PRO B 1 256 ? -3.955 -14.703 -42.625 1 93 256 PRO B C 1
ATOM 6357 O O . PRO B 1 256 ? -3.975 -15.867 -43.031 1 93 256 PRO B O 1
ATOM 6360 N N . ILE B 1 257 ? -2.906 -13.969 -42.844 1 92.5 257 ILE B N 1
ATOM 6361 C CA . ILE B 1 257 ? -1.697 -14.359 -43.562 1 92.5 257 ILE B CA 1
ATOM 6362 C C . ILE B 1 257 ? -0.484 -14.211 -42.625 1 92.5 257 ILE B C 1
ATOM 6364 O O . ILE B 1 257 ? -0.563 -13.562 -41.594 1 92.5 257 ILE B O 1
ATOM 6368 N N . LEU B 1 258 ? 0.609 -14.969 -42.969 1 92 258 LEU B N 1
ATOM 6369 C CA . LEU B 1 258 ? 1.933 -14.805 -42.406 1 92 258 LEU B CA 1
ATOM 6370 C C . LEU B 1 258 ? 1.916 -15.18 -40.906 1 92 258 LEU B C 1
ATOM 6372 O O . LEU B 1 258 ? 2.57 -14.523 -40.094 1 92 258 LEU B O 1
ATOM 6376 N N . GLY B 1 259 ? 1.037 -16.031 -40.531 1 89.75 259 GLY B N 1
ATOM 6377 C CA . GLY B 1 259 ? 1.052 -16.562 -39.188 1 89.75 259 GLY B CA 1
ATOM 6378 C C . GLY B 1 259 ? -0.028 -15.984 -38.281 1 89.75 259 GLY B C 1
ATOM 6379 O O . GLY B 1 259 ? -0.174 -16.391 -37.125 1 89.75 259 GLY B O 1
ATOM 6380 N N . TYR B 1 260 ? -0.748 -15.047 -38.812 1 93.19 260 TYR B N 1
ATOM 6381 C CA . TYR B 1 260 ? -1.828 -14.43 -38.062 1 93.19 260 TYR B CA 1
ATOM 6382 C C . TYR B 1 260 ? -3.18 -15 -38.469 1 93.19 260 TYR B C 1
ATOM 6384 O O . TYR B 1 260 ? -3.426 -15.25 -39.656 1 93.19 260 TYR B O 1
ATOM 6392 N N . SER B 1 261 ? -4.008 -15.273 -37.531 1 91.38 261 SER B N 1
ATOM 6393 C CA . SER B 1 261 ? -5.375 -15.703 -37.781 1 91.38 261 SER B CA 1
ATOM 6394 C C . SER B 1 261 ? -6.34 -14.523 -37.781 1 91.38 261 SER B C 1
ATOM 6396 O O . SER B 1 261 ? -5.984 -13.43 -37.344 1 91.38 261 SER B O 1
ATOM 6398 N N . LEU B 1 262 ? -7.531 -14.75 -38.312 1 90.25 262 LEU B N 1
ATOM 6399 C CA . LEU B 1 262 ? -8.555 -13.711 -38.281 1 90.25 262 LEU B CA 1
ATOM 6400 C C . LEU B 1 262 ? -8.906 -13.359 -36.844 1 90.25 262 LEU B C 1
ATOM 6402 O O . LEU B 1 262 ? -9.195 -12.195 -36.531 1 90.25 262 LEU B O 1
ATOM 6406 N N . GLU B 1 263 ? -8.875 -14.367 -36.031 1 89.12 263 GLU B N 1
ATOM 6407 C CA . GLU B 1 263 ? -9.156 -14.156 -34.594 1 89.12 263 GLU B CA 1
ATOM 6408 C C . GLU B 1 263 ? -8.102 -13.258 -33.969 1 89.12 263 GLU B C 1
ATOM 6410 O O . GLU B 1 263 ? -8.422 -12.422 -33.125 1 89.12 263 GLU B O 1
ATOM 6415 N N . ASP B 1 264 ? -6.906 -13.445 -34.344 1 91.5 264 ASP B N 1
ATOM 6416 C CA . ASP B 1 264 ? -5.816 -12.625 -33.812 1 91.5 264 ASP B CA 1
ATOM 6417 C C . ASP B 1 264 ? -6.031 -11.148 -34.156 1 91.5 264 ASP B C 1
ATOM 6419 O O . ASP B 1 264 ? -5.91 -10.281 -33.312 1 91.5 264 ASP B O 1
ATOM 6423 N N . LEU B 1 265 ? -6.328 -10.945 -35.375 1 90.25 265 LEU B N 1
ATOM 6424 C CA . LEU B 1 265 ? -6.469 -9.578 -35.875 1 90.25 265 LEU B CA 1
ATOM 6425 C C . LEU B 1 265 ? -7.66 -8.883 -35.219 1 90.25 265 LEU B C 1
ATOM 6427 O O . LEU B 1 265 ? -7.578 -7.707 -34.875 1 90.25 265 LEU B O 1
ATOM 6431 N N . GLU B 1 266 ? -8.688 -9.578 -35.031 1 87.56 266 GLU B N 1
ATOM 6432 C CA . GLU B 1 266 ? -9.875 -9.016 -34.406 1 87.56 266 GLU B CA 1
ATOM 6433 C C . GLU B 1 266 ? -9.625 -8.727 -32.906 1 87.56 266 GLU B C 1
ATOM 6435 O O . GLU B 1 266 ? -10.039 -7.684 -32.406 1 87.56 266 GLU B O 1
ATOM 6440 N N . ALA B 1 267 ? -8.977 -9.609 -32.281 1 87.69 267 ALA B N 1
ATOM 6441 C CA . ALA B 1 267 ? -8.688 -9.438 -30.859 1 87.69 267 ALA B CA 1
ATOM 6442 C C . ALA B 1 267 ? -7.75 -8.25 -30.641 1 87.69 267 ALA B C 1
ATOM 6444 O O . ALA B 1 267 ? -7.914 -7.5 -29.672 1 87.69 267 ALA B O 1
ATOM 6445 N N . LEU B 1 268 ? -6.793 -8.141 -31.469 1 87.06 268 LEU B N 1
ATOM 6446 C CA . LEU B 1 268 ? -5.82 -7.055 -31.328 1 87.06 268 LEU B CA 1
ATOM 6447 C C . LEU B 1 268 ? -6.48 -5.703 -31.578 1 87.06 268 LEU B C 1
ATOM 6449 O O . LEU B 1 268 ? -6.094 -4.699 -30.984 1 87.06 268 LEU B O 1
ATOM 6453 N N . ARG B 1 269 ? -7.371 -5.637 -32.344 1 79.56 269 ARG B N 1
ATOM 6454 C CA . ARG B 1 269 ? -8.094 -4.406 -32.656 1 79.56 269 ARG B CA 1
ATOM 6455 C C . ARG B 1 269 ? -8.984 -4.004 -31.469 1 79.56 269 ARG B C 1
ATOM 6457 O O . ARG B 1 269 ? -9.109 -2.818 -31.156 1 79.56 269 ARG B O 1
ATOM 6464 N N . SER B 1 270 ? -9.539 -4.941 -30.859 1 74.62 270 SER B N 1
ATOM 6465 C CA . SER B 1 270 ? -10.445 -4.688 -29.734 1 74.62 270 SER B CA 1
ATOM 6466 C C . SER B 1 270 ? -9.68 -4.297 -28.484 1 74.62 270 SER B C 1
ATOM 6468 O O . SER B 1 270 ? -10.156 -3.484 -27.688 1 74.62 270 SER B O 1
ATOM 6470 N N . ALA B 1 271 ? -8.609 -4.926 -28.156 1 66.12 271 ALA B N 1
ATOM 6471 C CA . ALA B 1 271 ? -7.797 -4.684 -26.969 1 66.12 271 ALA B CA 1
ATOM 6472 C C . ALA B 1 271 ? -7.234 -3.266 -26.969 1 66.12 271 ALA B C 1
ATOM 6474 O O . ALA B 1 271 ? -7.109 -2.643 -25.906 1 66.12 271 ALA B O 1
ATOM 6475 N N . ASP B 1 272 ? -6.605 -2.725 -27.891 1 55.44 272 ASP B N 1
ATOM 6476 C CA . ASP B 1 272 ? -6.016 -1.396 -28.031 1 55.44 272 ASP B CA 1
ATOM 6477 C C . ASP B 1 272 ? -7 -0.309 -27.609 1 55.44 272 ASP B C 1
ATOM 6479 O O . ASP B 1 272 ? -6.602 0.712 -27.047 1 55.44 272 ASP B O 1
ATOM 6483 N N . THR B 1 273 ? -8.188 -0.524 -27.656 1 48.69 273 THR B N 1
ATOM 6484 C CA . THR B 1 273 ? -9.195 0.497 -27.375 1 48.69 273 THR B CA 1
ATOM 6485 C C . THR B 1 273 ? -9.484 0.574 -25.875 1 48.69 273 THR B C 1
ATOM 6487 O O . THR B 1 273 ? -10.047 1.56 -25.406 1 48.69 273 THR B O 1
ATOM 6490 N N . SER B 1 274 ? -9.102 -0.354 -25.188 1 48.66 274 SER B N 1
ATOM 6491 C CA . SER B 1 274 ? -9.555 -0.368 -23.797 1 48.66 274 SER B CA 1
ATOM 6492 C C . SER B 1 274 ? -8.508 0.241 -22.859 1 48.66 274 SER B C 1
ATOM 6494 O O . SER B 1 274 ? -8.75 0.411 -21.672 1 48.66 274 SER B O 1
ATOM 6496 N N . VAL B 1 275 ? -7.312 0.405 -23.375 1 44.78 275 VAL B N 1
ATOM 6497 C CA . VAL B 1 275 ? -6.324 0.9 -22.422 1 44.78 275 VAL B CA 1
ATOM 6498 C C . VAL B 1 275 ? -6.535 2.395 -22.188 1 44.78 275 VAL B C 1
ATOM 6500 O O . VAL B 1 275 ? -6.422 3.195 -23.125 1 44.78 275 VAL B O 1
ATOM 6503 N N . PRO B 1 276 ? -7.238 2.732 -21.25 1 43.19 276 PRO B N 1
ATOM 6504 C CA . PRO B 1 276 ? -7.324 4.176 -21.016 1 43.19 276 PRO B CA 1
ATOM 6505 C C . PRO B 1 276 ? -5.961 4.859 -21.031 1 43.19 276 PRO B C 1
ATOM 6507 O O . PRO B 1 276 ? -4.961 4.254 -20.641 1 43.19 276 PRO B O 1
ATOM 6510 N N . THR B 1 277 ? -5.723 5.762 -22 1 38.81 277 THR B N 1
ATOM 6511 C CA . THR B 1 277 ? -4.527 6.582 -22.172 1 38.81 277 THR B CA 1
ATOM 6512 C C . THR B 1 277 ? -3.936 6.969 -20.828 1 38.81 277 THR B C 1
ATOM 6514 O O . THR B 1 277 ? -2.912 7.652 -20.75 1 38.81 277 THR B O 1
ATOM 6517 N N . GLY B 1 278 ? -4.684 7.102 -19.812 1 38.47 278 GLY B N 1
ATOM 6518 C CA . GLY B 1 278 ? -4.023 7.621 -18.625 1 38.47 278 GLY B CA 1
ATOM 6519 C C . GLY B 1 278 ? -2.971 6.68 -18.078 1 38.47 278 GLY B C 1
ATOM 6520 O O . GLY B 1 278 ? -2.943 5.496 -18.422 1 38.47 278 GLY B O 1
ATOM 6521 N N . ALA B 1 279 ? -1.855 7.176 -17.609 1 38.69 279 ALA B N 1
ATOM 6522 C CA . ALA B 1 279 ? -0.715 6.484 -17.016 1 38.69 279 ALA B CA 1
ATOM 6523 C C . ALA B 1 279 ? -1.164 5.238 -16.266 1 38.69 279 ALA B C 1
ATOM 6525 O O . ALA B 1 279 ? -2.045 5.312 -15.398 1 38.69 279 ALA B O 1
ATOM 6526 N N . ARG B 1 280 ? -0.985 4.043 -16.844 1 41 280 ARG B N 1
ATOM 6527 C CA . ARG B 1 280 ? -1.192 2.703 -16.312 1 41 280 ARG B CA 1
ATOM 6528 C C . ARG B 1 280 ? -0.77 2.635 -14.844 1 41 280 ARG B C 1
ATOM 6530 O O . ARG B 1 280 ? 0.393 2.883 -14.516 1 41 280 ARG B O 1
ATOM 6537 N N . ALA B 1 281 ? -1.634 2.812 -13.953 1 41.91 281 ALA B N 1
ATOM 6538 C CA . ALA B 1 281 ? -1.281 2.576 -12.562 1 41.91 281 ALA B CA 1
ATOM 6539 C C . ALA B 1 281 ? -0.749 1.16 -12.359 1 41.91 281 ALA B C 1
ATOM 6541 O O . ALA B 1 281 ? -1.413 0.184 -12.719 1 41.91 281 ALA B O 1
ATOM 6542 N N . SER B 1 282 ? 0.549 0.993 -12.406 1 46.22 282 SER B N 1
ATOM 6543 C CA . SER B 1 282 ? 1.092 -0.336 -12.141 1 46.22 282 SER B CA 1
ATOM 6544 C C . SER B 1 282 ? 0.5 -0.931 -10.867 1 46.22 282 SER B C 1
ATOM 6546 O O . SER B 1 282 ? 0.308 -0.224 -9.875 1 46.22 282 SER B O 1
ATOM 6548 N N . PRO B 1 283 ? -0.151 -2.104 -10.969 1 45.97 283 PRO B N 1
ATOM 6549 C CA . PRO B 1 283 ? -0.663 -2.793 -9.781 1 45.97 283 PRO B CA 1
ATOM 6550 C C . PRO B 1 283 ? 0.262 -2.656 -8.578 1 45.97 283 PRO B C 1
ATOM 6552 O O . PRO B 1 283 ? -0.198 -2.701 -7.43 1 45.97 283 PRO B O 1
ATOM 6555 N N . HIS B 1 284 ? 1.562 -2.52 -8.828 1 46.94 284 HIS B N 1
ATOM 6556 C CA . HIS B 1 284 ? 2.541 -2.459 -7.754 1 46.94 284 HIS B CA 1
ATOM 6557 C C . HIS B 1 284 ? 2.35 -1.207 -6.902 1 46.94 284 HIS B C 1
ATOM 6559 O O . HIS B 1 284 ? 2.727 -1.185 -5.73 1 46.94 284 HIS B O 1
ATOM 6565 N N . ALA B 1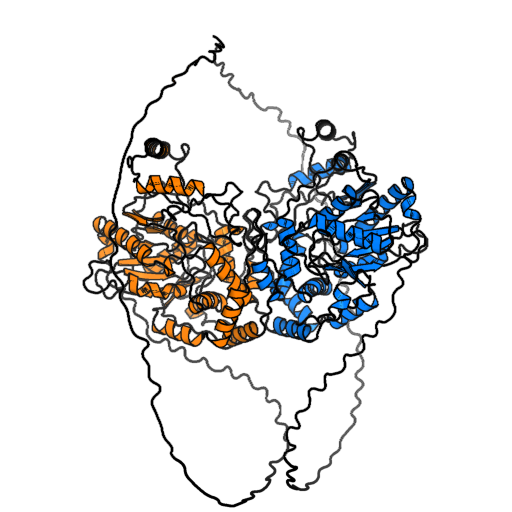 285 ? 1.61 -0.382 -7.578 1 48.97 285 ALA B N 1
ATOM 6566 C CA . ALA B 1 285 ? 1.399 0.865 -6.848 1 48.97 285 ALA B CA 1
ATOM 6567 C C . ALA B 1 285 ? 0.364 0.685 -5.742 1 48.97 285 ALA B C 1
ATOM 6569 O O . ALA B 1 285 ? 0.293 1.491 -4.812 1 48.97 285 ALA B O 1
ATOM 6570 N N . ILE B 1 286 ? -0.25 -0.587 -5.914 1 45.91 286 ILE B N 1
ATOM 6571 C CA . ILE B 1 286 ? -1.354 -0.841 -4.996 1 45.91 286 ILE B CA 1
ATOM 6572 C C . ILE B 1 286 ? -0.82 -1.472 -3.713 1 45.91 286 ILE B C 1
ATOM 6574 O O . ILE B 1 286 ? -0.087 -2.463 -3.758 1 45.91 286 ILE B O 1
ATOM 6578 N N . LEU B 1 287 ? -0.664 -0.886 -2.58 1 50.25 287 LEU B N 1
ATOM 6579 C CA . LEU B 1 287 ? -0.462 -1.368 -1.219 1 50.25 287 LEU B CA 1
ATOM 6580 C C . LEU B 1 287 ? 0.96 -1.084 -0.747 1 50.25 287 LEU B C 1
ATOM 6582 O O . LEU B 1 287 ? 1.531 -1.862 0.021 1 50.25 287 LEU B O 1
ATOM 6586 N N . GLY B 1 288 ? 1.637 0.118 -1.207 1 47.44 288 GLY B N 1
ATOM 6587 C CA . GLY B 1 288 ? 2.943 0.538 -0.727 1 47.44 288 GLY B CA 1
ATOM 6588 C C . GLY B 1 288 ? 4.074 0.172 -1.673 1 47.44 288 GLY B C 1
ATOM 6589 O O . GLY B 1 288 ? 5.242 0.426 -1.38 1 47.44 288 GLY B O 1
ATOM 6590 N N . PHE B 1 289 ? 3.773 -0.75 -2.664 1 47.19 289 PHE B N 1
ATOM 6591 C CA . PHE B 1 289 ? 4.887 -1.211 -3.482 1 47.19 289 PHE B CA 1
ATOM 6592 C C . PHE B 1 289 ? 5.105 -0.283 -4.672 1 47.19 289 PHE B C 1
ATOM 6594 O O . PHE B 1 289 ? 4.203 -0.09 -5.488 1 47.19 289 PHE B O 1
ATOM 6601 N N . GLY B 1 290 ? 5.672 0.797 -4.305 1 47.88 290 GLY B N 1
ATOM 6602 C CA . GLY B 1 290 ? 5.914 1.895 -5.227 1 47.88 290 GLY B CA 1
ATOM 6603 C C . GLY B 1 290 ? 6.473 1.438 -6.562 1 47.88 290 GLY B C 1
ATOM 6604 O O . GLY B 1 290 ? 6.992 0.327 -6.676 1 47.88 290 GLY B O 1
ATOM 6605 N N . ASN B 1 291 ? 5.996 2.02 -7.598 1 45.78 291 ASN B N 1
ATOM 6606 C CA . ASN B 1 291 ? 6.445 1.775 -8.961 1 45.78 291 ASN B CA 1
ATOM 6607 C C . ASN B 1 291 ? 7.969 1.762 -9.055 1 45.78 291 ASN B C 1
ATOM 6609 O O . ASN B 1 291 ? 8.531 1.218 -10.008 1 45.78 291 ASN B O 1
ATOM 6613 N N . ASP B 1 292 ? 8.562 2.77 -8.352 1 43.75 292 ASP B N 1
ATOM 6614 C CA . ASP B 1 292 ? 9.969 2.916 -8.695 1 43.75 292 ASP B CA 1
ATOM 6615 C C . ASP B 1 292 ? 10.828 1.878 -7.973 1 43.75 292 ASP B C 1
ATOM 6617 O O . ASP B 1 292 ? 11.727 2.232 -7.211 1 43.75 292 ASP B O 1
ATOM 6621 N N . GLY B 1 293 ? 10.547 0.642 -8.117 1 45.94 293 GLY B N 1
ATOM 6622 C CA . GLY B 1 293 ? 11.453 -0.489 -7.984 1 45.94 293 GLY B CA 1
ATOM 6623 C C . GLY B 1 293 ? 11.586 -0.987 -6.559 1 45.94 293 GLY B C 1
ATOM 6624 O O . GLY B 1 293 ? 11.961 -2.137 -6.328 1 45.94 293 GLY B O 1
ATOM 6625 N N . ALA B 1 294 ? 11.844 0.009 -5.547 1 49.91 294 ALA B N 1
ATOM 6626 C CA . ALA B 1 294 ? 12.266 -0.629 -4.305 1 49.91 294 ALA B CA 1
ATOM 6627 C C . ALA B 1 294 ? 11.062 -1.005 -3.445 1 49.91 294 ALA B C 1
ATOM 6629 O O . ALA B 1 294 ? 10.211 -0.16 -3.15 1 49.91 294 ALA B O 1
ATOM 6630 N N . HIS B 1 295 ? 10.695 -2.25 -3.445 1 63.62 295 HIS B N 1
ATOM 6631 C CA . HIS B 1 295 ? 9.586 -2.84 -2.701 1 63.62 295 HIS B CA 1
ATOM 6632 C C . HIS B 1 295 ? 10.016 -3.236 -1.294 1 63.62 295 HIS B C 1
ATOM 6634 O O . HIS B 1 295 ? 11.109 -3.775 -1.104 1 63.62 295 HIS B O 1
ATOM 6640 N N . GLU B 1 296 ? 9.445 -2.529 -0.321 1 75.62 296 GLU B N 1
ATOM 6641 C CA . GLU B 1 296 ? 9.656 -2.898 1.075 1 75.62 296 GLU B CA 1
ATOM 6642 C C . GLU B 1 296 ? 8.477 -3.697 1.624 1 75.62 296 GLU B C 1
ATOM 6644 O O . GLU B 1 296 ? 7.395 -3.146 1.839 1 75.62 296 GLU B O 1
ATOM 6649 N N . PRO B 1 297 ? 8.766 -4.996 1.893 1 80.88 297 PRO B N 1
ATOM 6650 C CA . PRO B 1 297 ? 7.621 -5.852 2.205 1 80.88 297 PRO B CA 1
ATOM 6651 C C . PRO B 1 297 ? 7.254 -5.832 3.688 1 80.88 297 PRO B C 1
ATOM 6653 O O . PRO B 1 297 ? 6.145 -6.223 4.059 1 80.88 297 PRO B O 1
ATOM 6656 N N . ASN B 1 298 ? 8.141 -5.461 4.562 1 84.06 298 ASN B N 1
ATOM 6657 C CA . ASN B 1 298 ? 7.984 -5.766 5.98 1 84.06 298 ASN B CA 1
ATOM 6658 C C . ASN B 1 298 ? 6.895 -4.91 6.625 1 84.06 298 ASN B C 1
ATOM 6660 O O . ASN B 1 298 ? 6.215 -5.359 7.551 1 84.06 298 ASN B O 1
ATOM 6664 N N . THR B 1 299 ? 6.727 -3.727 6.156 1 83.94 299 THR B N 1
ATOM 6665 C CA . THR B 1 299 ? 5.645 -2.92 6.711 1 83.94 299 THR B CA 1
ATOM 6666 C C . THR B 1 299 ? 4.305 -3.629 6.539 1 83.94 299 THR B C 1
ATOM 6668 O O . THR B 1 299 ? 3.568 -3.816 7.512 1 83.94 299 THR B O 1
ATOM 6671 N N . LEU B 1 300 ? 4.051 -4.094 5.414 1 84.31 300 LEU B N 1
ATOM 6672 C CA . LEU B 1 300 ? 2.801 -4.797 5.137 1 84.31 300 LEU B CA 1
ATOM 6673 C C . LEU B 1 300 ? 2.775 -6.152 5.828 1 84.31 300 LEU B C 1
ATOM 6675 O O . LEU B 1 300 ? 1.729 -6.586 6.316 1 84.31 300 LEU B O 1
ATOM 6679 N N . ALA B 1 301 ? 3.932 -6.781 5.801 1 89.06 301 ALA B N 1
ATOM 6680 C CA . ALA B 1 301 ? 4.008 -8.094 6.434 1 89.06 301 ALA B CA 1
ATOM 6681 C C . ALA B 1 301 ? 3.611 -8.023 7.906 1 89.06 301 ALA B C 1
ATOM 6683 O O . ALA B 1 301 ? 2.836 -8.852 8.391 1 89.06 301 ALA B O 1
ATOM 6684 N N . TYR B 1 302 ? 4.102 -7.051 8.609 1 90.38 302 TYR B N 1
ATOM 6685 C CA . TYR B 1 302 ? 3.777 -6.891 10.023 1 90.38 302 TYR B CA 1
ATOM 6686 C C . TYR B 1 302 ? 2.295 -6.594 10.219 1 90.38 302 TYR B C 1
ATOM 6688 O O . TYR B 1 302 ? 1.655 -7.145 11.117 1 90.38 302 TYR B O 1
ATOM 6696 N N . ALA B 1 303 ? 1.777 -5.797 9.375 1 90.06 303 ALA B N 1
ATOM 6697 C CA . ALA B 1 303 ? 0.364 -5.445 9.484 1 90.06 303 ALA B CA 1
ATOM 6698 C C . ALA B 1 303 ? -0.527 -6.648 9.195 1 90.06 303 ALA B C 1
ATOM 6700 O O . ALA B 1 303 ? -1.484 -6.91 9.93 1 90.06 303 ALA B O 1
ATOM 6701 N N . LEU B 1 304 ? -0.172 -7.387 8.195 1 92.88 304 LEU B N 1
ATOM 6702 C CA . LEU B 1 304 ? -1.033 -8.477 7.746 1 92.88 304 LEU B CA 1
ATOM 6703 C C . LEU B 1 304 ? -0.852 -9.711 8.633 1 92.88 304 LEU B C 1
ATOM 6705 O O . LEU B 1 304 ? -1.725 -10.578 8.672 1 92.88 304 LEU B O 1
ATOM 6709 N N . CYS B 1 305 ? 0.27 -9.797 9.289 1 94.56 305 CYS B N 1
ATOM 6710 C CA . CYS B 1 305 ? 0.453 -10.867 10.258 1 94.56 305 CYS B CA 1
ATOM 6711 C C . CYS B 1 305 ? -0.411 -10.641 11.492 1 94.56 305 CYS B C 1
ATOM 6713 O O . CYS B 1 305 ? -0.771 -11.594 12.188 1 94.56 305 CYS B O 1
ATOM 6715 N N . ASP B 1 306 ? -0.75 -9.398 11.695 1 95.62 306 ASP B N 1
ATOM 6716 C CA . ASP B 1 306 ? -1.442 -9.047 12.93 1 95.62 306 ASP B CA 1
ATOM 6717 C C . ASP B 1 306 ? -2.949 -8.945 12.711 1 95.62 306 ASP B C 1
ATOM 6719 O O . ASP B 1 306 ? -3.723 -8.906 13.664 1 95.62 306 ASP B O 1
ATOM 6723 N N . SER B 1 307 ? -3.391 -8.945 11.492 1 96.44 307 SER B N 1
ATOM 6724 C CA . SER B 1 307 ? -4.805 -8.695 11.227 1 96.44 307 SER B CA 1
ATOM 6725 C C . SER B 1 307 ? -5.359 -9.672 10.195 1 96.44 307 SER B C 1
ATOM 6727 O O . SER B 1 307 ? -5.219 -9.461 8.992 1 96.44 307 SER B O 1
ATOM 6729 N N . PRO B 1 308 ? -6.117 -10.688 10.688 1 97 308 PRO B N 1
ATOM 6730 C CA . PRO B 1 308 ? -6.77 -11.562 9.719 1 97 308 PRO B CA 1
ATOM 6731 C C . PRO B 1 308 ? -7.723 -10.812 8.789 1 97 308 PRO B C 1
ATOM 6733 O O . PRO B 1 308 ? -7.848 -11.164 7.613 1 97 308 PRO B O 1
ATOM 6736 N N . LEU B 1 309 ? -8.383 -9.781 9.344 1 96.69 309 LEU B N 1
ATOM 6737 C CA . LEU B 1 309 ? -9.242 -8.945 8.508 1 96.69 309 LEU B CA 1
ATOM 6738 C C . LEU B 1 309 ? -8.43 -8.289 7.391 1 96.69 309 LEU B C 1
ATOM 6740 O O . LEU B 1 309 ? -8.867 -8.266 6.234 1 96.69 309 LEU B O 1
ATOM 6744 N N . GLY B 1 310 ? -7.281 -7.723 7.781 1 94.62 310 GLY B N 1
ATOM 6745 C CA . GLY B 1 310 ? -6.418 -7.121 6.773 1 94.62 310 GLY B CA 1
ATOM 6746 C C . GLY B 1 310 ? -6.02 -8.086 5.676 1 94.62 310 GLY B C 1
ATOM 6747 O O . GLY B 1 310 ? -6.016 -7.73 4.496 1 94.62 310 GLY B O 1
ATOM 6748 N N . LEU B 1 311 ? -5.691 -9.266 6.043 1 95.94 311 LEU B N 1
ATOM 6749 C CA . LEU B 1 311 ? -5.309 -10.266 5.055 1 95.94 311 LEU B CA 1
ATOM 6750 C C . LEU B 1 311 ? -6.496 -10.641 4.172 1 95.94 311 LEU B C 1
ATOM 6752 O O . LEU B 1 311 ? -6.34 -10.844 2.967 1 95.94 311 LEU B O 1
ATOM 6756 N N . LEU B 1 312 ? -7.652 -10.758 4.789 1 96.88 312 LEU B N 1
ATOM 6757 C CA . LEU B 1 312 ? -8.859 -11.016 4.016 1 96.88 312 LEU B CA 1
ATOM 6758 C C . LEU B 1 312 ? -9.07 -9.93 2.959 1 96.88 312 LEU B C 1
ATOM 6760 O O . LEU B 1 312 ? -9.391 -10.234 1.809 1 96.88 312 LEU B O 1
ATOM 6764 N N . LEU B 1 313 ? -8.875 -8.688 3.309 1 92.75 313 LEU B N 1
ATOM 6765 C CA . LEU B 1 313 ? -9.039 -7.582 2.369 1 92.75 313 LEU B CA 1
ATOM 6766 C C . LEU B 1 313 ? -7.984 -7.648 1.269 1 92.75 313 LEU B C 1
ATOM 6768 O O . LEU B 1 313 ? -8.258 -7.297 0.119 1 92.75 313 LEU B O 1
ATOM 6772 N N . PHE B 1 314 ? -6.82 -8.055 1.6 1 91.19 314 PHE B N 1
ATOM 6773 C CA . PHE B 1 314 ? -5.789 -8.258 0.59 1 91.19 314 PHE B CA 1
ATOM 6774 C C . PHE B 1 314 ? -6.258 -9.242 -0.472 1 91.19 314 PHE B C 1
ATOM 6776 O O . PHE B 1 314 ? -6.137 -8.977 -1.67 1 91.19 314 PHE B O 1
ATOM 6783 N N . PHE B 1 315 ? -6.762 -10.344 -0.036 1 93 315 PHE B N 1
ATOM 6784 C CA . PHE B 1 315 ? -7.223 -11.352 -0.982 1 93 315 PHE B CA 1
ATOM 6785 C C . PHE B 1 315 ? -8.43 -10.852 -1.769 1 93 315 PHE B C 1
ATOM 6787 O O . PHE B 1 315 ? -8.562 -11.141 -2.959 1 93 315 PHE B O 1
ATOM 6794 N N . LEU B 1 316 ? -9.305 -10.156 -1.098 1 91.56 316 LEU B N 1
ATOM 6795 C CA . LEU B 1 316 ? -10.445 -9.586 -1.816 1 91.56 316 LEU B CA 1
ATOM 6796 C C . LEU B 1 316 ? -9.977 -8.594 -2.875 1 91.56 316 LEU B C 1
ATOM 6798 O O . LEU B 1 316 ? -10.555 -8.508 -3.957 1 91.56 316 LEU B O 1
ATOM 6802 N N . MET B 1 317 ? -8.969 -7.848 -2.516 1 86.25 317 MET B N 1
ATOM 6803 C CA . MET B 1 317 ? -8.367 -6.938 -3.49 1 86.25 317 MET B CA 1
ATOM 6804 C C . MET B 1 317 ? -7.82 -7.707 -4.684 1 86.25 317 MET B C 1
ATOM 6806 O O . MET B 1 317 ? -8.07 -7.34 -5.836 1 86.25 317 MET B O 1
ATOM 6810 N N . VAL B 1 318 ? -7.102 -8.773 -4.418 1 87.06 318 VAL B N 1
ATOM 6811 C CA . VAL B 1 318 ? -6.508 -9.602 -5.465 1 87.06 318 VAL B CA 1
ATOM 6812 C C . VAL B 1 318 ? -7.609 -10.172 -6.352 1 87.06 318 VAL B C 1
ATOM 6814 O O . VAL B 1 318 ? -7.5 -10.148 -7.582 1 87.06 318 VAL B O 1
ATOM 6817 N N . LEU B 1 319 ? -8.648 -10.664 -5.754 1 89.75 319 LEU B N 1
ATOM 6818 C CA . LEU B 1 319 ? -9.758 -11.258 -6.496 1 89.75 319 LEU B CA 1
ATOM 6819 C C . LEU B 1 319 ? -10.461 -10.211 -7.355 1 89.75 319 LEU B C 1
ATOM 6821 O O . LEU B 1 319 ? -10.805 -10.484 -8.508 1 89.75 319 LEU B O 1
ATOM 6825 N N . ARG B 1 320 ? -10.602 -9.047 -6.832 1 85.44 320 ARG B N 1
ATOM 6826 C CA . ARG B 1 320 ? -11.25 -7.988 -7.598 1 85.44 320 ARG B CA 1
ATOM 6827 C C . ARG B 1 320 ? -10.398 -7.566 -8.781 1 85.44 320 ARG B C 1
ATOM 6829 O O . ARG B 1 320 ? -10.914 -7.352 -9.883 1 85.44 320 ARG B O 1
ATOM 6836 N N . MET B 1 321 ? -9.195 -7.484 -8.555 1 80.75 321 MET B N 1
ATOM 6837 C CA . MET B 1 321 ? -8.281 -7.07 -9.617 1 80.75 321 MET B CA 1
ATOM 6838 C C . MET B 1 321 ? -8.203 -8.125 -10.711 1 80.75 321 MET B C 1
ATOM 6840 O O . MET B 1 321 ? -8.008 -7.801 -11.883 1 80.75 321 MET B O 1
ATOM 6844 N N . SER B 1 322 ? -8.32 -9.359 -10.281 1 82.25 322 SER B N 1
ATOM 6845 C CA . SER B 1 322 ? -8.289 -10.445 -11.258 1 82.25 322 SER B CA 1
ATOM 6846 C C . SER B 1 322 ? -9.562 -10.469 -12.094 1 82.25 322 SER B C 1
ATOM 6848 O O . SER B 1 322 ? -9.594 -11.078 -13.164 1 82.25 322 SER B O 1
ATOM 6850 N N . GLY B 1 323 ? -10.617 -9.852 -11.656 1 77.75 323 GLY B N 1
ATOM 6851 C CA . GLY B 1 323 ? -11.852 -9.688 -12.406 1 77.75 323 GLY B CA 1
ATOM 6852 C C . GLY B 1 323 ? -12.586 -10.992 -12.633 1 77.75 323 GLY B C 1
ATOM 6853 O O . GLY B 1 323 ? -12.891 -11.352 -13.773 1 77.75 323 GLY B O 1
ATOM 6854 N N . PRO B 1 324 ? -12.914 -11.617 -11.594 1 77.19 324 PRO B N 1
ATOM 6855 C CA . PRO B 1 324 ? -13.664 -12.859 -11.773 1 77.19 324 PRO B CA 1
ATOM 6856 C C . PRO B 1 324 ? -15.016 -12.641 -12.445 1 77.19 324 PRO B C 1
ATOM 6858 O O . PRO B 1 324 ? -15.633 -11.578 -12.266 1 77.19 324 PRO B O 1
ATOM 6861 N N . ASN B 1 325 ? -15.336 -13.539 -13.289 1 74.94 325 ASN B N 1
ATOM 6862 C CA . ASN B 1 325 ? -16.625 -13.5 -13.953 1 74.94 325 ASN B CA 1
ATOM 6863 C C . ASN B 1 325 ? -17.766 -13.789 -12.977 1 74.94 325 ASN B C 1
ATOM 6865 O O . ASN B 1 325 ? -18.859 -13.227 -13.102 1 74.94 325 ASN B O 1
ATOM 6869 N N . ARG B 1 326 ? -17.422 -14.641 -12.141 1 81.38 326 ARG B N 1
ATOM 6870 C CA . ARG B 1 326 ? -18.375 -14.984 -11.086 1 81.38 326 ARG B CA 1
ATOM 6871 C C . ARG B 1 326 ? -17.719 -14.898 -9.711 1 81.38 326 ARG B C 1
ATOM 6873 O O . ARG B 1 326 ? -16.516 -15.07 -9.578 1 81.38 326 ARG B O 1
ATOM 6880 N N . GLY B 1 327 ? -18.406 -14.539 -8.789 1 83.75 327 GLY B N 1
ATOM 6881 C CA . GLY B 1 327 ? -17.891 -14.492 -7.438 1 83.75 327 GLY B CA 1
ATOM 6882 C C . GLY B 1 327 ? -17.547 -15.867 -6.887 1 83.75 327 GLY B C 1
ATOM 6883 O O . GLY B 1 327 ? -18.031 -16.875 -7.379 1 83.75 327 GLY B O 1
ATOM 6884 N N . LEU B 1 328 ? -16.625 -16 -5.977 1 91.94 328 LEU B N 1
ATOM 6885 C CA . LEU B 1 328 ? -16.25 -17.234 -5.289 1 91.94 328 LEU B CA 1
ATOM 6886 C C . LEU B 1 328 ? -17.109 -17.438 -4.035 1 91.94 328 LEU B C 1
ATOM 6888 O O . LEU B 1 328 ? -17.484 -16.453 -3.377 1 91.94 328 LEU B O 1
ATOM 6892 N N . PRO B 1 329 ? -17.391 -18.688 -3.793 1 94.38 329 PRO B N 1
ATOM 6893 C CA . PRO B 1 329 ? -18.062 -18.938 -2.518 1 94.38 329 PRO B CA 1
ATOM 6894 C C . PRO B 1 329 ? -17.234 -18.5 -1.314 1 94.38 329 PRO B C 1
ATOM 6896 O O . PRO B 1 329 ? -16 -18.531 -1.363 1 94.38 329 PRO B O 1
ATOM 6899 N N . PRO B 1 330 ? -17.938 -18.109 -0.213 1 96.69 330 PRO B N 1
ATOM 6900 C CA . PRO B 1 330 ? -17.234 -17.641 0.984 1 96.69 330 PRO B CA 1
ATOM 6901 C C . PRO B 1 330 ? -16.203 -18.641 1.504 1 96.69 330 PRO B C 1
ATOM 6903 O O . PRO B 1 330 ? -15.125 -18.25 1.953 1 96.69 330 PRO B O 1
ATOM 6906 N N . ALA B 1 331 ? -16.5 -19.906 1.389 1 97.06 331 ALA B N 1
ATOM 6907 C CA . ALA B 1 331 ? -15.602 -20.938 1.9 1 97.06 331 ALA B CA 1
ATOM 6908 C C . ALA B 1 331 ? -14.266 -20.922 1.154 1 97.06 331 ALA B C 1
ATOM 6910 O O . ALA B 1 331 ? -13.211 -21.141 1.753 1 97.06 331 ALA B O 1
ATOM 6911 N N . GLU B 1 332 ? -14.367 -20.688 -0.122 1 95.88 332 GLU B N 1
ATOM 6912 C CA . GLU B 1 332 ? -13.156 -20.656 -0.931 1 95.88 332 GLU B CA 1
ATOM 6913 C C . GLU B 1 332 ? -12.289 -19.453 -0.581 1 95.88 332 GLU B C 1
ATOM 6915 O O . GLU B 1 332 ? -11.062 -19.562 -0.506 1 95.88 332 GLU B O 1
ATOM 6920 N N . ILE B 1 333 ? -12.953 -18.312 -0.372 1 96.81 333 ILE B N 1
ATOM 6921 C CA . ILE B 1 333 ? -12.234 -17.094 -0.044 1 96.81 333 ILE B CA 1
ATOM 6922 C C . ILE B 1 333 ? -11.547 -17.25 1.312 1 96.81 333 ILE B C 1
ATOM 6924 O O . ILE B 1 333 ? -10.359 -16.938 1.455 1 96.81 333 ILE B O 1
ATOM 6928 N N . VAL B 1 334 ? -12.25 -17.766 2.262 1 98.06 334 VAL B N 1
ATOM 6929 C CA . VAL B 1 334 ? -11.711 -17.938 3.605 1 98.06 334 VAL B CA 1
ATOM 6930 C C . VAL B 1 334 ? -10.609 -18.984 3.588 1 98.06 334 VAL B C 1
ATOM 6932 O O . VAL B 1 334 ? -9.586 -18.844 4.266 1 98.06 334 VAL B O 1
ATOM 6935 N N . ARG B 1 335 ? -10.773 -20.031 2.803 1 97.31 335 ARG B N 1
ATOM 6936 C CA . ARG B 1 335 ? -9.766 -21.078 2.695 1 97.31 335 ARG B CA 1
ATOM 6937 C C . ARG B 1 335 ? -8.453 -20.531 2.154 1 97.31 335 ARG B C 1
ATOM 6939 O O . ARG B 1 335 ? -7.387 -20.797 2.707 1 97.31 335 ARG B O 1
ATOM 6946 N N . MET B 1 336 ? -8.539 -19.781 1.094 1 96.25 336 MET B N 1
ATOM 6947 C CA . MET B 1 336 ? -7.324 -19.203 0.528 1 96.25 336 MET B CA 1
ATOM 6948 C C . MET B 1 336 ? -6.652 -18.266 1.526 1 96.25 336 MET B C 1
ATOM 6950 O O . MET B 1 336 ? -5.426 -18.203 1.607 1 96.25 336 MET B O 1
ATOM 6954 N N . THR B 1 337 ? -7.492 -17.5 2.25 1 97.56 337 THR B N 1
ATOM 6955 C CA . THR B 1 337 ? -6.965 -16.594 3.254 1 97.56 337 THR B CA 1
ATOM 6956 C C . THR B 1 337 ? -6.273 -17.359 4.375 1 97.56 337 THR B C 1
ATOM 6958 O O . THR B 1 337 ? -5.172 -17 4.797 1 97.56 337 THR B O 1
ATOM 6961 N N . GLU B 1 338 ? -6.812 -18.453 4.812 1 97.69 338 GLU B N 1
ATOM 6962 C CA . GLU B 1 338 ? -6.262 -19.266 5.898 1 97.69 338 GLU B CA 1
ATOM 6963 C C . GLU B 1 338 ? -4.961 -19.938 5.48 1 97.69 338 GLU B C 1
ATOM 6965 O O . GLU B 1 338 ? -4.043 -20.094 6.289 1 97.69 338 GLU B O 1
ATOM 6970 N N . LEU B 1 339 ? -4.922 -20.297 4.281 1 97.44 339 LEU B N 1
ATOM 6971 C CA . LEU B 1 339 ? -3.73 -20.969 3.771 1 97.44 339 LEU B CA 1
ATOM 6972 C C . LEU B 1 339 ? -2.535 -20.016 3.773 1 97.44 339 LEU B C 1
ATOM 6974 O O . LEU B 1 339 ? -1.387 -20.469 3.709 1 97.44 339 LEU B O 1
ATOM 6978 N N . THR B 1 340 ? -2.809 -18.781 3.822 1 96.69 340 THR B N 1
ATOM 6979 C CA . THR B 1 340 ? -1.753 -17.781 3.916 1 96.69 340 THR B CA 1
ATOM 6980 C C . THR B 1 340 ? -1.585 -17.297 5.355 1 96.69 340 THR B C 1
ATOM 6982 O O . THR B 1 340 ? -0.467 -17.031 5.797 1 96.69 340 THR B O 1
ATOM 6985 N N . TRP B 1 341 ? -2.656 -17.25 6.078 1 97.12 341 TRP B N 1
ATOM 6986 C CA . T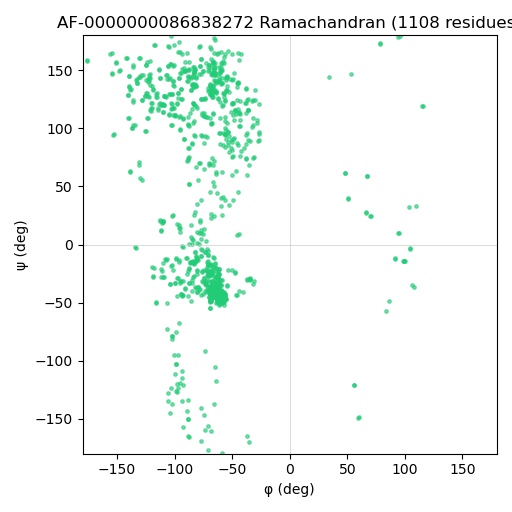RP B 1 341 ? -2.689 -16.734 7.445 1 97.12 341 TRP B CA 1
ATOM 6987 C C . TRP B 1 341 ? -1.932 -17.656 8.391 1 97.12 341 TRP B C 1
ATOM 6989 O O . TRP B 1 341 ? -1.086 -17.203 9.164 1 97.12 341 TRP B O 1
ATOM 6999 N N . LEU B 1 342 ? -2.201 -18.922 8.297 1 96.12 342 LEU B N 1
ATOM 7000 C CA . LEU B 1 342 ? -1.743 -19.875 9.312 1 96.12 342 LEU B CA 1
ATOM 7001 C C . LEU B 1 342 ? -0.232 -20.062 9.234 1 96.12 342 LEU B C 1
ATOM 7003 O O . LEU B 1 342 ? 0.461 -19.969 10.258 1 96.12 342 LEU B O 1
ATOM 7007 N N . PRO B 1 343 ? 0.37 -20.234 8.023 1 93.31 343 PRO B N 1
ATOM 7008 C CA . PRO B 1 343 ? 1.83 -20.344 7.973 1 93.31 343 PRO B CA 1
ATOM 7009 C C . PRO B 1 343 ? 2.527 -19.016 8.234 1 93.31 343 PRO B C 1
ATOM 7011 O O . PRO B 1 343 ? 3.715 -18.984 8.57 1 93.31 343 PRO B O 1
ATOM 7014 N N . GLY B 1 344 ? 1.821 -17.859 8.031 1 92.12 344 GLY B N 1
ATOM 7015 C CA . GLY B 1 344 ? 2.396 -16.531 8.18 1 92.12 344 GLY B CA 1
ATOM 7016 C C . GLY B 1 344 ? 2.457 -15.75 6.875 1 92.12 344 GLY B C 1
ATOM 7017 O O . GLY B 1 344 ? 3.203 -16.125 5.965 1 92.12 344 GLY B O 1
ATOM 7018 N N . PRO B 1 345 ? 1.764 -14.594 6.816 1 93.38 345 PRO B N 1
ATOM 7019 C CA . PRO B 1 345 ? 1.659 -13.852 5.559 1 93.38 345 PRO B CA 1
ATOM 7020 C C . PRO B 1 345 ? 2.977 -13.195 5.152 1 93.38 345 PRO B C 1
ATOM 7022 O O . PRO B 1 345 ? 3.107 -12.711 4.023 1 93.38 345 PRO B O 1
ATOM 7025 N N . GLU B 1 346 ? 4 -13.188 6 1 91.69 346 GLU B N 1
ATOM 7026 C CA . GLU B 1 346 ? 5.258 -12.508 5.691 1 91.69 346 GLU B CA 1
ATOM 7027 C C . GLU B 1 346 ? 5.949 -13.141 4.488 1 91.69 346 GLU B C 1
ATOM 7029 O O . GLU B 1 346 ? 6.57 -12.445 3.686 1 91.69 346 GLU B O 1
ATOM 7034 N N . GLY B 1 347 ? 5.891 -14.484 4.395 1 90.94 347 GLY B N 1
ATOM 7035 C CA . GLY B 1 347 ? 6.473 -15.148 3.236 1 90.94 347 GLY B CA 1
ATOM 7036 C C . GLY B 1 347 ? 5.871 -14.688 1.921 1 90.94 347 GLY B C 1
ATOM 7037 O O . GLY B 1 347 ? 6.594 -14.469 0.946 1 90.94 347 GLY B O 1
ATOM 7038 N N . THR B 1 348 ? 4.578 -14.547 1.915 1 91.88 348 THR B N 1
ATOM 7039 C CA . THR B 1 348 ? 3.861 -14.094 0.729 1 91.88 348 THR B CA 1
ATOM 7040 C C . THR B 1 348 ? 4.281 -12.68 0.352 1 91.88 348 THR B C 1
ATOM 7042 O O . THR B 1 348 ? 4.523 -12.391 -0.822 1 91.88 348 THR B O 1
ATOM 7045 N N . MET B 1 349 ? 4.402 -11.789 1.351 1 88.69 349 MET B N 1
ATOM 7046 C CA . MET B 1 349 ? 4.777 -10.398 1.094 1 88.69 349 MET B CA 1
ATOM 7047 C C . MET B 1 349 ? 6.215 -10.305 0.593 1 88.69 349 MET B C 1
ATOM 7049 O O . MET B 1 349 ? 6.512 -9.523 -0.314 1 88.69 349 MET B O 1
ATOM 7053 N N . ARG B 1 350 ? 7.039 -11.055 1.13 1 85.69 350 ARG B N 1
ATOM 7054 C CA . ARG B 1 350 ? 8.438 -11.031 0.713 1 85.69 350 ARG B CA 1
ATOM 7055 C C . ARG B 1 350 ? 8.602 -11.594 -0.697 1 85.69 350 ARG B C 1
ATOM 7057 O O . ARG B 1 350 ? 9.398 -11.078 -1.486 1 85.69 350 ARG B O 1
ATOM 7064 N N . LEU B 1 351 ? 7.883 -12.664 -0.957 1 89.12 351 LEU B N 1
ATOM 7065 C CA . LEU B 1 351 ? 7.895 -13.195 -2.316 1 89.12 351 LEU B CA 1
ATOM 7066 C C . LEU B 1 351 ? 7.414 -12.141 -3.312 1 89.12 351 LEU B C 1
ATOM 7068 O O . LEU B 1 351 ? 8.016 -11.969 -4.375 1 89.12 351 LEU B O 1
ATOM 7072 N N . TRP B 1 352 ? 6.387 -11.477 -2.971 1 85.75 352 TRP B N 1
ATOM 7073 C CA . TRP B 1 352 ? 5.848 -10.43 -3.826 1 85.75 352 TRP B CA 1
ATOM 7074 C C . TRP B 1 352 ? 6.895 -9.352 -4.09 1 85.75 352 TRP B C 1
ATOM 7076 O O . TRP B 1 352 ? 7.07 -8.914 -5.23 1 85.75 352 TRP B O 1
ATOM 7086 N N . ALA B 1 353 ? 7.562 -8.945 -3.041 1 81.81 353 ALA B N 1
ATOM 7087 C CA . ALA B 1 353 ? 8.594 -7.914 -3.15 1 81.81 353 ALA B CA 1
ATOM 7088 C C . ALA B 1 353 ? 9.75 -8.383 -4.027 1 81.81 353 ALA B C 1
ATOM 7090 O O . ALA B 1 353 ? 10.297 -7.609 -4.812 1 81.81 353 ALA B O 1
ATOM 7091 N N . GLN B 1 354 ? 10.094 -9.617 -3.936 1 83.5 354 GLN B N 1
ATOM 7092 C CA . GLN B 1 354 ? 11.172 -10.172 -4.75 1 83.5 354 GLN B CA 1
ATOM 7093 C C . GLN B 1 354 ? 10.781 -10.211 -6.223 1 83.5 354 GLN B C 1
ATOM 7095 O O . GLN B 1 354 ? 11.617 -9.953 -7.098 1 83.5 354 GLN B O 1
ATOM 7100 N N . CYS B 1 355 ? 9.539 -10.547 -6.434 1 81.38 355 CYS B N 1
ATOM 7101 C CA . CYS B 1 355 ? 9.055 -10.57 -7.805 1 81.38 355 CYS B CA 1
ATOM 7102 C C . CYS B 1 355 ? 9.117 -9.18 -8.43 1 81.38 355 CYS B C 1
ATOM 7104 O O . CYS B 1 355 ? 9.422 -9.039 -9.609 1 81.38 355 CYS B O 1
ATOM 7106 N N . ALA B 1 356 ? 8.898 -8.203 -7.629 1 72.44 356 ALA B N 1
ATOM 7107 C CA . ALA B 1 356 ? 8.859 -6.828 -8.117 1 72.44 356 ALA B CA 1
ATOM 7108 C C . ALA B 1 356 ? 10.273 -6.289 -8.336 1 72.44 356 ALA B C 1
ATOM 7110 O O . ALA B 1 356 ? 10.492 -5.441 -9.203 1 72.44 356 ALA B O 1
ATOM 7111 N N . ALA B 1 357 ? 11.219 -6.617 -7.461 1 65.81 357 ALA B N 1
ATOM 7112 C CA . ALA B 1 357 ? 12.586 -6.113 -7.516 1 65.81 357 ALA B CA 1
ATOM 7113 C C . ALA B 1 357 ? 13.328 -6.668 -8.727 1 65.81 357 ALA B C 1
ATOM 7115 O O . ALA B 1 357 ? 14.234 -6.023 -9.258 1 65.81 357 ALA B O 1
ATOM 7116 N N . GLY B 1 358 ? 13.148 -7.965 -9.07 1 57.62 358 GLY B N 1
ATOM 7117 C CA . GLY B 1 358 ? 14.062 -8.727 -9.906 1 57.62 358 GLY B CA 1
ATOM 7118 C C . GLY B 1 358 ? 13.75 -8.617 -11.383 1 57.62 358 GLY B C 1
ATOM 7119 O O . GLY B 1 358 ? 12.711 -9.102 -11.836 1 57.62 358 GLY B O 1
ATOM 7120 N N . GLU B 1 359 ? 14.023 -7.414 -12.086 1 56.38 359 GLU B N 1
ATOM 7121 C CA . GLU B 1 359 ? 14.062 -7.719 -13.516 1 56.38 359 GLU B CA 1
ATOM 7122 C C . GLU B 1 359 ? 15.211 -8.664 -13.852 1 56.38 359 GLU B C 1
ATOM 7124 O O . GLU B 1 359 ? 16.359 -8.227 -14.016 1 56.38 359 GLU B O 1
ATOM 7129 N N . GLU B 1 360 ? 15.211 -9.883 -13.273 1 54.31 360 GLU B N 1
ATOM 7130 C CA . GLU B 1 360 ? 16.234 -10.797 -13.758 1 54.31 360 GLU B CA 1
ATOM 7131 C C . GLU B 1 360 ? 16.25 -10.867 -15.281 1 54.31 360 GLU B C 1
ATOM 7133 O O . GLU B 1 360 ? 15.266 -11.289 -15.898 1 54.31 360 GLU B O 1
ATOM 7138 N N . LYS B 1 361 ? 16.906 -9.875 -15.859 1 54.59 361 LYS B N 1
ATOM 7139 C CA . LYS B 1 361 ? 17.078 -9.961 -17.312 1 54.59 361 LYS B CA 1
ATOM 7140 C C . LYS B 1 361 ? 17.594 -11.336 -17.719 1 54.59 361 LYS B C 1
ATOM 7142 O O . LYS B 1 361 ? 18.688 -11.742 -17.344 1 54.59 361 LYS B O 1
ATOM 7147 N N . GLN B 1 362 ? 16.719 -12.273 -18.031 1 54.44 362 GLN B N 1
ATOM 7148 C CA . GLN B 1 362 ? 17.125 -13.586 -18.531 1 54.44 362 GLN B CA 1
ATOM 7149 C C . GLN B 1 362 ? 17.875 -13.461 -19.844 1 54.44 362 GLN B C 1
ATOM 7151 O O . GLN B 1 362 ? 17.391 -12.852 -20.797 1 54.44 362 GLN B O 1
ATOM 7156 N N . LYS B 1 363 ? 19.219 -13.438 -19.781 1 52.75 363 LYS B N 1
ATOM 7157 C CA . LYS B 1 363 ? 19.969 -13.523 -21.031 1 52.75 363 LYS B CA 1
ATOM 7158 C C . LYS B 1 363 ? 19.531 -14.742 -21.844 1 52.75 363 LYS B C 1
ATOM 7160 O O . LYS B 1 363 ? 19.688 -15.883 -21.391 1 52.75 363 LYS B O 1
ATOM 7165 N N . ARG B 1 364 ? 18.625 -14.562 -22.812 1 56.66 364 ARG B N 1
ATOM 7166 C CA . ARG B 1 364 ? 18.156 -15.664 -23.656 1 56.66 364 ARG B CA 1
ATOM 7167 C C . ARG B 1 364 ? 19.266 -16.172 -24.578 1 56.66 364 ARG B C 1
ATOM 7169 O O . ARG B 1 364 ? 19.984 -15.383 -25.172 1 56.66 364 ARG B O 1
ATOM 7176 N N . ARG B 1 365 ? 19.828 -17.25 -24.281 1 50.91 365 ARG B N 1
ATOM 7177 C CA . ARG B 1 365 ? 20.703 -17.875 -25.266 1 50.91 365 ARG B CA 1
ATOM 7178 C C . ARG B 1 365 ? 19.969 -18.094 -26.594 1 50.91 365 ARG B C 1
ATOM 7180 O O . ARG B 1 365 ? 18.891 -18.703 -26.609 1 50.91 365 ARG B O 1
ATOM 7187 N N . ARG B 1 366 ? 20.141 -17.203 -27.625 1 53.31 366 ARG B N 1
ATOM 7188 C CA . ARG B 1 366 ? 19.531 -17.094 -28.953 1 53.31 366 ARG B CA 1
ATOM 7189 C C . ARG B 1 366 ? 19.234 -18.453 -29.547 1 53.31 366 ARG B C 1
ATOM 7191 O O . ARG B 1 366 ? 18.266 -18.625 -30.297 1 53.31 366 ARG B O 1
ATOM 7198 N N . ALA B 1 367 ? 20 -19.562 -29.266 1 57.66 367 ALA B N 1
ATOM 7199 C CA . ALA B 1 367 ? 20.016 -20.641 -30.266 1 57.66 367 ALA B CA 1
ATOM 7200 C C . ALA B 1 367 ? 18.891 -21.625 -30.031 1 57.66 367 ALA B C 1
ATOM 7202 O O . ALA B 1 367 ? 18.438 -22.297 -30.953 1 57.66 367 ALA B O 1
ATOM 7203 N N . GLN B 1 368 ? 18.234 -21.844 -28.844 1 75.31 368 GLN B N 1
ATOM 7204 C CA . GLN B 1 368 ? 17.266 -22.922 -28.719 1 75.31 368 GLN B CA 1
ATOM 7205 C C . GLN B 1 368 ? 15.891 -22.391 -28.344 1 75.31 368 GLN B C 1
ATOM 7207 O O . GLN B 1 368 ? 15.758 -21.578 -27.422 1 75.31 368 GLN B O 1
ATOM 7212 N N . ARG B 1 369 ? 14.883 -22.641 -29.312 1 89.56 369 ARG B N 1
ATOM 7213 C CA . ARG B 1 369 ? 13.484 -22.281 -29.078 1 89.56 369 ARG B CA 1
ATOM 7214 C C . ARG B 1 369 ? 12.703 -23.453 -28.484 1 89.56 369 ARG B C 1
ATOM 7216 O O . ARG B 1 369 ? 12.43 -24.422 -29.188 1 89.56 369 ARG B O 1
ATOM 7223 N N . PRO B 1 370 ? 12.367 -23.312 -27.234 1 93.56 370 PRO B N 1
ATOM 7224 C CA . PRO B 1 370 ? 11.609 -24.406 -26.609 1 93.56 370 PRO B CA 1
ATOM 7225 C C . PRO B 1 370 ? 10.211 -24.547 -27.203 1 93.56 370 PRO B C 1
ATOM 7227 O O . PRO B 1 370 ? 9.641 -23.578 -27.703 1 93.56 370 PRO B O 1
ATOM 7230 N N . LYS B 1 371 ? 9.688 -25.781 -27.234 1 96.06 371 LYS B N 1
ATOM 7231 C CA . LYS B 1 371 ? 8.312 -26.016 -27.656 1 96.06 371 LYS B CA 1
ATOM 7232 C C . LYS B 1 371 ? 7.32 -25.391 -26.688 1 96.06 371 LYS B C 1
ATOM 7234 O O . LYS B 1 371 ? 7.48 -25.516 -25.469 1 96.06 371 LYS B O 1
ATOM 7239 N N . ALA B 1 372 ? 6.375 -24.688 -27.25 1 97.19 372 ALA B N 1
ATOM 7240 C CA . ALA B 1 372 ? 5.414 -24 -26.391 1 97.19 372 ALA B CA 1
ATOM 7241 C C . ALA B 1 372 ? 4.004 -24.094 -26.969 1 97.19 372 ALA B C 1
ATOM 7243 O O . ALA B 1 372 ? 3.816 -24 -28.188 1 97.19 372 ALA B O 1
ATOM 7244 N N . ALA B 1 373 ? 3.057 -24.375 -26.156 1 97.88 373 ALA B N 1
ATOM 7245 C CA . ALA B 1 373 ? 1.641 -24.156 -26.453 1 97.88 373 ALA B CA 1
ATOM 7246 C C . ALA B 1 373 ? 1.124 -22.891 -25.781 1 97.88 373 ALA B C 1
ATOM 7248 O O . ALA B 1 373 ? 1.496 -22.578 -24.641 1 97.88 373 ALA B O 1
ATOM 7249 N N . ILE B 1 374 ? 0.277 -22.156 -26.484 1 96.81 374 ILE B N 1
ATOM 7250 C CA . ILE B 1 374 ? -0.156 -20.859 -25.984 1 96.81 374 ILE B CA 1
ATOM 7251 C C . ILE B 1 374 ? -1.682 -20.812 -25.953 1 96.81 374 ILE B C 1
ATOM 7253 O O . ILE B 1 374 ? -2.346 -21.156 -26.922 1 96.81 374 ILE B O 1
ATOM 7257 N N . THR B 1 375 ? -2.201 -20.453 -24.828 1 96.56 375 THR B N 1
ATOM 7258 C CA . THR B 1 375 ? -3.621 -20.172 -24.672 1 96.56 375 THR B CA 1
ATOM 7259 C C . THR B 1 375 ? -3.85 -18.672 -24.5 1 96.56 375 THR B C 1
ATOM 7261 O O . THR B 1 375 ? -3.221 -18.031 -23.641 1 96.56 375 THR B O 1
ATOM 7264 N N . VAL B 1 376 ? -4.734 -18.094 -25.312 1 94.5 376 VAL B N 1
ATOM 7265 C CA . VAL B 1 376 ? -4.961 -16.656 -25.281 1 94.5 376 VAL B CA 1
ATOM 7266 C C . VAL B 1 376 ? -6.461 -16.375 -25.203 1 94.5 376 VAL B C 1
ATOM 7268 O O . VAL B 1 376 ? -7.281 -17.234 -25.5 1 94.5 376 VAL B O 1
ATOM 7271 N N . PHE B 1 377 ? -6.75 -15.141 -24.75 1 91.62 377 PHE B N 1
ATOM 7272 C CA . PHE B 1 377 ? -8.133 -14.734 -24.531 1 91.62 377 PHE B CA 1
ATOM 7273 C C . PHE B 1 377 ? -8.461 -13.484 -25.344 1 91.62 377 PHE B C 1
ATOM 7275 O O . PHE B 1 377 ? -7.777 -12.469 -25.234 1 91.62 377 PHE B O 1
ATOM 7282 N N . SER B 1 378 ? -9.523 -13.5 -26.125 1 88.44 378 SER B N 1
ATOM 7283 C CA . SER B 1 378 ? -9.859 -12.43 -27.062 1 88.44 378 SER B CA 1
ATOM 7284 C C . SER B 1 378 ? -10.578 -11.281 -26.359 1 88.44 378 SER B C 1
ATOM 7286 O O . SER B 1 378 ? -10.711 -10.195 -26.922 1 88.44 378 SER B O 1
ATOM 7288 N N . GLY B 1 379 ? -10.898 -11.477 -25.062 1 83.69 379 GLY B N 1
ATOM 7289 C CA . GLY B 1 379 ? -11.641 -10.445 -24.359 1 83.69 379 GLY B CA 1
ATOM 7290 C C . GLY B 1 379 ? -13.125 -10.445 -24.688 1 83.69 379 GLY B C 1
ATOM 7291 O O . GLY B 1 379 ? -13.609 -11.336 -25.391 1 83.69 379 GLY B O 1
ATOM 7292 N N . ASP B 1 380 ? -13.953 -9.555 -23.922 1 71.5 380 ASP B N 1
ATOM 7293 C CA . ASP B 1 380 ? -15.398 -9.469 -24.125 1 71.5 380 ASP B CA 1
ATOM 7294 C C . ASP B 1 380 ? -15.719 -8.75 -25.438 1 71.5 380 ASP B C 1
ATOM 7296 O O . ASP B 1 380 ? -15.117 -7.727 -25.75 1 71.5 380 ASP B O 1
ATOM 7300 N N . GLN B 1 381 ? -16.203 -9.617 -26.297 1 54.16 381 GLN B N 1
ATOM 7301 C CA . GLN B 1 381 ? -16.688 -9.086 -27.562 1 54.16 381 GLN B CA 1
ATOM 7302 C C . GLN B 1 381 ? -17.797 -8.062 -27.328 1 54.16 381 GLN B C 1
ATOM 7304 O O . GLN B 1 381 ? -18.625 -8.227 -26.422 1 54.16 381 GLN B O 1
ATOM 7309 N N . GLY B 1 382 ? -17.812 -6.641 -27.703 1 47.88 382 GLY B N 1
ATOM 7310 C CA . GLY B 1 382 ? -18.906 -5.695 -27.766 1 47.88 382 GLY B CA 1
ATOM 7311 C C . GLY B 1 382 ? -18.859 -4.66 -26.656 1 47.88 382 GLY B C 1
ATOM 7312 O O . GLY B 1 382 ? -19.734 -3.781 -26.594 1 47.88 382 GLY B O 1
ATOM 7313 N N . ARG B 1 383 ? -18.453 -5.074 -25.547 1 39.78 383 ARG B N 1
ATOM 7314 C CA . ARG B 1 383 ? -18.703 -4 -24.594 1 39.78 383 ARG B CA 1
ATOM 7315 C C . ARG B 1 383 ? -17.812 -2.799 -24.875 1 39.78 383 ARG B C 1
ATOM 7317 O O . ARG B 1 383 ? -16.781 -2.613 -24.219 1 39.78 383 ARG B O 1
ATOM 7324 N N . VAL B 1 384 ? -17.391 -2.609 -26.016 1 38.94 384 VAL B N 1
ATOM 7325 C CA . VAL B 1 384 ? -16.922 -1.258 -26.312 1 38.94 384 VAL B CA 1
ATOM 7326 C C . VAL B 1 384 ? -17.922 -0.237 -25.781 1 38.94 384 VAL B C 1
ATOM 7328 O O . VAL B 1 384 ? -18.828 0.197 -26.516 1 38.94 384 VAL B O 1
ATOM 7331 N N . GLY B 1 385 ? -18.891 -0.637 -25.047 1 36.62 385 GLY B N 1
ATOM 7332 C CA . GLY B 1 385 ? -19.906 0.396 -24.875 1 36.62 385 GLY B CA 1
ATOM 7333 C C . GLY B 1 385 ? -19.312 1.764 -24.578 1 36.62 385 GLY B C 1
ATOM 7334 O O . GLY B 1 385 ? -18.297 1.874 -23.906 1 36.62 385 GLY B O 1
ATOM 7335 N N . VAL B 1 386 ? -19.469 2.678 -25.469 1 37.44 386 VAL B N 1
ATOM 7336 C CA . VAL B 1 386 ? -19.312 4.117 -25.656 1 37.44 386 VAL B CA 1
ATOM 7337 C C . VAL B 1 386 ? -19.578 4.836 -24.328 1 37.44 386 VAL B C 1
ATOM 7339 O O . VAL B 1 386 ? -19.531 6.066 -24.266 1 37.44 386 VAL B O 1
ATOM 7342 N N . GLY B 1 387 ? -20.484 4.32 -23.516 1 38.56 387 GLY B N 1
ATOM 7343 C CA . GLY B 1 387 ? -20.844 5.273 -22.469 1 38.56 387 GLY B CA 1
ATOM 7344 C C . GLY B 1 387 ? -19.734 5.543 -21.484 1 38.56 387 GLY B C 1
ATOM 7345 O O . GLY B 1 387 ? -18.703 4.867 -21.516 1 38.56 387 GLY B O 1
ATOM 7346 N N . PRO B 1 388 ? -19.734 6.641 -20.922 1 41.31 388 PRO B N 1
ATOM 7347 C CA . PRO B 1 388 ? -18.703 6.98 -19.938 1 41.31 388 PRO B CA 1
ATOM 7348 C C . PRO B 1 388 ? -18.406 5.836 -18.969 1 41.31 388 PRO B C 1
ATOM 7350 O O . PRO B 1 388 ? -19.328 5.117 -18.562 1 41.31 388 PRO B O 1
ATOM 7353 N N . PRO B 1 389 ? -17.328 5.172 -19.219 1 45.09 389 PRO B N 1
ATOM 7354 C CA . PRO B 1 389 ? -17 4.098 -18.281 1 45.09 389 PRO B CA 1
ATOM 7355 C C . PRO B 1 389 ? -17.562 4.34 -16.875 1 45.09 389 PRO B C 1
ATOM 7357 O O . PRO B 1 389 ? -17.422 5.441 -16.344 1 45.09 389 PRO B O 1
ATOM 7360 N N . LEU B 1 390 ? -18.766 3.771 -16.562 1 49.94 390 LEU B N 1
ATOM 7361 C CA . LEU B 1 390 ? -19.188 3.82 -15.156 1 49.94 390 LEU B CA 1
ATOM 7362 C C . LEU B 1 390 ? -17.984 3.666 -14.227 1 49.94 390 LEU B C 1
ATOM 7364 O O . LEU B 1 390 ? -17.047 2.936 -14.539 1 49.94 390 LEU B O 1
ATOM 7368 N N . PRO B 1 391 ? -17.859 4.625 -13.359 1 56.5 391 PRO B N 1
ATOM 7369 C CA . PRO B 1 391 ? -16.734 4.516 -12.43 1 56.5 391 PRO B CA 1
ATOM 7370 C C . PRO B 1 391 ? -16.656 3.152 -11.75 1 56.5 391 PRO B C 1
ATOM 7372 O O . PRO B 1 391 ? -17.594 2.752 -11.055 1 56.5 391 PRO B O 1
ATOM 7375 N N . VAL B 1 392 ? -16.016 2.223 -12.297 1 63.91 392 VAL B N 1
ATOM 7376 C CA . VAL B 1 392 ? -15.727 0.951 -11.633 1 63.91 392 VAL B CA 1
ATOM 7377 C C . VAL B 1 392 ? -14.984 1.2 -10.328 1 63.91 392 VAL B C 1
ATOM 7379 O O . VAL B 1 392 ? -14.039 1.998 -10.289 1 63.91 392 VAL B O 1
ATOM 7382 N N . PRO B 1 393 ? -15.648 0.634 -9.305 1 72 393 PRO B N 1
ATOM 7383 C CA . PRO B 1 393 ? -14.992 0.848 -8.008 1 72 393 PRO B CA 1
ATOM 7384 C C . PRO B 1 393 ? -13.539 0.377 -8 1 72 393 PRO B C 1
ATOM 7386 O O . PRO B 1 393 ? -13.211 -0.637 -8.625 1 72 393 PRO B O 1
ATOM 7389 N N . LEU B 1 394 ? -12.805 1.13 -7.352 1 71.94 394 LEU B N 1
ATOM 7390 C CA . LEU B 1 394 ? -11.391 0.806 -7.18 1 71.94 394 LEU B CA 1
ATOM 7391 C C . LEU B 1 394 ? -11.211 -0.256 -6.102 1 71.94 394 LEU B C 1
ATOM 7393 O O . LEU B 1 394 ? -11.945 -0.276 -5.109 1 71.94 394 LEU B O 1
ATOM 7397 N N . PRO B 1 395 ? -10.242 -1.112 -6.246 1 71.06 395 PRO B N 1
ATOM 7398 C CA . PRO B 1 395 ? -9.375 -1.287 -7.41 1 71.06 395 PRO B CA 1
ATOM 7399 C C . PRO B 1 395 ? -10.102 -1.912 -8.602 1 71.06 395 PRO B C 1
ATOM 7401 O O . PRO B 1 395 ? -10.961 -2.779 -8.414 1 71.06 395 PRO B O 1
ATOM 7404 N N . ARG B 1 396 ? -9.648 -1.546 -9.742 1 74.62 396 ARG B N 1
ATOM 7405 C CA . ARG B 1 396 ? -10.266 -2.006 -10.984 1 74.62 396 ARG B CA 1
ATOM 7406 C C . ARG B 1 396 ? -9.586 -3.277 -11.484 1 74.62 396 ARG B C 1
ATOM 7408 O O . ARG B 1 396 ? -8.414 -3.52 -11.195 1 74.62 396 ARG B O 1
ATOM 7415 N N . PRO B 1 397 ? -10.391 -4.043 -12.18 1 74.56 397 PRO B N 1
ATOM 7416 C CA . PRO B 1 397 ? -9.773 -5.215 -12.805 1 74.56 397 PRO B CA 1
ATOM 7417 C C . PRO B 1 397 ? -8.656 -4.836 -13.781 1 74.56 397 PRO B C 1
ATOM 7419 O O . PRO B 1 397 ? -8.719 -3.775 -14.406 1 74.56 397 PRO B O 1
ATOM 7422 N N . PHE B 1 398 ? -7.746 -5.711 -13.883 1 72.81 398 PHE B N 1
ATOM 7423 C CA . PHE B 1 398 ? -6.676 -5.527 -14.859 1 72.81 398 PHE B CA 1
ATOM 7424 C C . PHE B 1 398 ? -7.234 -5.48 -16.266 1 72.81 398 PHE B C 1
ATOM 7426 O O . PHE B 1 398 ? -8.172 -6.215 -16.609 1 72.81 398 PHE B O 1
ATOM 7433 N N . PRO B 1 399 ? -6.664 -4.613 -17.094 1 69.88 399 PRO B N 1
ATOM 7434 C CA . PRO B 1 399 ? -7.137 -4.566 -18.484 1 69.88 399 PRO B CA 1
ATOM 7435 C C . PRO B 1 399 ? -6.828 -5.848 -19.25 1 69.88 399 PRO B C 1
ATOM 7437 O O . PRO B 1 399 ? -5.859 -6.543 -18.938 1 69.88 399 PRO B O 1
ATOM 7440 N N . ASN B 1 400 ? -7.668 -6.098 -20.172 1 70.81 400 ASN B N 1
ATOM 7441 C CA . ASN B 1 400 ? -7.414 -7.25 -21.016 1 70.81 400 ASN B CA 1
ATOM 7442 C C . ASN B 1 400 ? -6.32 -6.957 -22.047 1 70.81 400 ASN B C 1
ATOM 7444 O O . ASN B 1 400 ? -6.309 -5.891 -22.656 1 70.81 400 ASN B O 1
ATOM 7448 N N . SER B 1 401 ? -5.312 -7.734 -22.094 1 77.94 401 SER B N 1
ATOM 7449 C CA . SER B 1 401 ? -4.266 -7.676 -23.109 1 77.94 401 SER B CA 1
ATOM 7450 C C . SER B 1 401 ? -4.172 -8.984 -23.891 1 77.94 401 SER B C 1
ATOM 7452 O O . SER B 1 401 ? -4.059 -10.055 -23.297 1 77.94 401 SER B O 1
ATOM 7454 N N . TYR B 1 402 ? -4.352 -8.789 -25.172 1 87.75 402 TYR B N 1
ATOM 7455 C CA . TYR B 1 402 ? -4.289 -9.992 -26 1 87.75 402 TYR B CA 1
ATOM 7456 C C . TYR B 1 402 ? -2.85 -10.328 -26.359 1 87.75 402 TYR B C 1
ATOM 7458 O O . TYR B 1 402 ? -2.16 -9.523 -27 1 87.75 402 TYR B O 1
ATOM 7466 N N . ALA B 1 403 ? -2.426 -11.508 -26 1 88.38 403 ALA B N 1
ATOM 7467 C CA . ALA B 1 403 ? -1.093 -12.016 -26.312 1 88.38 403 ALA B CA 1
ATOM 7468 C C . ALA B 1 403 ? -1.095 -12.797 -27.625 1 88.38 403 ALA B C 1
ATOM 7470 O O . ALA B 1 403 ? -1.191 -14.023 -27.625 1 88.38 403 ALA B O 1
ATOM 7471 N N . CYS B 1 404 ? -0.845 -12.109 -28.688 1 91.44 404 CYS B N 1
ATOM 7472 C CA . CYS B 1 404 ? -0.895 -12.758 -30 1 91.44 404 CYS B CA 1
ATOM 7473 C C . CYS B 1 404 ? 0.144 -13.867 -30.094 1 91.44 404 CYS B C 1
ATOM 7475 O O . CYS B 1 404 ? 1.34 -13.617 -29.938 1 91.44 404 CYS B O 1
ATOM 7477 N N . PRO B 1 405 ? -0.299 -15.055 -30.438 1 93.5 405 PRO B N 1
ATOM 7478 C CA . PRO B 1 405 ? 0.633 -16.188 -30.5 1 93.5 405 PRO B CA 1
ATOM 7479 C C . PRO B 1 405 ? 1.736 -15.977 -31.531 1 93.5 405 PRO B C 1
ATOM 7481 O O . PRO B 1 405 ? 2.852 -16.469 -31.359 1 93.5 405 PRO B O 1
ATOM 7484 N N . ALA B 1 406 ? 1.468 -15.258 -32.594 1 92.5 406 ALA B N 1
ATOM 7485 C CA . ALA B 1 406 ? 2.461 -15 -33.656 1 92.5 406 ALA B CA 1
ATOM 7486 C C . ALA B 1 406 ? 3.676 -14.273 -33.062 1 92.5 406 ALA B C 1
ATOM 7488 O O . ALA B 1 406 ? 4.801 -14.477 -33.531 1 92.5 406 ALA B O 1
ATOM 7489 N N . TRP B 1 407 ? 3.436 -13.555 -32.125 1 92.88 407 TRP B N 1
ATOM 7490 C CA . TRP B 1 407 ? 4.523 -12.797 -31.516 1 92.88 407 TRP B CA 1
ATOM 7491 C C . TRP B 1 407 ? 5.41 -13.711 -30.672 1 92.88 407 TRP B C 1
ATOM 7493 O O . TRP B 1 407 ? 6.59 -13.422 -30.469 1 92.88 407 TRP B O 1
ATOM 7503 N N . GLY B 1 408 ? 4.836 -14.766 -30.141 1 92.31 408 GLY B N 1
ATOM 7504 C CA . GLY B 1 408 ? 5.586 -15.734 -29.359 1 92.31 408 GLY B CA 1
ATOM 7505 C C . GLY B 1 408 ? 6.531 -16.578 -30.188 1 92.31 408 GLY B C 1
ATOM 7506 O O . GLY B 1 408 ? 7.48 -17.156 -29.656 1 92.31 408 GLY B O 1
ATOM 7507 N N . ARG B 1 409 ? 6.363 -16.609 -31.453 1 91.19 409 ARG B N 1
ATOM 7508 C CA . ARG B 1 409 ? 7.168 -17.438 -32.344 1 91.19 409 ARG B CA 1
ATOM 7509 C C . ARG B 1 409 ? 8.602 -16.938 -32.406 1 91.19 409 ARG B C 1
ATOM 7511 O O . ARG B 1 409 ? 9.5 -17.656 -32.844 1 91.19 409 ARG B O 1
ATOM 7518 N N . ARG B 1 410 ? 8.75 -15.711 -31.984 1 86.81 410 ARG B N 1
ATOM 7519 C CA . ARG B 1 410 ? 10.102 -15.156 -31.953 1 86.81 410 ARG B CA 1
ATOM 7520 C C . ARG B 1 410 ? 10.938 -15.836 -30.875 1 86.81 410 ARG B C 1
ATOM 7522 O O . ARG B 1 410 ? 12.156 -15.945 -31 1 86.81 410 ARG B O 1
ATOM 7529 N N . GLN B 1 411 ? 10.289 -16.344 -29.922 1 88.94 411 GLN B N 1
ATOM 7530 C CA . GLN B 1 411 ? 11 -16.844 -28.75 1 88.94 411 GLN B CA 1
ATOM 7531 C C . GLN B 1 411 ? 10.781 -18.344 -28.578 1 88.94 411 GLN B C 1
ATOM 7533 O O . GLN B 1 411 ? 11.594 -19.031 -27.953 1 88.94 411 GLN B O 1
ATOM 7538 N N . TYR B 1 412 ? 9.727 -18.828 -29.203 1 93.94 412 TYR B N 1
ATOM 7539 C CA . TYR B 1 412 ? 9.352 -20.219 -28.969 1 93.94 412 TYR B CA 1
ATOM 7540 C C . TYR B 1 412 ? 9 -20.922 -30.281 1 93.94 412 TYR B C 1
ATOM 7542 O O . TYR B 1 412 ? 8.711 -20.266 -31.281 1 93.94 412 TYR B O 1
ATOM 7550 N N . HIS B 1 413 ? 9.18 -22.219 -30.234 1 94.81 413 HIS B N 1
ATOM 7551 C CA . HIS B 1 413 ? 8.539 -23.062 -31.25 1 94.81 413 HIS B CA 1
ATOM 7552 C C . HIS B 1 413 ? 7.094 -23.359 -30.859 1 94.81 413 HIS B C 1
ATOM 7554 O O . HIS B 1 413 ? 6.824 -24.344 -30.156 1 94.81 413 HIS B O 1
ATOM 7560 N N . VAL B 1 414 ? 6.199 -22.531 -31.375 1 95.62 414 VAL B N 1
ATOM 7561 C CA . VAL B 1 414 ? 4.801 -22.656 -30.969 1 95.62 414 VAL B CA 1
ATOM 7562 C C . VAL B 1 414 ? 4.164 -23.859 -31.656 1 95.62 414 VAL B C 1
ATOM 7564 O O . VAL B 1 414 ? 3.957 -23.844 -32.875 1 95.62 414 VAL B O 1
ATOM 7567 N N . VAL B 1 415 ? 3.82 -24.844 -30.922 1 96.25 415 VAL B N 1
ATOM 7568 C CA . VAL B 1 415 ? 3.379 -26.109 -31.484 1 96.25 415 VAL B CA 1
ATOM 7569 C C . VAL B 1 415 ? 1.855 -26.203 -31.406 1 96.25 415 VAL B C 1
ATOM 7571 O O . VAL B 1 415 ? 1.247 -27.047 -32.062 1 96.25 415 VAL B O 1
ATOM 7574 N N . ALA B 1 416 ? 1.22 -25.422 -30.609 1 95.81 416 ALA B N 1
ATOM 7575 C CA . ALA B 1 416 ? -0.235 -25.391 -30.469 1 95.81 416 ALA B CA 1
ATOM 7576 C C . ALA B 1 416 ? -0.715 -24.031 -29.984 1 95.81 416 ALA B C 1
ATOM 7578 O O . ALA B 1 416 ? -0.015 -23.359 -29.219 1 95.81 416 ALA B O 1
ATOM 7579 N N . CYS B 1 417 ? -1.869 -23.609 -30.406 1 95.44 417 CYS B N 1
ATOM 7580 C CA . CYS B 1 417 ? -2.486 -22.359 -29.984 1 95.44 417 CYS B CA 1
ATOM 7581 C C . CYS B 1 417 ? -3.967 -22.547 -29.688 1 95.44 417 CYS B C 1
ATOM 7583 O O . CYS B 1 417 ? -4.707 -23.094 -30.5 1 95.44 417 CYS B O 1
ATOM 7585 N N . ASN B 1 418 ? -4.352 -22.219 -28.516 1 95.06 418 ASN B N 1
ATOM 7586 C CA . ASN B 1 418 ? -5.75 -22.234 -28.094 1 95.06 418 ASN B CA 1
ATOM 7587 C C . ASN B 1 418 ? -6.301 -20.828 -27.891 1 95.06 418 ASN B C 1
ATOM 7589 O O . ASN B 1 418 ? -5.824 -20.078 -27.031 1 95.06 418 ASN B O 1
ATOM 7593 N N . ARG B 1 419 ? -7.242 -20.438 -28.703 1 94.56 419 ARG B N 1
ATOM 7594 C CA . ARG B 1 419 ? -7.871 -19.125 -28.625 1 94.56 419 ARG B CA 1
ATOM 7595 C C . ARG B 1 419 ? -9.25 -19.219 -27.984 1 94.56 419 ARG B C 1
ATOM 7597 O O . ARG B 1 419 ? -10.141 -19.891 -28.516 1 94.56 419 ARG B O 1
ATOM 7604 N N . VAL B 1 420 ? -9.367 -18.562 -26.844 1 93.38 420 VAL B N 1
ATOM 7605 C CA . VAL B 1 420 ? -10.594 -18.641 -26.047 1 93.38 420 VAL B CA 1
ATOM 7606 C C . VAL B 1 420 ? -11.297 -17.297 -26.031 1 93.38 420 VAL B C 1
ATOM 7608 O O . VAL B 1 420 ? -10.648 -16.25 -25.906 1 93.38 420 VAL B O 1
ATOM 7611 N N . THR B 1 421 ? -12.641 -17.266 -26.062 1 89.5 421 THR B N 1
ATOM 7612 C CA . THR B 1 421 ? -13.422 -16.031 -26.031 1 89.5 421 THR B CA 1
ATOM 7613 C C . THR B 1 421 ? -13.625 -15.562 -24.594 1 89.5 421 THR B C 1
ATOM 7615 O O . THR B 1 421 ? -13.695 -16.375 -23.672 1 89.5 421 THR B O 1
ATOM 7618 N N . GLY B 1 422 ? -13.617 -14.227 -24.453 1 86.38 422 GLY B N 1
ATOM 7619 C CA . GLY B 1 422 ? -13.867 -13.648 -23.156 1 86.38 422 GLY B CA 1
ATOM 7620 C C . GLY B 1 422 ? -12.594 -13.328 -22.391 1 86.38 422 GLY B C 1
ATOM 7621 O O . GLY B 1 422 ? -11.492 -13.57 -22.875 1 86.38 422 GLY B O 1
ATOM 7622 N N . ARG B 1 423 ? -12.797 -12.758 -21.156 1 86.75 423 ARG B N 1
ATOM 7623 C CA . ARG B 1 423 ? -11.672 -12.461 -20.281 1 86.75 423 ARG B CA 1
ATOM 7624 C C . ARG B 1 423 ? -11.25 -13.695 -19.484 1 86.75 423 ARG B C 1
ATOM 7626 O O . ARG B 1 423 ? -12.07 -14.578 -19.234 1 86.75 423 ARG B O 1
ATOM 7633 N N . PRO B 1 424 ? -10.039 -13.742 -19.188 1 87.94 424 PRO B N 1
ATOM 7634 C CA . PRO B 1 424 ? -9.578 -14.922 -18.453 1 87.94 424 PRO B CA 1
ATOM 7635 C C . PRO B 1 424 ? -10.227 -15.055 -17.078 1 87.94 424 PRO B C 1
ATOM 7637 O O . PRO B 1 424 ? -10.562 -16.172 -16.656 1 87.94 424 PRO B O 1
ATOM 7640 N N . GLY B 1 425 ? -10.391 -13.812 -16.359 1 85.81 425 GLY B N 1
ATOM 7641 C CA . GLY B 1 425 ? -10.875 -13.898 -14.984 1 85.81 425 GLY B CA 1
ATOM 7642 C C . GLY B 1 425 ? -9.969 -14.727 -14.086 1 85.81 425 GLY B C 1
ATOM 7643 O O . GLY B 1 425 ? -8.75 -14.734 -14.258 1 85.81 425 GLY B O 1
ATOM 7644 N N . LEU B 1 426 ? -10.617 -15.383 -13.07 1 90.19 426 LEU B N 1
ATOM 7645 C CA . LEU B 1 426 ? -9.906 -16.328 -12.219 1 90.19 426 LEU B CA 1
ATOM 7646 C C . LEU B 1 426 ? -9.914 -17.719 -12.828 1 90.19 426 LEU B C 1
ATOM 7648 O O . LEU B 1 426 ? -10.633 -18.609 -12.359 1 90.19 426 LEU B O 1
ATOM 7652 N N . LEU B 1 427 ? -9.062 -17.969 -13.68 1 91.44 427 LEU B N 1
ATOM 7653 C CA . LEU B 1 427 ? -9.109 -19.062 -14.648 1 91.44 427 LEU B CA 1
ATOM 7654 C C . LEU B 1 427 ? -9.133 -20.406 -13.945 1 91.44 427 LEU B C 1
ATOM 7656 O O . LEU B 1 427 ? -9.992 -21.25 -14.227 1 91.44 427 LEU B O 1
ATOM 7660 N N . ALA B 1 428 ? -8.258 -20.656 -12.992 1 93.12 428 ALA B N 1
ATOM 7661 C CA . ALA B 1 428 ? -8.117 -21.969 -12.336 1 93.12 428 ALA B CA 1
ATOM 7662 C C . ALA B 1 428 ? -9.383 -22.328 -11.57 1 93.12 428 ALA B C 1
ATOM 7664 O O . ALA B 1 428 ? -9.633 -23.516 -11.305 1 93.12 428 ALA B O 1
ATOM 7665 N N . TRP B 1 429 ? -10.195 -21.328 -11.242 1 93.62 429 TRP B N 1
ATOM 7666 C CA . TRP B 1 429 ? -11.398 -21.578 -10.445 1 93.62 429 TRP B CA 1
ATOM 7667 C C . TRP B 1 429 ? -12.648 -21.547 -11.32 1 93.62 429 TRP B C 1
ATOM 7669 O O . TRP B 1 429 ? -13.586 -22.312 -11.094 1 93.62 429 TRP B O 1
ATOM 7679 N N . GLU B 1 430 ? -12.625 -20.703 -12.32 1 92.81 430 GLU B N 1
ATOM 7680 C CA . GLU B 1 430 ? -13.844 -20.484 -13.094 1 92.81 430 GLU B CA 1
ATOM 7681 C C . GLU B 1 430 ? -13.883 -21.391 -14.328 1 92.81 430 GLU B C 1
ATOM 7683 O O . GLU B 1 430 ? -14.938 -21.938 -14.672 1 92.81 430 GLU B O 1
ATOM 7688 N N . ARG B 1 431 ? -12.773 -21.531 -15.016 1 93.44 431 ARG B N 1
ATOM 7689 C CA . ARG B 1 431 ? -12.695 -22.297 -16.25 1 93.44 431 ARG B CA 1
ATOM 7690 C C . ARG B 1 431 ? -11.414 -23.125 -16.297 1 93.44 431 ARG B C 1
ATOM 7692 O O . ARG B 1 431 ? -10.641 -23.016 -17.25 1 93.44 431 ARG B O 1
ATOM 7699 N N . PRO B 1 432 ? -11.273 -24.078 -15.359 1 94.19 432 PRO B N 1
ATOM 7700 C CA . PRO B 1 432 ? -10.047 -24.875 -15.328 1 94.19 432 PRO B CA 1
ATOM 7701 C C . PRO B 1 432 ? -9.867 -25.719 -16.578 1 94.19 432 PRO B C 1
ATOM 7703 O O . PRO B 1 432 ? -8.742 -26.094 -16.938 1 94.19 432 PRO B O 1
ATOM 7706 N N . GLN B 1 433 ? -10.914 -26.016 -17.281 1 94.56 433 GLN B N 1
ATOM 7707 C CA . GLN B 1 433 ? -10.852 -26.828 -18.484 1 94.56 433 GLN B CA 1
ATOM 7708 C C . GLN B 1 433 ? -10.008 -26.141 -19.562 1 94.56 433 GLN B C 1
ATOM 7710 O O . GLN B 1 433 ? -9.391 -26.828 -20.391 1 94.56 433 GLN B O 1
ATOM 7715 N N . VAL B 1 434 ? -9.992 -24.891 -19.516 1 95.81 434 VAL B N 1
ATOM 7716 C CA . VAL B 1 434 ? -9.227 -24.141 -20.516 1 95.81 434 VAL B CA 1
ATOM 7717 C C . VAL B 1 434 ? -7.738 -24.422 -20.344 1 95.81 434 VAL B C 1
ATOM 7719 O O . VAL B 1 434 ? -7.008 -24.562 -21.328 1 95.81 434 VAL B O 1
ATOM 7722 N N . ILE B 1 435 ? -7.301 -24.562 -19.125 1 96.69 435 ILE B N 1
ATOM 7723 C CA . ILE B 1 435 ? -5.902 -24.859 -18.844 1 96.69 435 ILE B CA 1
ATOM 7724 C C . ILE B 1 435 ? -5.566 -26.281 -19.312 1 96.69 435 ILE B C 1
ATOM 7726 O O . ILE B 1 435 ? -4.547 -26.5 -19.953 1 96.69 435 ILE B O 1
ATOM 7730 N N . VAL B 1 436 ? -6.441 -27.203 -19.031 1 95.69 436 VAL B N 1
ATOM 7731 C CA . VAL B 1 436 ? -6.199 -28.609 -19.344 1 95.69 436 VAL B CA 1
ATOM 7732 C C . VAL B 1 436 ? -6.148 -28.797 -20.859 1 95.69 436 VAL B C 1
ATOM 7734 O O . VAL B 1 436 ? -5.316 -29.562 -21.359 1 95.69 436 VAL B O 1
ATOM 7737 N N . VAL B 1 437 ? -7.031 -28.125 -21.562 1 95.5 437 VAL B N 1
ATOM 7738 C CA . VAL B 1 437 ? -7.055 -28.219 -23.016 1 95.5 437 VAL B CA 1
ATOM 7739 C C . VAL B 1 437 ? -5.727 -27.734 -23.578 1 95.5 437 VAL B C 1
ATOM 7741 O O . VAL B 1 437 ? -5.172 -28.359 -24.5 1 95.5 437 VAL B O 1
ATOM 7744 N N . GLY B 1 438 ? -5.23 -26.688 -23.031 1 96.94 438 GLY B N 1
ATOM 7745 C CA . GLY B 1 438 ? -3.947 -26.172 -23.469 1 96.94 438 GLY B CA 1
ATOM 7746 C C . GLY B 1 438 ? -2.799 -27.125 -23.219 1 96.94 438 GLY B C 1
ATOM 7747 O O . GLY B 1 438 ? -1.975 -27.375 -24.109 1 96.94 438 GLY B O 1
ATOM 7748 N N . VAL B 1 439 ? -2.779 -27.719 -22.109 1 97.69 439 VAL B N 1
ATOM 7749 C CA . VAL B 1 439 ? -1.712 -28.641 -21.734 1 97.69 439 VAL B CA 1
ATOM 7750 C C . VAL B 1 439 ? -1.798 -29.906 -22.578 1 97.69 439 VAL B C 1
ATOM 7752 O O . VAL B 1 439 ? -0.773 -30.453 -23.016 1 97.69 439 VAL B O 1
ATOM 7755 N N . ARG B 1 440 ? -2.943 -30.406 -22.812 1 96.62 440 ARG B N 1
ATOM 7756 C CA . ARG B 1 440 ? -3.125 -31.609 -23.609 1 96.62 440 ARG B CA 1
ATOM 7757 C C . ARG B 1 440 ? -2.721 -31.359 -25.062 1 96.62 440 ARG B C 1
ATOM 7759 O O . ARG B 1 440 ? -2.184 -32.25 -25.719 1 96.62 440 ARG B O 1
ATOM 7766 N N . SER B 1 441 ? -3 -30.141 -25.531 1 96.81 441 SER B N 1
ATOM 7767 C CA . SER B 1 441 ? -2.535 -29.797 -26.875 1 96.81 441 SER B CA 1
ATOM 7768 C C . SER B 1 441 ? -1.013 -29.812 -26.953 1 96.81 441 SER B C 1
ATOM 7770 O O . SER B 1 441 ? -0.441 -30.266 -27.938 1 96.81 441 SER B O 1
ATOM 7772 N N . LEU B 1 442 ? -0.403 -29.312 -25.922 1 97.62 442 LEU B N 1
ATOM 7773 C CA . LEU B 1 442 ? 1.053 -29.375 -25.844 1 97.62 442 LEU B CA 1
ATOM 7774 C C . LEU B 1 442 ? 1.542 -30.812 -25.828 1 97.62 442 LEU B C 1
ATOM 7776 O O . LEU B 1 442 ? 2.461 -31.172 -26.562 1 97.62 442 LEU B O 1
ATOM 7780 N N . ALA B 1 443 ? 0.952 -31.609 -24.969 1 96.69 443 ALA B N 1
ATOM 7781 C CA . ALA B 1 443 ? 1.351 -33 -24.797 1 96.69 443 ALA B CA 1
ATOM 7782 C C . ALA B 1 443 ? 1.258 -33.75 -26.125 1 96.69 443 ALA B C 1
ATOM 7784 O O . ALA B 1 443 ? 2.166 -34.531 -26.469 1 96.69 443 ALA B O 1
ATOM 7785 N N . LYS B 1 444 ? 0.194 -33.562 -26.781 1 94.75 444 LYS B N 1
ATOM 7786 C CA . LYS B 1 444 ? -0.003 -34.219 -28.062 1 94.75 444 LYS B CA 1
ATOM 7787 C C . LYS B 1 444 ? 1.099 -33.844 -29.062 1 94.75 444 LYS B C 1
ATOM 7789 O O . LYS B 1 444 ? 1.66 -34.719 -29.734 1 94.75 444 LYS B O 1
ATOM 7794 N N . ALA B 1 445 ? 1.383 -32.562 -29.094 1 95.81 445 ALA B N 1
ATOM 7795 C CA . ALA B 1 445 ? 2.396 -32.062 -30.016 1 95.81 445 ALA B CA 1
ATOM 7796 C C . ALA B 1 445 ? 3.781 -32.594 -29.641 1 95.81 445 ALA B C 1
ATOM 7798 O O . ALA B 1 445 ? 4.57 -32.969 -30.516 1 95.81 445 ALA B O 1
ATOM 7799 N N . VAL B 1 446 ? 4.082 -32.562 -28.391 1 95.44 446 VAL B N 1
ATOM 7800 C CA . VAL B 1 446 ? 5.402 -33 -27.938 1 95.44 446 VAL B CA 1
ATOM 7801 C C . VAL B 1 446 ? 5.566 -34.5 -28.109 1 95.44 446 VAL B C 1
ATOM 7803 O O . VAL B 1 446 ? 6.641 -34.969 -28.484 1 95.44 446 VAL B O 1
ATOM 7806 N N . LEU B 1 447 ? 4.523 -35.281 -27.844 1 92.62 447 LEU B N 1
ATOM 7807 C CA . LEU B 1 447 ? 4.57 -36.719 -28.016 1 92.62 447 LEU B CA 1
ATOM 7808 C C . LEU B 1 447 ? 4.836 -37.094 -29.469 1 92.62 447 LEU B C 1
ATOM 7810 O O . LEU B 1 447 ? 5.559 -38.062 -29.75 1 92.62 447 LEU B O 1
ATOM 7814 N N . ALA B 1 448 ? 4.336 -36.344 -30.344 1 92.12 448 ALA B N 1
ATOM 7815 C CA . ALA B 1 448 ? 4.527 -36.594 -31.781 1 92.12 448 ALA B CA 1
ATOM 7816 C C . ALA B 1 448 ? 5.965 -36.281 -32.188 1 92.12 448 ALA B C 1
ATOM 7818 O O . ALA B 1 448 ? 6.512 -36.938 -33.094 1 92.12 448 ALA B O 1
ATOM 7819 N N . ALA B 1 449 ? 6.547 -35.375 -31.531 1 89.75 449 ALA B N 1
ATOM 7820 C CA . ALA B 1 449 ? 7.875 -34.906 -31.938 1 89.75 449 ALA B CA 1
ATOM 7821 C C . ALA B 1 449 ? 8.969 -35.625 -31.156 1 89.75 449 ALA B C 1
ATOM 7823 O O . ALA B 1 449 ? 10.094 -35.781 -31.641 1 89.75 449 ALA B O 1
ATOM 7824 N N . ASP B 1 450 ? 8.648 -35.969 -29.953 1 86.75 450 ASP B N 1
ATOM 7825 C CA . ASP B 1 450 ? 9.648 -36.5 -29.031 1 86.75 450 ASP B CA 1
ATOM 7826 C C . ASP B 1 450 ? 9.062 -37.656 -28.188 1 86.75 450 ASP B C 1
ATOM 7828 O O . ASP B 1 450 ? 8.344 -37.406 -27.219 1 86.75 450 ASP B O 1
ATOM 7832 N N . GLY B 1 451 ? 9.445 -38.844 -28.406 1 81.69 451 GLY B N 1
ATOM 7833 C CA . GLY B 1 451 ? 8.883 -40 -27.734 1 81.69 451 GLY B CA 1
ATOM 7834 C C . GLY B 1 451 ? 9.445 -40.219 -26.344 1 81.69 451 GLY B C 1
ATOM 7835 O O . GLY B 1 451 ? 8.992 -41.094 -25.609 1 81.69 451 GLY B O 1
ATOM 7836 N N . ARG B 1 452 ? 10.336 -39.375 -25.875 1 80.81 452 ARG B N 1
ATOM 7837 C CA . ARG B 1 452 ? 10.992 -39.531 -24.578 1 80.81 452 ARG B CA 1
ATOM 7838 C C . ARG B 1 452 ? 10 -39.344 -23.438 1 80.81 452 ARG B C 1
ATOM 7840 O O . ARG B 1 452 ? 10.188 -39.906 -22.359 1 80.81 452 ARG B O 1
ATOM 7847 N N . ILE B 1 453 ? 8.984 -38.656 -23.703 1 82.38 453 ILE B N 1
ATOM 7848 C CA . ILE B 1 453 ? 8.086 -38.25 -22.625 1 82.38 453 ILE B CA 1
ATOM 7849 C C . ILE B 1 453 ? 7.098 -39.406 -22.344 1 82.38 453 ILE B C 1
ATOM 7851 O O . ILE B 1 453 ? 6.559 -39.5 -21.25 1 82.38 453 ILE B O 1
ATOM 7855 N N . GLY B 1 454 ? 6.734 -40.25 -23.219 1 69.31 454 GLY B N 1
ATOM 7856 C CA . GLY B 1 454 ? 5.77 -41.312 -23.078 1 69.31 454 GLY B CA 1
ATOM 7857 C C . GLY B 1 454 ? 6.258 -42.438 -22.188 1 69.31 454 GLY B C 1
ATOM 7858 O O . GLY B 1 454 ? 5.457 -43.219 -21.672 1 69.31 454 GLY B O 1
ATOM 7859 N N . ALA B 1 455 ? 7.508 -42.688 -22.016 1 56 455 ALA B N 1
ATOM 7860 C CA . ALA B 1 455 ? 8.078 -43.875 -21.391 1 56 455 ALA B CA 1
ATOM 7861 C C . ALA B 1 455 ? 8.125 -43.75 -19.875 1 56 455 ALA B C 1
ATOM 7863 O O . ALA B 1 455 ? 8.672 -44.594 -19.188 1 56 455 ALA B O 1
ATOM 7864 N N . SER B 1 456 ? 7.617 -42.688 -19.266 1 55.25 456 SER B N 1
ATOM 7865 C CA . SER B 1 456 ? 8.008 -42.5 -17.875 1 55.25 456 SER B CA 1
ATOM 7866 C C . SER B 1 456 ? 7.109 -43.312 -16.938 1 55.25 456 SER B C 1
ATOM 7868 O O . SER B 1 456 ? 5.887 -43.156 -16.953 1 55.25 456 SER B O 1
ATOM 7870 N N . GLY B 1 457 ? 7.395 -44.625 -16.641 1 50.34 457 GLY B N 1
ATOM 7871 C CA . GLY B 1 457 ? 6.77 -45.438 -15.609 1 50.34 457 GLY B CA 1
ATOM 7872 C C . GLY B 1 457 ? 6.625 -44.719 -14.289 1 50.34 457 GLY B C 1
ATOM 7873 O O . GLY B 1 457 ? 7.285 -43.719 -14.055 1 50.34 457 GLY B O 1
ATOM 7874 N N . ALA B 1 458 ? 5.527 -44.844 -13.547 1 51.22 458 ALA B N 1
ATOM 7875 C CA . ALA B 1 458 ? 5.273 -44.312 -12.219 1 51.22 458 ALA B CA 1
ATOM 7876 C C . ALA B 1 458 ? 6.535 -44.344 -11.359 1 51.22 458 ALA B C 1
ATOM 7878 O O . ALA B 1 458 ? 7.242 -45.344 -11.328 1 51.22 458 ALA B O 1
ATOM 7879 N N . PRO B 1 459 ? 7.047 -43.219 -10.953 1 50.38 459 PRO B N 1
ATOM 7880 C CA . PRO B 1 459 ? 8.227 -43.281 -10.078 1 50.38 459 PRO B CA 1
ATOM 7881 C C . PRO B 1 459 ? 8.031 -44.219 -8.898 1 50.38 459 PRO B C 1
ATOM 7883 O O . PRO B 1 459 ? 6.914 -44.406 -8.414 1 50.38 459 PRO B O 1
ATOM 7886 N N . LYS B 1 460 ? 8.883 -45.219 -8.758 1 42.47 460 LYS B N 1
ATOM 7887 C CA . LYS B 1 460 ? 9.023 -46.062 -7.586 1 42.47 460 LYS B CA 1
ATOM 7888 C C . LYS B 1 460 ? 9.312 -45.25 -6.332 1 42.47 460 LYS B C 1
ATOM 7890 O O . LYS B 1 460 ? 10.477 -45.094 -5.953 1 42.47 460 LYS B O 1
ATOM 7895 N N . THR B 1 461 ? 8.773 -44.125 -6.086 1 41.47 461 THR B N 1
ATOM 7896 C CA . THR B 1 461 ? 9.07 -43.5 -4.789 1 41.47 461 THR B CA 1
ATOM 7897 C C . THR B 1 461 ? 8.695 -44.469 -3.654 1 41.47 461 THR B C 1
ATOM 7899 O O . THR B 1 461 ? 7.539 -44.875 -3.555 1 41.47 461 THR B O 1
ATOM 7902 N N . THR B 1 462 ? 9.648 -45.25 -3.137 1 33.94 462 THR B N 1
ATOM 7903 C CA . THR B 1 462 ? 9.445 -45.969 -1.873 1 33.94 462 THR B CA 1
ATOM 7904 C C . THR B 1 462 ? 8.828 -45.031 -0.833 1 33.94 462 THR B C 1
ATOM 7906 O O . THR B 1 462 ? 9.445 -44.062 -0.415 1 33.94 462 THR B O 1
ATOM 7909 N N . ILE B 1 463 ? 7.625 -44.969 -0.836 1 35.75 463 ILE B N 1
ATOM 7910 C CA . ILE B 1 463 ? 6.898 -44.281 0.231 1 35.75 463 ILE B CA 1
ATOM 7911 C C . ILE B 1 463 ? 7.406 -44.75 1.588 1 35.75 463 ILE B C 1
ATOM 7913 O O . ILE B 1 463 ? 7.234 -45.938 1.948 1 35.75 463 ILE B O 1
ATOM 7917 N N . LEU B 1 464 ? 8.5 -44.344 2.043 1 30.91 464 LEU B N 1
ATOM 7918 C CA . LEU B 1 464 ? 8.836 -44.719 3.412 1 30.91 464 LEU B CA 1
ATOM 7919 C C . LEU B 1 464 ? 7.637 -44.531 4.336 1 30.91 464 LEU B C 1
ATOM 7921 O O . LEU B 1 464 ? 6.945 -43.5 4.25 1 30.91 464 LEU B O 1
ATOM 7925 N N . LYS B 1 465 ? 7.207 -45.719 4.883 1 29.92 465 LYS B N 1
ATOM 7926 C CA . LYS B 1 465 ? 6.152 -45.875 5.879 1 29.92 465 LYS B CA 1
ATOM 7927 C C . LYS B 1 465 ? 6.188 -44.719 6.887 1 29.92 465 LYS B C 1
ATOM 7929 O O . LYS B 1 465 ? 7.195 -44 7 1 29.92 465 LYS B O 1
ATOM 7934 N N . ARG B 1 466 ? 5.469 -44.938 8.023 1 28.56 466 ARG B N 1
ATOM 7935 C CA . ARG B 1 466 ? 4.875 -44.219 9.141 1 28.56 466 ARG B CA 1
ATOM 7936 C C . ARG B 1 466 ? 5.953 -43.625 10.039 1 28.56 466 ARG B C 1
ATOM 7938 O O . ARG B 1 466 ? 6.754 -44.344 10.625 1 28.56 466 ARG B O 1
ATOM 7945 N N . VAL B 1 467 ? 6.551 -42.594 9.578 1 28.27 467 VAL B N 1
ATOM 7946 C CA . VAL B 1 467 ? 7.332 -42.094 10.703 1 28.27 467 VAL B CA 1
ATOM 7947 C C . VAL B 1 467 ? 6.402 -41.719 11.859 1 28.27 467 VAL B C 1
ATOM 7949 O O . VAL B 1 467 ? 5.59 -40.781 11.734 1 28.27 467 VAL B O 1
ATOM 7952 N N . VAL B 1 468 ? 6.098 -42.75 12.672 1 25.34 468 VAL B N 1
ATOM 7953 C CA . VAL B 1 468 ? 5.473 -42.469 13.961 1 25.34 468 VAL B CA 1
ATOM 7954 C C . VAL B 1 468 ? 6.34 -41.5 14.766 1 25.34 468 VAL B C 1
ATOM 7956 O O . VAL B 1 468 ? 7.496 -41.812 15.078 1 25.34 468 VAL B O 1
ATOM 7959 N N . VAL B 1 469 ? 6.141 -40.344 14.484 1 25.92 469 VAL B N 1
ATOM 7960 C CA . VAL B 1 469 ? 6.82 -39.406 15.359 1 25.92 469 VAL B CA 1
ATOM 7961 C C . VAL B 1 469 ? 6.445 -39.656 16.812 1 25.92 469 VAL B C 1
ATOM 7963 O O . VAL B 1 469 ? 5.277 -39.562 17.188 1 25.92 469 VAL B O 1
ATOM 7966 N N . ASP B 1 470 ? 7.266 -40.531 17.484 1 23.56 470 ASP B N 1
ATOM 7967 C CA . ASP B 1 470 ? 7.176 -40.781 18.922 1 23.56 470 ASP B CA 1
ATOM 7968 C C . ASP B 1 470 ? 7.191 -39.469 19.688 1 23.56 470 ASP B C 1
ATOM 7970 O O . ASP B 1 470 ? 7.941 -38.531 19.359 1 23.56 470 ASP B O 1
ATOM 7974 N N . GLY B 1 471 ? 6.078 -39.219 20.297 1 23.59 471 GLY B N 1
ATOM 7975 C CA . GLY B 1 471 ? 5.77 -38.156 21.219 1 23.59 471 GLY B CA 1
ATOM 7976 C C . GLY B 1 471 ? 6.879 -37.906 22.219 1 23.59 471 GLY B C 1
ATOM 7977 O O . GLY B 1 471 ? 7.316 -38.812 22.922 1 23.59 471 GLY B O 1
ATOM 7978 N N . GLY B 1 472 ? 7.93 -37.125 21.688 1 22.06 472 GLY B N 1
ATOM 7979 C CA . GLY B 1 472 ? 9.016 -36.781 22.609 1 22.06 472 GLY B CA 1
ATOM 7980 C C . GLY B 1 472 ? 8.562 -36.656 24.047 1 22.06 472 GLY B C 1
ATOM 7981 O O . GLY B 1 472 ? 7.379 -36.469 24.328 1 22.06 472 GLY B O 1
ATOM 7982 N N . GLN B 1 473 ? 9.344 -37.281 24.812 1 19.52 473 GLN B N 1
ATOM 7983 C CA . GLN B 1 473 ? 9.32 -37.344 26.281 1 19.52 473 GLN B CA 1
ATOM 7984 C C . GLN B 1 473 ? 9.172 -35.938 26.859 1 19.52 473 GLN B C 1
ATOM 7986 O O . GLN B 1 473 ? 9.797 -34.969 26.391 1 19.52 473 GLN B O 1
ATOM 7991 N N . LYS B 1 474 ? 8.141 -35.719 27.469 1 22 474 LYS B N 1
ATOM 7992 C CA . LYS B 1 474 ? 7.762 -34.656 28.375 1 22 474 LYS B CA 1
ATOM 7993 C C . LYS B 1 474 ? 8.961 -34.156 29.172 1 22 474 LYS B C 1
ATOM 7995 O O . LYS B 1 474 ? 9.602 -34.938 29.891 1 22 474 LYS B O 1
ATOM 8000 N N . ALA B 1 475 ? 9.883 -33.375 28.562 1 19.31 475 ALA B N 1
ATOM 8001 C CA . ALA B 1 475 ? 10.758 -32.875 29.625 1 19.31 475 ALA B CA 1
ATOM 8002 C C . ALA B 1 475 ? 9.977 -32.594 30.906 1 19.31 475 ALA B C 1
ATOM 8004 O O . ALA B 1 475 ? 8.914 -31.984 30.859 1 19.31 475 ALA B O 1
ATOM 8005 N N . ALA B 1 476 ? 10.25 -33.281 31.891 1 19.48 476 ALA B N 1
ATOM 8006 C CA . ALA B 1 476 ? 9.781 -33.156 33.281 1 19.48 476 ALA B CA 1
ATOM 8007 C C . ALA B 1 476 ? 9.953 -31.734 33.781 1 19.48 476 ALA B C 1
ATOM 8009 O O . ALA B 1 476 ? 11.07 -31.219 33.844 1 19.48 476 ALA B O 1
ATOM 8010 N N . ALA B 1 477 ? 9.328 -30.656 33.156 1 19.48 477 ALA B N 1
ATOM 8011 C CA . ALA B 1 477 ? 9.297 -29.453 34 1 19.48 477 ALA B CA 1
ATOM 8012 C C . ALA B 1 477 ? 9.328 -29.812 35.469 1 19.48 477 ALA B C 1
ATOM 8014 O O . ALA B 1 477 ? 8.508 -30.609 35.938 1 19.48 477 ALA B O 1
ATOM 8015 N N . THR B 1 478 ? 10.523 -29.891 35.938 1 18.92 478 THR B N 1
ATOM 8016 C CA . THR B 1 478 ? 10.703 -30.016 37.406 1 18.92 478 THR B CA 1
ATOM 8017 C C . THR B 1 478 ? 9.758 -29.062 38.125 1 18.92 478 THR B C 1
ATOM 8019 O O . THR B 1 478 ? 9.805 -27.859 37.938 1 18.92 478 THR B O 1
ATOM 8022 N N . THR B 1 479 ? 8.531 -29.469 38.156 1 21.11 479 THR B N 1
ATOM 8023 C CA . THR B 1 479 ? 7.504 -28.875 39.031 1 21.11 479 THR B CA 1
ATOM 8024 C C . THR B 1 479 ? 8.102 -28.438 40.375 1 21.11 479 THR B C 1
ATOM 8026 O O . THR B 1 479 ? 8.648 -29.266 41.094 1 21.11 479 THR B O 1
ATOM 8029 N N . SER B 1 480 ? 9 -27.312 40.188 1 18.84 480 SER B N 1
ATOM 8030 C CA . SER B 1 480 ? 9.367 -26.859 41.531 1 18.84 480 SER B CA 1
ATOM 8031 C C . SER B 1 480 ? 8.227 -27.078 42.5 1 18.84 480 SER B C 1
ATOM 8033 O O . SER B 1 480 ? 7.055 -26.906 42.156 1 18.84 480 SER B O 1
ATOM 8035 N N . GLU B 1 481 ? 8.648 -27.828 43.531 1 18.92 481 GLU B N 1
ATOM 8036 C CA . GLU B 1 481 ? 7.902 -28.359 44.656 1 18.92 481 GLU B CA 1
ATOM 8037 C C . GLU B 1 481 ? 7.113 -27.266 45.375 1 18.92 481 GLU B C 1
ATOM 8039 O O . GLU B 1 481 ? 7.691 -26.422 46.062 1 18.92 481 GLU B O 1
ATOM 8044 N N . THR B 1 482 ? 6.613 -26.25 44.531 1 18.81 482 THR B N 1
ATOM 8045 C CA . THR B 1 482 ? 6 -25.328 45.469 1 18.81 482 THR B CA 1
ATOM 8046 C C . THR B 1 482 ? 5.316 -26.078 46.594 1 18.81 482 THR B C 1
ATOM 8048 O O . THR B 1 482 ? 4.609 -27.062 46.375 1 18.81 482 THR B O 1
ATOM 8051 N N . ILE B 1 483 ? 5.805 -25.719 47.75 1 18.22 483 ILE B N 1
ATOM 8052 C CA . ILE B 1 483 ? 5.504 -26.203 49.062 1 18.22 483 ILE B CA 1
ATOM 8053 C C . ILE B 1 483 ? 3.99 -26.312 49.25 1 18.22 483 ILE B C 1
ATOM 8055 O O . ILE B 1 483 ? 3.24 -25.469 48.75 1 18.22 483 ILE B O 1
ATOM 8059 N N . GLN B 1 484 ? 3.604 -27.406 49.812 1 17.64 484 GLN B N 1
ATOM 8060 C CA . GLN B 1 484 ? 2.402 -28.172 50.125 1 17.64 484 GLN B CA 1
ATOM 8061 C C . GLN B 1 484 ? 1.449 -27.359 51 1 17.64 484 GLN B C 1
ATOM 8063 O O . GLN B 1 484 ? 0.356 -27.812 51.344 1 17.64 484 GLN B O 1
ATOM 8068 N N . ALA B 1 485 ? 1.505 -25.953 50.938 1 17.28 485 ALA B N 1
ATOM 8069 C CA . ALA B 1 485 ? 0.944 -25.719 52.281 1 17.28 485 ALA B CA 1
ATOM 8070 C C . ALA B 1 485 ? -0.267 -26.625 52.531 1 17.28 485 ALA B C 1
ATOM 8072 O O . ALA B 1 485 ? -0.969 -27 51.594 1 17.28 485 ALA B O 1
ATOM 8073 N N . PRO B 1 486 ? -0.551 -26.812 53.781 1 16.48 486 PRO B N 1
ATOM 8074 C CA . PRO B 1 486 ? -1.243 -27.906 54.469 1 16.48 486 PRO B CA 1
ATOM 8075 C C . PRO B 1 486 ? -2.73 -27.969 54.125 1 16.48 486 PRO B C 1
ATOM 8077 O O . PRO B 1 486 ? -3.309 -29.047 54.031 1 16.48 486 PRO B O 1
ATOM 8080 N N . GLU B 1 487 ? -3.285 -26.797 53.969 1 15.41 487 GLU B N 1
ATOM 8081 C CA . GLU B 1 487 ? -4.273 -26.75 55.031 1 15.41 487 GLU B CA 1
ATOM 8082 C C . GLU B 1 487 ? -5.379 -27.781 54.812 1 15.41 487 GLU B C 1
ATOM 8084 O O . GLU B 1 487 ? -5.508 -28.328 53.719 1 15.41 487 GLU B O 1
ATOM 8089 N N . ALA B 1 488 ? -6.578 -27.219 55.094 1 16.53 488 ALA B N 1
ATOM 8090 C CA . ALA B 1 488 ? -7.621 -27.5 56.062 1 16.53 488 ALA B CA 1
ATOM 8091 C C . ALA B 1 488 ? -8.664 -28.453 55.5 1 16.53 488 ALA B C 1
ATOM 8093 O O . ALA B 1 488 ? -8.883 -28.5 54.281 1 16.53 488 ALA B O 1
ATOM 8094 N N . THR B 1 489 ? -9.156 -29.156 56.375 1 15.57 489 THR B N 1
ATOM 8095 C CA . THR B 1 489 ? -9.93 -30.375 56.562 1 15.57 489 THR B CA 1
ATOM 8096 C C . THR B 1 489 ? -11.219 -30.328 55.719 1 15.57 489 THR B C 1
ATOM 8098 O O . THR B 1 489 ? -11.719 -29.234 55.406 1 15.57 489 THR B O 1
ATOM 8101 N N . PRO B 1 490 ? -11.852 -31.484 55.594 1 17.36 490 PRO B N 1
ATOM 8102 C CA . PRO B 1 490 ? -12.766 -32.219 54.719 1 17.36 490 PRO B CA 1
ATOM 8103 C C . PRO B 1 490 ? -14.219 -31.781 54.844 1 17.36 490 PRO B C 1
ATOM 8105 O O . PRO B 1 490 ? -15.07 -32.156 54.062 1 17.36 490 PRO B O 1
ATOM 8108 N N . GLY B 1 491 ? -14.664 -30.734 55.625 1 15.34 491 GLY B N 1
ATOM 8109 C CA . GLY B 1 491 ? -15.766 -31.266 56.406 1 15.34 491 GLY B CA 1
ATOM 8110 C C . GLY B 1 491 ? -16.891 -31.828 55.562 1 15.34 491 GLY B C 1
ATOM 8111 O O . GLY B 1 491 ? -16.984 -31.531 54.375 1 15.34 491 GLY B O 1
ATOM 8112 N N . ASN B 1 492 ? -17.672 -32.719 56.219 1 15.49 492 ASN B N 1
ATOM 8113 C CA . ASN B 1 492 ? -18.609 -33.812 56 1 15.49 492 ASN B CA 1
ATOM 8114 C C . ASN B 1 492 ? -19.953 -33.312 55.469 1 15.49 492 ASN B C 1
ATOM 8116 O O . ASN B 1 492 ? -20.859 -34.094 55.219 1 15.49 492 ASN B O 1
ATOM 8120 N N . ARG B 1 493 ? -20.25 -32.125 55.188 1 15.83 493 ARG B N 1
ATOM 8121 C CA . ARG B 1 493 ? -21.625 -32 55.688 1 15.83 493 ARG B CA 1
ATOM 8122 C C . ARG B 1 493 ? -22.547 -33.031 55.062 1 15.83 493 ARG B C 1
ATOM 8124 O O . ARG B 1 493 ? -22.375 -33.375 53.906 1 15.83 493 ARG B O 1
ATOM 8131 N N . PRO B 1 494 ? -23.656 -33.344 55.781 1 15.16 494 PRO B N 1
ATOM 8132 C CA . PRO B 1 494 ? -24.594 -34.438 55.875 1 15.16 494 PRO B CA 1
ATOM 8133 C C . PRO B 1 494 ? -25.422 -34.656 54.625 1 15.16 494 PRO B C 1
ATOM 8135 O O . PRO B 1 494 ? -25.484 -33.75 53.781 1 15.16 494 PRO B O 1
ATOM 8138 N N . GLN B 1 495 ? -26.219 -35.719 54.688 1 15.3 495 GLN B N 1
ATOM 8139 C CA . GLN B 1 495 ? -26.891 -36.781 53.938 1 15.3 495 GLN B CA 1
ATOM 8140 C C . GLN B 1 495 ? -28.172 -36.25 53.281 1 15.3 495 GLN B C 1
ATOM 8142 O O . GLN B 1 495 ? -28.594 -36.75 52.219 1 15.3 495 GLN B O 1
ATOM 8147 N N . GLU B 1 496 ? -28.875 -35.219 53.719 1 15.02 496 GLU B N 1
ATOM 8148 C CA . GLU B 1 496 ? -30.25 -35.688 53.938 1 15.02 496 GLU B CA 1
ATOM 8149 C C . GLU B 1 496 ? -30.953 -36.031 52.625 1 15.02 496 GLU B C 1
ATOM 8151 O O . GLU B 1 496 ? -30.594 -35.5 51.594 1 15.02 496 GLU B O 1
ATOM 8156 N N . THR B 1 497 ? -32.031 -36.875 52.844 1 15.17 497 THR B N 1
ATOM 8157 C CA . THR B 1 497 ? -32.906 -37.875 52.25 1 15.17 497 THR B CA 1
ATOM 8158 C C . THR B 1 497 ? -33.938 -37.25 51.312 1 15.17 497 THR B C 1
ATOM 8160 O O . THR B 1 497 ? -34.469 -37.938 50.438 1 15.17 497 THR B O 1
ATOM 8163 N N . VAL B 1 498 ? -34.312 -36.031 51.406 1 15.09 498 VAL B N 1
ATOM 8164 C CA . VAL B 1 498 ? -35.781 -36.031 51.5 1 15.09 498 VAL B CA 1
ATOM 8165 C C . VAL B 1 498 ? -36.344 -36.562 50.188 1 15.09 498 VAL B C 1
ATOM 8167 O O . VAL B 1 498 ? -35.781 -36.344 49.094 1 15.09 498 VAL B O 1
ATOM 8170 N N . ALA B 1 499 ? -37.688 -37.125 50.375 1 15.02 499 ALA B N 1
ATOM 8171 C CA . ALA B 1 499 ? -38.625 -38.125 49.875 1 15.02 499 ALA B CA 1
ATOM 8172 C C . ALA B 1 499 ? -39.219 -37.688 48.531 1 15.02 499 ALA B C 1
ATOM 8174 O O . ALA B 1 499 ? -39.188 -38.438 47.562 1 15.02 499 ALA B O 1
ATOM 8175 N N . SER B 1 500 ? -40.406 -36.969 48.625 1 14.52 500 SER B N 1
ATOM 8176 C CA . SER B 1 500 ? -41.656 -37.656 48.344 1 14.52 500 SER B CA 1
ATOM 8177 C C . SER B 1 500 ? -42.062 -37.5 46.875 1 14.52 500 SER B C 1
ATOM 8179 O O . SER B 1 500 ? -42.312 -38.5 46.219 1 14.52 500 SER B O 1
ATOM 8181 N N . GLY B 1 501 ? -43.281 -36.906 46.688 1 14.61 501 GLY B N 1
ATOM 8182 C CA . GLY B 1 501 ? -44.5 -37.531 46.188 1 14.61 501 GLY B CA 1
ATOM 8183 C C . GLY B 1 501 ? -44.688 -37.375 44.688 1 14.61 501 GLY B C 1
ATOM 8184 O O . GLY B 1 501 ? -43.875 -36.75 44.031 1 14.61 501 GLY B O 1
ATOM 8185 N N . SER B 1 502 ? -46 -37 44.344 1 14.48 502 SER B N 1
ATOM 8186 C CA . SER B 1 502 ? -47.062 -37.719 43.656 1 14.48 502 SER B CA 1
ATOM 8187 C C . SER B 1 502 ? -47.094 -37.344 42.188 1 14.48 502 SER B C 1
ATOM 8189 O O . SER B 1 502 ? -47.094 -38.25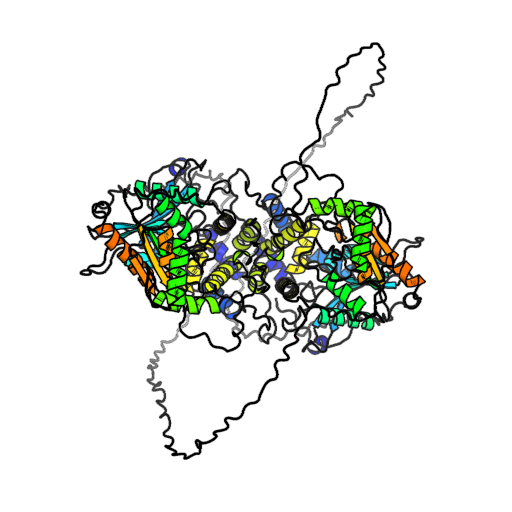 41.312 1 14.48 502 SER B O 1
ATOM 8191 N N . GLU B 1 503 ? -48 -36.312 41.812 1 14.84 503 GLU B N 1
ATOM 8192 C CA . GLU B 1 503 ? -49.25 -36.719 41.156 1 14.84 503 GLU B CA 1
ATOM 8193 C C . GLU B 1 503 ? -49.062 -36.812 39.656 1 14.84 503 GLU B C 1
ATOM 8195 O O . GLU B 1 503 ? -48.125 -36.219 39.094 1 14.84 503 GLU B O 1
ATOM 8200 N N . PRO B 1 504 ? -50.281 -36.531 38.938 1 15.2 504 PRO B N 1
ATOM 8201 C CA . PRO B 1 504 ? -51.062 -37.375 38.031 1 15.2 504 PRO B CA 1
ATOM 8202 C C . PRO B 1 504 ? -50.719 -37.156 36.562 1 15.2 504 PRO B C 1
ATOM 8204 O O . PRO B 1 504 ? -49.938 -36.25 36.25 1 15.2 504 PRO B O 1
ATOM 8207 N N . ASP B 1 505 ? -51.812 -36.719 35.812 1 14.41 505 ASP B N 1
ATOM 8208 C CA . ASP B 1 505 ? -52.625 -37.406 34.812 1 14.41 505 ASP B CA 1
ATOM 8209 C C . ASP B 1 505 ? -52.188 -37.062 33.406 1 14.41 505 ASP B C 1
ATOM 8211 O O . ASP B 1 505 ? -51.375 -36.125 33.188 1 14.41 505 ASP B O 1
ATOM 8215 N N . ARG B 1 506 ? -53.312 -36.562 32.562 1 14.71 506 ARG B N 1
ATOM 8216 C CA . ARG B 1 506 ? -54 -37.25 31.484 1 14.71 506 ARG B CA 1
ATOM 8217 C C . ARG B 1 506 ? -53.438 -36.812 30.125 1 14.71 506 ARG B C 1
ATOM 8219 O O . ARG B 1 506 ? -52.531 -36 30.062 1 14.71 506 ARG B O 1
ATOM 8226 N N . GLN B 1 507 ? -54.438 -36.188 29.25 1 14.31 507 GLN B N 1
ATOM 8227 C CA . GLN B 1 507 ? -55.125 -36.781 28.109 1 14.31 507 GLN B CA 1
ATOM 8228 C C . GLN B 1 507 ? -54.469 -36.312 26.797 1 14.31 507 GLN B C 1
ATOM 8230 O O . GLN B 1 507 ? -54.094 -37.125 25.953 1 14.31 507 GLN B O 1
ATOM 8235 N N . GLN B 1 508 ? -55.094 -35.188 26.203 1 14.81 508 GLN B N 1
ATOM 8236 C CA . GLN B 1 508 ? -55.938 -35.344 25.031 1 14.81 508 GLN B CA 1
ATOM 8237 C C . GLN B 1 508 ? -55.125 -35.188 23.75 1 14.81 508 GLN B C 1
ATOM 8239 O O . GLN B 1 508 ? -54.125 -34.469 23.719 1 14.81 508 GLN B O 1
ATOM 8244 N N . VAL B 1 509 ? -55.656 -35.781 22.625 1 15.1 509 VAL B N 1
ATOM 8245 C CA . VAL B 1 509 ? -55.375 -36.469 21.375 1 15.1 509 VAL B CA 1
ATOM 8246 C C . VAL B 1 509 ? -55.125 -35.469 20.266 1 15.1 509 VAL B C 1
ATOM 8248 O O . VAL B 1 509 ? -54.188 -35.625 19.469 1 15.1 509 VAL B O 1
ATOM 8251 N N . ALA B 1 510 ? -56.062 -34.375 20.078 1 14.99 510 ALA B N 1
ATOM 8252 C CA . ALA B 1 510 ? -56.812 -34.469 18.844 1 14.99 510 ALA B CA 1
ATOM 8253 C C . ALA B 1 510 ? -55.969 -34.125 17.625 1 14.99 510 ALA B C 1
ATOM 8255 O O . ALA B 1 510 ? -54.906 -33.5 17.766 1 14.99 510 ALA B O 1
ATOM 8256 N N . GLY B 1 511 ? -56.75 -33.75 16.469 1 14.74 511 GLY B N 1
ATOM 8257 C CA . GLY B 1 511 ? -57.031 -34.219 15.117 1 14.74 511 GLY B CA 1
ATOM 8258 C C . GLY B 1 511 ? -56.219 -33.5 14.055 1 14.74 511 GLY B C 1
ATOM 8259 O O . GLY B 1 511 ? -55.188 -33.969 13.617 1 14.74 511 GLY B O 1
ATOM 8260 N N . PRO B 1 512 ? -56.969 -32.5 13.312 1 15.39 512 PRO B N 1
ATOM 8261 C CA . PRO B 1 512 ? -57.344 -32.781 11.922 1 15.39 512 PRO B CA 1
ATOM 8262 C C . PRO B 1 512 ? -56.25 -32.344 10.93 1 15.39 512 PRO B C 1
ATOM 8264 O O . PRO B 1 512 ? -55.281 -31.703 11.312 1 15.39 512 PRO B O 1
ATOM 8267 N N . SER B 1 513 ? -56.812 -31.594 9.766 1 15.01 513 SER B N 1
ATOM 8268 C CA . SER B 1 513 ? -57.125 -31.828 8.359 1 15.01 513 SER B CA 1
ATOM 8269 C C . SER B 1 513 ? -56.094 -31.141 7.449 1 15.01 513 SER B C 1
ATOM 8271 O O . SER B 1 513 ? -55.312 -30.328 7.906 1 15.01 513 SER B O 1
ATOM 8273 N N . GLU B 1 514 ? -56.719 -30.344 6.227 1 14.99 514 GLU B N 1
ATOM 8274 C CA . GLU B 1 514 ? -56.781 -30.5 4.777 1 14.99 514 GLU B CA 1
ATOM 8275 C C . GLU B 1 514 ? -55.875 -29.5 4.07 1 14.99 514 GLU B C 1
ATOM 8277 O O . GLU B 1 514 ? -55.594 -29.625 2.873 1 14.99 514 GLU B O 1
ATOM 8282 N N . ARG B 1 515 ? -55.281 -28.469 4.559 1 15.49 515 ARG B N 1
ATOM 8283 C CA . ARG B 1 515 ? -55.406 -27.312 3.678 1 15.49 515 ARG B CA 1
ATOM 8284 C C . ARG B 1 515 ? -54.781 -27.594 2.316 1 15.49 515 ARG B C 1
ATOM 8286 O O . ARG B 1 515 ? -53.625 -28 2.232 1 15.49 515 ARG B O 1
ATOM 8293 N N . GLU B 1 516 ? -55.594 -27.469 1.197 1 15.02 516 GLU B N 1
ATOM 8294 C CA . GLU B 1 516 ? -55.781 -27.812 -0.212 1 15.02 516 GLU B CA 1
ATOM 8295 C C . GLU B 1 516 ? -54.688 -27.188 -1.071 1 15.02 516 GLU B C 1
ATOM 8297 O O . GLU B 1 516 ? -54 -27.891 -1.827 1 15.02 516 GLU B O 1
ATOM 8302 N N . ALA B 1 517 ? -55.062 -26.016 -1.904 1 15.91 517 ALA B N 1
ATOM 8303 C CA . ALA B 1 517 ? -55.344 -25.922 -3.336 1 15.91 517 ALA B CA 1
ATOM 8304 C C . ALA B 1 517 ? -54.125 -25.469 -4.105 1 15.91 517 ALA B C 1
ATOM 8306 O O . ALA B 1 517 ? -53.406 -24.562 -3.672 1 15.91 517 ALA B O 1
ATOM 8307 N N . TRP B 1 518 ? -53.656 -26.234 -5.191 1 16.5 518 TRP B N 1
ATOM 8308 C CA . TRP B 1 518 ? -52.688 -26.359 -6.262 1 16.5 518 TRP B CA 1
ATOM 8309 C C . TRP B 1 518 ? -52.875 -25.281 -7.324 1 16.5 518 TRP B C 1
ATOM 8311 O O . TRP B 1 518 ? -53.812 -25.359 -8.133 1 16.5 518 TRP B O 1
ATOM 8321 N N . LYS B 1 519 ? -52.906 -23.953 -6.965 1 16.12 519 LYS B N 1
ATOM 8322 C CA . LYS B 1 519 ? -53.281 -23 -8.016 1 16.12 519 LYS B CA 1
ATOM 8323 C C . LYS B 1 519 ? -52.688 -23.406 -9.359 1 16.12 519 LYS B C 1
ATOM 8325 O O . LYS B 1 519 ? -51.469 -23.562 -9.477 1 16.12 519 LYS B O 1
ATOM 8330 N N . GLN B 1 520 ? -53.5 -23.812 -10.43 1 14.59 520 GLN B N 1
ATOM 8331 C CA . GLN B 1 520 ? -53.469 -24.438 -11.758 1 14.59 520 GLN B CA 1
ATOM 8332 C C . GLN B 1 520 ? -52.688 -23.562 -12.75 1 14.59 520 GLN B C 1
ATOM 8334 O O . GLN B 1 520 ? -51.75 -24.031 -13.398 1 14.59 520 GLN B O 1
ATOM 8339 N N . PRO B 1 521 ? -53.5 -23 -13.969 1 15.77 521 PRO B N 1
ATOM 8340 C CA . PRO B 1 521 ? -53.594 -23.531 -15.328 1 15.77 521 PRO B CA 1
ATOM 8341 C C . PRO B 1 521 ? -52.656 -22.797 -16.312 1 15.77 521 PRO B C 1
ATOM 8343 O O . PRO B 1 521 ? -51.844 -23.438 -16.984 1 15.77 521 PRO B O 1
ATOM 8346 N N . MET B 1 522 ? -53.344 -21.75 -17.266 1 15.44 522 MET B N 1
ATOM 8347 C CA . MET B 1 522 ? -53.75 -21.875 -18.672 1 15.44 522 MET B CA 1
ATOM 8348 C C . MET B 1 522 ? -52.719 -21.203 -19.594 1 15.44 522 MET B C 1
ATOM 8350 O O . MET B 1 522 ? -51.969 -20.328 -19.172 1 15.44 522 MET B O 1
ATOM 8354 N N . GLY B 1 523 ? -52.844 -21.391 -21.172 1 16.28 523 GLY B N 1
ATOM 8355 C CA . GLY B 1 523 ? -52.312 -21.656 -22.5 1 16.28 523 GLY B CA 1
ATOM 8356 C C . GLY B 1 523 ? -52.125 -20.406 -23.344 1 16.28 523 GLY B C 1
ATOM 8357 O O . GLY B 1 523 ? -51.344 -20.375 -24.266 1 16.28 523 GLY B O 1
ATOM 8358 N N . PRO B 1 524 ? -52.719 -19.141 -23.25 1 16.28 524 PRO B N 1
ATOM 8359 C CA . PRO B 1 524 ? -53.344 -18.828 -24.531 1 16.28 524 PRO B CA 1
ATOM 8360 C C . PRO B 1 524 ? -52.344 -18.609 -25.656 1 16.28 524 PRO B C 1
ATOM 8362 O O . PRO B 1 524 ? -51.188 -18.312 -25.391 1 16.28 524 PRO B O 1
ATOM 8365 N N . LEU B 1 525 ? -52.875 -18.547 -27.125 1 16.22 525 LEU B N 1
ATOM 8366 C CA . LEU B 1 525 ? -52.844 -18.797 -28.562 1 16.22 525 LEU B CA 1
ATOM 8367 C C . LEU B 1 525 ? -52.125 -17.688 -29.297 1 16.22 525 LEU B C 1
ATOM 8369 O O . LEU B 1 525 ? -51.844 -16.641 -28.719 1 16.22 525 LEU B O 1
ATOM 8373 N N . THR B 1 526 ? -52.656 -17.281 -30.656 1 16.3 526 THR B N 1
ATOM 8374 C CA . THR B 1 526 ? -52.375 -17.344 -32.094 1 16.3 526 THR B CA 1
ATOM 8375 C C . THR B 1 526 ? -52.062 -15.945 -32.625 1 16.3 526 THR B C 1
ATOM 8377 O O . THR B 1 526 ? -51.344 -15.797 -33.625 1 16.3 526 THR B O 1
ATOM 8380 N N . PRO B 1 527 ? -52.438 -14.633 -32.25 1 16.22 527 PRO B N 1
ATOM 8381 C CA . PRO B 1 527 ? -53.125 -14.023 -33.406 1 16.22 527 PRO B CA 1
ATOM 8382 C C . PRO B 1 527 ? -52.156 -13.664 -34.531 1 16.22 527 PRO B C 1
ATOM 8384 O O . PRO B 1 527 ? -50.969 -13.453 -34.312 1 16.22 527 PRO B O 1
ATOM 8387 N N . GLN B 1 528 ? -52.688 -13.547 -35.969 1 15.95 528 GLN B N 1
ATOM 8388 C CA . GLN B 1 528 ? -52.562 -13.562 -37.406 1 15.95 528 GLN B CA 1
ATOM 8389 C C . GLN B 1 528 ? -52.188 -12.195 -37.969 1 15.95 528 GLN B C 1
ATOM 8391 O O . GLN B 1 528 ? -51.469 -12.102 -38.969 1 15.95 528 GLN B O 1
ATOM 8396 N N . HIS B 1 529 ? -52.719 -10.992 -37.625 1 16.03 529 HIS B N 1
ATOM 8397 C CA . HIS B 1 529 ? -53.25 -10.219 -38.719 1 16.03 529 HIS B CA 1
ATOM 8398 C C . HIS B 1 529 ? -52.156 -9.766 -39.688 1 16.03 529 HIS B C 1
ATOM 8400 O O . HIS B 1 529 ? -51 -9.672 -39.312 1 16.03 529 HIS B O 1
ATOM 8406 N N . GLN B 1 530 ? -52.625 -8.984 -40.906 1 15.8 530 GLN B N 1
ATOM 8407 C CA . GLN B 1 530 ? -52.75 -8.773 -42.344 1 15.8 530 GLN B CA 1
ATOM 8408 C C . GLN B 1 530 ? -51.781 -7.715 -42.844 1 15.8 530 GLN B C 1
ATOM 8410 O O . GLN B 1 530 ? -50.906 -8.008 -43.656 1 15.8 530 GLN B O 1
ATOM 8415 N N . GLY B 1 531 ? -52.344 -6.535 -43.562 1 15.49 531 GLY B N 1
ATOM 8416 C CA . GLY B 1 531 ? -52.344 -6.176 -44.969 1 15.49 531 GLY B CA 1
ATOM 8417 C C . GLY B 1 531 ? -51.188 -5.273 -45.375 1 15.49 531 GLY B C 1
ATOM 8418 O O . GLY B 1 531 ? -50.281 -5.711 -46.031 1 15.49 531 GLY B O 1
ATOM 8419 N N . ILE B 1 532 ? -51.469 -3.812 -45.875 1 16.17 532 ILE B N 1
ATOM 8420 C CA . ILE B 1 532 ? -51.562 -3.354 -47.25 1 16.17 532 ILE B CA 1
ATOM 8421 C C . ILE B 1 532 ? -50.25 -2.643 -47.625 1 16.17 532 ILE B C 1
ATOM 8423 O O . ILE B 1 532 ? -49.469 -2.244 -46.75 1 16.17 532 ILE B O 1
ATOM 8427 N N . GLU B 1 533 ? -50.375 -1.327 -48.438 1 15.7 533 GLU B N 1
ATOM 8428 C CA . GLU B 1 533 ? -50.156 -0.918 -49.844 1 15.7 533 GLU B CA 1
ATOM 8429 C C . GLU B 1 533 ? -48.875 -0.105 -49.969 1 15.7 533 GLU B C 1
ATOM 8431 O O . GLU B 1 533 ? -48.281 0.308 -48.969 1 15.7 533 GLU B O 1
ATOM 8436 N N . SER B 1 534 ? -48.969 1.247 -50.656 1 15.48 534 SER B N 1
ATOM 8437 C CA . SER B 1 534 ? -48.531 1.61 -52 1 15.48 534 SER B CA 1
ATOM 8438 C C . SER B 1 534 ? -47.188 2.324 -52 1 15.48 534 SER B C 1
ATOM 8440 O O . SER B 1 534 ? -46.219 1.878 -52.625 1 15.48 534 SER B O 1
ATOM 8442 N N . PRO B 1 535 ? -47.062 3.811 -52.375 1 16.2 535 PRO B N 1
ATOM 8443 C CA . PRO B 1 535 ? -46.594 4.277 -53.688 1 16.2 535 PRO B CA 1
ATOM 8444 C C . PRO B 1 535 ? -45.156 4.797 -53.625 1 16.2 535 PRO B C 1
ATOM 8446 O O . PRO B 1 535 ? -44.594 4.945 -52.562 1 16.2 535 PRO B O 1
ATOM 8449 N N . GLY B 1 536 ? -44.875 5.957 -54.531 1 15.13 536 GLY B N 1
ATOM 8450 C CA . GLY B 1 536 ? -44.031 6.277 -55.688 1 15.13 536 GLY B CA 1
ATOM 8451 C C . GLY B 1 536 ? -42.812 7.086 -55.312 1 15.13 536 GLY B C 1
ATOM 8452 O O . GLY B 1 536 ? -41.688 6.715 -55.688 1 15.13 536 GLY B O 1
ATOM 8453 N N . ASP B 1 537 ? -42.875 8.5 -55.062 1 15.58 537 ASP B N 1
ATOM 8454 C CA . ASP B 1 537 ? -42.344 9.359 -56.125 1 15.58 537 ASP B CA 1
ATOM 8455 C C . ASP B 1 537 ? -40.875 9.672 -55.875 1 15.58 537 ASP B C 1
ATOM 8457 O O . ASP B 1 537 ? -40.344 9.492 -54.781 1 15.58 537 ASP B O 1
ATOM 8461 N N . GLY B 1 538 ? -40.344 10.859 -56.5 1 15.16 538 GLY B N 1
ATOM 8462 C CA . GLY B 1 538 ? -39.406 11.273 -57.562 1 15.16 538 GLY B CA 1
ATOM 8463 C C . GLY B 1 538 ? -38.125 11.836 -57 1 15.16 538 GLY B C 1
ATOM 8464 O O . GLY B 1 538 ? -37.031 11.398 -57.406 1 15.16 538 GLY B O 1
ATOM 8465 N N . ASP B 1 539 ? -38.094 13.102 -56.406 1 15.74 539 ASP B N 1
ATOM 8466 C CA . ASP B 1 539 ? -37.406 14.102 -57.219 1 15.74 539 ASP B CA 1
ATOM 8467 C C . ASP B 1 539 ? -35.906 14.117 -56.906 1 15.74 539 ASP B C 1
ATOM 8469 O O . ASP B 1 539 ? -35.5 13.633 -55.844 1 15.74 539 ASP B O 1
ATOM 8473 N N . GLY B 1 540 ? -35.219 15.266 -57.375 1 15.36 540 GLY B N 1
ATOM 8474 C CA . GLY B 1 540 ? -34.156 15.672 -58.281 1 15.36 540 GLY B CA 1
ATOM 8475 C C . GLY B 1 540 ? -32.844 15.914 -57.594 1 15.36 540 GLY B C 1
ATOM 8476 O O . GLY B 1 540 ? -31.812 15.344 -57.969 1 15.36 540 GLY B O 1
ATOM 8477 N N . SER B 1 541 ? -32.688 17.109 -56.844 1 16.06 541 SER B N 1
ATOM 8478 C CA . SER B 1 541 ? -31.734 18.031 -57.469 1 16.06 541 SER B CA 1
ATOM 8479 C C . SER B 1 541 ? -30.297 17.75 -57.031 1 16.06 541 SER B C 1
ATOM 8481 O O . SER B 1 541 ? -30.078 17.344 -55.875 1 16.06 541 SER B O 1
ATOM 8483 N N . ARG B 1 542 ? -29.281 18.062 -57.906 1 15.65 542 ARG B N 1
ATOM 8484 C CA . ARG B 1 542 ? -27.969 17.75 -58.438 1 15.65 542 ARG B CA 1
ATOM 8485 C C . ARG B 1 542 ? -26.859 18.359 -57.562 1 15.65 542 ARG B C 1
ATOM 8487 O O . ARG B 1 542 ? -25.797 17.766 -57.438 1 15.65 542 ARG B O 1
ATOM 8494 N N . GLY B 1 543 ? -27.016 19.625 -57.031 1 15.71 543 GLY B N 1
ATOM 8495 C CA . GLY B 1 543 ? -25.984 20.453 -57.625 1 15.71 543 GLY B CA 1
ATOM 8496 C C . GLY B 1 543 ? -24.594 20.125 -57.125 1 15.71 543 GLY B C 1
ATOM 8497 O O . GLY B 1 543 ? -24.438 19.391 -56.125 1 15.71 543 GLY B O 1
ATOM 8498 N N . GLY B 1 544 ? -23.641 21.141 -57.219 1 15.71 544 GLY B N 1
ATOM 8499 C CA . GLY B 1 544 ? -22.391 21.375 -57.938 1 15.71 544 GLY B CA 1
ATOM 8500 C C . GLY B 1 544 ? -21.172 21.062 -57.062 1 15.71 544 GLY B C 1
ATOM 8501 O O . GLY B 1 544 ? -21.297 20.703 -55.906 1 15.71 544 GLY B O 1
ATOM 8502 N N . SER B 1 545 ? -20.219 22.094 -56.969 1 16.11 545 SER B N 1
ATOM 8503 C CA . SER B 1 545 ? -18.953 22.141 -57.656 1 16.11 545 SER B CA 1
ATOM 8504 C C . SER B 1 545 ? -17.812 21.656 -56.781 1 16.11 545 SER B C 1
ATOM 8506 O O . SER B 1 545 ? -18.016 21.344 -55.625 1 16.11 545 SER B O 1
ATOM 8508 N N . PRO B 1 546 ? -16.641 22.609 -56.562 1 17.42 546 PRO B N 1
ATOM 8509 C CA . PRO B 1 546 ? -15.289 22.641 -57.125 1 17.42 546 PRO B CA 1
ATOM 8510 C C . PRO B 1 546 ? -14.227 22.203 -56.094 1 17.42 546 PRO B C 1
ATOM 8512 O O . PRO B 1 546 ? -14.445 22.312 -54.875 1 17.42 546 PRO B O 1
ATOM 8515 N N . ASP B 1 547 ? -13.164 21.453 -56.469 1 17.36 547 ASP B N 1
ATOM 8516 C CA . ASP B 1 547 ? -11.992 20.656 -56.156 1 17.36 547 ASP B CA 1
ATOM 8517 C C . ASP B 1 547 ? -10.922 21.5 -55.469 1 17.36 547 ASP B C 1
ATOM 8519 O O . ASP B 1 547 ? -10.227 21.031 -54.562 1 17.36 547 ASP B O 1
ATOM 8523 N N . THR B 1 548 ? -10.5 22.734 -56 1 17.8 548 THR B N 1
ATOM 8524 C CA . THR B 1 548 ? -9.156 22.781 -56.562 1 17.8 548 THR B CA 1
ATOM 8525 C C . THR B 1 548 ? -8.125 23.078 -55.469 1 17.8 548 THR B C 1
ATOM 8527 O O . THR B 1 548 ? -6.938 23.234 -55.781 1 17.8 548 THR B O 1
ATOM 8530 N N . VAL B 1 549 ? -8.258 22.984 -54.281 1 18.86 549 VAL B N 1
ATOM 8531 C CA . VAL B 1 549 ? -7.258 23.812 -53.625 1 18.86 549 VAL B CA 1
ATOM 8532 C C . VAL B 1 549 ? -5.859 23.328 -54 1 18.86 549 VAL B C 1
ATOM 8534 O O . VAL B 1 549 ? -5.613 22.125 -54.094 1 18.86 549 VAL B O 1
ATOM 8537 N N . ILE B 1 550 ? -4.723 24.328 -54.188 1 18.59 550 ILE B N 1
ATOM 8538 C CA . ILE B 1 550 ? -3.51 24.781 -54.844 1 18.59 550 ILE B CA 1
ATOM 8539 C C . ILE B 1 550 ? -2.295 24.078 -54.25 1 18.59 550 ILE B C 1
ATOM 8541 O O . ILE B 1 550 ? -2.244 23.828 -53.031 1 18.59 550 ILE B O 1
ATOM 8545 N N . ALA B 1 551 ? -1.123 23.859 -55.125 1 20.31 551 ALA B N 1
ATOM 8546 C CA . ALA B 1 551 ? 0.125 23.219 -55.531 1 20.31 551 ALA B CA 1
ATOM 8547 C C . ALA B 1 551 ? 1.322 23.844 -54.812 1 20.31 551 ALA B C 1
ATOM 8549 O O . ALA B 1 551 ? 2.422 23.297 -54.844 1 20.31 551 ALA B O 1
ATOM 8550 N N . VAL B 1 552 ? 1.391 24.469 -53.656 1 21.25 552 VAL B N 1
ATOM 8551 C CA . VAL B 1 552 ? 2.566 25.328 -53.75 1 21.25 552 VAL B CA 1
ATOM 8552 C C . VAL B 1 552 ? 3.826 24.484 -53.844 1 21.25 552 VAL B C 1
ATOM 8554 O O . VAL B 1 552 ? 3.971 23.484 -53.156 1 21.25 552 VAL B O 1
ATOM 8557 N N . GLN B 1 553 ? 4.934 24.719 -54.812 1 19.41 553 GLN B N 1
ATOM 8558 C CA . GLN B 1 553 ? 6.145 24.406 -55.562 1 19.41 553 GLN B CA 1
ATOM 8559 C C . GLN B 1 553 ? 7.387 24.547 -54.688 1 19.41 553 GLN B C 1
ATOM 8561 O O . GLN B 1 553 ? 8.477 24.828 -55.219 1 19.41 553 GLN B O 1
ATOM 8566 N N . ILE B 1 554 ? 7.609 24.672 -53.469 1 23.98 554 ILE B N 1
ATOM 8567 C CA . ILE B 1 554 ? 9 25.094 -53.312 1 23.98 554 ILE B CA 1
ATOM 8568 C C . ILE B 1 554 ? 9.922 24.062 -53.969 1 23.98 554 ILE B C 1
ATOM 8570 O O . ILE B 1 554 ? 9.742 22.859 -53.781 1 23.98 554 ILE B O 1
ATOM 8574 N N . GLY B 1 555 ? 10.805 24.438 -54.75 1 19.64 555 GLY B N 1
ATOM 8575 C CA . GLY B 1 555 ? 11.875 24.453 -55.75 1 19.64 555 GLY B CA 1
ATOM 8576 C C . GLY B 1 555 ? 13.078 23.641 -55.344 1 19.64 555 GLY B C 1
ATOM 8577 O O . GLY B 1 555 ? 13.242 23.297 -54.156 1 19.64 555 GLY B O 1
ATOM 8578 N N . ALA B 1 556 ? 14.227 23.625 -56.312 1 22.69 556 ALA B N 1
ATOM 8579 C CA . ALA B 1 556 ? 15.492 23.016 -56.75 1 22.69 556 ALA B CA 1
ATOM 8580 C C . ALA B 1 556 ? 16.562 23.203 -55.656 1 22.69 556 ALA B C 1
ATOM 8582 O O . ALA B 1 556 ? 16.688 24.281 -55.094 1 22.69 556 ALA B O 1
#

Sequence (1112 aa):
MAHAQEPAADMLSDEVKPYKIRVSSKYLELTRRKLELTRLPHQTPEPRSINGWWEPQPTVEPLVDFWLERFSWREQEQQFNARVPQFRTAIKTAALETPVRMHFVHASSRHAHAMPLLLIPPFPFTNLSMAHLIDLFTEPGDGTLDQPFHLVMPSLPGLGFSDALPDSVPLIQTVAHMLHVLMKRLGYEYFLVTNSGPWPSVLAPVDWELADHLALHYPNSCLGAHFVSPPFSRPRIRDSPAAWTRWKVASILRAPILGYSLEDLEALRSADTSVPTGARASPHAILGFGNDGAHEPNTLAYALCDSPLGLLLFFLMVLRMSGPNRGLPPAEIVRMTELTWLPGPEGTMRLWAQCAAGEEKQKRRRAQRPKAAITVFSGDQGRVGVGPPLPVPLPRPFPNSYACPAWGRRQYHVVACNRVTGRPGLLAWERPQVIVVGVRSLAKAVLAADGRIGASGAPKTTILKRVVVDGGQKAAATTSETIQAPEATPGNRPQETVASGSEPDRQQVAGPSEREAWKQPMGPLTPQHQGIESPGDGDGSRGGSPDTVIAVQIGAMAHAQEPAADMLSDEVKPYKIRVSSKYLELTRRKLELTRLPHQTPEPRSINGWWEPQPTVEPLVDFWLERFSWREQEQQFNARVPQFRTAIKTAALETPVRMHFVHASSRHAHAMPLLLIPPFPFTNLSMAHLIDLFTEPGDGTLDQPFHLVMPSLPGLGFSDALPDSVPLIQTVAHMLHVLMKRLGYEYFLVTNSGPWPSVLAPVDWELADHLALHYPNSCLGAHFVSPPFSRPRIRDSPAAWTRWKVASILRAPILGYSLEDLEALRSADTSVPTGARASPHAILGFGNDGAHEPNTLAYALCDSPLGLLLFFLMVLRMSGPNRGLPPAEIVRMTELTWLPGPEGTMRLWAQCAAGEEKQKRRRAQRPKAAITVFSGDQGRVGVGPPLPVPLPRPFPNSYACPAWGRRQYHVVACNRVTGRPGLLAWERPQVIVVGVRSLAKAVLAADGRIGASGAPKTTILKRVVVDGGQKAAATTSETIQAPEATPGNRPQETVASGSEPDRQQVAGPSEREAWKQPMGPLTPQHQGIESPGDGDGSRGGSPDTVIAVQIGA

Organism: NCBI:txid72228

Secondary structure (DSSP, 8-state):
-------TTGGG----EE------HHHHHHHHHHHHT--PPPPPPSS--TT-B---HHHHHHHHHHHHHT--HHHHHHHHHHHS-EEEEEE--TT-SS-EEEEEEEE--SSTT-EEEEEEPPTT--TGGGGGGHHHHH---TT-----EEEEEEPPTTSTTSPPPPTTS-HHHHHHHHHHHHHHHTT-SSEEEEE-S-GGGSS--HHHHHHHHHHHH-TTTEEEEEEES----PPPTTT-HHHHHHHHHHHHHTSS-TT--HHHHHHHHHHGGGS-SS----GGGTTT--SSS----HHHHHHHHH-HHHHHHHHHHHHHHH--SSPPPHHHHHHHHHHHHTT-THHHHHHHHHHHH--------TT---EEEEEEE-B-SS----S----PPBSPPPPP----HHHHTTTSEEEEEEEESB---SHHHH-HHHHHHHHHHHHHHHHHH-GGGTT-----------------------------------------------------------------------------------------------------/-------TTGGG----EE------HHHHHHHHHHHHT--PPPPPPSSP-TT-B---HHHHHHHHHHHHHT--HHHHHHHHHHHS-EEEEEE--TT-SS-EEEEEEEE--SSTT-EEEEEEPPTT--TGGGGGGHHHHH---TT-----EEEEEEPPTTSTTSPPPPTTS-HHHHHHHHHHHHHHHTT-SSEEEEE-S-GGGSS--HHHHHHHHHHHH-TTTEEEEEEES----PPPTTT-HHHHHHHHHHHHHTSS-TT--HHHHHHHHHHGGGS-SS----GGGTTT--SSS----HHHHHHHHH-HHHHHHHHHHHHHHH--SSPPPHHHHHHHHHHHHTT-THHHHHHHHHHHH--------TT---EEEEEEE-B-SS----S----PPBSPPPPP----HHHHTTTSEEEEEEEESB---SHHHH-HHHHHHHHHHHHHHHHHH-GGGTT-----------------------------------------------------------------------------------------------------

InterPro domains:
  IPR010497 Epoxide hydrolase, N-terminal [PF06441] (16-128)
  IPR029058 Alpha/Beta hydrolase fold [G3DSA:3.40.50.1820] (16-450)
  IPR029058 Alpha/Beta hydrolase fold [SSF53474] (13-380)

=== Feature glossary ===
Key to the feature types in this record:

pLDDT. pLDDT is the predicted lDDT-Cα score: AlphaFold's confidence that the local environment of each residue (all inter-atomic distances within 15 Å) is correctly placed. It is a per-residue number between 0 and 100, with higher meaning more reliable.

Radius of gyration, Cα contacts, bounding box. The geometric summary reports three shape descriptors. Rg (radius of gyration) measures how spread out the Cα atoms are about their centre of mass; compact globular proteins have small Rg, elongated or unfolded ones large. Cα contacts (<8 Å, |i−j|>4) count long-range residue pairs in spatial proximity — high for tightly packed folds, near zero for rods or random coil. The bounding-box extents give the protein's footprint along x, y, z in Å.

Backbone torsions (φ/ψ). Backbone dihedral angles. Every residue except chain termini has a φ (preceding-C → N → Cα → C) and a ψ (N → Cα → C → next-N). They are reported in degrees following the IUPAC sign convention. Secondary structure is essentially a statement about which (φ, ψ) basin each residue occupies.

Contact-map, Ramachandran, and PAE plots. Plot images: a contact map (which residues are close in 3D, as an N×N binary image), a Ramachandran scatter (backbone torsion angles, revealing secondary-structure composition at a glance), and — for AlphaFold structures — a PAE heatmap (pairwise prediction confidence).

Predicted aligned error. Predicted Aligned Error (PAE) is an AlphaFold confidence matrix: entry (i, j) is the expected error in the position of residue j, in ångströms, when the prediction is superimposed on the true structure at residue i. Low PAE within a block of residues means that block is internally rigid and well-predicted; high PAE between two blocks means their relative placement is uncertain even if each block individually is confident.

Secondary structure (3-state, P-SEA). Three-state secondary structure (P-SEA) collapses the eight DSSP classes into helix (a), strand (b), and coil (c). P-SEA assigns these from Cα geometry alone — distances and angles — without requiring backbone oxygens, so it works on any Cα trace.

Solvent-accessible surface area. Solvent-accessible surface area (SASA) is the area in Å² traced out by the centre of a 1.4 Å probe sphere (a water molecule) rolled over the protein's van der Waals surface (Shrake–Rupley / Lee–Richards construction). Buried residues have near-zero SASA; fully exposed residues can exceed 200 Å². The total SASA scales roughly with the number of surface residues.

Foldseek 3Di. The Foldseek 3Di string encodes local tertiary geometry as a 20-letter alphabet — one character per residue — derived from the relative positions of nearby Cα atoms. Unlike the amino-acid sequence, 3Di is a direct function of the 3D structure, so two proteins with the same fold have similar 3Di strings even at low sequence identity.

B-factor. For experimental (PDB) structures, the B-factor (temperature factor) quantifies the positional spread of each atom in the crystal — a combination of thermal vibration and static disorder — in units of Å². High B-factors mark flexible loops or poorly resolved regions; low B-factors mark the rigid, well-ordered core.

mmCIF coordinates. The mmCIF block holds the 3D Cartesian coordinates of each backbone atom (N, Cα, C, O) in ångströms. mmCIF is the PDB's canonical archive format — a tagged-loop text representation of the atomic model.

InterPro / GO / CATH / organism. Functional annotations link the protein to curated databases. InterPro entries identify conserved domains and families by matching the sequence against member-database signatures (Pfam, PROSITE, CDD, …). Gene Ontology (GO) terms describe molecular function, biological process, and cellular component in a controlled vocabulary. CATH places the structure in a hierarchical fold classification (Class/Architecture/Topology/Homologous-superfamily). The organism is the source species.

Rendered structure images. Structure images are PyMOL renders from six orthogonal camera directions. Cartoon representation draws helices as coils and strands as arrows; sticks shows the backbone as bonds; surface shows the solvent-excluded envelope. Rainbow coloring maps sequence position to hue (blue→red, N→C); chain coloring assigns a distinct color per polypeptide.

Sequence. This is the polypeptide sequence — one letter per residue, N-terminus first. Length ranges from a few dozen residues for small domains to over a thousand for large multi-domain proteins.

Secondary structure (8-state, DSSP). The SS8 string is DSSP's per-residue secondary-structure call. α-helix (H) means an i→i+4 H-bond ladder; β-strand (E) means the residue participates in a β-sheet; 3₁₀ (G) and π (I) are tighter and wider helices; T/S are turns/bends; '-' is loop.

Nearest PDB structures. Structural nearest neighbors (via Foldseek easy-search vs the PDB). Reported per hit: target PDB id, E-value, and alignment TM-score. A TM-score above ~0.5 is the conventional threshold for 'same fold'.